Protein AF-0000000070193981 (afdb_homodimer)

pLDDT: mean 79.39, std 23.72, range [17.22, 98.75]

Organism: Mizuhopecten yessoensis (NCBI:txid6573)

Radius of gyration: 37.19 Å; Cα contacts (8 Å, |Δi|>4): 2014; chains: 2; bounding box: 83×130×94 Å

Sequence (1480 aa):
MAGCVSVPRFLVILLCVLCGCVDCDHEFKPDLLTSAALRANKVIHARNKQFLRENVPEELYSLNSRDIKTRTAIGELFRQEQGNLGAVVGIYNVSDSCFNHTGMVTAGIANGDTWALQFLDAFGKIPPGLLSGNMYFLGSYDECLEIRYDNSSDPDNVFRGQHCTAWIPIQTQQPPSLYGYPSFTVGMCFPSTCSAYDVMAYLNTALSQLPTGNGSLPLFAYVQECHVEGEVFDYDAKAIGAFVLIGVILLMMLIGTTYDVLVFQWGPWSRATLVDYPLTSERNISEKTPLVGDHIPSASYVGEPGIIGRILVAFSVYSNGEKLLSTKQGPGSLTAVNGIRVISMFWVILGHSYVFPQGVANNYGDFLSKMSKRESFQAIMNALVSVDTFFALSGLLLSYLTLREMQKNNGKINWAMFYFHRFWRLTPAYMMVLFVNVSLARYWGDGPLWPKDGFEQNYCEDTWWRNLLYINNMYDFGGMCMSWSWYLANDMQFFVLSPLMLIPLYLSQTIGLAVCIIFLLGTMTATGVITTNEDLPVSGFSPSISDPSKLNAYFEEYYIKPYCRMGPYIVGIMTGYVLYKTEGKFRMNRALNLLCWIIAAVLACLCLYGLYEENKGTADFNTEVRSLYNTLHRSVWGACVCWVIFSCANGYGGFVNQLLSWKAFLPLGRLTYCAYLVHPIVLYCFIYNRRVSLYMDDITMVYIFLATLVAAYSVAFVVSLAFESPMMGLEKVIFKRKQRMAGCVSVPRFLVILLCVLCGCVDCDHEFKPDLLTSAALRANKVIHARNKQFLRENVPEELYSLNSRDIKTRTAIGELFRQEQGNLGAVVGIYNVSDSCFNHTGMVTAGIANGDTWALQFLDAFGKIPPGLLSGNMYFLGSYDECLEIRYDNSSDPDNVFRGQHCTAWIPIQTQQPPSLYGYPSFTVGMCFPSTCSAYDVMAYLNTALSQLPTGNGSLPLFAYVQECHVEGEVFDYDAKAIGAFVLIGVILLMMLIGTTYDVLVFQWGPWSRATLVDYPLTSERNISEKTPLVGDHIPSASYVGEPGIIGRILVAFSVYSNGEKLLSTKQGPGSLTAVNGIRVISMFWVILGHSYVFPQGVANNYGDFLSKMSKRESFQAIMNALVSVDTFFALSGLLLSYLTLREMQKNNGKINWAMFYFHRFWRLTPAYMMVLFVNVSLARYWGDGPLWPKDGFEQNYCEDTWWRNLLYINNMYDFGGMCMSWSWYLANDMQFFVLSPLMLIPLYLSQTIGLAVCIIFLLGTMTATGVITTNEDLPVSGFSPSISDPSKLNAYFEEYYIKPYCRMGPYIVGIMTGYVLYKTEGKFRMNRALNLLCWIIAAVLACLCLYGLYEENKGTADFNTEVRSLYNTLHRSVWGACVCWVIFSCANGYGGFVNQLLSWKAFLPLGRLTYCAYLVHPIVLYCFIYNRRVSLYMDDITMVYIFLATLVAAYSVAFVVSLAFESPMMGLEKVIFKRKQR

Solvent-accessible surface area (backbone atoms only — not comparable to full-atom values): 78646 Å² total; per-residue (Å²): 134,81,73,76,74,72,65,58,56,61,54,48,45,52,36,16,64,57,63,70,55,70,83,75,74,75,83,74,62,71,70,56,47,60,57,39,54,64,61,38,50,62,57,50,46,53,50,41,39,52,47,40,64,71,72,38,64,63,74,68,69,64,62,48,77,70,66,58,65,46,67,66,58,45,51,53,52,51,63,69,62,65,79,67,60,41,58,67,55,7,70,60,67,37,49,69,62,27,50,52,49,46,48,48,36,54,51,26,40,75,70,62,35,66,71,26,41,41,37,62,36,11,24,35,46,82,51,43,26,46,93,50,52,29,40,64,18,50,24,21,48,68,60,12,33,67,37,70,44,76,47,86,90,40,82,88,54,55,47,33,22,14,30,31,35,28,40,31,59,52,87,53,96,61,71,48,40,89,88,41,56,63,39,37,33,38,16,37,41,41,46,53,66,40,48,50,65,28,50,30,12,46,50,18,32,44,43,51,68,48,85,59,58,96,84,53,73,72,58,54,57,45,47,82,53,66,46,48,66,81,70,67,75,74,78,48,72,55,30,49,51,43,50,50,52,51,48,51,50,51,48,43,26,51,53,7,27,51,47,38,48,55,48,50,60,68,18,77,65,44,61,62,72,67,64,73,75,78,80,71,82,79,73,84,75,57,90,93,47,73,85,71,71,78,65,62,72,73,72,71,72,70,73,70,65,54,73,66,49,48,51,32,42,25,28,11,53,62,64,48,47,51,61,50,63,40,65,81,72,65,89,88,60,68,51,42,55,30,26,52,50,38,54,32,49,53,42,44,50,45,37,47,54,61,55,65,49,48,85,49,30,32,30,46,69,56,41,49,59,57,43,38,65,35,72,77,42,27,60,49,76,47,29,70,55,35,59,34,48,52,36,12,48,53,22,17,52,50,32,30,53,49,53,52,47,21,62,75,47,78,63,56,73,65,60,70,57,54,54,45,51,56,50,61,70,49,45,56,38,52,52,50,52,49,48,44,44,50,37,42,45,40,75,74,59,52,48,71,62,38,51,77,70,26,90,44,68,76,51,30,73,90,34,48,66,33,59,76,68,38,50,41,42,80,50,66,71,90,63,37,61,63,69,80,48,30,59,58,16,34,55,49,52,51,56,72,50,39,60,74,37,51,53,39,38,74,76,34,62,69,61,9,52,48,48,45,46,50,52,44,50,48,23,31,49,50,30,30,50,52,28,53,75,64,59,36,69,78,54,85,78,38,74,61,59,81,54,29,67,43,43,49,45,38,44,66,67,38,67,45,25,53,61,48,56,45,38,10,24,50,48,12,28,53,49,13,43,52,44,54,74,45,68,50,63,63,83,73,57,71,66,59,51,50,50,51,52,51,52,36,51,51,54,45,46,42,63,35,50,61,50,47,49,38,38,51,53,80,38,81,76,51,60,67,57,31,20,50,46,66,34,41,42,54,36,50,44,13,45,35,55,47,46,54,51,53,32,35,57,40,69,70,27,62,69,60,31,57,60,22,40,38,56,76,27,43,32,51,33,71,34,44,66,41,21,64,71,41,31,62,59,53,47,47,54,57,59,28,40,35,70,63,73,40,72,74,46,72,66,57,46,51,35,51,29,44,14,46,53,55,51,20,48,54,52,12,53,52,46,34,55,67,41,37,47,22,54,57,38,42,51,38,63,73,65,68,52,76,86,124,134,80,73,74,75,73,67,58,57,60,55,46,45,54,35,14,66,53,65,69,54,72,82,74,76,75,86,74,60,71,70,57,48,60,56,42,54,62,58,43,47,59,55,50,39,55,51,37,44,52,45,40,64,70,71,38,65,65,72,69,70,66,60,49,79,71,66,59,66,46,67,66,59,47,53,52,50,49,63,67,61,63,78,66,62,39,60,68,53,8,68,56,67,37,49,67,64,27,50,53,49,47,48,49,38,54,51,27,41,75,70,63,37,65,69,26,39,40,36,61,35,11,25,32,44,78,52,42,25,46,92,52,51,28,41,64,18,49,24,20,49,68,61,13,33,67,36,67,43,76,46,87,90,40,83,87,54,56,46,33,23,16,29,31,35,29,39,31,59,52,87,53,96,58,71,48,40,87,85,42,56,65,40,39,35,36,16,36,41,43,46,52,68,41,48,52,64,28,51,30,11,46,49,19,32,46,44,52,68,47,84,59,58,94,85,52,72,71,58,56,56,44,46,81,53,66,46,48,66,81,69,68,76,74,77,49,73,56,30,50,49,41,52,51,52,52,48,50,50,52,48,43,27,50,52,7,29,51,47,38,47,54,48,48,60,68,19,78,65,42,61,63,72,66,65,72,72,76,78,69,82,77,72,84,82,69,89,84,68,80,84,73,74,80,67,63,73,71,73,74,74,71,74,69,66,53,73,67,49,49,51,32,43,26,27,10,53,62,64,49,48,50,61,50,63,40,64,80,73,66,90,89,59,67,50,41,55,29,25,53,50,38,54,32,50,52,43,44,49,43,37,47,52,61,55,67,48,47,87,49,30,31,31,46,68,54,42,49,58,57,43,40,64,36,73,76,44,27,60,49,77,47,30,69,54,36,58,34,48,52,35,12,48,53,21,17,51,49,33,30,52,49,51,53,48,22,62,75,47,77,64,56,73,65,62,71,56,55,54,44,51,55,49,60,69,50,43,56,38,52,52,50,53,50,48,44,44,51,38,42,44,40,74,74,61,50,49,70,62,38,49,76,70,25,90,42,68,77,50,28,73,91,35,49,66,32,57,76,68,37,50,42,43,79,50,65,70,89,63,39,58,65,70,78,48,30,57,58,15,36,53,51,51,51,56,71,51,39,60,75,37,50,52,40,38,73,77,34,60,70,61,9,52,48,49,44,48,51,53,42,50,48,24,31,48,50,30,30,50,51,28,54,74,64,60,36,69,81,53,86,76,37,74,59,58,80,54,28,68,44,42,49,44,38,44,65,68,38,67,46,25,53,61,49,55,46,38,9,23,49,49,12,28,53,48,12,43,51,44,52,75,45,68,50,64,62,86,74,57,70,67,58,51,49,50,50,50,51,50,35,51,52,52,45,46,42,63,35,50,61,51,46,49,41,37,50,53,80,39,81,75,52,61,67,57,31,20,50,46,67,35,40,41,54,36,51,44,14,45,35,54,47,45,53,50,51,32,35,59,42,69,68,30,64,68,58,30,57,60,23,41,37,56,76,26,42,32,51,32,72,34,44,66,41,23,64,70,42,33,63,59,54,49,48,55,56,59,28,42,34,70,62,72,40,72,74,46,74,67,57,47,51,35,51,29,45,15,46,54,55,51,21,47,54,52,12,54,52,47,34,55,68,40,38,45,23,52,58,38,43,49,38,63,73,66,66,52,79,88,125

Structure (mmCIF, N/CA/C/O backbone):
data_AF-0000000070193981-model_v1
#
loop_
_entity.id
_entity.type
_entity.pdbx_description
1 polymer 'Nose resistant to fluoxetine protein 6'
#
loop_
_atom_site.group_PDB
_atom_site.id
_atom_site.type_symbol
_atom_site.label_atom_id
_atom_site.label_alt_id
_atom_site.label_comp_id
_atom_site.label_asym_id
_atom_site.label_entity_id
_atom_site.label_seq_id
_atom_site.pdbx_PDB_ins_code
_atom_site.Cartn_x
_atom_site.Cartn_y
_atom_site.Cartn_z
_atom_site.occupancy
_atom_site.B_iso_or_equiv
_atom_site.auth_seq_id
_atom_site.auth_comp_id
_atom_site.auth_asym_id
_atom_site.auth_atom_id
_atom_site.pdbx_PDB_model_num
ATOM 1 N N . MET A 1 1 ? -19.984 -52.719 -35.219 1 17.22 1 MET A N 1
ATOM 2 C CA . MET A 1 1 ? -18.703 -52.312 -35.812 1 17.22 1 MET A CA 1
ATOM 3 C C . MET A 1 1 ? -18.531 -50.812 -35.719 1 17.22 1 MET A C 1
ATOM 5 O O . MET A 1 1 ? -17.875 -50.219 -36.594 1 17.22 1 MET A O 1
ATOM 9 N N . ALA A 1 2 ? -19.359 -50.156 -34.906 1 18.47 2 ALA A N 1
ATOM 10 C CA . ALA A 1 2 ? -19.625 -48.75 -34.656 1 18.47 2 ALA A CA 1
ATOM 11 C C . ALA A 1 2 ? -18.344 -48 -34.281 1 18.47 2 ALA A C 1
ATOM 13 O O . ALA A 1 2 ? -17.594 -48.438 -33.406 1 18.47 2 ALA A O 1
ATOM 14 N N . GLY A 1 3 ? -17.844 -47.344 -35.344 1 18.89 3 GLY A N 1
ATOM 15 C CA . GLY A 1 3 ? -16.562 -46.688 -35.562 1 18.89 3 GLY A CA 1
ATOM 16 C C . GLY A 1 3 ? -16.172 -45.75 -34.438 1 18.89 3 GLY A C 1
ATOM 17 O O . GLY A 1 3 ? -16.984 -44.969 -33.969 1 18.89 3 GLY A O 1
ATOM 18 N N . CYS A 1 4 ? -15.328 -46.25 -33.562 1 21.95 4 CYS A N 1
ATOM 19 C CA . CYS A 1 4 ? -14.602 -45.625 -32.469 1 21.95 4 CYS A CA 1
ATOM 20 C C . CYS A 1 4 ? -14.078 -44.25 -32.875 1 21.95 4 CYS A C 1
ATOM 22 O O . CYS A 1 4 ? -13.266 -44.125 -33.781 1 21.95 4 CYS A O 1
ATOM 24 N N . VAL A 1 5 ? -15.141 -43.375 -32.969 1 24.06 5 VAL A N 1
ATOM 25 C CA . VAL A 1 5 ? -14.812 -41.969 -33.281 1 24.06 5 VAL A CA 1
ATOM 26 C C . VAL A 1 5 ? -13.562 -41.562 -32.531 1 24.06 5 VAL A C 1
ATOM 28 O O . VAL A 1 5 ? -13.508 -41.688 -31.297 1 24.06 5 VAL A O 1
ATOM 31 N N . SER A 1 6 ? -12.453 -41.719 -33.188 1 24.95 6 SER A N 1
ATOM 32 C CA . SER A 1 6 ? -11.102 -41.312 -32.812 1 24.95 6 SER A CA 1
ATOM 33 C C . SER A 1 6 ? -11.078 -39.875 -32.312 1 24.95 6 SER A C 1
ATOM 35 O O . SER A 1 6 ? -11.328 -38.938 -33.062 1 24.95 6 SER A O 1
ATOM 37 N N . VAL A 1 7 ? -11.688 -39.688 -31.172 1 28.91 7 VAL A N 1
ATOM 38 C CA . VAL A 1 7 ? -11.43 -38.438 -30.469 1 28.91 7 VAL A CA 1
ATOM 39 C C . VAL A 1 7 ? -9.977 -38.031 -30.688 1 28.91 7 VAL A C 1
ATOM 41 O O . VAL A 1 7 ? -9.055 -38.844 -30.531 1 28.91 7 VAL A O 1
ATOM 44 N N . PRO A 1 8 ? -9.922 -37 -31.562 1 28.59 8 PRO A N 1
ATOM 45 C CA . PRO A 1 8 ? -8.539 -36.656 -31.891 1 28.59 8 PRO A CA 1
ATOM 46 C C . PRO A 1 8 ? -7.629 -36.656 -30.656 1 28.59 8 PRO A C 1
ATOM 48 O O . PRO A 1 8 ? -8.016 -36.125 -29.609 1 28.59 8 PRO A O 1
ATOM 51 N N . ARG A 1 9 ? -6.656 -37.469 -30.719 1 31.19 9 ARG A N 1
ATOM 52 C CA . ARG A 1 9 ? -5.668 -37.812 -29.688 1 31.19 9 ARG A CA 1
ATOM 53 C C . ARG A 1 9 ? -5.074 -36.562 -29.062 1 31.19 9 ARG A C 1
ATOM 55 O O . ARG A 1 9 ? -4.777 -36.531 -27.875 1 31.19 9 ARG A O 1
ATOM 62 N N . PHE A 1 10 ? -5.008 -35.562 -30 1 30.36 10 PHE A N 1
ATOM 63 C CA . PHE A 1 10 ? -4.375 -34.344 -29.469 1 30.36 10 PHE A CA 1
ATOM 64 C C . PHE A 1 10 ? -5.23 -33.719 -28.375 1 30.36 10 PHE A C 1
ATOM 66 O O . PHE A 1 10 ? -4.707 -33.25 -27.359 1 30.36 10 PHE A O 1
ATOM 73 N N . LEU A 1 11 ? -6.512 -33.656 -28.609 1 32.91 11 LEU A N 1
ATOM 74 C CA . LEU A 1 11 ? -7.363 -33.156 -27.547 1 32.91 11 LEU A CA 1
ATOM 75 C C . LEU A 1 11 ? -7.309 -34.062 -26.328 1 32.91 11 LEU A C 1
ATOM 77 O O . LEU A 1 11 ? -7.332 -33.594 -25.188 1 32.91 11 LEU A O 1
ATOM 81 N N . VAL A 1 12 ? -7.219 -35.406 -26.641 1 33.5 12 VAL A N 1
ATOM 82 C CA . VAL A 1 12 ? -7.012 -36.344 -25.547 1 33.5 12 VAL A CA 1
ATOM 83 C C . VAL A 1 12 ? -5.652 -36.094 -24.906 1 33.5 12 VAL A C 1
ATOM 85 O O . VAL A 1 12 ? -5.539 -36.062 -23.672 1 33.5 12 VAL A O 1
ATOM 88 N N . ILE A 1 13 ? -4.648 -35.75 -25.781 1 32.03 13 ILE A N 1
ATOM 89 C CA . ILE A 1 13 ? -3.328 -35.438 -25.25 1 32.03 13 ILE A CA 1
ATOM 90 C C . ILE A 1 13 ? -3.381 -34.125 -24.469 1 32.03 13 ILE A C 1
ATOM 92 O O . ILE A 1 13 ? -2.869 -34.031 -23.344 1 32.03 13 ILE A O 1
ATOM 96 N N . LEU A 1 14 ? -3.996 -33.094 -25.078 1 32.59 14 LEU A N 1
ATOM 97 C CA . LEU A 1 14 ? -4.137 -31.844 -24.359 1 32.59 14 LEU A CA 1
ATOM 98 C C . LEU A 1 14 ? -4.965 -32.031 -23.094 1 32.59 14 LEU A C 1
ATOM 100 O O . LEU A 1 14 ? -4.602 -31.531 -22.031 1 32.59 14 LEU A O 1
ATOM 104 N N . LEU A 1 15 ? -6.109 -32.781 -23.188 1 32.69 15 LEU A N 1
ATOM 105 C CA . LEU A 1 15 ? -6.926 -33.062 -22.016 1 32.69 15 LEU A CA 1
ATOM 106 C C . LEU A 1 15 ? -6.215 -34.031 -21.078 1 32.69 15 LEU A C 1
ATOM 108 O O . LEU A 1 15 ? -6.328 -33.938 -19.859 1 32.69 15 LEU A O 1
ATOM 112 N N . CYS A 1 16 ? -5.629 -35.062 -21.672 1 30.61 16 CYS A N 1
ATOM 113 C CA . CYS A 1 16 ? -4.824 -35.969 -20.859 1 30.61 16 CYS A CA 1
ATOM 114 C C . CYS A 1 16 ? -3.695 -35.219 -20.156 1 30.61 16 CYS A C 1
ATOM 116 O O . CYS A 1 16 ? -3.385 -35.5 -19 1 30.61 16 CYS A O 1
ATOM 118 N N . VAL A 1 17 ? -3.07 -34.312 -20.922 1 30.25 17 VAL A N 1
ATOM 119 C CA . VAL A 1 17 ? -2.051 -33.469 -20.312 1 30.25 17 VAL A CA 1
ATOM 120 C C . VAL A 1 17 ? -2.684 -32.594 -19.219 1 30.25 17 VAL A C 1
ATOM 122 O O . VAL A 1 17 ? -2.109 -32.406 -18.156 1 30.25 17 VAL A O 1
ATOM 125 N N . LEU A 1 18 ? -3.881 -32.062 -19.547 1 29.19 18 LEU A N 1
ATOM 126 C CA . LEU A 1 18 ? -4.566 -31.234 -18.547 1 29.19 18 LEU A CA 1
ATOM 127 C C . LEU A 1 18 ? -5.094 -32.125 -17.406 1 29.19 18 LEU A C 1
ATOM 129 O O . LEU A 1 18 ? -5.066 -31.703 -16.25 1 29.19 18 LEU A O 1
ATOM 133 N N . CYS A 1 19 ? -5.91 -33.219 -17.828 1 29.25 19 CYS A N 1
ATOM 134 C CA . CYS A 1 19 ? -6.523 -34.062 -16.812 1 29.25 19 CYS A CA 1
ATOM 135 C C . CYS A 1 19 ? -5.555 -35.125 -16.344 1 29.25 19 CYS A C 1
ATOM 137 O O . CYS A 1 19 ? -5.918 -36 -15.531 1 29.25 19 CYS A O 1
ATOM 139 N N . GLY A 1 20 ? -4.285 -34.938 -16.234 1 27.28 20 GLY A N 1
ATOM 140 C CA . GLY A 1 20 ? -3.271 -35.875 -15.766 1 27.28 20 GLY A CA 1
ATOM 141 C C . GLY A 1 20 ? -3.496 -37.281 -16.25 1 27.28 20 GLY A C 1
ATOM 142 O O . GLY A 1 20 ? -2.805 -38.219 -15.828 1 27.28 20 GLY A O 1
ATOM 143 N N . CYS A 1 21 ? -4.648 -37.75 -16.844 1 27.33 21 CYS A N 1
ATOM 144 C CA . CYS A 1 21 ? -4.875 -39.156 -17.141 1 27.33 21 CYS A CA 1
ATOM 145 C C . CYS A 1 21 ? -4.309 -39.5 -18.516 1 27.33 21 CYS A C 1
ATOM 147 O O . CYS A 1 21 ? -4.773 -39 -19.531 1 27.33 21 CYS A O 1
ATOM 149 N N . VAL A 1 22 ? -2.947 -39.781 -18.734 1 28.11 22 VAL A N 1
ATOM 150 C CA . VAL A 1 22 ? -2.209 -40.062 -19.969 1 28.11 22 VAL A CA 1
ATOM 151 C C . VAL A 1 22 ? -2.504 -41.5 -20.422 1 28.11 22 VAL A C 1
ATOM 153 O O . VAL A 1 22 ? -1.857 -42.438 -19.984 1 28.11 22 VAL A O 1
ATOM 156 N N . ASP A 1 23 ? -3.641 -42.156 -20.453 1 26.66 23 ASP A N 1
ATOM 157 C CA . ASP A 1 23 ? -3.592 -43.469 -21.094 1 26.66 23 ASP A CA 1
ATOM 158 C C . ASP A 1 23 ? -3.449 -43.312 -22.609 1 26.66 23 ASP A C 1
ATOM 160 O O . ASP A 1 23 ? -4.445 -43.312 -23.344 1 26.66 23 ASP A O 1
ATOM 164 N N . CYS A 1 24 ? -2.492 -42.531 -23.25 1 28.55 24 CYS A N 1
ATOM 165 C CA . CYS A 1 24 ? -2.385 -42.375 -24.703 1 28.55 24 CYS A CA 1
ATOM 166 C C . CYS A 1 24 ? -1.755 -43.625 -25.328 1 28.55 24 CYS A C 1
ATOM 168 O O . CYS A 1 24 ? -0.536 -43.688 -25.484 1 28.55 24 CYS A O 1
ATOM 170 N N . ASP A 1 25 ? -1.976 -44.844 -25.172 1 27.27 25 ASP A N 1
ATOM 171 C CA . ASP A 1 25 ? -1.325 -45.969 -25.812 1 27.27 25 ASP A CA 1
ATOM 172 C C . ASP A 1 25 ? -1.489 -45.906 -27.328 1 27.27 25 ASP A C 1
ATOM 174 O O . ASP A 1 25 ? -1.094 -46.844 -28.047 1 27.27 25 ASP A O 1
ATOM 178 N N . HIS A 1 26 ? -2.436 -45.312 -28.016 1 26.8 26 HIS A N 1
ATOM 179 C CA . HIS A 1 26 ? -2.502 -45.625 -29.453 1 26.8 26 HIS A CA 1
ATOM 180 C C . HIS A 1 26 ? -1.379 -44.906 -30.203 1 26.8 26 HIS A C 1
ATOM 182 O O . HIS A 1 26 ? -1.067 -43.75 -29.938 1 26.8 26 HIS A O 1
ATOM 188 N N . GLU A 1 27 ? -0.387 -45.625 -30.797 1 27.33 27 GLU A N 1
ATOM 189 C CA . GLU A 1 27 ? 0.707 -45.312 -31.719 1 27.33 27 GLU A CA 1
ATOM 190 C C . GLU A 1 27 ? 0.29 -44.281 -32.75 1 27.33 27 GLU A C 1
ATOM 192 O O . GLU A 1 27 ? -0.531 -44.562 -33.625 1 27.33 27 GLU A O 1
ATOM 197 N N . PHE A 1 28 ? 0.158 -43.062 -32.438 1 28.52 28 PHE A N 1
ATOM 198 C CA . PHE A 1 28 ? -0.102 -42.031 -33.469 1 28.52 28 PHE A CA 1
ATOM 199 C C . PHE A 1 28 ? 1.11 -41.844 -34.375 1 28.52 28 PHE A C 1
ATOM 201 O O . PHE A 1 28 ? 2.182 -41.438 -33.906 1 28.52 28 PHE A O 1
ATOM 208 N N . LYS A 1 29 ? 1.249 -42.594 -35.406 1 30.77 29 LYS A N 1
ATOM 209 C CA . LYS A 1 29 ? 2.266 -42.406 -36.438 1 30.77 29 LYS A CA 1
ATOM 210 C C . LYS A 1 29 ? 2.322 -40.938 -36.875 1 30.77 29 LYS A C 1
ATOM 212 O O . LYS A 1 29 ? 1.297 -40.344 -37.219 1 30.77 29 LYS A O 1
ATOM 217 N N . PRO A 1 30 ? 3.402 -40.188 -36.688 1 30.09 30 PRO A N 1
ATOM 218 C CA . PRO A 1 30 ? 3.66 -38.781 -36.906 1 30.09 30 PRO A CA 1
ATOM 219 C C . PRO A 1 30 ? 3.248 -38.281 -38.281 1 30.09 30 PRO A C 1
ATOM 221 O O . PRO A 1 30 ? 2.762 -37.156 -38.438 1 30.09 30 PRO A O 1
ATOM 224 N N . ASP A 1 31 ? 3.527 -39.062 -39.406 1 29.27 31 ASP A N 1
ATOM 225 C CA . ASP A 1 31 ? 3.346 -38.594 -40.781 1 29.27 31 ASP A CA 1
ATOM 226 C C . ASP A 1 31 ? 1.865 -38.406 -41.094 1 29.27 31 ASP A C 1
ATOM 228 O O . ASP A 1 31 ? 1.51 -37.562 -41.938 1 29.27 31 ASP A O 1
ATOM 232 N N . LEU A 1 32 ? 1.023 -39.375 -40.75 1 26.56 32 LEU A N 1
ATOM 233 C CA . LEU A 1 32 ? -0.403 -39.344 -41.062 1 26.56 32 LEU A CA 1
ATOM 234 C C . LEU A 1 32 ? -1.095 -38.188 -40.312 1 26.56 32 LEU A C 1
ATOM 236 O O . LEU A 1 32 ? -2.113 -37.688 -40.75 1 26.56 32 LEU A O 1
ATOM 240 N N . LEU A 1 33 ? -0.534 -37.781 -39.25 1 29.17 33 LEU A N 1
ATOM 241 C CA . LEU A 1 33 ? -1.173 -36.719 -38.5 1 29.17 33 LEU A CA 1
ATOM 242 C C . LEU A 1 33 ? -1.016 -35.375 -39.188 1 29.17 33 LEU A C 1
ATOM 244 O O . LEU A 1 33 ? -1.943 -34.562 -39.219 1 29.17 33 LEU A O 1
ATOM 248 N N . THR A 1 34 ? 0.133 -35.156 -39.781 1 29.56 34 THR A N 1
ATOM 249 C CA . THR A 1 34 ? 0.29 -33.906 -40.5 1 29.56 34 THR A CA 1
ATOM 250 C C . THR A 1 34 ? -0.682 -33.812 -41.688 1 29.56 34 THR A C 1
ATOM 252 O O . THR A 1 34 ? -1.336 -32.781 -41.875 1 29.56 34 THR A O 1
ATOM 255 N N . SER A 1 35 ? -0.563 -34.844 -42.656 1 28.38 35 SER A N 1
ATOM 256 C CA . SER A 1 35 ? -1.419 -34.812 -43.844 1 28.38 35 SER A CA 1
ATOM 257 C C . SER A 1 35 ? -2.881 -35.031 -43.469 1 28.38 35 SER A C 1
ATOM 259 O O . SER A 1 35 ? -3.779 -34.469 -44.094 1 28.38 35 SER A O 1
ATOM 261 N N . ALA A 1 36 ? -3.188 -35.938 -42.531 1 27.84 36 ALA A N 1
ATOM 262 C CA . ALA A 1 36 ? -4.551 -36.25 -42.125 1 27.84 36 ALA A CA 1
ATOM 263 C C . ALA A 1 36 ? -5.176 -35.094 -41.344 1 27.84 36 ALA A C 1
ATOM 265 O O . ALA A 1 36 ? -6.359 -34.812 -41.5 1 27.84 36 ALA A O 1
ATOM 266 N N . ALA A 1 37 ? -4.426 -34.438 -40.469 1 30.53 37 ALA A N 1
ATOM 267 C CA . ALA A 1 37 ? -4.969 -33.25 -39.844 1 30.53 37 ALA A CA 1
ATOM 268 C C . ALA A 1 37 ? -5.395 -32.188 -40.875 1 30.53 37 ALA A C 1
ATOM 270 O O . ALA A 1 37 ? -6.445 -31.578 -40.719 1 30.53 37 ALA A O 1
ATOM 271 N N . LEU A 1 38 ? -4.602 -32.031 -41.906 1 29.98 38 LEU A N 1
ATOM 272 C CA . LEU A 1 38 ? -4.945 -31.078 -42.969 1 29.98 38 LEU A CA 1
ATOM 273 C C . LEU A 1 38 ? -6.129 -31.594 -43.781 1 29.98 38 LEU A C 1
ATOM 275 O O . LEU A 1 38 ? -7.008 -30.812 -44.188 1 29.98 38 LEU A O 1
ATOM 279 N N . ARG A 1 39 ? -6.047 -32.812 -44.375 1 30.66 39 ARG A N 1
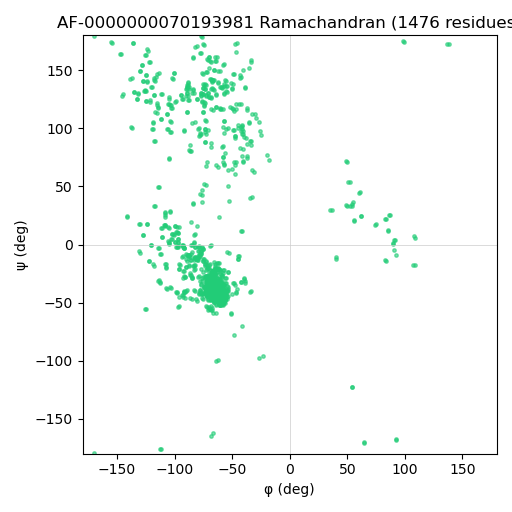ATOM 280 C CA . ARG A 1 39 ? -7.117 -33.375 -45.219 1 30.66 39 ARG A CA 1
ATOM 281 C C . ARG A 1 39 ? -8.32 -33.75 -44.375 1 30.66 39 ARG A C 1
ATOM 283 O O . ARG A 1 39 ? -9.453 -33.781 -44.844 1 30.66 39 ARG A O 1
ATOM 290 N N . ALA A 1 40 ? -8.133 -34.281 -43.219 1 32 40 ALA A N 1
ATOM 291 C CA . ALA A 1 40 ? -9.18 -34.781 -42.312 1 32 40 ALA A CA 1
ATOM 292 C C . ALA A 1 40 ? -10.078 -33.656 -41.844 1 32 40 ALA A C 1
ATOM 294 O O . ALA A 1 40 ? -11.258 -33.844 -41.562 1 32 40 ALA A O 1
ATOM 295 N N . ASN A 1 41 ? -9.664 -32.469 -41.875 1 35.44 41 ASN A N 1
ATOM 296 C CA . ASN A 1 41 ? -10.43 -31.406 -41.219 1 35.44 41 ASN A CA 1
ATOM 297 C C . ASN A 1 41 ? -11.797 -31.219 -41.875 1 35.44 41 ASN A C 1
ATOM 299 O O . ASN A 1 41 ? -12.812 -31.109 -41.219 1 35.44 41 ASN A O 1
ATOM 303 N N . LYS A 1 42 ? -11.828 -31.172 -43.281 1 37.94 42 LYS A N 1
ATOM 304 C CA . LYS A 1 42 ? -13.109 -30.859 -43.906 1 37.94 42 LYS A CA 1
ATOM 305 C C . LYS A 1 42 ? -14.047 -32.062 -43.875 1 37.94 42 LYS A C 1
ATOM 307 O O . LYS A 1 42 ? -15.242 -31.922 -43.625 1 37.94 42 LYS A O 1
ATOM 312 N N . VAL A 1 43 ? -13.5 -33.25 -44.25 1 36 43 VAL A N 1
ATOM 313 C CA . VAL A 1 43 ? -14.359 -34.438 -44.344 1 36 43 VAL A CA 1
ATOM 314 C C . VAL A 1 43 ? -14.789 -34.875 -42.938 1 36 43 VAL A C 1
ATOM 316 O O . VAL A 1 43 ? -15.961 -35.219 -42.719 1 36 43 VAL A O 1
ATOM 319 N N . ILE A 1 44 ? -13.961 -34.781 -41.969 1 37.03 44 ILE A N 1
ATOM 320 C CA . ILE A 1 44 ? -14.32 -35.156 -40.625 1 37.03 44 ILE A CA 1
ATOM 321 C C . ILE A 1 44 ? -15.32 -34.156 -40.031 1 37.03 44 ILE A C 1
ATOM 323 O O . ILE A 1 44 ? -16.297 -34.562 -39.406 1 37.03 44 ILE A O 1
ATOM 327 N N . HIS A 1 45 ? -15.211 -32.906 -40.438 1 39.84 45 HIS A N 1
ATOM 328 C CA . HIS A 1 45 ? -16.188 -31.922 -40.031 1 39.84 45 HIS A CA 1
ATOM 329 C C . HIS A 1 45 ? -17.547 -32.188 -40.625 1 39.84 45 HIS A C 1
ATOM 331 O O . HIS A 1 45 ? -18.578 -32.125 -39.938 1 39.84 45 HIS A O 1
ATOM 337 N N . ALA A 1 46 ? -17.5 -32.469 -41.969 1 44.56 46 ALA A N 1
ATOM 338 C CA . ALA A 1 46 ? -18.766 -32.781 -42.656 1 44.56 46 ALA A CA 1
ATOM 339 C C . ALA A 1 46 ? -19.391 -34.031 -42.094 1 44.56 46 ALA A C 1
ATOM 341 O O . ALA A 1 46 ? -20.609 -34.094 -41.875 1 44.56 46 ALA A O 1
ATOM 342 N N . ARG A 1 47 ? -18.594 -35 -41.844 1 38.81 47 ARG A N 1
ATOM 343 C CA . ARG A 1 47 ? -19.094 -36.281 -41.344 1 38.81 47 ARG A CA 1
ATOM 344 C C . ARG A 1 47 ? -19.578 -36.156 -39.906 1 38.81 47 ARG A C 1
ATOM 346 O O . ARG A 1 47 ? -20.625 -36.688 -39.531 1 38.81 47 ARG A O 1
ATOM 353 N N . ASN A 1 48 ? -18.906 -35.438 -39.188 1 40 48 ASN A N 1
ATOM 354 C CA . ASN A 1 48 ? -19.281 -35.25 -37.781 1 40 48 ASN A CA 1
ATOM 355 C C . ASN A 1 48 ? -20.531 -34.375 -37.656 1 40 48 ASN A C 1
ATOM 357 O O . ASN A 1 48 ? -21.422 -34.688 -36.844 1 40 48 ASN A O 1
ATOM 361 N N . LYS A 1 49 ? -20.688 -33.344 -38.469 1 45.06 49 LYS A N 1
ATOM 362 C CA . LYS A 1 49 ? -21.938 -32.594 -38.531 1 45.06 49 LYS A CA 1
ATOM 363 C C . LYS A 1 49 ? -23.109 -33.5 -38.906 1 45.06 49 LYS A C 1
ATOM 365 O O . LYS A 1 49 ? -24.203 -33.406 -38.344 1 45.06 49 LYS A O 1
ATOM 370 N N . GLN A 1 50 ? -22.859 -34.312 -39.938 1 45.53 50 GLN A N 1
ATOM 371 C CA . GLN A 1 50 ? -23.922 -35.25 -40.375 1 45.53 50 GLN A CA 1
ATOM 372 C C . GLN A 1 50 ? -24.281 -36.219 -39.25 1 45.53 50 GLN A C 1
ATOM 374 O O . GLN A 1 50 ? -25.453 -36.5 -39 1 45.53 50 GLN A O 1
ATOM 379 N N . PHE A 1 51 ? -23.328 -36.625 -38.5 1 40.06 51 PHE A N 1
ATOM 380 C CA . PHE A 1 51 ? -23.547 -37.594 -37.406 1 40.06 51 PHE A CA 1
ATOM 381 C C . PHE A 1 51 ? -24.312 -36.906 -36.25 1 40.06 51 PHE A C 1
ATOM 383 O O . PHE A 1 51 ? -25.266 -37.5 -35.719 1 40.06 51 PHE A O 1
ATOM 390 N N . LEU A 1 52 ? -23.922 -35.781 -35.938 1 43.41 52 LEU A N 1
ATOM 391 C CA . LEU A 1 52 ? -24.641 -35.062 -34.875 1 43.41 52 LEU A CA 1
ATOM 392 C C . LEU A 1 52 ? -26.062 -34.75 -35.312 1 43.41 52 LEU A C 1
ATOM 394 O O . LEU A 1 52 ? -27 -34.906 -34.5 1 43.41 52 LEU A O 1
ATOM 398 N N . ARG A 1 53 ? -26.141 -34.281 -36.5 1 47.25 53 ARG A N 1
ATOM 399 C CA . ARG A 1 53 ? -27.469 -34.031 -37.031 1 47.25 53 ARG A CA 1
ATOM 400 C C . ARG A 1 53 ? -28.344 -35.281 -36.969 1 47.25 53 ARG A C 1
ATOM 402 O O . ARG A 1 53 ? -29.547 -35.188 -36.719 1 47.25 53 ARG A O 1
ATOM 409 N N . GLU A 1 54 ? -27.672 -36.281 -37.125 1 43.72 54 GLU A N 1
ATOM 410 C CA . GLU A 1 54 ? -28.453 -37.531 -37.188 1 43.72 54 GLU A CA 1
ATOM 411 C C . GLU A 1 54 ? -28.719 -38.094 -35.812 1 43.72 54 GLU A C 1
ATOM 413 O O . GLU A 1 54 ? -29.703 -38.812 -35.594 1 43.72 54 GLU A O 1
ATOM 418 N N . ASN A 1 55 ? -27.781 -37.75 -34.844 1 38.78 55 ASN A N 1
ATOM 419 C CA . ASN A 1 55 ? -27.906 -38.5 -33.594 1 38.78 55 ASN A CA 1
ATOM 420 C C . ASN A 1 55 ? -28.203 -37.562 -32.438 1 38.78 55 ASN A C 1
ATOM 422 O O . ASN A 1 55 ? -28.422 -38 -31.297 1 38.78 55 ASN A O 1
ATOM 426 N N . VAL A 1 56 ? -27.969 -36.25 -32.594 1 42 56 VAL A N 1
ATOM 427 C CA . VAL A 1 56 ? -28.25 -35.312 -31.531 1 42 56 VAL A CA 1
ATOM 428 C C . VAL A 1 56 ? -29.516 -34.5 -31.844 1 42 56 VAL A C 1
ATOM 430 O O . VAL A 1 56 ? -29.688 -34.031 -32.969 1 42 56 VAL A O 1
ATOM 433 N N . PRO A 1 57 ? -30.531 -34.594 -30.953 1 41.47 57 PRO A N 1
ATOM 434 C CA . PRO A 1 57 ? -31.75 -33.812 -31.203 1 41.47 57 PRO A CA 1
ATOM 435 C C . PRO A 1 57 ? -31.484 -32.344 -31.5 1 41.47 57 PRO A C 1
ATOM 437 O O . PRO A 1 57 ? -30.531 -31.766 -30.984 1 41.47 57 PRO A O 1
ATOM 440 N N . GLU A 1 58 ? -32.125 -31.797 -32.531 1 42.56 58 GLU A N 1
ATOM 441 C CA . GLU A 1 58 ? -32.062 -30.422 -33.031 1 42.56 58 GLU A CA 1
ATOM 442 C C . GLU A 1 58 ? -32.156 -29.406 -31.891 1 42.56 58 GLU A C 1
ATOM 444 O O . GLU A 1 58 ? -31.531 -28.344 -31.953 1 42.56 58 GLU A O 1
ATOM 449 N N . GLU A 1 59 ? -32.969 -29.656 -30.875 1 39.78 59 GLU A N 1
ATOM 450 C CA . GLU A 1 59 ? -33.188 -28.734 -29.766 1 39.78 59 GLU A CA 1
ATOM 451 C C . GLU A 1 59 ? -31.891 -28.422 -29.047 1 39.78 59 GLU A C 1
ATOM 453 O O . GLU A 1 59 ? -31.734 -27.344 -28.469 1 39.78 59 GLU A O 1
ATOM 458 N N . LEU A 1 60 ? -31.156 -29.406 -29.031 1 38.88 60 LEU A N 1
ATOM 459 C CA . LEU A 1 60 ? -29.906 -29.25 -28.281 1 38.88 60 LEU A CA 1
ATOM 460 C C . LEU A 1 60 ? -28.875 -28.469 -29.109 1 38.88 60 LEU A C 1
ATOM 462 O O . LEU A 1 60 ? -27.953 -27.875 -28.562 1 38.88 60 LEU A O 1
ATOM 466 N N . TYR A 1 61 ? -29.078 -28.625 -30.453 1 36.28 61 TYR A N 1
ATOM 467 C CA . TYR A 1 61 ? -28.156 -27.969 -31.375 1 36.28 61 TYR A CA 1
ATOM 468 C C . TYR A 1 61 ? -28.359 -26.469 -31.406 1 36.28 61 TYR A C 1
ATOM 470 O O . TYR A 1 61 ? -27.438 -25.703 -31.672 1 36.28 61 TYR A O 1
ATOM 478 N N . SER A 1 62 ? -29.641 -26.031 -31.344 1 33.34 62 SER A N 1
ATOM 479 C CA . SER A 1 62 ? -29.969 -24.609 -31.438 1 33.34 62 SER A CA 1
ATOM 480 C C . SER A 1 62 ? -29.75 -23.891 -30.109 1 33.34 62 SER A C 1
ATOM 482 O O . SER A 1 62 ? -30.156 -22.734 -29.953 1 33.34 62 SER A O 1
ATOM 484 N N . LEU A 1 63 ? -29.375 -24.516 -29.062 1 34.5 63 LEU A N 1
ATOM 485 C CA . LEU A 1 63 ? -29.188 -23.797 -27.812 1 34.5 63 LEU A CA 1
ATOM 486 C C . LEU A 1 63 ? -28.062 -22.781 -27.922 1 34.5 63 LEU A C 1
ATOM 488 O O . LEU A 1 63 ? -26.906 -23.156 -28.078 1 34.5 63 LEU A O 1
ATOM 492 N N . ASN A 1 64 ? -28.25 -21.766 -28.688 1 30.41 64 ASN A N 1
ATOM 493 C CA . ASN A 1 64 ? -27.359 -20.609 -28.781 1 30.41 64 ASN A CA 1
ATOM 494 C C . ASN A 1 64 ? -26.891 -20.141 -27.406 1 30.41 64 ASN A C 1
ATOM 496 O O . ASN A 1 64 ? -27.578 -20.391 -26.406 1 30.41 64 ASN A O 1
ATOM 500 N N . SER A 1 65 ? -25.609 -19.672 -27.281 1 34.59 65 SER A N 1
ATOM 501 C CA . SER A 1 65 ? -24.922 -19.078 -26.156 1 34.59 65 SER A CA 1
ATOM 502 C C . SER A 1 65 ? -25.828 -18.141 -25.359 1 34.59 65 SER A C 1
ATOM 504 O O . SER A 1 65 ? -25.5 -17.766 -24.234 1 34.59 65 SER A O 1
ATOM 506 N N . ARG A 1 66 ? -26.75 -17.469 -25.984 1 33.56 66 ARG A N 1
ATOM 507 C CA . ARG A 1 66 ? -27.594 -16.469 -25.344 1 33.56 66 ARG A CA 1
ATOM 508 C C . ARG A 1 66 ? -28.547 -17.125 -24.344 1 33.56 66 ARG A C 1
ATOM 510 O O . ARG A 1 66 ? -28.922 -16.5 -23.344 1 33.56 66 ARG A O 1
ATOM 517 N N . ASP A 1 67 ? -29.078 -18.188 -24.703 1 32.59 67 ASP A N 1
ATOM 518 C CA . ASP A 1 67 ? -30.094 -18.797 -23.844 1 32.59 67 ASP A CA 1
ATOM 519 C C . ASP A 1 67 ? -29.438 -19.422 -22.609 1 32.59 67 ASP A C 1
ATOM 521 O O . ASP A 1 67 ? -30.125 -19.656 -21.609 1 32.59 67 ASP A O 1
ATOM 525 N N . ILE A 1 68 ? -28.234 -19.797 -22.766 1 35.28 68 ILE A N 1
ATOM 526 C CA . ILE A 1 68 ? -27.531 -20.375 -21.625 1 35.28 68 ILE A CA 1
ATOM 527 C C . ILE A 1 68 ? -27.188 -19.281 -20.625 1 35.28 68 ILE A C 1
ATOM 529 O O . ILE A 1 68 ? -26.609 -19.547 -19.562 1 35.28 68 ILE A O 1
ATOM 533 N N . LYS A 1 69 ? -27.266 -18.031 -21.016 1 34.06 69 LYS A N 1
ATOM 534 C CA . LYS A 1 69 ? -26.938 -16.922 -20.125 1 34.06 69 LYS A CA 1
ATOM 535 C C . LYS A 1 69 ? -27.859 -16.906 -18.906 1 34.06 69 LYS A C 1
ATOM 537 O O . LYS A 1 69 ? -27.625 -16.156 -17.953 1 34.06 69 LYS A O 1
ATOM 542 N N . THR A 1 70 ? -29.172 -17.359 -19.031 1 32.34 70 THR A N 1
ATOM 543 C CA . THR A 1 70 ? -29.953 -17.344 -17.812 1 32.34 70 THR A CA 1
ATOM 544 C C . THR A 1 70 ? -29.609 -18.547 -16.938 1 32.34 70 THR A C 1
ATOM 546 O O . THR A 1 70 ? -29.672 -19.688 -17.391 1 32.34 70 THR A O 1
ATOM 549 N N . ARG A 1 71 ? -28.828 -18.453 -15.945 1 35.28 71 ARG A N 1
ATOM 550 C CA . ARG A 1 71 ? -28.312 -19.375 -14.938 1 35.28 71 ARG A CA 1
ATOM 551 C C . ARG A 1 71 ? -29.375 -20.422 -14.57 1 35.28 71 ARG A C 1
ATOM 553 O O . ARG A 1 71 ? -29.047 -21.594 -14.328 1 35.28 71 ARG A O 1
ATOM 560 N N . THR A 1 72 ? -30.688 -19.969 -14.438 1 34.22 72 THR A N 1
ATOM 561 C CA . THR A 1 72 ? -31.719 -20.859 -13.891 1 34.22 72 THR A CA 1
ATOM 562 C C . THR A 1 72 ? -32.094 -21.953 -14.883 1 34.22 72 THR A C 1
ATOM 564 O O . THR A 1 72 ? -32.344 -23.094 -14.492 1 34.22 72 THR A O 1
ATOM 567 N N . ALA A 1 73 ? -32.188 -21.594 -16.109 1 32.75 73 ALA A N 1
ATOM 568 C CA . ALA A 1 73 ? -32.688 -22.547 -17.094 1 32.75 73 ALA A CA 1
ATOM 569 C C . ALA A 1 73 ? -31.656 -23.609 -17.406 1 32.75 73 ALA A C 1
ATOM 571 O O . ALA A 1 73 ? -32 -24.781 -17.625 1 32.75 73 ALA A O 1
ATOM 572 N N . ILE A 1 74 ? -30.391 -23.266 -17.281 1 37.72 74 ILE A N 1
ATOM 573 C CA . ILE A 1 74 ? -29.359 -24.25 -17.547 1 37.72 74 ILE A CA 1
ATOM 574 C C . ILE A 1 74 ? -29.297 -25.266 -16.406 1 37.72 74 ILE A C 1
ATOM 576 O O . ILE A 1 74 ? -29.141 -26.469 -16.641 1 37.72 74 ILE A O 1
ATOM 580 N N . GLY A 1 75 ? -29.562 -24.812 -15.211 1 34.56 75 GLY A N 1
ATOM 581 C CA . GLY A 1 75 ? -29.609 -25.766 -14.109 1 34.56 75 GLY A CA 1
ATOM 582 C C . GLY A 1 75 ? -30.719 -26.781 -14.258 1 34.56 75 GLY A C 1
ATOM 583 O O . GLY A 1 75 ? -30.5 -27.984 -14.031 1 34.56 75 GLY A O 1
ATOM 584 N N . GLU A 1 76 ? -31.938 -26.297 -14.617 1 37.72 76 GLU A N 1
ATOM 585 C CA . GLU A 1 76 ? -33.062 -27.234 -14.734 1 37.72 76 GLU A CA 1
ATOM 586 C C . GLU A 1 76 ? -32.875 -28.156 -15.938 1 37.72 76 GLU A C 1
ATOM 588 O O . GLU A 1 76 ? -33.188 -29.344 -15.859 1 37.72 76 GLU A O 1
ATOM 593 N N . LEU A 1 77 ? -32.5 -27.562 -17.016 1 37.5 77 LEU A N 1
ATOM 594 C CA . LEU A 1 77 ? -32.312 -28.406 -18.203 1 37.5 77 LEU A CA 1
ATOM 595 C C . LEU A 1 77 ? -31.188 -29.406 -18 1 37.5 77 LEU A C 1
ATOM 597 O O . LEU A 1 77 ? -31.281 -30.562 -18.406 1 37.5 77 LEU A O 1
ATOM 601 N N . PHE A 1 78 ? -30.203 -28.953 -17.328 1 37.62 78 PHE A N 1
ATOM 602 C CA . PHE A 1 78 ? -29.094 -29.844 -17 1 37.62 78 PHE A CA 1
ATOM 603 C C . PHE A 1 78 ? -29.531 -30.922 -16.016 1 37.62 78 PHE A C 1
ATOM 605 O O . PHE A 1 78 ? -29.047 -32.062 -16.062 1 37.62 78 PHE A O 1
ATOM 612 N N . ARG A 1 79 ? -30.359 -30.578 -15.039 1 37.84 79 ARG A N 1
ATOM 613 C CA . ARG A 1 79 ? -30.875 -31.578 -14.117 1 37.84 79 ARG A CA 1
ATOM 614 C C . ARG A 1 79 ? -31.688 -32.625 -14.859 1 37.84 79 ARG A C 1
ATOM 616 O O . ARG A 1 79 ? -31.703 -33.812 -14.469 1 37.84 79 ARG A O 1
ATOM 623 N N . GLN A 1 80 ? -32.562 -32.156 -15.703 1 35.22 80 GLN A N 1
ATOM 624 C CA . GLN A 1 80 ? -33.438 -33.125 -16.328 1 35.22 80 GLN A CA 1
ATOM 625 C C . GLN A 1 80 ? -32.688 -34.031 -17.297 1 35.22 80 GLN A C 1
ATOM 627 O O . GLN A 1 80 ? -33 -35.219 -17.422 1 35.22 80 GLN A O 1
ATOM 632 N N . GLU A 1 81 ? -31.984 -33.438 -18.281 1 34.75 81 GLU A N 1
ATOM 633 C CA . GLU A 1 81 ? -31.375 -34.344 -19.25 1 34.75 81 GLU A CA 1
ATOM 634 C C . GLU A 1 81 ? -30.016 -34.844 -18.781 1 34.75 81 GLU A C 1
ATOM 636 O O . GLU A 1 81 ? -29.078 -34.031 -18.625 1 34.75 81 GLU A O 1
ATOM 641 N N . GLN A 1 82 ? -29.953 -35.812 -17.922 1 34.88 82 GLN A N 1
ATOM 642 C CA . GLN A 1 82 ? -28.859 -36.531 -17.281 1 34.88 82 GLN A CA 1
ATOM 643 C C . GLN A 1 82 ? -27.578 -36.438 -18.125 1 34.88 82 GLN A C 1
ATOM 645 O O . GLN A 1 82 ? -26.516 -36.125 -17.625 1 34.88 82 GLN A O 1
ATOM 650 N N . GLY A 1 83 ? -27.344 -37.625 -19.047 1 32.22 83 GLY A N 1
ATOM 651 C CA . GLY A 1 83 ? -26.109 -38.25 -19.547 1 32.22 83 GLY A CA 1
ATOM 652 C C . GLY A 1 83 ? -25.297 -37.312 -20.422 1 32.22 83 GLY A C 1
ATOM 653 O O . GLY A 1 83 ? -24.172 -36.969 -20.078 1 32.22 83 GLY A O 1
ATOM 654 N N . ASN A 1 84 ? -25.422 -37.5 -21.844 1 32.38 84 ASN A N 1
ATOM 655 C CA . ASN A 1 84 ? -24.578 -37.375 -23.016 1 32.38 84 ASN A CA 1
ATOM 656 C C . ASN A 1 84 ? -24.5 -35.938 -23.516 1 32.38 84 ASN A C 1
ATOM 658 O O . ASN A 1 84 ? -24.234 -35.719 -24.703 1 32.38 84 ASN A O 1
ATOM 662 N N . LEU A 1 85 ? -24.969 -35.094 -22.844 1 36.25 85 LEU A N 1
ATOM 663 C CA . LEU A 1 85 ? -25.062 -33.781 -23.422 1 36.25 85 LEU A CA 1
ATOM 664 C C . LEU A 1 85 ? -23.672 -33.219 -23.703 1 36.25 85 LEU A C 1
ATOM 666 O O . LEU A 1 85 ? -23.516 -32.344 -24.578 1 36.25 85 LEU A O 1
ATOM 670 N N . GLY A 1 86 ? -22.766 -33.344 -22.859 1 37.41 86 GLY A N 1
ATOM 671 C CA . GLY A 1 86 ? -21.406 -32.875 -23.047 1 37.41 86 GLY A CA 1
ATOM 672 C C . GLY A 1 86 ? -20.828 -33.25 -24.406 1 37.41 86 GLY A C 1
ATOM 673 O O . GLY A 1 86 ? -20.047 -32.5 -24.984 1 37.41 86 GLY A O 1
ATOM 674 N N . ALA A 1 87 ? -21.109 -34.5 -24.812 1 36.88 87 ALA A N 1
ATOM 675 C CA . ALA A 1 87 ? -20.641 -35.031 -26.078 1 36.88 87 ALA A CA 1
ATOM 676 C C . ALA A 1 87 ? -21.234 -34.25 -27.25 1 36.88 87 ALA A C 1
ATOM 678 O O . ALA A 1 87 ? -20.641 -34.219 -28.344 1 36.88 87 ALA A O 1
ATOM 679 N N . VAL A 1 88 ? -22.469 -33.875 -27.109 1 37.62 88 VAL A N 1
ATOM 680 C CA . VAL A 1 88 ? -23.266 -33.375 -28.219 1 37.62 88 VAL A CA 1
ATOM 681 C C . VAL A 1 88 ? -22.719 -32.031 -28.672 1 37.62 88 VAL A C 1
ATOM 683 O O . VAL A 1 88 ? -22.688 -31.734 -29.875 1 37.62 88 VAL A O 1
ATOM 686 N N . VAL A 1 89 ? -22.359 -31.062 -27.766 1 43.84 89 VAL A N 1
ATOM 687 C CA . VAL A 1 89 ? -21.906 -29.719 -28.094 1 43.84 89 VAL A CA 1
ATOM 688 C C . VAL A 1 89 ? -20.422 -29.75 -28.484 1 43.84 89 VAL A C 1
ATOM 690 O O . VAL A 1 89 ? -19.797 -28.703 -28.641 1 43.84 89 VAL A O 1
ATOM 693 N N . GLY A 1 90 ? -19.922 -30.797 -28.75 1 45.75 90 GLY A N 1
ATOM 694 C CA . GLY A 1 90 ? -18.516 -31.125 -28.969 1 45.75 90 GLY A CA 1
ATOM 695 C C . GLY A 1 90 ? -17.938 -30.484 -30.219 1 45.75 90 GLY A C 1
ATOM 696 O O . GLY A 1 90 ? -18.578 -29.625 -30.828 1 45.75 90 GLY A O 1
ATOM 697 N N . ILE A 1 91 ? -16.812 -30.922 -30.766 1 52.34 91 ILE A N 1
ATOM 698 C CA . ILE A 1 91 ? -15.891 -30.484 -31.797 1 52.34 91 ILE A CA 1
ATOM 699 C C . ILE A 1 91 ? -16.656 -30.25 -33.094 1 52.34 91 ILE A C 1
ATOM 701 O O . ILE A 1 91 ? -16.219 -29.469 -33.969 1 52.34 91 ILE A O 1
ATOM 705 N N . TYR A 1 92 ? -18.031 -30.641 -33.031 1 50.34 92 TYR A N 1
ATOM 706 C CA . TYR A 1 92 ? -18.797 -30.547 -34.281 1 50.34 92 TYR A CA 1
ATOM 707 C C . TYR A 1 92 ? -19.312 -29.125 -34.5 1 50.34 92 TYR A C 1
ATOM 709 O O . TYR A 1 92 ? -19.656 -28.734 -35.625 1 50.34 92 TYR A O 1
ATOM 717 N N . ASN A 1 93 ? -19.359 -28.344 -33.5 1 61.47 93 ASN A N 1
ATOM 718 C CA . ASN A 1 93 ? -19.875 -26.984 -33.562 1 61.47 93 ASN A CA 1
ATOM 719 C C . ASN A 1 93 ? -18.75 -25.969 -33.656 1 61.47 93 ASN A C 1
ATOM 721 O O . ASN A 1 93 ? -19 -24.75 -33.594 1 61.47 93 ASN A O 1
ATOM 725 N N . VAL A 1 94 ? -17.625 -26.531 -34 1 78.38 94 VAL A N 1
ATOM 726 C CA . VAL A 1 94 ? -16.484 -25.625 -34.125 1 78.38 94 VAL A CA 1
ATOM 727 C C . VAL A 1 94 ? -16.391 -25.078 -35.531 1 78.38 94 VAL A C 1
ATOM 729 O O . VAL A 1 94 ? -16.547 -25.812 -36.5 1 78.38 94 VAL A O 1
ATOM 732 N N . SER A 1 95 ? -16.266 -23.781 -35.688 1 82.31 95 SER A N 1
ATOM 733 C CA . SER A 1 95 ? -16.141 -23.141 -37 1 82.31 95 SER A CA 1
ATOM 734 C C . SER A 1 95 ? -14.953 -23.688 -37.781 1 82.31 95 SER A C 1
ATOM 736 O O . SER A 1 95 ? -13.984 -24.156 -37.188 1 82.31 95 SER A O 1
ATOM 738 N N . ASP A 1 96 ? -14.992 -23.609 -39.094 1 75.44 96 ASP A N 1
ATOM 739 C CA . ASP A 1 96 ? -13.93 -24.141 -39.969 1 75.44 96 ASP A CA 1
ATOM 740 C C . ASP A 1 96 ? -12.617 -23.406 -39.719 1 75.44 96 ASP A C 1
ATOM 742 O O . ASP A 1 96 ? -11.547 -24.016 -39.688 1 75.44 96 ASP A O 1
ATOM 746 N N . SER A 1 97 ? -12.711 -22.172 -39.625 1 82.44 97 SER A N 1
ATOM 747 C CA . SER A 1 97 ? -11.508 -21.375 -39.406 1 82.44 97 SER A CA 1
ATOM 748 C C . SER A 1 97 ? -10.82 -21.75 -38.094 1 82.44 97 SER A C 1
ATOM 750 O O . SER A 1 97 ? -9.602 -21.891 -38.062 1 82.44 97 SER A O 1
ATOM 752 N N . CYS A 1 98 ? -11.648 -21.891 -37.062 1 87 98 CYS A N 1
ATOM 753 C CA . CYS A 1 98 ? -11.094 -22.266 -35.781 1 87 98 CYS A CA 1
ATOM 754 C C . CYS A 1 98 ? -10.484 -23.656 -35.812 1 87 98 CYS A C 1
ATOM 756 O O . CYS A 1 98 ? -9.406 -23.891 -35.25 1 87 98 CYS A O 1
ATOM 758 N N . PHE A 1 99 ? -11.148 -24.531 -36.438 1 79.31 99 PHE A N 1
ATOM 759 C CA . PHE A 1 99 ? -10.672 -25.906 -36.562 1 79.31 99 PHE A CA 1
ATOM 760 C C . PHE A 1 99 ? -9.336 -25.953 -37.281 1 79.31 99 PHE A C 1
ATOM 762 O O . PHE A 1 99 ? -8.406 -26.625 -36.844 1 79.31 99 PHE A O 1
ATOM 769 N N . ASN A 1 100 ? -9.281 -25.234 -38.406 1 76.25 100 ASN A N 1
ATOM 770 C CA . ASN A 1 100 ? -8.062 -25.203 -39.188 1 76.25 100 ASN A CA 1
ATOM 771 C C . ASN A 1 100 ? -6.895 -24.594 -38.406 1 76.25 100 ASN A C 1
ATOM 773 O O . ASN A 1 100 ? -5.797 -25.156 -38.406 1 76.25 100 ASN A O 1
ATOM 777 N N . HIS A 1 101 ? -7.125 -23.531 -37.844 1 85.62 101 HIS A N 1
ATOM 778 C CA . HIS A 1 101 ? -6.051 -22.828 -37.156 1 85.62 101 HIS A CA 1
ATOM 779 C C . HIS A 1 101 ? -5.629 -23.578 -35.906 1 85.62 101 HIS A C 1
ATOM 781 O O . HIS A 1 101 ? -4.453 -23.562 -35.531 1 85.62 101 HIS A O 1
ATOM 787 N N . THR A 1 102 ? -6.598 -24.203 -35.219 1 83.81 102 THR A N 1
ATOM 788 C CA . THR A 1 102 ? -6.238 -25.031 -34.094 1 83.81 102 THR A CA 1
ATOM 789 C C . THR A 1 102 ? -5.426 -26.25 -34.531 1 83.81 102 THR A C 1
ATOM 791 O O . THR A 1 102 ? -4.523 -26.688 -33.844 1 83.81 102 THR A O 1
ATOM 794 N N . GLY A 1 103 ? -5.832 -26.75 -35.625 1 77.75 103 GLY A N 1
ATOM 795 C CA . GLY A 1 103 ? -5.035 -27.812 -36.219 1 77.75 103 GLY A CA 1
ATOM 796 C C . GLY A 1 103 ? -3.611 -27.391 -36.531 1 77.75 103 GLY A C 1
ATOM 797 O O . GLY A 1 103 ? -2.672 -28.156 -36.312 1 77.75 103 GLY A O 1
ATOM 798 N N . MET A 1 104 ? -3.426 -26.234 -37 1 79.5 104 MET A N 1
ATOM 799 C CA . MET A 1 104 ? -2.094 -25.703 -37.281 1 79.5 104 MET A CA 1
ATOM 800 C C . MET A 1 104 ? -1.287 -25.562 -36 1 79.5 104 MET A C 1
ATOM 802 O O . MET A 1 104 ? -0.083 -25.828 -36 1 79.5 104 MET A O 1
ATOM 806 N N . VAL A 1 105 ? -1.919 -25.094 -34.969 1 84.56 105 VAL A N 1
ATOM 807 C CA . VAL A 1 105 ? -1.255 -24.969 -33.688 1 84.56 105 VAL A CA 1
ATOM 808 C C . VAL A 1 105 ? -0.767 -26.344 -33.219 1 84.56 105 VAL A C 1
ATOM 810 O O . VAL A 1 105 ? 0.374 -26.484 -32.781 1 84.56 105 VAL A O 1
ATOM 813 N N . THR A 1 106 ? -1.61 -27.344 -33.344 1 76.62 106 THR A N 1
ATOM 814 C CA . THR A 1 106 ? -1.246 -28.703 -32.938 1 76.62 106 THR A CA 1
ATOM 815 C C . THR A 1 106 ? -0.077 -29.219 -33.75 1 76.62 106 THR A C 1
ATOM 817 O O . THR A 1 106 ? 0.834 -29.859 -33.219 1 76.62 106 THR A O 1
ATOM 820 N N . ALA A 1 107 ? -0.113 -28.938 -35 1 70.31 107 ALA A N 1
ATOM 821 C CA . ALA A 1 107 ? 0.992 -29.328 -35.875 1 70.31 107 ALA A CA 1
ATOM 822 C C . ALA A 1 107 ? 2.275 -28.594 -35.5 1 70.31 107 ALA A C 1
ATOM 824 O O . ALA A 1 107 ? 3.359 -29.172 -35.5 1 70.31 107 ALA A O 1
ATOM 825 N N . GLY A 1 108 ? 2.121 -27.359 -35.25 1 74.5 108 GLY A N 1
ATOM 826 C CA . GLY A 1 108 ? 3.27 -26.578 -34.812 1 74.5 108 GLY A CA 1
ATOM 827 C C . GLY A 1 108 ? 3.889 -27.078 -33.531 1 74.5 108 GLY A C 1
ATOM 828 O O . GLY A 1 108 ? 5.109 -27.062 -33.375 1 74.5 108 GLY A O 1
ATOM 829 N N . ILE A 1 109 ? 3.09 -27.5 -32.594 1 75.94 109 ILE A N 1
ATOM 830 C CA . ILE A 1 109 ? 3.574 -28.047 -31.328 1 75.94 109 ILE A CA 1
ATOM 831 C C . ILE A 1 109 ? 4.367 -29.328 -31.594 1 75.94 109 ILE A C 1
ATOM 833 O O . ILE A 1 109 ? 5.457 -29.516 -31.031 1 75.94 109 ILE A O 1
ATOM 837 N N . ALA A 1 110 ? 3.826 -30.109 -32.406 1 64.81 110 ALA A N 1
ATOM 838 C CA . ALA A 1 110 ? 4.496 -31.359 -32.75 1 64.81 110 ALA A CA 1
ATOM 839 C C . ALA A 1 110 ? 5.844 -31.109 -33.406 1 64.81 110 ALA A C 1
ATOM 841 O O . ALA A 1 110 ? 6.797 -31.859 -33.219 1 64.81 110 ALA A O 1
ATOM 842 N N . ASN A 1 111 ? 5.934 -30.016 -34.188 1 67.88 111 ASN A N 1
ATOM 843 C CA . ASN A 1 111 ? 7.16 -29.656 -34.906 1 67.88 111 ASN A CA 1
ATOM 844 C C . ASN A 1 111 ? 8.125 -28.891 -33.969 1 67.88 111 ASN A C 1
ATOM 846 O O . ASN A 1 111 ? 9.266 -28.625 -34.375 1 67.88 111 ASN A O 1
ATOM 850 N N . GLY A 1 112 ? 7.656 -28.484 -32.906 1 74.75 112 GLY A N 1
ATOM 851 C CA . GLY A 1 112 ? 8.5 -27.766 -31.953 1 74.75 112 GLY A CA 1
ATOM 852 C C . GLY A 1 112 ? 8.625 -26.297 -32.281 1 74.75 112 GLY A C 1
ATOM 853 O O . GLY A 1 112 ? 9.617 -25.656 -31.938 1 74.75 112 GLY A O 1
ATOM 854 N N . ASP A 1 113 ? 7.668 -25.781 -33.031 1 78.56 113 ASP A N 1
ATOM 855 C CA . ASP A 1 113 ? 7.684 -24.344 -33.344 1 78.56 113 ASP A CA 1
ATOM 856 C C . ASP A 1 113 ? 7.441 -23.516 -32.094 1 78.56 113 ASP A C 1
ATOM 858 O O . ASP A 1 113 ? 6.531 -23.797 -31.312 1 78.56 113 ASP A O 1
ATOM 862 N N . THR A 1 114 ? 8.234 -22.484 -31.922 1 86.88 114 THR A N 1
ATOM 863 C CA . THR A 1 114 ? 8.172 -21.672 -30.703 1 86.88 114 THR A CA 1
ATOM 864 C C . THR A 1 114 ? 6.801 -21.031 -30.562 1 86.88 114 THR A C 1
ATOM 866 O O . THR A 1 114 ? 6.23 -21 -29.469 1 86.88 114 THR A O 1
ATOM 869 N N . TRP A 1 115 ? 6.277 -20.453 -31.719 1 89.06 115 TRP A N 1
ATOM 870 C CA . TRP A 1 115 ? 4.977 -19.797 -31.656 1 89.06 115 TRP A CA 1
ATOM 871 C C . TRP A 1 115 ? 3.891 -20.75 -31.203 1 89.06 115 TRP A C 1
ATOM 873 O O . TRP A 1 115 ? 2.979 -20.375 -30.469 1 89.06 115 TRP A O 1
ATOM 883 N N . ALA A 1 116 ? 3.924 -22 -31.625 1 85.88 116 ALA A N 1
ATOM 884 C CA . ALA A 1 116 ? 2.928 -23.016 -31.281 1 85.88 116 ALA A CA 1
ATOM 885 C C . ALA A 1 116 ? 3.107 -23.484 -29.844 1 85.88 116 ALA A C 1
ATOM 887 O O . ALA A 1 116 ? 2.125 -23.719 -29.125 1 85.88 116 ALA A O 1
ATOM 888 N N . LEU A 1 117 ? 4.383 -23.578 -29.422 1 87.56 117 LEU A N 1
ATOM 889 C CA . LEU A 1 117 ? 4.668 -23.984 -28.047 1 87.56 117 LEU A CA 1
ATOM 890 C C . LEU A 1 117 ? 4.176 -22.938 -27.062 1 87.56 117 LEU A C 1
ATOM 892 O O . LEU A 1 117 ? 3.801 -23.266 -25.938 1 87.56 117 LEU A O 1
ATOM 896 N N . GLN A 1 118 ? 4.156 -21.734 -27.469 1 91.94 118 GLN A N 1
ATOM 897 C CA . GLN A 1 118 ? 3.658 -20.656 -26.609 1 91.94 118 GLN A CA 1
ATOM 898 C C . GLN A 1 118 ? 2.166 -20.812 -26.344 1 91.94 118 GLN A C 1
ATOM 900 O O . GLN A 1 118 ? 1.691 -20.5 -25.25 1 91.94 118 GLN A O 1
ATOM 905 N N . PHE A 1 119 ? 1.419 -21.297 -27.359 1 92 119 PHE A N 1
ATOM 906 C CA . PHE A 1 119 ? 0.008 -21.578 -27.141 1 92 119 PHE A CA 1
ATOM 907 C C . PHE A 1 119 ? -0.161 -22.609 -26.016 1 92 119 PHE A C 1
ATOM 909 O O . PHE A 1 119 ? -0.978 -22.406 -25.109 1 92 119 PHE A O 1
ATOM 916 N N . LEU A 1 120 ? 0.647 -23.625 -26.109 1 88.25 120 LEU A N 1
ATOM 917 C CA . LEU A 1 120 ? 0.595 -24.688 -25.094 1 88.25 120 LEU A CA 1
ATOM 918 C C . LEU A 1 120 ? 1.056 -24.156 -23.734 1 88.25 120 LEU A C 1
ATOM 920 O O . LEU A 1 120 ? 0.447 -24.469 -22.719 1 88.25 120 LEU A O 1
ATOM 924 N N . ASP A 1 121 ? 2.088 -23.422 -23.766 1 90.75 121 ASP A N 1
ATOM 925 C CA . ASP A 1 121 ? 2.67 -22.891 -22.547 1 90.75 121 ASP A CA 1
ATOM 926 C C . ASP A 1 121 ? 1.701 -21.938 -21.828 1 90.75 121 ASP A C 1
ATOM 928 O O . ASP A 1 121 ? 1.666 -21.891 -20.609 1 90.75 121 ASP A O 1
ATOM 932 N N . ALA A 1 122 ? 0.924 -21.266 -22.578 1 95.38 122 ALA A N 1
ATOM 933 C CA . ALA A 1 122 ? 0.032 -20.25 -22.031 1 95.38 122 ALA A CA 1
ATOM 934 C C . ALA A 1 122 ? -1.248 -20.875 -21.484 1 95.38 122 ALA A C 1
ATOM 936 O O . ALA A 1 122 ? -2.01 -20.219 -20.766 1 95.38 122 ALA A O 1
ATOM 937 N N . PHE A 1 123 ? -1.493 -22.109 -21.734 1 91.56 123 PHE A N 1
ATOM 938 C CA . PHE A 1 123 ? -2.707 -22.812 -21.312 1 91.56 123 PHE A CA 1
ATOM 939 C C . PHE A 1 123 ? -2.723 -22.984 -19.797 1 91.56 123 PHE A C 1
ATOM 941 O O . PHE A 1 123 ? -1.679 -23.219 -19.188 1 91.56 123 PHE A O 1
ATOM 948 N N . GLY A 1 124 ? -3.947 -22.844 -19.234 1 92.5 124 GLY A N 1
ATOM 949 C CA . GLY A 1 124 ? -4.098 -23.109 -17.812 1 92.5 124 GLY A CA 1
ATOM 950 C C . GLY A 1 124 ? -3.736 -24.531 -17.438 1 92.5 124 GLY A C 1
ATOM 951 O O . GLY A 1 124 ? -4.051 -25.469 -18.156 1 92.5 124 GLY A O 1
ATOM 952 N N . LYS A 1 125 ? -2.967 -24.641 -16.312 1 88 125 LYS A N 1
ATOM 953 C CA . LYS A 1 125 ? -2.543 -25.938 -15.789 1 88 125 LYS A CA 1
ATOM 954 C C . LYS A 1 125 ? -3.027 -26.125 -14.352 1 88 125 LYS A C 1
ATOM 956 O O . LYS A 1 125 ? -3.34 -25.141 -13.664 1 88 125 LYS A O 1
ATOM 961 N N . ILE A 1 126 ? -3.131 -27.375 -13.93 1 86.12 126 ILE A N 1
ATOM 962 C CA . ILE A 1 126 ? -3.52 -27.641 -12.547 1 86.12 126 ILE A CA 1
ATOM 963 C C . ILE A 1 126 ? -2.459 -27.094 -11.594 1 86.12 126 ILE A C 1
ATOM 965 O O . ILE A 1 126 ? -1.3 -27.516 -11.641 1 86.12 126 ILE A O 1
ATOM 969 N N . PRO A 1 127 ? -2.855 -26.234 -10.836 1 90.38 127 PRO A N 1
ATOM 970 C CA . PRO A 1 127 ? -1.887 -25.641 -9.914 1 90.38 127 PRO A CA 1
ATOM 971 C C . PRO A 1 127 ? -1.695 -26.469 -8.648 1 90.38 127 PRO A C 1
ATOM 973 O O . PRO A 1 127 ? -2.502 -27.359 -8.352 1 90.38 127 PRO A O 1
ATOM 976 N N . PRO A 1 128 ? -0.569 -26.188 -7.98 1 92.12 128 PRO A N 1
ATOM 977 C CA . PRO A 1 128 ? -0.469 -26.781 -6.645 1 92.12 128 PRO A CA 1
ATOM 978 C C . PRO A 1 128 ? -1.503 -26.234 -5.672 1 92.12 128 PRO A C 1
ATOM 980 O O . PRO A 1 128 ? -1.95 -25.094 -5.828 1 92.12 128 PRO A O 1
ATOM 983 N N . GLY A 1 129 ? -1.88 -27.047 -4.746 1 92.06 129 GLY A N 1
ATOM 984 C CA . GLY A 1 129 ? -2.805 -26.609 -3.711 1 92.06 129 GLY A CA 1
ATOM 985 C C . GLY A 1 129 ? -4.262 -26.75 -4.113 1 92.06 129 GLY A C 1
ATOM 986 O O . GLY A 1 129 ? -5.105 -25.969 -3.682 1 92.06 129 GLY A O 1
ATOM 987 N N . LEU A 1 130 ? -4.5 -27.672 -5.035 1 87.44 130 LEU A N 1
ATOM 988 C CA . LEU A 1 130 ? -5.871 -27.938 -5.449 1 87.44 130 LEU A CA 1
ATOM 989 C C . LEU A 1 130 ? -6.715 -28.391 -4.27 1 87.44 130 LEU A C 1
ATOM 991 O O . LEU A 1 130 ? -7.848 -27.938 -4.09 1 87.44 130 LEU A O 1
ATOM 995 N N . LEU A 1 131 ? -6.156 -29.219 -3.467 1 87.12 131 LEU A N 1
ATOM 996 C CA . LEU A 1 131 ? -6.871 -29.781 -2.326 1 87.12 131 LEU A CA 1
ATOM 997 C C . LEU A 1 131 ? -7 -28.75 -1.209 1 87.12 131 LEU A C 1
ATOM 999 O O . LEU A 1 131 ? -7.805 -28.922 -0.289 1 87.12 131 LEU A O 1
ATOM 1003 N N . SER A 1 132 ? -6.219 -27.719 -1.376 1 88.12 132 SER A N 1
ATOM 1004 C CA . SER A 1 132 ? -6.297 -26.625 -0.405 1 88.12 132 SER A CA 1
ATOM 1005 C C . SER A 1 132 ? -7.191 -25.5 -0.909 1 88.12 132 SER A C 1
ATOM 1007 O O . SER A 1 132 ? -7.238 -24.422 -0.307 1 88.12 132 SER A O 1
ATOM 1009 N N . GLY A 1 133 ? -7.824 -25.672 -2.018 1 85.69 133 GLY A N 1
ATOM 1010 C CA . GLY A 1 133 ? -8.836 -24.719 -2.465 1 85.69 133 GLY A CA 1
ATOM 1011 C C . GLY A 1 133 ? -8.383 -23.891 -3.643 1 85.69 133 GLY A C 1
ATOM 1012 O O . GLY A 1 133 ? -9.047 -22.906 -4.012 1 85.69 133 GLY A O 1
ATOM 1013 N N . ASN A 1 134 ? -7.211 -24.172 -4.203 1 91.75 134 ASN A N 1
ATOM 1014 C CA . ASN A 1 134 ? -6.773 -23.453 -5.398 1 91.75 134 ASN A CA 1
ATOM 1015 C C . ASN A 1 134 ? -7.551 -23.906 -6.633 1 91.75 134 ASN A C 1
ATOM 1017 O O . ASN A 1 134 ? -7.207 -24.906 -7.266 1 91.75 134 ASN A O 1
ATOM 1021 N N . MET A 1 135 ? -8.523 -23.109 -6.969 1 89.44 135 MET A N 1
ATOM 1022 C CA . MET A 1 135 ? -9.406 -23.484 -8.07 1 89.44 135 MET A CA 1
ATOM 1023 C C . MET A 1 135 ? -9.141 -22.609 -9.297 1 89.44 135 MET A C 1
ATOM 1025 O O . MET A 1 135 ? -9.953 -22.578 -10.227 1 89.44 135 MET A O 1
ATOM 1029 N N . TYR A 1 136 ? -8.047 -21.922 -9.383 1 92.38 136 TYR A N 1
ATOM 1030 C CA . TYR A 1 136 ? -7.766 -20.984 -10.461 1 92.38 136 TYR A CA 1
ATOM 1031 C C . TYR A 1 136 ? -6.629 -21.5 -11.344 1 92.38 136 TYR A C 1
ATOM 1033 O O . TYR A 1 136 ? -5.473 -21.531 -10.922 1 92.38 136 TYR A O 1
ATOM 1041 N N . PHE A 1 137 ? -7.047 -21.922 -12.562 1 92.75 137 PHE A N 1
ATOM 1042 C CA . PHE A 1 137 ? -6.129 -22.297 -13.633 1 92.75 137 PHE A CA 1
ATOM 1043 C C . PHE A 1 137 ? -6.062 -21.219 -14.703 1 92.75 137 PHE A C 1
ATOM 1045 O O . PHE A 1 137 ? -6.445 -21.438 -15.852 1 92.75 137 PHE A O 1
ATOM 1052 N N . LEU A 1 138 ? -5.438 -20.141 -14.43 1 94.25 138 LEU A N 1
ATOM 1053 C CA . LEU A 1 138 ? -5.664 -18.953 -15.234 1 94.25 138 LEU A CA 1
ATOM 1054 C C . LEU A 1 138 ? -4.766 -18.953 -16.469 1 94.25 138 LEU A C 1
ATOM 1056 O O . LEU A 1 138 ? -4.984 -18.172 -17.406 1 94.25 138 LEU A O 1
ATOM 1060 N N . GLY A 1 139 ? -3.754 -19.828 -16.5 1 94.94 139 GLY A N 1
ATOM 1061 C CA . GLY A 1 139 ? -2.82 -19.766 -17.609 1 94.94 139 GLY A CA 1
ATOM 1062 C C . GLY A 1 139 ? -2.018 -18.484 -17.656 1 94.94 139 GLY A C 1
ATOM 1063 O O . GLY A 1 139 ? -1.92 -17.766 -16.656 1 94.94 139 GLY A O 1
ATOM 1064 N N . SER A 1 140 ? -1.285 -18.266 -18.766 1 96.06 140 SER A N 1
ATOM 1065 C CA . SER A 1 140 ? -0.511 -17.047 -18.953 1 96.06 140 SER A CA 1
ATOM 1066 C C . SER A 1 140 ? -1.199 -16.109 -19.938 1 96.06 140 SER A C 1
ATOM 1068 O O . SER A 1 140 ? -1.005 -16.219 -21.141 1 96.06 140 SER A O 1
ATOM 1070 N N . TYR A 1 141 ? -1.928 -15.156 -19.438 1 95.94 141 TYR A N 1
ATOM 1071 C CA . TYR A 1 141 ? -2.754 -14.227 -20.203 1 95.94 141 TYR A CA 1
ATOM 1072 C C . TYR A 1 141 ? -1.905 -13.414 -21.172 1 95.94 141 TYR A C 1
ATOM 1074 O O . TYR A 1 141 ? -2.197 -13.359 -22.375 1 95.94 141 TYR A O 1
ATOM 1082 N N . ASP A 1 142 ? -0.83 -12.828 -20.719 1 94.69 142 ASP A N 1
ATOM 1083 C CA . ASP A 1 142 ? -0.017 -11.922 -21.531 1 94.69 142 ASP A CA 1
ATOM 1084 C C . ASP A 1 142 ? 0.771 -12.68 -22.594 1 94.69 142 ASP A C 1
ATOM 1086 O O . ASP A 1 142 ? 0.931 -12.203 -23.719 1 94.69 142 ASP A O 1
ATOM 1090 N N . GLU A 1 143 ? 1.282 -13.867 -22.219 1 94.75 143 GLU A N 1
ATOM 1091 C CA . GLU A 1 143 ? 1.973 -14.703 -23.203 1 94.75 143 GLU A CA 1
ATOM 1092 C C . GLU A 1 143 ? 1.055 -15.055 -24.375 1 94.75 143 GLU A C 1
ATOM 1094 O O . GLU A 1 143 ? 1.46 -14.977 -25.531 1 94.75 143 GLU A O 1
ATOM 1099 N N . CYS A 1 144 ? -0.15 -15.406 -24.047 1 96.19 144 CYS A N 1
ATOM 1100 C CA . CYS A 1 144 ? -1.124 -15.789 -25.062 1 96.19 144 CYS A CA 1
ATOM 1101 C C . CYS A 1 144 ? -1.399 -14.625 -26.016 1 96.19 144 CYS A C 1
ATOM 1103 O O . CYS A 1 144 ? -1.419 -14.805 -27.234 1 96.19 144 CYS A O 1
ATOM 1105 N N . LEU A 1 145 ? -1.574 -13.469 -25.5 1 94.88 145 LEU A N 1
ATOM 1106 C CA . LEU A 1 145 ? -1.965 -12.32 -26.297 1 94.88 145 LEU A CA 1
ATOM 1107 C C . LEU A 1 145 ? -0.814 -11.859 -27.188 1 94.88 145 LEU A C 1
ATOM 1109 O O . LEU A 1 145 ? -1.035 -11.203 -28.203 1 94.88 145 LEU A O 1
ATOM 1113 N N . GLU A 1 146 ? 0.378 -12.188 -26.906 1 92.81 146 GLU A N 1
ATOM 1114 C CA . GLU A 1 146 ? 1.546 -11.719 -27.641 1 92.81 146 GLU A CA 1
ATOM 1115 C C . GLU A 1 146 ? 1.852 -12.633 -28.828 1 92.81 146 GLU A C 1
ATOM 1117 O O . GLU A 1 146 ? 2.646 -12.281 -29.703 1 92.81 146 GLU A O 1
ATOM 1122 N N . ILE A 1 147 ? 1.202 -13.742 -28.922 1 94.44 147 ILE A N 1
ATOM 1123 C CA . ILE A 1 147 ? 1.468 -14.703 -29.984 1 94.44 147 ILE A CA 1
ATOM 1124 C C . ILE A 1 147 ? 0.975 -14.156 -31.328 1 94.44 147 ILE A C 1
ATOM 1126 O O . ILE A 1 147 ? -0.124 -13.602 -31.406 1 94.44 147 ILE A O 1
ATOM 1130 N N . ARG A 1 148 ? 1.875 -14.227 -32.312 1 91.75 148 ARG A N 1
ATOM 1131 C CA . ARG A 1 148 ? 1.543 -13.836 -33.688 1 91.75 148 ARG A CA 1
ATOM 1132 C C . ARG A 1 148 ? 2.018 -14.891 -34.688 1 91.75 148 ARG A C 1
ATOM 1134 O O . ARG A 1 148 ? 3.139 -15.391 -34.594 1 91.75 148 ARG A O 1
ATOM 1141 N N . TYR A 1 149 ? 1.048 -15.305 -35.438 1 89.06 149 TYR A N 1
ATOM 1142 C CA . TYR A 1 149 ? 1.401 -16.188 -36.562 1 89.06 149 TYR A CA 1
ATOM 1143 C C . TYR A 1 149 ? 1.028 -15.562 -37.875 1 89.06 149 TYR A C 1
ATOM 1145 O O . TYR A 1 149 ? -0.154 -15.359 -38.188 1 89.06 149 TYR A O 1
ATOM 1153 N N . ASP A 1 150 ? 2.139 -15.078 -38.562 1 80.62 150 ASP A N 1
ATOM 1154 C CA . ASP A 1 150 ? 1.936 -14.492 -39.875 1 80.62 150 ASP A CA 1
ATOM 1155 C C . ASP A 1 150 ? 2.682 -15.281 -40.969 1 80.62 150 ASP A C 1
ATOM 1157 O O . ASP A 1 150 ? 3.914 -15.266 -41 1 80.62 150 ASP A O 1
ATOM 1161 N N . ASN A 1 151 ? 1.929 -16.297 -41.5 1 65.12 151 ASN A N 1
ATOM 1162 C CA . ASN A 1 151 ? 2.545 -16.969 -42.656 1 65.12 151 ASN A CA 1
ATOM 1163 C C . ASN A 1 151 ? 2.393 -16.141 -43.906 1 65.12 151 ASN A C 1
ATOM 1165 O O . ASN A 1 151 ? 1.277 -15.93 -44.406 1 65.12 151 ASN A O 1
ATOM 1169 N N . SER A 1 152 ? 3.344 -15.266 -44.344 1 58.28 152 SER A N 1
ATOM 1170 C CA . SER A 1 152 ? 3.375 -14.359 -45.469 1 58.28 152 SER A CA 1
ATOM 1171 C C . SER A 1 152 ? 2.805 -15.023 -46.719 1 58.28 152 SER A C 1
ATOM 1173 O O . SER A 1 152 ? 2.236 -14.352 -47.594 1 58.28 152 SER A O 1
ATOM 1175 N N . SER A 1 153 ? 2.949 -16.266 -46.906 1 60.16 153 SER A N 1
ATOM 1176 C CA . SER A 1 153 ? 2.617 -16.875 -48.188 1 60.16 153 SER A CA 1
ATOM 1177 C C . SER A 1 153 ? 1.124 -17.172 -48.281 1 60.16 153 SER A C 1
ATOM 1179 O O . SER A 1 153 ? 0.59 -17.328 -49.406 1 60.16 153 SER A O 1
ATOM 1181 N N . ASP A 1 154 ? 0.336 -17.219 -47.188 1 63.84 154 ASP A N 1
ATOM 1182 C CA . ASP A 1 154 ? -1.09 -17.516 -47.25 1 63.84 154 ASP A CA 1
ATOM 1183 C C . ASP A 1 154 ? -1.877 -16.594 -46.312 1 63.84 154 ASP A C 1
ATOM 1185 O O . ASP A 1 154 ? -1.894 -16.797 -45.094 1 63.84 154 ASP A O 1
ATOM 1189 N N . PRO A 1 155 ? -2.49 -15.594 -46.875 1 69.62 155 PRO A N 1
ATOM 1190 C CA . PRO A 1 155 ? -3.234 -14.609 -46.094 1 69.62 155 PRO A CA 1
ATOM 1191 C C . PRO A 1 155 ? -4.336 -15.242 -45.25 1 69.62 155 PRO A C 1
ATOM 1193 O O . PRO A 1 155 ? -4.758 -14.664 -44.219 1 69.62 155 PRO A O 1
ATOM 1196 N N . ASP A 1 156 ? -4.758 -16.406 -45.625 1 69.88 156 ASP A N 1
ATOM 1197 C 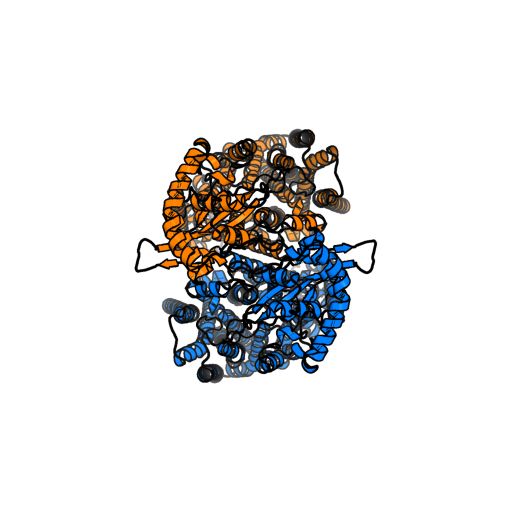CA . ASP A 1 156 ? -5.859 -17.047 -44.906 1 69.88 156 ASP A CA 1
ATOM 1198 C C . ASP A 1 156 ? -5.371 -17.703 -43.594 1 69.88 156 ASP A C 1
ATOM 1200 O O . ASP A 1 156 ? -6.172 -18.094 -42.75 1 69.88 156 ASP A O 1
ATOM 1204 N N . ASN A 1 157 ? -4.09 -17.719 -43.531 1 78.31 157 ASN A N 1
ATOM 1205 C CA . ASN A 1 157 ? -3.531 -18.391 -42.344 1 78.31 157 ASN A CA 1
ATOM 1206 C C . ASN A 1 157 ? -2.789 -17.406 -41.438 1 78.31 157 ASN A C 1
ATOM 1208 O O . ASN A 1 157 ? -1.604 -17.578 -41.156 1 78.31 157 ASN A O 1
ATOM 1212 N N . VAL A 1 158 ? -3.461 -16.344 -41.156 1 86 158 VAL A N 1
ATOM 1213 C CA . VAL A 1 158 ? -2.943 -15.359 -40.219 1 86 158 VAL A CA 1
ATOM 1214 C C . VAL A 1 158 ? -3.838 -15.312 -38.969 1 86 158 VAL A C 1
ATOM 1216 O O . VAL A 1 158 ? -5.055 -15.141 -39.094 1 86 158 VAL A O 1
ATOM 1219 N N . PHE A 1 159 ? -3.285 -15.633 -37.844 1 90.62 159 PHE A N 1
ATOM 1220 C CA . PHE A 1 159 ? -4.055 -15.555 -36.625 1 90.62 159 PHE A CA 1
ATOM 1221 C C . PHE A 1 159 ? -3.16 -15.172 -35.438 1 90.62 159 PHE A C 1
ATOM 1223 O O . PHE A 1 159 ? -1.935 -15.148 -35.594 1 90.62 159 PHE A O 1
ATOM 1230 N N . ARG A 1 160 ? -3.768 -14.766 -34.375 1 93.69 160 ARG A N 1
ATOM 1231 C CA . ARG A 1 160 ? -3.094 -14.383 -33.156 1 93.69 160 ARG A CA 1
ATOM 1232 C C . ARG A 1 160 ? -3.609 -15.203 -31.969 1 93.69 160 ARG A C 1
ATOM 1234 O O . ARG A 1 160 ? -4.543 -15.992 -32.125 1 93.69 160 ARG A O 1
ATOM 1241 N N . GLY A 1 161 ? -2.879 -15.094 -30.859 1 95.5 161 GLY A N 1
ATOM 1242 C CA . GLY A 1 161 ? -3.334 -15.75 -29.656 1 95.5 161 GLY A CA 1
ATOM 1243 C C . GLY A 1 161 ? -4.516 -15.047 -29 1 95.5 161 GLY A C 1
ATOM 1244 O O . GLY A 1 161 ? -4.582 -13.82 -28.984 1 95.5 161 GLY A O 1
ATOM 1245 N N . GLN A 1 162 ? -5.465 -15.898 -28.578 1 95.31 162 GLN A N 1
ATOM 1246 C CA . GLN A 1 162 ? -6.652 -15.438 -27.859 1 95.31 162 GLN A CA 1
ATOM 1247 C C . GLN A 1 162 ? -6.797 -16.156 -26.516 1 95.31 162 GLN A C 1
ATOM 1249 O O . GLN A 1 162 ? -6.77 -17.391 -26.469 1 95.31 162 GLN A O 1
ATOM 1254 N N . HIS A 1 163 ? -6.859 -15.32 -25.5 1 95.75 163 HIS A N 1
ATOM 1255 C CA . HIS A 1 163 ? -7.043 -15.906 -24.188 1 95.75 163 HIS A CA 1
ATOM 1256 C C . HIS A 1 163 ? -8.523 -15.961 -23.812 1 95.75 163 HIS A C 1
ATOM 1258 O O . HIS A 1 163 ? -9.211 -14.938 -23.844 1 95.75 163 HIS A O 1
ATOM 1264 N N . CYS A 1 164 ? -9.039 -17.125 -23.469 1 94.5 164 CYS A N 1
ATOM 1265 C CA . CYS A 1 164 ? -10.414 -17.312 -23.047 1 94.5 164 CYS A CA 1
ATOM 1266 C C . CYS A 1 164 ? -10.469 -17.891 -21.625 1 94.5 164 CYS A C 1
ATOM 1268 O O . CYS A 1 164 ? -9.664 -18.75 -21.266 1 94.5 164 CYS A O 1
ATOM 1270 N N . THR A 1 165 ? -11.305 -17.375 -20.812 1 93.06 165 THR A N 1
ATOM 1271 C CA . THR A 1 165 ? -11.508 -17.875 -19.469 1 93.06 165 THR A CA 1
ATOM 1272 C C . THR A 1 165 ? -12.812 -18.656 -19.359 1 93.06 165 THR A C 1
ATOM 1274 O O . THR A 1 165 ? -13.875 -18.156 -19.734 1 93.06 165 THR A O 1
ATOM 1277 N N . ALA A 1 166 ? -12.703 -19.891 -18.875 1 89.62 166 ALA A N 1
ATOM 1278 C CA . ALA A 1 166 ? -13.867 -20.75 -18.719 1 89.62 166 ALA A CA 1
ATOM 1279 C C . ALA A 1 166 ? -14.156 -21.047 -17.25 1 89.62 166 ALA A C 1
ATOM 1281 O O . ALA A 1 166 ? -13.234 -21.094 -16.438 1 89.62 166 ALA A O 1
ATOM 1282 N N . TRP A 1 167 ? -15.398 -21.188 -16.969 1 86.31 167 TRP A N 1
ATOM 1283 C CA . TRP A 1 167 ? -15.852 -21.594 -15.641 1 86.31 167 TRP A CA 1
ATOM 1284 C C . TRP A 1 167 ? -16.453 -22.984 -15.672 1 86.31 167 TRP A C 1
ATOM 1286 O O . TRP A 1 167 ? -17.312 -23.281 -16.516 1 86.31 167 TRP A O 1
ATOM 1296 N N . ILE A 1 168 ? -15.969 -23.797 -14.766 1 81.25 168 ILE A N 1
ATOM 1297 C CA . ILE A 1 168 ? -16.484 -25.156 -14.633 1 81.25 168 ILE A CA 1
ATOM 1298 C C . ILE A 1 168 ? -17.062 -25.359 -13.234 1 81.25 168 ILE A C 1
ATOM 1300 O O . ILE A 1 168 ? -16.328 -25.609 -12.281 1 81.25 168 ILE A O 1
ATOM 1304 N N . PRO A 1 169 ? -18.328 -25.266 -13.078 1 74.88 169 PRO A N 1
ATOM 1305 C CA . PRO A 1 169 ? -18.953 -25.422 -11.758 1 74.88 169 PRO A CA 1
ATOM 1306 C C . PRO A 1 169 ? -18.812 -26.828 -11.203 1 74.88 169 PRO A C 1
ATOM 1308 O O . PRO A 1 169 ? -18.891 -27.812 -11.961 1 74.88 169 PRO A O 1
ATOM 1311 N N . ILE A 1 170 ? -18.406 -26.859 -9.93 1 69.94 170 ILE A N 1
ATOM 1312 C CA . ILE A 1 170 ? -18.328 -28.141 -9.242 1 69.94 170 ILE A CA 1
ATOM 1313 C C . ILE A 1 170 ? -19.656 -28.422 -8.523 1 69.94 170 ILE A C 1
ATOM 1315 O O . ILE A 1 170 ? -20.156 -27.578 -7.781 1 69.94 170 ILE A O 1
ATOM 1319 N N . GLN A 1 171 ? -20.469 -29.156 -9.07 1 54.22 171 GLN A N 1
ATOM 1320 C CA . GLN A 1 171 ? -21.75 -29.469 -8.477 1 54.22 171 GLN A CA 1
ATOM 1321 C C . GLN A 1 171 ? -21.578 -30.125 -7.105 1 54.22 171 GLN A C 1
ATOM 1323 O O . GLN A 1 171 ? -20.984 -31.203 -7 1 54.22 171 GLN A O 1
ATOM 1328 N N . THR A 1 172 ? -21.422 -29.203 -6.18 1 54.03 172 THR A N 1
ATOM 1329 C CA . THR A 1 172 ? -21.453 -29.781 -4.84 1 54.03 172 THR A CA 1
ATOM 1330 C C . THR A 1 172 ? -22.875 -29.844 -4.309 1 54.03 172 THR A C 1
ATOM 1332 O O . THR A 1 172 ? -23.766 -29.172 -4.824 1 54.03 172 THR A O 1
ATOM 1335 N N . GLN A 1 173 ? -23.281 -30.859 -3.713 1 47.25 173 GLN A N 1
ATOM 1336 C CA . GLN A 1 173 ? -24.562 -30.938 -3.029 1 47.25 173 GLN A CA 1
ATOM 1337 C C . GLN A 1 173 ? -24.828 -29.688 -2.191 1 47.25 173 GLN A C 1
ATOM 1339 O O . GLN A 1 173 ? -25.938 -29.453 -1.736 1 47.25 173 GLN A O 1
ATOM 1344 N N . GLN A 1 174 ? -23.781 -28.875 -2.074 1 47.88 174 GLN A N 1
ATOM 1345 C CA . GLN A 1 174 ? -23.953 -27.734 -1.182 1 47.88 174 GLN A CA 1
ATOM 1346 C C . GLN A 1 174 ? -24.406 -26.484 -1.951 1 47.88 174 GLN A C 1
ATOM 1348 O O . GLN A 1 174 ? -24.031 -26.297 -3.109 1 47.88 174 GLN A O 1
ATOM 1353 N N . PRO A 1 175 ? -25.453 -25.891 -1.479 1 45.41 175 PRO A N 1
ATOM 1354 C CA . PRO A 1 175 ? -25.938 -24.656 -2.098 1 45.41 175 PRO A CA 1
ATOM 1355 C C . PRO A 1 175 ? -24.828 -23.641 -2.318 1 45.41 175 PRO A C 1
ATOM 1357 O O . PRO A 1 175 ? -23.828 -23.641 -1.605 1 45.41 175 PRO A O 1
ATOM 1360 N N . PRO A 1 176 ? -24.938 -22.844 -3.398 1 44.88 176 PRO A N 1
ATOM 1361 C CA . PRO A 1 176 ? -23.922 -21.859 -3.748 1 44.88 176 PRO A CA 1
ATOM 1362 C C . PRO A 1 176 ? -23.672 -20.859 -2.629 1 44.88 176 PRO A C 1
ATOM 1364 O O . PRO A 1 176 ? -24.578 -20.516 -1.876 1 44.88 176 PRO A O 1
ATOM 1367 N N . SER A 1 177 ? -22.438 -20.594 -2.223 1 46.12 177 SER A N 1
ATOM 1368 C CA . SER A 1 177 ? -22.047 -19.578 -1.26 1 46.12 177 SER A CA 1
ATOM 1369 C C . SER A 1 177 ? -22.359 -18.172 -1.796 1 46.12 177 SER A C 1
ATOM 1371 O O . SER A 1 177 ? -22.781 -18.016 -2.941 1 46.12 177 SER A O 1
ATOM 1373 N N . LEU A 1 178 ? -22.406 -17.219 -0.886 1 45.31 178 LEU A N 1
ATOM 1374 C CA . LEU A 1 178 ? -22.594 -15.812 -1.229 1 45.31 178 LEU A CA 1
ATOM 1375 C C . LEU A 1 178 ? -21.812 -15.445 -2.479 1 45.31 178 LEU A C 1
ATOM 1377 O O . LEU A 1 178 ? -22.219 -14.578 -3.248 1 45.31 178 LEU A O 1
ATOM 1381 N N . TYR A 1 179 ? -20.688 -16.172 -2.645 1 45.34 179 TYR A N 1
ATOM 1382 C CA . TYR A 1 179 ? -19.859 -15.781 -3.777 1 45.34 179 TYR A CA 1
ATOM 1383 C C . TYR A 1 179 ? -20 -16.781 -4.922 1 45.34 179 TYR A C 1
ATOM 1385 O O . TYR A 1 179 ? -19.188 -16.781 -5.848 1 45.34 179 TYR A O 1
ATOM 1393 N N . GLY A 1 180 ? -21.016 -17.672 -4.895 1 50.28 180 GLY A N 1
ATOM 1394 C CA . GLY A 1 180 ? -21.328 -18.578 -5.984 1 50.28 180 GLY A CA 1
ATOM 1395 C C . GLY A 1 180 ? -20.781 -19.984 -5.762 1 50.28 180 GLY A C 1
ATOM 1396 O O . GLY A 1 180 ? -20.344 -20.312 -4.664 1 50.28 180 GLY A O 1
ATOM 1397 N N . TYR A 1 181 ? -21.109 -20.844 -6.621 1 50 181 TYR A N 1
ATOM 1398 C CA . TYR A 1 181 ? -20.594 -22.219 -6.613 1 50 181 TYR A CA 1
ATOM 1399 C C . TYR A 1 181 ? -19.094 -22.25 -6.836 1 50 181 TYR A C 1
ATOM 1401 O O . TYR A 1 181 ? -18.562 -21.469 -7.633 1 50 181 TYR A O 1
ATOM 1409 N N . PRO A 1 182 ? -18.5 -22.969 -5.914 1 66.44 182 PRO A N 1
ATOM 1410 C CA . PRO A 1 182 ? -17.094 -23.156 -6.25 1 66.44 182 PRO A CA 1
ATOM 1411 C C . PRO A 1 182 ? -16.875 -23.656 -7.676 1 66.44 182 PRO A C 1
ATOM 1413 O O . PRO A 1 182 ? -17.672 -24.469 -8.172 1 66.44 182 PRO A O 1
ATOM 1416 N N . SER A 1 183 ? -16.266 -22.969 -8.438 1 77.94 183 SER A N 1
ATOM 1417 C CA . SER A 1 183 ? -15.977 -23.328 -9.828 1 77.94 183 SER A CA 1
ATOM 1418 C C . SER A 1 183 ? -14.477 -23.266 -10.117 1 77.94 183 SER A C 1
ATOM 1420 O O . SER A 1 183 ? -13.742 -22.516 -9.461 1 77.94 183 SER A O 1
ATOM 1422 N N . PHE A 1 184 ? -14.156 -24.172 -10.961 1 86.5 184 PHE A N 1
ATOM 1423 C CA . PHE A 1 184 ? -12.82 -24.016 -11.523 1 86.5 184 PHE A CA 1
ATOM 1424 C C . PHE A 1 184 ? -12.789 -22.906 -12.555 1 86.5 184 PHE A C 1
ATOM 1426 O O . PHE A 1 184 ? -13.711 -22.75 -13.352 1 86.5 184 PHE A O 1
ATOM 1433 N N . THR A 1 185 ? -11.914 -22.062 -12.43 1 91.38 185 THR A N 1
ATOM 1434 C CA . THR A 1 185 ? -11.664 -21.047 -13.445 1 91.38 185 THR A CA 1
ATOM 1435 C C . THR A 1 185 ? -10.43 -21.406 -14.273 1 91.38 185 THR A C 1
ATOM 1437 O O . THR A 1 185 ? -9.32 -21.453 -13.734 1 91.38 185 THR A O 1
ATOM 1440 N N . VAL A 1 186 ? -10.617 -21.625 -15.555 1 91.69 186 VAL A N 1
ATOM 1441 C CA . VAL A 1 186 ? -9.539 -22.125 -16.391 1 91.69 186 VAL A CA 1
ATOM 1442 C C . VAL A 1 186 ? -9.273 -21.156 -17.531 1 91.69 186 VAL A C 1
ATOM 1444 O O . VAL A 1 186 ? -10.195 -20.766 -18.266 1 91.69 186 VAL A O 1
ATOM 1447 N N . GLY A 1 187 ? -8.023 -20.719 -17.609 1 94.25 187 GLY A N 1
ATOM 1448 C CA . GLY A 1 187 ? -7.594 -19.906 -18.734 1 94.25 187 GLY A CA 1
ATOM 1449 C C . GLY A 1 187 ? -7.051 -20.734 -19.891 1 94.25 187 GLY A C 1
ATOM 1450 O O . GLY A 1 187 ? -6.281 -21.672 -19.672 1 94.25 187 GLY A O 1
ATOM 1451 N N . MET A 1 188 ? -7.504 -20.391 -21.156 1 93.62 188 MET A N 1
ATOM 1452 C CA . MET A 1 188 ? -7.094 -21.125 -22.344 1 93.62 188 MET A CA 1
ATOM 1453 C C . MET A 1 188 ? -6.602 -20.188 -23.422 1 93.62 188 MET A C 1
ATOM 1455 O O . MET A 1 188 ? -7.047 -19.031 -23.5 1 93.62 188 MET A O 1
ATOM 1459 N N . CYS A 1 189 ? -5.707 -20.734 -24.156 1 95.69 189 CYS A N 1
ATOM 1460 C CA . CYS A 1 189 ? -5.16 -19.953 -25.266 1 95.69 189 CYS A CA 1
ATOM 1461 C C . CYS A 1 189 ? -5.492 -20.625 -26.609 1 95.69 189 CYS A C 1
ATOM 1463 O O . CYS A 1 189 ? -5.043 -21.734 -26.875 1 95.69 189 CYS A O 1
ATOM 1465 N N . PHE A 1 190 ? -6.316 -19.969 -27.438 1 94.75 190 PHE A N 1
ATOM 1466 C CA . PHE A 1 190 ? -6.754 -20.438 -28.734 1 94.75 190 PHE A CA 1
ATOM 1467 C C . PHE A 1 190 ? -6.461 -19.406 -29.812 1 94.75 190 PHE A C 1
ATOM 1469 O O . PHE A 1 190 ? -6.141 -18.25 -29.516 1 94.75 190 PHE A O 1
ATOM 1476 N N . PRO A 1 191 ? -6.488 -19.859 -31.031 1 92.75 191 PRO A N 1
ATOM 1477 C CA . PRO A 1 191 ? -6.34 -18.875 -32.094 1 92.75 191 PRO A CA 1
ATOM 1478 C C . PRO A 1 191 ? -7.461 -17.844 -32.125 1 92.75 191 PRO A C 1
ATOM 1480 O O . PRO A 1 191 ? -8.602 -18.156 -31.766 1 92.75 191 PRO A O 1
ATOM 1483 N N . SER A 1 192 ? -7.129 -16.641 -32.562 1 93.75 192 SER A N 1
ATOM 1484 C CA . SER A 1 192 ? -8.055 -15.516 -32.562 1 93.75 192 SER A CA 1
ATOM 1485 C C . SER A 1 192 ? -9.258 -15.773 -33.469 1 93.75 192 SER A C 1
ATOM 1487 O O . SER A 1 192 ? -10.281 -15.102 -33.344 1 93.75 192 SER A O 1
ATOM 1489 N N . THR A 1 193 ? -9.164 -16.734 -34.312 1 90.75 193 THR A N 1
ATOM 1490 C CA . THR A 1 193 ? -10.25 -17.047 -35.25 1 90.75 193 THR A CA 1
ATOM 1491 C C . THR A 1 193 ? -11.328 -17.875 -34.531 1 90.75 193 THR A C 1
ATOM 1493 O O . THR A 1 193 ? -12.422 -18.047 -35.094 1 90.75 193 THR A O 1
ATOM 1496 N N . CYS A 1 194 ? -10.977 -18.344 -33.375 1 91.19 194 CYS A N 1
ATOM 1497 C CA . CYS A 1 194 ? -11.953 -19.125 -32.594 1 91.19 194 CYS A CA 1
ATOM 1498 C C . CYS A 1 194 ? -12.875 -18.203 -31.812 1 91.19 194 CYS A C 1
ATOM 1500 O O . CYS A 1 194 ? -12.406 -17.297 -31.109 1 91.19 194 CYS A O 1
ATOM 1502 N N . SER A 1 195 ? -14.133 -18.469 -31.938 1 88.31 195 SER A N 1
ATOM 1503 C CA . SER A 1 195 ? -15.086 -17.75 -31.094 1 88.31 195 SER A CA 1
ATOM 1504 C C . SER A 1 195 ? -15.188 -18.391 -29.719 1 88.31 195 SER A C 1
ATOM 1506 O O . SER A 1 195 ? -14.648 -19.484 -29.484 1 88.31 195 SER A O 1
ATOM 1508 N N . ALA A 1 196 ? -15.867 -17.719 -28.797 1 87.75 196 ALA A N 1
ATOM 1509 C CA . ALA A 1 196 ? -16.094 -18.266 -27.453 1 87.75 196 ALA A CA 1
ATOM 1510 C C . ALA A 1 196 ? -16.859 -19.578 -27.516 1 87.75 196 ALA A C 1
ATOM 1512 O O . ALA A 1 196 ? -16.609 -20.484 -26.719 1 87.75 196 ALA A O 1
ATOM 1513 N N . TYR A 1 197 ? -17.703 -19.656 -28.5 1 82.56 197 TYR A N 1
ATOM 1514 C CA . TYR A 1 197 ? -18.5 -20.859 -28.672 1 82.56 197 TYR A CA 1
ATOM 1515 C C . TYR A 1 197 ? -17.641 -22.016 -29.172 1 82.56 197 TYR A C 1
ATOM 1517 O O . TYR A 1 197 ? -17.828 -23.172 -28.781 1 82.56 197 TYR A O 1
ATOM 1525 N N . ASP A 1 198 ? -16.75 -21.656 -30.016 1 85 198 ASP A N 1
ATOM 1526 C CA . ASP A 1 198 ? -15.82 -22.672 -30.5 1 85 198 ASP A CA 1
ATOM 1527 C C . ASP A 1 198 ? -15 -23.266 -29.359 1 85 198 ASP A C 1
ATOM 1529 O O . ASP A 1 198 ? -14.867 -24.484 -29.25 1 85 198 ASP A O 1
ATOM 1533 N N . VAL A 1 199 ? -14.523 -22.391 -28.562 1 89.06 199 VAL A N 1
ATOM 1534 C CA . VAL A 1 199 ? -13.672 -22.797 -27.453 1 89.06 199 VAL A CA 1
ATOM 1535 C C . VAL A 1 199 ? -14.492 -23.625 -26.469 1 89.06 199 VAL A C 1
ATOM 1537 O O . VAL A 1 199 ? -14 -24.625 -25.922 1 89.06 199 VAL A O 1
ATOM 1540 N N . MET A 1 200 ? -15.703 -23.172 -26.188 1 83.94 200 MET A N 1
ATOM 1541 C CA . MET A 1 200 ? -16.594 -23.922 -25.297 1 83.94 200 MET A CA 1
ATOM 1542 C C . MET A 1 200 ? -16.844 -25.328 -25.812 1 83.94 200 MET A C 1
ATOM 1544 O O . MET A 1 200 ? -16.844 -26.297 -25.047 1 83.94 200 MET A O 1
ATOM 1548 N N . ALA A 1 201 ? -16.969 -25.438 -27.078 1 76.88 201 ALA A N 1
ATOM 1549 C CA . ALA A 1 201 ? -17.188 -26.734 -27.719 1 76.88 201 ALA A CA 1
ATOM 1550 C C . ALA A 1 201 ? -15.961 -27.641 -27.531 1 76.88 201 ALA A C 1
ATOM 1552 O O . ALA A 1 201 ? -16.094 -28.812 -27.203 1 76.88 201 ALA A O 1
ATOM 1553 N N . TYR A 1 202 ? -14.859 -27.062 -27.781 1 79.69 202 TYR A N 1
ATOM 1554 C CA . TYR A 1 202 ? -13.625 -27.828 -27.594 1 79.69 202 TYR A CA 1
ATOM 1555 C C . TYR A 1 202 ? -13.5 -28.312 -26.156 1 79.69 202 TYR A C 1
ATOM 1557 O O . TYR A 1 202 ? -13.18 -29.469 -25.906 1 79.69 202 TYR A O 1
ATOM 1565 N N . LEU A 1 203 ? -13.758 -27.438 -25.234 1 81.56 203 LEU A N 1
ATOM 1566 C CA . LEU A 1 203 ? -13.57 -27.75 -23.812 1 81.56 203 LEU A CA 1
ATOM 1567 C C . LEU A 1 203 ? -14.578 -28.797 -23.359 1 81.56 203 LEU A C 1
ATOM 1569 O O . LEU A 1 203 ? -14.219 -29.734 -22.625 1 81.56 203 LEU A O 1
ATOM 1573 N N . ASN A 1 204 ? -15.758 -28.656 -23.703 1 74.31 204 ASN A N 1
ATOM 1574 C CA . ASN A 1 204 ? -16.781 -29.594 -23.266 1 74.31 204 ASN A CA 1
ATOM 1575 C C . ASN A 1 204 ? -16.594 -30.969 -23.906 1 74.31 204 ASN A C 1
ATOM 1577 O O . ASN A 1 204 ? -16.922 -32 -23.312 1 74.31 204 ASN A O 1
ATOM 1581 N N . THR A 1 205 ? -16.047 -30.953 -25.078 1 69.31 205 THR A N 1
ATOM 1582 C CA . THR A 1 205 ? -15.68 -32.219 -25.672 1 69.31 205 THR A CA 1
ATOM 1583 C C . THR A 1 205 ? -14.578 -32.906 -24.875 1 69.31 205 THR A C 1
ATOM 1585 O O . THR A 1 205 ? -14.648 -34.125 -24.609 1 69.31 205 THR A O 1
ATOM 1588 N N . ALA A 1 206 ? -13.656 -32.156 -24.5 1 70 206 ALA A N 1
ATOM 1589 C CA . ALA A 1 206 ? -12.57 -32.688 -23.688 1 70 206 ALA A CA 1
ATOM 1590 C C . ALA A 1 206 ? -13.086 -33.188 -22.328 1 70 206 ALA A C 1
ATOM 1592 O O . ALA A 1 206 ? -12.695 -34.25 -21.859 1 70 206 ALA A O 1
ATOM 1593 N N . LEU A 1 207 ? -13.969 -32.438 -21.719 1 71.56 207 LEU A N 1
ATOM 1594 C CA . LEU A 1 207 ? -14.5 -32.781 -20.391 1 71.56 207 LEU A CA 1
ATOM 1595 C C . LEU A 1 207 ? -15.352 -34.031 -20.469 1 71.56 207 LEU A C 1
ATOM 1597 O O . LEU A 1 207 ? -15.398 -34.812 -19.516 1 71.56 207 LEU A O 1
ATOM 1601 N N . SER A 1 208 ? -15.961 -34.25 -21.516 1 63.09 208 SER A N 1
ATOM 1602 C CA . SER A 1 208 ? -16.828 -35.406 -21.688 1 63.09 208 SER A CA 1
ATOM 1603 C C . SER A 1 208 ? -16 -36.688 -21.75 1 63.09 208 SER A C 1
ATOM 1605 O O . SER A 1 208 ? -16.531 -37.781 -21.531 1 63.09 208 SER A O 1
ATOM 1607 N N . GLN A 1 209 ? -14.781 -36.531 -21.984 1 56.69 209 GLN A N 1
ATOM 1608 C CA . GLN A 1 209 ? -13.914 -37.688 -22.094 1 56.69 209 GLN A CA 1
ATOM 1609 C C . GLN A 1 209 ? -13.344 -38.062 -20.734 1 56.69 209 GLN A C 1
ATOM 1611 O O . GLN A 1 209 ? -12.766 -39.156 -20.578 1 56.69 209 GLN A O 1
ATOM 1616 N N . LEU A 1 210 ? -13.562 -37.219 -19.781 1 61.22 210 LEU A N 1
ATOM 1617 C CA . LEU A 1 210 ? -13.094 -37.531 -18.438 1 61.22 210 LEU A CA 1
ATOM 1618 C C . LEU A 1 210 ? -14.016 -38.562 -17.766 1 61.22 210 LEU A C 1
ATOM 1620 O O . LEU A 1 210 ? -15.234 -38.5 -17.922 1 61.22 210 LEU A O 1
ATOM 1624 N N . PRO A 1 211 ? -13.305 -39.625 -17.203 1 49.72 211 PRO A N 1
ATOM 1625 C CA . PRO A 1 211 ? -14.133 -40.656 -16.531 1 49.72 211 PRO A CA 1
ATOM 1626 C C . PRO A 1 211 ? -15 -40.062 -15.422 1 49.72 211 PRO A C 1
ATOM 1628 O O . PRO A 1 211 ? -14.531 -39.219 -14.656 1 49.72 211 PRO A O 1
ATOM 1631 N N . THR A 1 212 ? -16.25 -39.938 -15.641 1 47.47 212 THR A N 1
ATOM 1632 C CA . THR A 1 212 ? -17.141 -39.531 -14.578 1 47.47 212 THR A CA 1
ATOM 1633 C C . THR A 1 212 ? -17.438 -40.656 -13.617 1 47.47 212 THR A C 1
ATOM 1635 O O . THR A 1 212 ? -17.656 -41.812 -14.039 1 47.47 212 THR A O 1
ATOM 1638 N N . GLY A 1 213 ? -16.688 -40.688 -12.555 1 44.91 213 GLY A N 1
ATOM 1639 C CA . GLY A 1 213 ? -17.062 -41.75 -11.625 1 44.91 213 GLY A CA 1
ATOM 1640 C C . GLY A 1 213 ? -18.562 -42.031 -11.602 1 44.91 213 GLY A C 1
ATOM 1641 O O . GLY A 1 213 ? -19.344 -41.25 -12.141 1 44.91 213 GLY A O 1
ATOM 1642 N N . ASN A 1 214 ? -18.953 -43.25 -11.141 1 40.09 214 ASN A N 1
ATOM 1643 C CA . ASN A 1 214 ? -20.328 -43.688 -10.906 1 40.09 214 ASN A CA 1
ATOM 1644 C C . ASN A 1 214 ? -21.125 -42.625 -10.172 1 40.09 214 ASN A C 1
ATOM 1646 O O . ASN A 1 214 ? -20.844 -42.312 -9.016 1 40.09 214 ASN A O 1
ATOM 1650 N N . GLY A 1 215 ? -21.984 -41.812 -10.906 1 44.84 215 GLY A N 1
ATOM 1651 C CA . GLY A 1 215 ? -23 -40.938 -10.328 1 44.84 215 GLY A CA 1
ATOM 1652 C C . GLY A 1 215 ? -22.656 -39.469 -10.445 1 44.84 215 GLY A C 1
ATOM 1653 O O . GLY A 1 215 ? -23.438 -38.625 -10.047 1 44.84 215 GLY A O 1
ATOM 1654 N N . SER A 1 216 ? -21.328 -39.219 -10.711 1 50 216 SER A N 1
ATOM 1655 C CA . SER A 1 216 ? -21.031 -37.781 -10.711 1 50 216 SER A CA 1
ATOM 1656 C C . SER A 1 216 ? -21.516 -37.125 -12 1 50 216 SER A C 1
ATOM 1658 O O . SER A 1 216 ? -21.547 -37.75 -13.055 1 50 216 SER A O 1
ATOM 1660 N N . LEU A 1 217 ? -22.25 -36.094 -11.875 1 54.03 217 LEU A N 1
ATOM 1661 C CA . LEU A 1 217 ? -22.75 -35.312 -12.984 1 54.03 217 LEU A CA 1
ATOM 1662 C C . LEU A 1 217 ? -21.609 -34.844 -13.875 1 54.03 217 LEU A C 1
ATOM 1664 O O . LEU A 1 217 ? -20.516 -34.531 -13.391 1 54.03 217 LEU A O 1
ATOM 1668 N N . PRO A 1 218 ? -21.828 -35.062 -15.125 1 57.94 218 PRO A N 1
ATOM 1669 C CA . PRO A 1 218 ? -20.812 -34.625 -16.062 1 57.94 218 PRO A CA 1
ATOM 1670 C C . PRO A 1 218 ? -20.422 -33.156 -15.836 1 57.94 218 PRO A C 1
ATOM 1672 O O . PRO A 1 218 ? -21.281 -32.344 -15.469 1 57.94 218 PRO A O 1
ATOM 1675 N N . LEU A 1 219 ? -19.188 -32.875 -15.914 1 67.06 219 LEU A N 1
ATOM 1676 C CA . LEU A 1 219 ? -18.672 -31.5 -15.82 1 67.06 219 LEU A CA 1
ATOM 1677 C C . LEU A 1 219 ? -18.969 -30.719 -17.094 1 67.06 219 LEU A C 1
ATOM 1679 O O . LEU A 1 219 ? -18.922 -31.281 -18.203 1 67.06 219 LEU A O 1
ATOM 1683 N N . PHE A 1 220 ? -19.469 -29.484 -16.953 1 72 220 PHE A N 1
ATOM 1684 C CA . PHE A 1 220 ? -19.734 -28.609 -18.078 1 72 220 PHE A CA 1
ATOM 1685 C C . PHE A 1 220 ? -19.031 -27.266 -17.891 1 72 220 PHE A C 1
ATOM 1687 O O . PHE A 1 220 ? -19.094 -26.672 -16.812 1 72 220 PHE A O 1
ATOM 1694 N N . ALA A 1 221 ? -18.375 -26.891 -19 1 80.44 221 ALA A N 1
ATOM 1695 C CA . ALA A 1 221 ? -17.641 -25.625 -18.938 1 80.44 221 ALA A CA 1
ATOM 1696 C C . ALA A 1 221 ? -18.406 -24.5 -19.625 1 80.44 221 ALA A C 1
ATOM 1698 O O . ALA A 1 221 ? -19.062 -24.734 -20.641 1 80.44 221 ALA A O 1
ATOM 1699 N N . TYR A 1 222 ? -18.312 -23.266 -19.016 1 79.62 222 TYR A N 1
ATOM 1700 C CA . TYR A 1 222 ? -18.875 -22.062 -19.594 1 79.62 222 TYR A CA 1
ATOM 1701 C C . TYR A 1 222 ? -17.781 -21.062 -19.953 1 79.62 222 TYR A C 1
ATOM 1703 O O . TYR A 1 222 ? -16.891 -20.781 -19.141 1 79.62 222 TYR A O 1
ATOM 1711 N N . VAL A 1 223 ? -17.766 -20.719 -21.281 1 82.88 223 VAL A N 1
ATOM 1712 C CA . VAL A 1 223 ? -16.812 -19.719 -21.719 1 82.88 223 VAL A CA 1
ATOM 1713 C C . VAL A 1 223 ? -17.531 -18.406 -22.016 1 82.88 223 VAL A C 1
ATOM 1715 O O . VAL A 1 223 ? -18.453 -18.375 -22.859 1 82.88 223 VAL A O 1
ATOM 1718 N N . GLN A 1 224 ? -17.266 -17.391 -21.188 1 68.12 224 GLN A N 1
ATOM 1719 C CA . GLN A 1 224 ? -18 -16.141 -21.391 1 68.12 224 GLN A CA 1
ATOM 1720 C C . GLN A 1 224 ? -17.188 -15.148 -22.219 1 68.12 224 GLN A C 1
ATOM 1722 O O . GLN A 1 224 ? -17.703 -14.539 -23.156 1 68.12 224 GLN A O 1
ATOM 1727 N N . GLU A 1 225 ? -15.898 -15.016 -21.875 1 74.88 225 GLU A N 1
ATOM 1728 C CA . GLU A 1 225 ? -15.18 -13.898 -22.484 1 74.88 225 GLU A CA 1
ATOM 1729 C C . GLU A 1 225 ? -13.805 -14.328 -22.984 1 74.88 225 GLU A C 1
ATOM 1731 O O . GLU A 1 225 ? -13.148 -15.172 -22.375 1 74.88 225 GLU A O 1
ATOM 1736 N N . CYS A 1 226 ? -13.516 -13.938 -24.266 1 89.56 226 CYS A N 1
ATOM 1737 C CA . CYS A 1 226 ? -12.18 -14.125 -24.797 1 89.56 226 CYS A CA 1
ATOM 1738 C C . CYS A 1 226 ? -11.523 -12.789 -25.125 1 89.56 226 CYS A C 1
ATOM 1740 O O . CYS A 1 226 ? -12.211 -11.82 -25.453 1 89.56 226 CYS A O 1
ATOM 1742 N N . HIS A 1 227 ? -10.281 -12.672 -24.922 1 89.56 227 HIS A N 1
ATOM 1743 C CA . HIS A 1 227 ? -9.531 -11.445 -25.141 1 89.56 227 HIS A CA 1
ATOM 1744 C C . HIS A 1 227 ? -8.469 -11.625 -26.203 1 89.56 227 HIS A C 1
ATOM 1746 O O . HIS A 1 227 ? -7.766 -12.641 -26.234 1 89.56 227 HIS A O 1
ATOM 1752 N N . VAL A 1 228 ? -8.469 -10.773 -27.141 1 87.62 228 VAL A N 1
ATOM 1753 C CA . VAL A 1 228 ? -7.418 -10.703 -28.156 1 87.62 228 VAL A CA 1
ATOM 1754 C C . VAL A 1 228 ? -6.699 -9.359 -28.062 1 87.62 228 VAL A C 1
ATOM 1756 O O . VAL A 1 228 ? -7.297 -8.352 -27.656 1 87.62 228 VAL A O 1
ATOM 1759 N N . GLU A 1 229 ? -5.371 -9.414 -28.25 1 82.25 229 GLU A N 1
ATOM 1760 C CA . GLU A 1 229 ? -4.621 -8.172 -28.188 1 82.25 229 GLU A CA 1
ATOM 1761 C C . GLU A 1 229 ? -5.172 -7.137 -29.172 1 82.25 229 GLU A C 1
ATOM 1763 O O . GLU A 1 229 ? -5.488 -7.469 -30.312 1 82.25 229 GLU A O 1
ATOM 1768 N N . GLY A 1 230 ? -5.23 -5.922 -28.812 1 68.25 230 GLY A N 1
ATOM 1769 C CA . GLY A 1 230 ? -5.621 -4.832 -29.688 1 68.25 230 GLY A CA 1
ATOM 1770 C C . GLY A 1 230 ? -7.125 -4.66 -29.797 1 68.25 230 GLY A C 1
ATOM 1771 O O . GLY A 1 230 ? -7.605 -3.771 -30.5 1 68.25 230 GLY A O 1
ATOM 1772 N N . GLU A 1 231 ? -7.809 -5.648 -29.344 1 64.75 231 GLU A N 1
ATOM 1773 C CA . GLU A 1 231 ? -9.258 -5.465 -29.375 1 64.75 231 GLU A CA 1
ATOM 1774 C C . GLU A 1 231 ? -9.672 -4.234 -28.578 1 64.75 231 GLU A C 1
ATOM 1776 O O . GLU A 1 231 ? -9.453 -4.164 -27.359 1 64.75 231 GLU A O 1
ATOM 1781 N N . VAL A 1 232 ? -9.406 -3.096 -29.203 1 61.66 232 VAL A N 1
ATOM 1782 C CA . VAL A 1 232 ? -9.812 -1.85 -28.578 1 61.66 232 VAL A CA 1
ATOM 1783 C C . VAL A 1 232 ? -11.328 -1.694 -28.672 1 61.66 232 VAL A C 1
ATOM 1785 O O . VAL A 1 232 ? -11.906 -1.856 -29.75 1 61.66 232 VAL A O 1
ATOM 1788 N N . PHE A 1 233 ? -12.016 -1.874 -27.562 1 68.38 233 PHE A N 1
ATOM 1789 C CA . PHE A 1 233 ? -13.445 -1.571 -27.531 1 68.38 233 PHE A CA 1
ATOM 1790 C C . PHE A 1 233 ? -13.695 -0.112 -27.906 1 68.38 233 PHE A C 1
ATOM 1792 O O . PHE A 1 233 ? -13.023 0.784 -27.391 1 68.38 233 PHE A O 1
ATOM 1799 N N . ASP A 1 234 ? -14.383 -0.018 -29 1 81.25 234 ASP A N 1
ATOM 1800 C CA . ASP A 1 234 ? -14.789 1.348 -29.328 1 81.25 234 ASP A CA 1
ATOM 1801 C C . ASP A 1 234 ? -15.555 1.979 -28.156 1 81.25 234 ASP A C 1
ATOM 1803 O O . ASP A 1 234 ? -16.281 1.289 -27.438 1 81.25 234 ASP A O 1
ATOM 1807 N N . TYR A 1 235 ? -15.18 3.152 -27.953 1 89.44 235 TYR A N 1
ATOM 1808 C CA . TYR A 1 235 ? -15.906 3.891 -26.922 1 89.44 235 TYR A CA 1
ATOM 1809 C C . TYR A 1 235 ? -17.391 4.012 -27.266 1 89.44 235 TYR A C 1
ATOM 1811 O O . TYR A 1 235 ? -17.734 4.504 -28.344 1 89.44 235 TYR A O 1
ATOM 1819 N N . ASP A 1 236 ? -18.281 3.441 -26.469 1 89.5 236 ASP A N 1
ATOM 1820 C CA . ASP A 1 236 ? -19.719 3.551 -26.688 1 89.5 236 ASP A CA 1
ATOM 1821 C C . ASP A 1 236 ? -20.234 4.926 -26.266 1 89.5 236 ASP A C 1
ATOM 1823 O O . ASP A 1 236 ? -19.453 5.785 -25.844 1 89.5 236 ASP A O 1
ATOM 1827 N N . ALA A 1 237 ? -21.484 5.137 -26.438 1 92.44 237 ALA A N 1
ATOM 1828 C CA . ALA A 1 237 ? -22.094 6.438 -26.188 1 92.44 237 ALA A CA 1
ATOM 1829 C C . ALA A 1 237 ? -21.953 6.844 -24.719 1 92.44 237 ALA A C 1
ATOM 1831 O O . ALA A 1 237 ? -21.719 8.016 -24.406 1 92.44 237 ALA A O 1
ATOM 1832 N N . LYS A 1 238 ? -22.047 5.941 -23.844 1 93.12 238 LYS A N 1
ATOM 1833 C CA . LYS A 1 238 ? -21.906 6.25 -22.422 1 93.12 238 LYS A CA 1
ATOM 1834 C C . LYS A 1 238 ? -20.484 6.691 -22.094 1 93.12 238 LYS A C 1
ATOM 1836 O O . LYS A 1 238 ? -20.281 7.57 -21.25 1 93.12 238 LYS A O 1
ATOM 1841 N N . ALA A 1 239 ? -19.562 5.98 -22.656 1 94.69 239 ALA A N 1
ATOM 1842 C CA . ALA A 1 239 ? -18.156 6.32 -22.422 1 94.69 239 ALA A CA 1
ATOM 1843 C C . ALA A 1 239 ? -17.828 7.719 -22.953 1 94.69 239 ALA A C 1
ATOM 1845 O O . ALA A 1 239 ? -17.188 8.508 -22.266 1 94.69 239 ALA A O 1
ATOM 1846 N N . ILE A 1 240 ? -18.312 8.023 -24.125 1 96 240 ILE A N 1
ATOM 1847 C CA . ILE A 1 240 ? -18.094 9.344 -24.719 1 96 240 ILE A CA 1
ATOM 1848 C C . ILE A 1 240 ? -18.75 10.414 -23.844 1 96 240 ILE A C 1
ATOM 1850 O O . ILE A 1 240 ? -18.172 11.469 -23.609 1 96 240 ILE A O 1
ATOM 1854 N N . GLY A 1 241 ? -19.984 10.07 -23.469 1 96 241 GLY A N 1
ATOM 1855 C CA . GLY A 1 241 ? -20.656 10.992 -22.562 1 96 241 GLY A CA 1
ATOM 1856 C C . GLY A 1 241 ? -19.859 11.266 -21.297 1 96 241 GLY A C 1
ATOM 1857 O O . GLY A 1 241 ? -19.781 12.406 -20.844 1 96 241 GLY A O 1
ATOM 1858 N N . ALA A 1 242 ? -19.312 10.25 -20.75 1 96 242 ALA A N 1
ATOM 1859 C CA . ALA A 1 242 ? -18.5 10.398 -19.531 1 96 242 ALA A CA 1
ATOM 1860 C C . ALA A 1 242 ? -17.234 11.211 -19.797 1 96 242 ALA A C 1
ATOM 1862 O O . ALA A 1 242 ? -16.859 12.055 -19 1 96 242 ALA A O 1
ATOM 1863 N N . PHE A 1 243 ? -16.562 11.008 -20.922 1 95.88 243 PHE A N 1
ATOM 1864 C CA . PHE A 1 243 ? -15.375 11.758 -21.281 1 95.88 243 PHE A CA 1
ATOM 1865 C C . PHE A 1 243 ? -15.695 13.234 -21.484 1 95.88 243 PHE A C 1
ATOM 1867 O O . PHE A 1 243 ? -14.922 14.109 -21.094 1 95.88 243 PHE A O 1
ATOM 1874 N N . VAL A 1 244 ? -16.797 13.477 -22.109 1 96.31 244 VAL A N 1
ATOM 1875 C CA . VAL A 1 244 ? -17.219 14.852 -22.344 1 96.31 244 VAL A CA 1
ATOM 1876 C C . VAL A 1 244 ? -17.5 15.531 -21 1 96.31 244 VAL A C 1
ATOM 1878 O O . VAL A 1 244 ? -17.078 16.672 -20.766 1 96.31 244 VAL A O 1
ATOM 1881 N N . LEU A 1 245 ? -18.219 14.844 -20.188 1 95.38 245 LEU A N 1
ATOM 1882 C CA . LEU A 1 245 ? -18.531 15.398 -18.875 1 95.38 245 LEU A CA 1
ATOM 1883 C C . LEU A 1 245 ? -17.266 15.703 -18.094 1 95.38 245 LEU A C 1
ATOM 1885 O O . LEU A 1 245 ? -17.125 16.781 -17.516 1 95.38 245 LEU A O 1
ATOM 1889 N N . ILE A 1 246 ? -16.328 14.758 -18.016 1 96 246 ILE A N 1
ATOM 1890 C CA . ILE A 1 246 ? -15.062 14.93 -17.328 1 96 246 ILE A CA 1
ATOM 1891 C C . ILE A 1 246 ? -14.281 16.078 -17.969 1 96 246 ILE A C 1
ATOM 1893 O O . ILE A 1 246 ? -13.688 16.906 -17.266 1 96 246 ILE A O 1
ATOM 1897 N N . GLY A 1 247 ? -14.32 16.125 -19.312 1 96.75 247 GLY A N 1
ATOM 1898 C CA . GLY A 1 247 ? -13.648 17.203 -20.016 1 96.75 247 GLY A CA 1
ATOM 1899 C C . GLY A 1 247 ? -14.188 18.578 -19.656 1 96.75 247 GLY A C 1
ATOM 1900 O O . GLY A 1 247 ? -13.414 19.516 -19.453 1 96.75 247 GLY A O 1
ATOM 1901 N N . VAL A 1 248 ? -15.469 18.672 -19.578 1 96.25 248 VAL A N 1
ATOM 1902 C CA . VAL A 1 248 ? -16.109 19.938 -19.234 1 96.25 248 VAL A CA 1
ATOM 1903 C C . VAL A 1 248 ? -15.727 20.328 -17.812 1 96.25 248 VAL A C 1
ATOM 1905 O O . VAL A 1 248 ? -15.406 21.5 -17.562 1 96.25 248 VAL A O 1
ATOM 1908 N N . ILE A 1 249 ? -15.766 19.453 -16.922 1 96.12 249 ILE A N 1
ATOM 1909 C CA . ILE A 1 249 ? -15.438 19.734 -15.531 1 96.12 249 ILE A CA 1
ATOM 1910 C C . ILE A 1 249 ? -13.969 20.141 -15.414 1 96.12 249 ILE A C 1
ATOM 1912 O O . ILE A 1 249 ? -13.633 21.094 -14.719 1 96.12 249 ILE A O 1
ATOM 1916 N N . LEU A 1 250 ? -13.094 19.422 -16.109 1 96.62 250 LEU A N 1
ATOM 1917 C CA . LEU A 1 250 ? -11.672 19.75 -16.078 1 96.62 250 LEU A CA 1
ATOM 1918 C C . LEU A 1 250 ? -11.43 21.125 -16.672 1 96.62 250 LEU A C 1
ATOM 1920 O O . LEU A 1 250 ? -10.586 21.891 -16.172 1 96.62 250 LEU A O 1
ATOM 1924 N N . LEU A 1 251 ? -12.164 21.438 -17.734 1 96.81 251 LEU A N 1
ATOM 1925 C CA . LEU A 1 251 ? -12.047 22.766 -18.344 1 96.81 251 LEU A CA 1
ATOM 1926 C C . LEU A 1 251 ? -12.516 23.844 -17.375 1 96.81 251 LEU A C 1
ATOM 1928 O O . LEU A 1 251 ? -11.883 24.891 -17.266 1 96.81 251 LEU A O 1
ATOM 1932 N N . MET A 1 252 ? -13.609 23.594 -16.719 1 96.31 252 MET A N 1
ATOM 1933 C CA . MET A 1 252 ? -14.117 24.547 -15.734 1 96.31 252 MET A CA 1
ATOM 1934 C C . MET A 1 252 ? -13.125 24.719 -14.586 1 96.31 252 MET A C 1
ATOM 1936 O O . MET A 1 252 ? -12.945 25.828 -14.078 1 96.31 252 MET A O 1
ATOM 1940 N N . MET A 1 253 ? -12.531 23.656 -14.164 1 96.94 253 MET A N 1
ATOM 1941 C CA . MET A 1 253 ? -11.516 23.719 -13.117 1 96.94 253 MET A CA 1
ATOM 1942 C C . MET A 1 253 ? -10.32 24.547 -13.57 1 96.94 253 MET A C 1
ATOM 1944 O O . MET A 1 253 ? -9.789 25.359 -12.797 1 96.94 253 MET A O 1
ATOM 1948 N N . LEU A 1 254 ? -9.906 24.359 -14.805 1 96.5 254 LEU A N 1
ATOM 1949 C CA . LEU A 1 254 ? -8.766 25.094 -15.352 1 96.5 254 LEU A CA 1
ATOM 1950 C C . LEU A 1 254 ? -9.086 26.594 -15.461 1 96.5 254 LEU A C 1
ATOM 1952 O O . LEU A 1 254 ? -8.289 27.422 -15.031 1 96.5 254 LEU A O 1
ATOM 1956 N N . ILE A 1 255 ? -10.242 26.922 -16.047 1 95.5 255 ILE A N 1
ATOM 1957 C CA . ILE A 1 255 ? -10.656 28.297 -16.219 1 95.5 255 ILE A CA 1
ATOM 1958 C C . ILE A 1 255 ? -10.852 28.953 -14.844 1 95.5 255 ILE A C 1
ATOM 1960 O O . ILE A 1 255 ? -10.422 30.078 -14.609 1 95.5 255 ILE A O 1
ATOM 1964 N N . GLY A 1 256 ? -11.555 28.156 -14 1 94.88 256 GLY A N 1
ATOM 1965 C CA . GLY A 1 256 ? -11.781 28.672 -12.664 1 94.88 256 GLY A CA 1
ATOM 1966 C C . GLY A 1 256 ? -10.5 28.922 -11.891 1 94.88 256 GLY A C 1
ATOM 1967 O O . GLY A 1 256 ? -10.375 29.938 -11.195 1 94.88 256 GLY A O 1
ATOM 1968 N N . THR A 1 257 ? -9.523 28.094 -11.969 1 94.44 257 THR A N 1
ATOM 1969 C CA . THR A 1 257 ? -8.25 28.234 -11.273 1 94.44 257 THR A CA 1
ATOM 1970 C C . THR A 1 257 ? -7.453 29.406 -11.836 1 94.44 257 THR A C 1
ATOM 1972 O O . THR A 1 257 ? -6.867 30.188 -11.078 1 94.44 257 THR A O 1
ATOM 1975 N N . THR A 1 258 ? -7.418 29.547 -13.18 1 92.75 258 THR A N 1
ATOM 1976 C CA . THR A 1 258 ? -6.707 30.641 -13.812 1 92.75 258 THR A CA 1
ATOM 1977 C C . THR A 1 258 ? -7.324 31.984 -13.422 1 92.75 258 THR A C 1
ATOM 1979 O O . THR A 1 258 ? -6.605 32.938 -13.102 1 92.75 258 THR A O 1
ATOM 1982 N N . TYR A 1 259 ? -8.609 32.031 -13.438 1 90.44 259 TYR A N 1
ATOM 1983 C CA . TYR A 1 259 ? -9.312 33.25 -13.031 1 90.44 259 TYR A CA 1
ATOM 1984 C C . TYR A 1 259 ? -9.039 33.594 -11.57 1 90.44 259 TYR A C 1
ATOM 1986 O O . TYR A 1 259 ? -8.789 34.75 -11.227 1 90.44 259 TYR A O 1
ATOM 1994 N N . ASP A 1 260 ? -9.117 32.594 -10.719 1 89.75 260 ASP A N 1
ATOM 1995 C CA . ASP A 1 260 ? -8.891 32.75 -9.289 1 89.75 260 ASP A CA 1
ATOM 1996 C C . ASP A 1 260 ? -7.48 33.25 -9.008 1 89.75 260 ASP A C 1
ATOM 1998 O O . ASP A 1 260 ? -7.297 34.219 -8.281 1 89.75 260 ASP A O 1
ATOM 2002 N N . VAL A 1 261 ? -6.445 32.688 -9.625 1 85.94 261 VAL A N 1
ATOM 2003 C CA . VAL A 1 261 ? -5.051 33 -9.344 1 85.94 261 VAL A CA 1
ATOM 2004 C C . VAL A 1 261 ? -4.684 34.344 -9.977 1 85.94 261 VAL A C 1
ATOM 2006 O O . VAL A 1 261 ? -4.062 35.188 -9.336 1 85.94 261 VAL A O 1
ATOM 2009 N N . LEU A 1 262 ? -5.098 34.625 -11.188 1 83.12 262 LEU A N 1
ATOM 2010 C CA . LEU A 1 262 ? -4.668 35.812 -11.914 1 83.12 262 LEU A CA 1
ATOM 2011 C C . LEU A 1 262 ? -5.492 37.031 -11.508 1 83.12 262 LEU A C 1
ATOM 2013 O O . LEU A 1 262 ? -4.965 38.156 -11.406 1 83.12 262 LEU A O 1
ATOM 2017 N N . VAL A 1 263 ? -6.719 36.844 -11.312 1 78.94 263 VAL A N 1
ATOM 2018 C CA . VAL A 1 263 ? -7.602 38 -11.094 1 78.94 263 VAL A CA 1
ATOM 2019 C C . VAL A 1 263 ? -7.84 38.188 -9.594 1 78.94 263 VAL A C 1
ATOM 2021 O O . VAL A 1 263 ? -7.781 39.312 -9.086 1 78.94 263 VAL A O 1
ATOM 2024 N N . PHE A 1 264 ? -8.008 37.125 -8.984 1 72.56 264 PHE A N 1
ATOM 2025 C CA . PHE A 1 264 ? -8.445 37.219 -7.598 1 72.56 264 PHE A CA 1
ATOM 2026 C C . PHE A 1 264 ? -7.246 37.25 -6.652 1 72.56 264 PHE A C 1
ATOM 2028 O O . PHE A 1 264 ? -7.191 38.062 -5.73 1 72.56 264 PHE A O 1
ATOM 2035 N N . GLN A 1 265 ? -6.25 36.375 -6.828 1 71.44 265 GLN A N 1
ATOM 2036 C CA . GLN A 1 265 ? -5.141 36.281 -5.887 1 71.44 265 GLN A CA 1
ATOM 2037 C C . GLN A 1 265 ? -4.043 37.281 -6.23 1 71.44 265 GLN A C 1
ATOM 2039 O O . GLN A 1 265 ? -3.465 37.906 -5.336 1 71.44 265 GLN A O 1
ATOM 2044 N N . TRP A 1 266 ? -3.635 37.406 -7.531 1 64.38 266 TRP A N 1
ATOM 2045 C CA . TRP A 1 266 ? -2.531 38.281 -7.941 1 64.38 266 TRP A CA 1
ATOM 2046 C C . TRP A 1 266 ? -3.049 39.625 -8.422 1 64.38 266 TRP A C 1
ATOM 2048 O O . TRP A 1 266 ? -2.279 40.594 -8.555 1 64.38 266 TRP A O 1
ATOM 2058 N N . GLY A 1 267 ? -4.281 39.719 -8.719 1 57.97 267 GLY A N 1
ATOM 2059 C CA . GLY A 1 267 ? -4.816 40.938 -9.328 1 57.97 267 GLY A CA 1
ATOM 2060 C C . GLY A 1 267 ? -5.023 42.062 -8.344 1 57.97 267 GLY A C 1
ATOM 2061 O O . GLY A 1 267 ? -4.82 41.906 -7.141 1 57.97 267 GLY A O 1
ATOM 2062 N N . PRO A 1 268 ? -5.207 43.25 -8.859 1 52.78 268 PRO A N 1
ATOM 2063 C CA . PRO A 1 268 ? -5.418 44.469 -8.102 1 52.78 268 PRO A CA 1
ATOM 2064 C C . PRO A 1 268 ? -6.418 44.312 -6.965 1 52.78 268 PRO A C 1
ATOM 2066 O O . PRO A 1 268 ? -6.422 45.094 -6.016 1 52.78 268 PRO A O 1
ATOM 2069 N N . TRP A 1 269 ? -7.082 43.25 -6.992 1 48.97 269 TRP A N 1
ATOM 2070 C CA . TRP A 1 269 ? -8.086 43.031 -5.957 1 48.97 269 TRP A CA 1
ATOM 2071 C C . TRP A 1 269 ? -7.438 42.594 -4.652 1 48.97 269 TRP A C 1
ATOM 2073 O O . TRP A 1 269 ? -7.91 42.938 -3.566 1 48.97 269 TRP A O 1
ATOM 2083 N N . SER A 1 270 ? -6.426 41.75 -4.758 1 50.38 270 SER A N 1
ATOM 2084 C CA . SER A 1 270 ? -5.719 41.312 -3.566 1 50.38 270 SER A CA 1
ATOM 2085 C C . SER A 1 270 ? -4.883 42.406 -2.951 1 50.38 270 SER A C 1
ATOM 2087 O O . SER A 1 270 ? -4.719 42.469 -1.729 1 50.38 270 SER A O 1
ATOM 2089 N N . ARG A 1 271 ? -4.156 43.438 -3.516 1 46.16 271 ARG A N 1
ATOM 2090 C CA . ARG A 1 271 ? -3.326 44.562 -3.033 1 46.16 271 ARG A CA 1
ATOM 2091 C C . ARG A 1 271 ? -4.164 45.562 -2.271 1 46.16 271 ARG A C 1
ATOM 2093 O O . ARG A 1 271 ? -3.654 46.281 -1.389 1 46.16 271 ARG A O 1
ATOM 2100 N N . ALA A 1 272 ? -5.348 45.75 -2.604 1 40.03 272 ALA A N 1
ATOM 2101 C CA . ALA A 1 272 ? -6.102 46.812 -1.949 1 40.03 272 ALA A CA 1
ATOM 2102 C C . ALA A 1 272 ? -6.379 46.5 -0.488 1 40.03 272 ALA A C 1
ATOM 2104 O O . ALA A 1 272 ? -6.562 47.375 0.341 1 40.03 272 ALA A O 1
ATOM 2105 N N . THR A 1 273 ? -6.391 45.156 -0.164 1 38.88 273 THR A N 1
ATOM 2106 C CA . THR A 1 273 ? -6.699 44.938 1.247 1 38.88 273 THR A CA 1
ATOM 2107 C C . THR A 1 273 ? -5.496 45.281 2.119 1 38.88 273 THR A C 1
ATOM 2109 O O . THR A 1 273 ? -5.629 45.469 3.334 1 38.88 273 THR A O 1
ATOM 2112 N N . LEU A 1 274 ? -4.223 45.25 1.6 1 35.28 274 LEU A N 1
ATOM 2113 C CA . LEU A 1 274 ? -3.125 45.531 2.518 1 35.28 274 LEU A CA 1
ATOM 2114 C C . LEU A 1 274 ? -2.893 47.031 2.652 1 35.28 274 LEU A C 1
ATOM 2116 O O . LEU A 1 274 ? -1.895 47.469 3.236 1 35.28 274 LEU A O 1
ATOM 2120 N N . VAL A 1 275 ? -3.469 48 1.96 1 32.69 275 VAL A N 1
ATOM 2121 C CA . VAL A 1 275 ? -3.09 49.375 2.26 1 32.69 275 VAL A CA 1
ATOM 2122 C C . VAL A 1 275 ? -3.363 49.688 3.73 1 32.69 275 VAL A C 1
ATOM 2124 O O . VAL A 1 275 ? -4.508 49.594 4.188 1 32.69 275 VAL A O 1
ATOM 2127 N N . ASP A 1 276 ? -2.41 49.688 4.562 1 31.44 276 ASP A N 1
ATOM 2128 C CA . ASP A 1 276 ? -2.252 50.25 5.895 1 31.44 276 ASP A CA 1
ATOM 2129 C C . ASP A 1 276 ? -2.844 51.656 5.957 1 31.44 276 ASP A C 1
ATOM 2131 O O . ASP A 1 276 ? -2.521 52.5 5.129 1 31.44 276 ASP A O 1
ATOM 2135 N N . TYR A 1 277 ? -4.035 51.875 6.418 1 30.25 277 TYR A N 1
ATOM 2136 C CA . TYR A 1 277 ? -4.473 53.188 6.895 1 30.25 277 TYR A CA 1
ATOM 2137 C C . TYR A 1 277 ? -3.391 53.844 7.734 1 30.25 277 TYR A C 1
ATOM 2139 O O . TYR A 1 277 ? -2.855 53.25 8.664 1 30.25 277 TYR A O 1
ATOM 2147 N N . PRO A 1 278 ? -2.643 54.75 7.238 1 30.11 278 PRO A N 1
ATOM 2148 C CA . PRO A 1 278 ? -1.811 55.594 8.117 1 30.11 278 PRO A CA 1
ATOM 2149 C C . PRO A 1 278 ? -2.584 56.156 9.312 1 30.11 278 PRO A C 1
ATOM 2151 O O . PRO A 1 278 ? -3.662 56.719 9.141 1 30.11 278 PRO A O 1
ATOM 2154 N N . LEU A 1 279 ? -2.623 55.562 10.516 1 29.61 279 LEU A N 1
ATOM 2155 C CA . LEU A 1 279 ? -3.076 56.094 11.797 1 29.61 279 LEU A CA 1
ATOM 2156 C C . LEU A 1 279 ? -2.602 57.531 12 1 29.61 279 LEU A C 1
ATOM 2158 O O . LEU A 1 279 ? -2.598 58.031 13.125 1 29.61 279 LEU A O 1
ATOM 2162 N N . THR A 1 280 ? -2.062 58.344 11.125 1 27.41 280 THR A N 1
ATOM 2163 C CA . THR A 1 280 ? -1.455 59.594 11.523 1 27.41 280 THR A CA 1
ATOM 2164 C C . THR A 1 280 ? -2.523 60.594 11.938 1 27.41 280 THR A C 1
ATOM 2166 O O . THR A 1 280 ? -2.215 61.75 12.234 1 27.41 280 THR A O 1
ATOM 2169 N N . SER A 1 281 ? -3.826 60.625 11.703 1 26.02 281 SER A N 1
ATOM 2170 C CA . SER A 1 281 ? -4.547 61.844 12.023 1 26.02 281 SER A CA 1
ATOM 2171 C C . SER A 1 281 ? -4.715 62.031 13.523 1 26.02 281 SER A C 1
ATOM 2173 O O . SER A 1 281 ? -5.531 61.344 14.148 1 26.02 281 SER A O 1
ATOM 2175 N N . GLU A 1 282 ? -3.68 62.281 14.336 1 27.12 282 GLU A N 1
ATOM 2176 C CA . GLU A 1 282 ? -3.715 62.906 15.664 1 27.12 282 GLU A CA 1
ATOM 2177 C C . GLU A 1 282 ? -4.441 64.25 15.625 1 27.12 282 GLU A C 1
ATOM 2179 O O . GLU A 1 282 ? -3.832 65.312 15.344 1 27.12 282 GLU A O 1
ATOM 2184 N N . ARG A 1 283 ? -5.66 64.562 15.094 1 30.08 283 ARG A N 1
ATOM 2185 C CA . ARG A 1 283 ? -6.324 65.812 15.344 1 30.08 283 ARG A CA 1
ATOM 2186 C C . ARG A 1 283 ? -6.543 66.062 16.828 1 30.08 283 ARG A C 1
ATOM 2188 O O . ARG A 1 283 ? -6.734 65.062 17.594 1 30.08 283 ARG A O 1
ATOM 2195 N N . ASN A 1 284 ? -6.301 67.25 17.359 1 27.2 284 ASN A N 1
ATOM 2196 C CA . ASN A 1 284 ? -6.551 68.062 18.531 1 27.2 284 ASN A CA 1
ATOM 2197 C C . ASN A 1 284 ? -8.016 68.062 18.953 1 27.2 284 ASN A C 1
ATOM 2199 O O . ASN A 1 284 ? -8.852 68.75 18.359 1 27.2 284 ASN A O 1
ATOM 2203 N N . ILE A 1 285 ? -8.656 66.938 19.312 1 27.2 285 ILE A N 1
ATOM 2204 C CA . ILE A 1 285 ? -9.992 66.938 19.891 1 27.2 285 ILE A CA 1
ATOM 2205 C C . ILE A 1 285 ? -10.008 67.812 21.141 1 27.2 285 ILE A C 1
ATOM 2207 O O . ILE A 1 285 ? -9.344 67.5 22.125 1 27.2 285 ILE A O 1
ATOM 2211 N N . SER A 1 286 ? -10.07 69.125 21.109 1 26.25 286 SER A N 1
ATOM 2212 C CA . SER A 1 286 ? -10.617 70.062 22.094 1 26.25 286 SER A CA 1
ATOM 2213 C C . SER A 1 286 ? -11.836 69.5 22.781 1 26.25 286 SER A C 1
ATOM 2215 O O . SER A 1 286 ? -12.484 68.562 22.25 1 26.25 286 SER A O 1
ATOM 2217 N N . GLU A 1 287 ? -12.234 69.875 24.156 1 28.2 287 GLU A N 1
ATOM 2218 C CA . GLU A 1 287 ? -13.242 69.438 25.094 1 28.2 287 GLU A CA 1
ATOM 2219 C C . GLU A 1 287 ? -14.586 69.188 24.391 1 28.2 287 GLU A C 1
ATOM 2221 O O . GLU A 1 287 ? -15.352 68.312 24.75 1 28.2 287 GLU A O 1
ATOM 2226 N N . LYS A 1 288 ? -15.258 70.438 23.922 1 32.94 288 LYS A N 1
ATOM 2227 C CA . LYS A 1 288 ? -16.641 70.438 23.453 1 32.94 288 LYS A CA 1
ATOM 2228 C C . LYS A 1 288 ? -16.844 69.562 22.25 1 32.94 288 LYS A C 1
ATOM 2230 O O . LYS A 1 288 ? -17.125 70 21.141 1 32.94 288 LYS A O 1
ATOM 2235 N N . THR A 1 289 ? -15.938 68.562 22.078 1 24.56 289 THR A N 1
ATOM 2236 C CA . THR A 1 289 ? -15.305 68.062 20.859 1 24.56 289 THR A CA 1
ATOM 2237 C C . THR A 1 289 ? -16.297 67.312 20 1 24.56 289 THR A C 1
ATOM 2239 O O . THR A 1 289 ? -16.859 66.312 20.438 1 24.56 289 THR A O 1
ATOM 2242 N N . PRO A 1 290 ? -16.953 67.938 18.875 1 27.66 290 PRO A N 1
ATOM 2243 C CA . PRO A 1 290 ? -18.078 67.312 18.172 1 27.66 290 PRO A CA 1
ATOM 2244 C C . PRO A 1 290 ? -17.922 65.812 17.969 1 27.66 290 PRO A C 1
ATOM 2246 O O . PRO A 1 290 ? -16.797 65.312 18.016 1 27.66 290 PRO A O 1
ATOM 2249 N N . LEU A 1 291 ? -19.203 65 17.922 1 24.47 291 LEU A N 1
ATOM 2250 C CA . LEU A 1 291 ? -19.531 63.562 17.75 1 24.47 291 LEU A CA 1
ATOM 2251 C C . LEU A 1 291 ? -18.812 63 16.531 1 24.47 291 LEU A C 1
ATOM 2253 O O . LEU A 1 291 ? -19.078 63.406 15.398 1 24.47 291 LEU A O 1
ATOM 2257 N N . VAL A 1 292 ? -17.578 62.938 16.531 1 28.61 292 VAL A N 1
ATOM 2258 C CA . VAL A 1 292 ? -16.75 62.438 15.445 1 28.61 292 VAL A CA 1
ATOM 2259 C C . VAL A 1 292 ? -17.359 61.156 14.859 1 28.61 292 VAL A C 1
ATOM 2261 O O . VAL A 1 292 ? -17.516 60.156 15.555 1 28.61 292 VAL A O 1
ATOM 2264 N N . GLY A 1 293 ? -18.312 61.438 13.961 1 26 293 GLY A N 1
ATOM 2265 C CA . GLY A 1 293 ? -19.016 60.375 13.258 1 26 293 GLY A CA 1
ATOM 2266 C C . GLY A 1 293 ? -18.125 59.25 12.844 1 26 293 GLY A C 1
ATOM 2267 O O . GLY A 1 293 ? -17 59.469 12.383 1 26 293 GLY A O 1
ATOM 2268 N N . ASP A 1 294 ? -18.109 58.188 13.648 1 28.84 294 ASP A N 1
ATOM 2269 C CA . ASP A 1 294 ? -17.5 56.875 13.469 1 28.84 294 ASP A CA 1
ATOM 2270 C C . ASP A 1 294 ? -17.516 56.469 12 1 28.84 294 ASP A C 1
ATOM 2272 O O . ASP A 1 294 ? -18.469 55.844 11.531 1 28.84 294 ASP A O 1
ATOM 2276 N N . HIS A 1 295 ? -17.219 57.5 11.156 1 26.67 295 HIS A N 1
ATOM 2277 C CA . HIS A 1 295 ? -17.203 56.969 9.812 1 26.67 295 HIS A CA 1
ATOM 2278 C C . HIS A 1 295 ? -16.203 55.812 9.688 1 26.67 295 HIS A C 1
ATOM 2280 O O . HIS A 1 295 ? -15 56.031 9.82 1 26.67 295 HIS A O 1
ATOM 2286 N N . ILE A 1 296 ? -16.5 54.719 10.312 1 31.2 296 ILE A N 1
ATOM 2287 C CA . ILE A 1 296 ? -15.828 53.5 9.883 1 31.2 296 ILE A CA 1
ATOM 2288 C C . ILE A 1 296 ? -15.586 53.562 8.375 1 31.2 296 ILE A C 1
ATOM 2290 O O . ILE A 1 296 ? -16.531 53.688 7.594 1 31.2 296 ILE A O 1
ATOM 2294 N N . PRO A 1 297 ? -14.484 54.188 8.031 1 30.2 297 PRO A N 1
ATOM 2295 C CA . PRO A 1 297 ? -14.352 54.188 6.574 1 30.2 297 PRO A CA 1
ATOM 2296 C C . PRO A 1 297 ? -14.977 52.969 5.934 1 30.2 297 PRO A C 1
ATOM 2298 O O . PRO A 1 297 ? -14.977 51.875 6.531 1 30.2 297 PRO A O 1
ATOM 2301 N N . SER A 1 298 ? -16.047 53.219 5.195 1 29.2 298 SER A N 1
ATOM 2302 C CA . SER A 1 298 ? -16.625 52.188 4.316 1 29.2 298 SER A CA 1
ATOM 2303 C C . SER A 1 298 ? -15.523 51.406 3.59 1 29.2 298 SER A C 1
ATOM 2305 O O . SER A 1 298 ? -14.688 52 2.904 1 29.2 298 SER A O 1
ATOM 2307 N N . ALA A 1 299 ? -14.852 50.5 4.254 1 32.03 299 ALA A N 1
ATOM 2308 C CA . ALA A 1 299 ? -14.148 49.5 3.43 1 32.03 299 ALA A CA 1
ATOM 2309 C C . ALA A 1 299 ? -14.703 49.469 2.01 1 32.03 299 ALA A C 1
ATOM 2311 O O . ALA A 1 299 ? -15.891 49.188 1.806 1 32.03 299 ALA A O 1
ATOM 2312 N N . SER A 1 300 ? -14.398 50.469 1.247 1 31.89 300 SER A N 1
ATOM 2313 C CA . SER A 1 300 ? -14.758 50.312 -0.16 1 31.89 300 SER A CA 1
ATOM 2314 C C . SER A 1 300 ? -14.797 48.844 -0.572 1 31.89 300 SER A C 1
ATOM 2316 O O . SER A 1 300 ? -13.914 48.062 -0.208 1 31.89 300 SER A O 1
ATOM 2318 N N . TYR A 1 301 ? -15.984 48.25 -0.753 1 32.53 301 TYR A N 1
ATOM 2319 C CA . TYR A 1 301 ? -16.406 46.969 -1.294 1 32.53 301 TYR A CA 1
ATOM 2320 C C . TYR A 1 301 ? -15.453 46.5 -2.377 1 32.53 301 TYR A C 1
ATOM 2322 O O . TYR A 1 301 ? -15.344 47.125 -3.439 1 32.53 301 TYR A O 1
ATOM 2330 N N . VAL A 1 302 ? -14.211 46.25 -2.146 1 40.25 302 VAL A N 1
ATOM 2331 C CA . VAL A 1 302 ? -13.531 45.438 -3.143 1 40.25 302 VAL A CA 1
ATOM 2332 C C . VAL A 1 302 ? -14.547 44.562 -3.885 1 40.25 302 VAL A C 1
ATOM 2334 O O . VAL A 1 302 ? -15.336 43.875 -3.26 1 40.25 302 VAL A O 1
ATOM 2337 N N . GLY A 1 303 ? -14.969 44.906 -4.934 1 46.75 303 GLY A N 1
ATOM 2338 C CA . GLY A 1 303 ? -15.977 44.344 -5.82 1 46.75 303 GLY A CA 1
ATOM 2339 C C . GLY A 1 303 ? -16.031 42.844 -5.793 1 46.75 303 GLY A C 1
ATOM 2340 O O . GLY A 1 303 ? -15.008 42.188 -5.922 1 46.75 303 GLY A O 1
ATOM 2341 N N . GLU A 1 304 ? -16.812 42.25 -4.922 1 60.59 304 GLU A N 1
ATOM 2342 C CA . GLU A 1 304 ? -17.141 40.844 -5.02 1 60.59 304 GLU A CA 1
ATOM 2343 C C . GLU A 1 304 ? -17.312 40.406 -6.473 1 60.59 304 GLU A C 1
ATOM 2345 O O . GLU A 1 304 ? -17.922 41.125 -7.273 1 60.59 304 GLU A O 1
ATOM 2350 N N . PRO A 1 305 ? -16.391 39.5 -6.871 1 71.75 305 PRO A N 1
ATOM 2351 C CA . PRO A 1 305 ? -16.609 39.031 -8.242 1 71.75 305 PRO A CA 1
ATOM 2352 C C . PRO A 1 305 ? -18.078 38.844 -8.586 1 71.75 305 PRO A C 1
ATOM 2354 O O . PRO A 1 305 ? -18.906 38.625 -7.699 1 71.75 305 PRO A O 1
ATOM 2357 N N . GLY A 1 306 ? -18.531 39.312 -9.766 1 80.38 306 GLY A N 1
ATOM 2358 C CA . GLY A 1 306 ? -19.875 39.062 -10.258 1 80.38 306 GLY A CA 1
ATOM 2359 C C . GLY A 1 306 ? -20.297 37.625 -10.109 1 80.38 306 GLY A C 1
ATOM 2360 O O . GLY A 1 306 ? -19.547 36.781 -9.57 1 80.38 306 GLY A O 1
ATOM 2361 N N . ILE A 1 307 ? -21.453 37.344 -10.375 1 87.25 307 ILE A N 1
ATOM 2362 C CA . ILE A 1 307 ? -22.031 36 -10.25 1 87.25 307 ILE A CA 1
ATOM 2363 C C . ILE A 1 307 ? -21.203 35 -11.07 1 87.25 307 ILE A C 1
ATOM 2365 O O . ILE A 1 307 ? -20.938 33.906 -10.617 1 87.25 307 ILE A O 1
ATOM 2369 N N . ILE A 1 308 ? -20.797 35.438 -12.195 1 88.88 308 ILE A N 1
ATOM 2370 C CA . ILE A 1 308 ? -20.016 34.562 -13.062 1 88.88 308 ILE A CA 1
ATOM 2371 C C . ILE A 1 308 ? -18.656 34.312 -12.43 1 88.88 308 ILE A C 1
ATOM 2373 O O . ILE A 1 308 ? -18.125 33.219 -12.5 1 88.88 308 ILE A O 1
ATOM 2377 N N . GLY A 1 309 ? -18.125 35.344 -11.922 1 87.81 309 GLY A N 1
ATOM 2378 C CA . GLY A 1 309 ? -16.859 35.188 -11.234 1 87.81 309 GLY A CA 1
ATOM 2379 C C . GLY A 1 309 ? -16.922 34.219 -10.055 1 87.81 309 GLY A C 1
ATOM 2380 O O . GLY A 1 309 ? -16.016 33.438 -9.852 1 87.81 309 GLY A O 1
ATOM 2381 N N . ARG A 1 310 ? -18.031 34.281 -9.367 1 89.88 310 ARG A N 1
ATOM 2382 C CA . ARG A 1 310 ? -18.203 33.406 -8.219 1 89.88 310 ARG A CA 1
ATOM 2383 C C . ARG A 1 310 ? -18.406 31.953 -8.664 1 89.88 310 ARG A C 1
ATOM 2385 O O . ARG A 1 310 ? -17.953 31.016 -7.984 1 89.88 310 ARG A O 1
ATOM 2392 N N . ILE A 1 311 ? -19.031 31.828 -9.703 1 92.31 311 ILE A N 1
ATOM 2393 C CA . ILE A 1 311 ? -19.234 30.484 -10.25 1 92.31 311 ILE A CA 1
ATOM 2394 C C . ILE A 1 311 ? -17.906 29.891 -10.68 1 92.31 311 ILE A C 1
ATOM 2396 O O . ILE A 1 311 ? -17.641 28.719 -10.43 1 92.31 311 ILE A O 1
ATOM 2400 N N . LEU A 1 312 ? -17.109 30.672 -11.297 1 92.12 312 LEU A N 1
ATOM 2401 C CA . LEU A 1 312 ? -15.812 30.172 -11.758 1 92.12 312 LEU A CA 1
ATOM 2402 C C . LEU A 1 312 ? -14.914 29.828 -10.57 1 92.12 312 LEU A C 1
ATOM 2404 O O . LEU A 1 312 ? -14.211 28.812 -10.602 1 92.12 312 LEU A O 1
ATOM 2408 N N . VAL A 1 313 ? -15 30.594 -9.516 1 91.5 313 VAL A N 1
ATOM 2409 C CA . VAL A 1 313 ? -14.164 30.359 -8.344 1 91.5 313 VAL A CA 1
ATOM 2410 C C . VAL A 1 313 ? -14.602 29.094 -7.641 1 91.5 313 VAL A C 1
ATOM 2412 O O . VAL A 1 313 ? -13.797 28.406 -7 1 91.5 313 VAL A O 1
ATOM 2415 N N . ALA A 1 314 ? -15.859 28.781 -7.766 1 94.25 314 ALA A N 1
ATOM 2416 C CA . ALA A 1 314 ? -16.375 27.547 -7.164 1 94.25 314 ALA A CA 1
ATOM 2417 C C . ALA A 1 314 ? -15.672 26.328 -7.738 1 94.25 314 ALA A C 1
ATOM 2419 O O . ALA A 1 314 ? -15.602 25.281 -7.086 1 94.25 314 ALA A O 1
ATOM 2420 N N . PHE A 1 315 ? -15.094 26.484 -8.93 1 95.81 315 PHE A N 1
ATOM 2421 C CA . PHE A 1 315 ? -14.43 25.359 -9.586 1 95.81 315 PHE A CA 1
ATOM 2422 C C . PHE A 1 315 ? -12.914 25.484 -9.445 1 95.81 315 PHE A C 1
ATOM 2424 O O . PHE A 1 315 ? -12.172 24.656 -9.992 1 95.81 315 PHE A O 1
ATOM 2431 N N . SER A 1 316 ? -12.445 26.453 -8.719 1 95.38 316 SER A N 1
ATOM 2432 C CA . SER A 1 316 ? -11.008 26.688 -8.609 1 95.38 316 SER A CA 1
ATOM 2433 C C . SER A 1 316 ? -10.336 25.625 -7.742 1 95.38 316 SER A C 1
ATOM 2435 O O . SER A 1 316 ? -10.742 25.406 -6.598 1 95.38 316 SER A O 1
ATOM 2437 N N . VAL A 1 317 ? -9.289 25.016 -8.258 1 94.56 317 VAL A N 1
ATOM 2438 C CA . VAL A 1 317 ? -8.531 23.984 -7.547 1 94.56 317 VAL A CA 1
ATOM 2439 C C . VAL A 1 317 ? -7.727 24.641 -6.422 1 94.56 317 VAL A C 1
ATOM 2441 O O . VAL A 1 317 ? -7.547 24.031 -5.359 1 94.56 317 VAL A O 1
ATOM 2444 N N . TYR A 1 318 ? -7.316 25.766 -6.582 1 90.88 318 TYR A N 1
ATOM 2445 C CA . TYR A 1 318 ? -6.496 26.469 -5.602 1 90.88 318 TYR A CA 1
ATOM 2446 C C . TYR A 1 318 ? -7.293 26.781 -4.34 1 90.88 318 TYR A C 1
ATOM 2448 O O . TYR A 1 318 ? -6.906 26.375 -3.24 1 90.88 318 TYR A O 1
ATOM 2456 N N . SER A 1 319 ? -8.414 27.484 -4.469 1 91.12 319 SER A N 1
ATOM 2457 C CA . SER A 1 319 ? -9.234 27.859 -3.32 1 91.12 319 SER A CA 1
ATOM 2458 C C . SER A 1 319 ? -9.844 26.641 -2.645 1 91.12 319 SER A C 1
ATOM 2460 O O . SER A 1 319 ? -9.859 26.547 -1.416 1 91.12 319 SER A O 1
ATOM 2462 N N . ASN A 1 320 ? -10.328 25.719 -3.479 1 95.12 320 ASN A N 1
ATOM 2463 C CA . ASN A 1 320 ? -10.922 24.5 -2.916 1 95.12 320 ASN A CA 1
ATOM 2464 C C . ASN A 1 320 ? -9.867 23.625 -2.26 1 95.12 320 ASN A C 1
ATOM 2466 O O . ASN A 1 320 ? -10.133 22.984 -1.241 1 95.12 320 ASN A O 1
ATOM 2470 N N . GLY A 1 321 ? -8.719 23.562 -2.889 1 93.19 321 GLY A N 1
ATOM 2471 C CA . GLY A 1 321 ? -7.633 22.812 -2.297 1 93.19 321 GLY A CA 1
ATOM 2472 C C . GLY A 1 321 ? -7.184 23.359 -0.956 1 93.19 321 GLY A C 1
ATOM 2473 O O . GLY A 1 321 ? -6.91 22.594 -0.027 1 93.19 321 GLY A O 1
ATOM 2474 N N . GLU A 1 322 ? -7.121 24.672 -0.869 1 89 322 GLU A N 1
ATOM 2475 C CA . GLU A 1 322 ? -6.738 25.328 0.383 1 89 322 GLU A CA 1
ATOM 2476 C C . GLU A 1 322 ? -7.75 25.016 1.487 1 89 322 GLU A C 1
ATOM 2478 O O . GLU A 1 322 ? -7.367 24.75 2.627 1 89 322 GLU A O 1
ATOM 2483 N N . LYS A 1 323 ? -8.953 25.078 1.117 1 91.69 323 LYS A N 1
ATOM 2484 C CA . LYS A 1 323 ? -10.008 24.781 2.084 1 91.69 323 LYS A CA 1
ATOM 2485 C C . LYS A 1 323 ? -9.953 23.312 2.52 1 91.69 323 LYS A C 1
ATOM 2487 O O . LYS A 1 323 ? -10.117 23.016 3.703 1 91.69 323 LYS A O 1
ATOM 2492 N N . LEU A 1 324 ? -9.758 22.484 1.582 1 93.69 324 LEU A N 1
ATOM 2493 C CA . LEU A 1 324 ? -9.734 21.047 1.839 1 93.69 324 LEU A CA 1
ATOM 2494 C C . LEU A 1 324 ? -8.555 20.672 2.734 1 93.69 324 LEU A C 1
ATOM 2496 O O . LEU A 1 324 ? -8.672 19.797 3.59 1 93.69 324 LEU A O 1
ATOM 2500 N N . LEU A 1 325 ? -7.426 21.375 2.617 1 90.56 325 LEU A N 1
ATOM 2501 C CA . LEU A 1 325 ? -6.207 21 3.332 1 90.56 325 LEU A CA 1
ATOM 2502 C C . LEU A 1 325 ? -6.027 21.859 4.578 1 90.56 325 LEU A C 1
ATOM 2504 O O . LEU A 1 325 ? -5.082 21.672 5.344 1 90.56 325 LEU A O 1
ATOM 2508 N N . SER A 1 326 ? -6.969 22.75 4.852 1 88.75 326 SER A N 1
ATOM 2509 C CA . SER A 1 326 ? -6.875 23.641 6 1 88.75 326 SER A CA 1
ATOM 2510 C C . SER A 1 326 ? -6.977 22.875 7.312 1 88.75 326 SER A C 1
ATOM 2512 O O . SER A 1 326 ? -7.742 21.906 7.414 1 88.75 326 SER A O 1
ATOM 2514 N N . THR A 1 327 ? -6.223 23.219 8.289 1 87.44 327 THR A N 1
ATOM 2515 C CA . THR A 1 327 ? -6.266 22.578 9.594 1 87.44 327 THR A CA 1
ATOM 2516 C C . THR A 1 327 ? -6.832 23.516 10.648 1 87.44 327 THR A C 1
ATOM 2518 O O . THR A 1 327 ? -6.695 23.281 11.852 1 87.44 327 THR A O 1
ATOM 2521 N N . LYS A 1 328 ? -7.445 24.578 10.211 1 84.81 328 LYS A N 1
ATOM 2522 C CA . LYS A 1 328 ? -8.055 25.547 11.117 1 84.81 328 LYS A CA 1
ATOM 2523 C C . LYS A 1 328 ? -9.461 25.109 11.523 1 84.81 328 LYS A C 1
ATOM 2525 O O . LYS A 1 328 ? -10.211 24.578 10.695 1 84.81 328 LYS A O 1
ATOM 2530 N N . GLN A 1 329 ? -9.719 25.172 12.75 1 85.12 329 GLN A N 1
ATOM 2531 C CA . GLN A 1 329 ? -11.047 24.828 13.25 1 85.12 329 GLN A CA 1
ATOM 2532 C C . GLN A 1 329 ? -11.648 25.969 14.055 1 85.12 329 GLN A C 1
ATOM 2534 O O . GLN A 1 329 ? -10.93 26.703 14.742 1 85.12 329 GLN A O 1
ATOM 2539 N N . GLY A 1 330 ? -12.914 26.156 13.859 1 78.19 330 GLY A N 1
ATOM 2540 C CA . GLY A 1 330 ? -13.594 27.188 14.617 1 78.19 330 GLY A CA 1
ATOM 2541 C C . GLY A 1 330 ? -13.773 26.844 16.078 1 78.19 330 GLY A C 1
ATOM 2542 O O . GLY A 1 330 ? -13.656 25.688 16.469 1 78.19 330 GLY A O 1
ATOM 2543 N N . PRO A 1 331 ? -13.969 27.891 16.859 1 78.44 331 PRO A N 1
ATOM 2544 C CA . PRO A 1 331 ? -14.227 27.625 18.281 1 78.44 331 PRO A CA 1
ATOM 2545 C C . PRO A 1 331 ? -15.508 26.828 18.516 1 78.44 331 PRO A C 1
ATOM 2547 O O . PRO A 1 331 ? -16.484 26.984 17.766 1 78.44 331 PRO A O 1
ATOM 2550 N N . GLY A 1 332 ? -15.57 25.875 19.406 1 75.88 332 GLY A N 1
ATOM 2551 C CA . GLY A 1 332 ? -16.766 25.109 19.75 1 75.88 332 GLY A CA 1
ATOM 2552 C C . GLY A 1 332 ? -16.938 23.875 18.906 1 75.88 332 GLY A C 1
ATOM 2553 O O . GLY A 1 332 ? -17.922 23.125 19.094 1 75.88 332 GLY A O 1
ATOM 2554 N N . SER A 1 333 ? -16.031 23.625 18.031 1 84.12 333 SER A N 1
ATOM 2555 C CA . SER A 1 333 ? -16.141 22.453 17.172 1 84.12 333 SER A CA 1
ATOM 2556 C C . SER A 1 333 ? -15.805 21.188 17.938 1 84.12 333 SER A C 1
ATOM 2558 O O . SER A 1 333 ? -15.031 21.203 18.891 1 84.12 333 SER A O 1
ATOM 2560 N N . LEU A 1 334 ? -16.609 20.156 17.672 1 91.12 334 LEU A N 1
ATOM 2561 C CA . LEU A 1 334 ? -16.312 18.844 18.219 1 91.12 334 LEU A CA 1
ATOM 2562 C C . LEU A 1 334 ? -15.125 18.203 17.5 1 91.12 334 LEU A C 1
ATOM 2564 O O . LEU A 1 334 ? -15.305 17.391 16.578 1 91.12 334 LEU A O 1
ATOM 2568 N N . THR A 1 335 ? -13.984 18.453 17.938 1 90.44 335 THR A N 1
ATOM 2569 C CA . THR A 1 335 ? -12.75 18.141 17.219 1 90.44 335 THR A CA 1
ATOM 2570 C C . THR A 1 335 ? -12.5 16.625 17.219 1 90.44 335 THR A C 1
ATOM 2572 O O . THR A 1 335 ? -11.906 16.094 16.281 1 90.44 335 THR A O 1
ATOM 2575 N N . ALA A 1 336 ? -13.008 15.93 18.234 1 94.81 336 ALA A N 1
ATOM 2576 C CA . ALA A 1 336 ? -12.781 14.492 18.344 1 94.81 336 ALA A CA 1
ATOM 2577 C C . ALA A 1 336 ? -13.5 13.742 17.219 1 94.81 336 ALA A C 1
ATOM 2579 O O . ALA A 1 336 ? -13.125 12.625 16.875 1 94.81 336 ALA A O 1
ATOM 2580 N N . VAL A 1 337 ? -14.508 14.312 16.641 1 95.69 337 VAL A N 1
ATOM 2581 C CA . VAL A 1 337 ? -15.336 13.688 15.617 1 95.69 337 VAL A CA 1
ATOM 2582 C C . VAL A 1 337 ? -14.492 13.414 14.375 1 95.69 337 VAL A C 1
ATOM 2584 O O . VAL A 1 337 ? -14.68 12.406 13.703 1 95.69 337 VAL A O 1
ATOM 2587 N N . ASN A 1 338 ? -13.531 14.305 14.117 1 95.12 338 ASN A N 1
ATOM 2588 C CA . ASN A 1 338 ? -12.695 14.133 12.945 1 95.12 338 ASN A CA 1
ATOM 2589 C C . ASN A 1 338 ? -11.828 12.875 13.047 1 95.12 338 ASN A C 1
ATOM 2591 O O . ASN A 1 338 ? -11.695 12.125 12.086 1 95.12 338 ASN A O 1
ATOM 2595 N N . GLY A 1 339 ? -11.266 12.703 14.188 1 97.12 339 GLY A N 1
ATOM 2596 C CA . GLY A 1 339 ? -10.477 11.5 14.398 1 97.12 339 GLY A CA 1
ATOM 2597 C C . GLY A 1 339 ? -11.297 10.227 14.305 1 97.12 339 GLY A C 1
ATOM 2598 O O . GLY A 1 339 ? -10.859 9.242 13.711 1 97.12 339 GLY A O 1
ATOM 2599 N N . ILE A 1 340 ? -12.484 10.227 14.828 1 97.94 340 ILE A N 1
ATOM 2600 C CA . ILE A 1 340 ? -13.359 9.062 14.805 1 97.94 340 ILE A CA 1
ATOM 2601 C C . ILE A 1 340 ? -13.75 8.734 13.367 1 97.94 340 ILE A C 1
ATOM 2603 O O . ILE A 1 340 ? -13.75 7.566 12.969 1 97.94 340 ILE A O 1
ATOM 2607 N N . ARG A 1 341 ? -14.016 9.742 12.562 1 97.25 341 ARG A N 1
ATOM 2608 C CA . ARG A 1 341 ? -14.383 9.562 11.164 1 97.25 341 ARG A CA 1
ATOM 2609 C C . ARG A 1 341 ? -13.266 8.875 10.391 1 97.25 341 ARG A C 1
ATOM 2611 O O . ARG A 1 341 ? -13.508 7.906 9.664 1 97.25 341 ARG A O 1
ATOM 2618 N N . VAL A 1 342 ? -12.086 9.406 10.562 1 97.94 342 VAL A N 1
ATOM 2619 C CA . VAL A 1 342 ? -10.953 8.93 9.789 1 97.94 342 VAL A CA 1
ATOM 2620 C C . VAL A 1 342 ? -10.609 7.496 10.18 1 97.94 342 VAL A C 1
ATOM 2622 O O . VAL A 1 342 ? -10.461 6.625 9.32 1 97.94 342 VAL A O 1
ATOM 2625 N N . ILE A 1 343 ? -10.547 7.199 11.453 1 97.75 343 ILE A N 1
ATOM 2626 C CA . ILE A 1 343 ? -10.172 5.875 11.938 1 97.75 343 ILE A CA 1
ATOM 2627 C C . ILE A 1 343 ? -11.242 4.863 11.547 1 97.75 343 ILE A C 1
ATOM 2629 O O . ILE A 1 343 ? -10.938 3.727 11.18 1 97.75 343 ILE A O 1
ATOM 2633 N N . SER A 1 344 ? -12.477 5.277 11.602 1 98.06 344 SER A N 1
ATOM 2634 C CA . SER A 1 344 ? -13.562 4.395 11.203 1 98.06 344 SER A CA 1
ATOM 2635 C C . SER A 1 344 ? -13.516 4.102 9.703 1 98.06 344 SER A C 1
ATOM 2637 O O . SER A 1 344 ? -13.781 2.979 9.273 1 98.06 344 SER A O 1
ATOM 2639 N N . MET A 1 345 ? -13.188 5.125 8.93 1 98.38 345 MET A N 1
ATOM 2640 C CA . MET A 1 345 ? -13.07 4.902 7.488 1 98.38 345 MET A CA 1
ATOM 2641 C C . MET A 1 345 ? -11.898 3.975 7.172 1 98.38 345 MET A C 1
ATOM 2643 O O . MET A 1 345 ? -12 3.125 6.285 1 98.38 345 MET A O 1
ATOM 2647 N N . PHE A 1 346 ? -10.773 4.168 7.895 1 98.38 346 PHE A N 1
ATOM 2648 C CA . PHE A 1 346 ? -9.656 3.248 7.754 1 98.38 346 PHE A CA 1
ATOM 2649 C C . PHE A 1 346 ? -10.086 1.818 8.055 1 98.38 346 PHE A C 1
ATOM 2651 O O . PHE A 1 346 ? -9.688 0.883 7.359 1 98.38 346 PHE A O 1
ATOM 2658 N N . TRP A 1 347 ? -10.914 1.712 9.047 1 98.25 347 TRP A N 1
ATOM 2659 C CA . TRP A 1 347 ? -11.406 0.408 9.477 1 98.25 347 TRP A CA 1
ATOM 2660 C C . TRP A 1 347 ? -12.312 -0.203 8.414 1 98.25 347 TRP A C 1
ATOM 2662 O O . TRP A 1 347 ? -12.242 -1.403 8.141 1 98.25 347 TRP A O 1
ATOM 2672 N N . VAL A 1 348 ? -13.156 0.585 7.766 1 98 348 VAL A N 1
ATOM 2673 C CA . VAL A 1 348 ? -14.016 0.129 6.68 1 98 348 VAL A CA 1
ATOM 2674 C C . VAL A 1 348 ? -13.156 -0.364 5.516 1 98 348 VAL A C 1
ATOM 2676 O O . VAL A 1 348 ? -13.391 -1.449 4.98 1 98 348 VAL A O 1
ATOM 2679 N N . ILE A 1 349 ? -12.164 0.371 5.164 1 98.38 349 ILE A N 1
ATOM 2680 C CA . ILE A 1 349 ? -11.281 -0.004 4.062 1 98.38 349 ILE A CA 1
ATOM 2681 C C . ILE A 1 349 ? -10.539 -1.288 4.414 1 98.38 349 ILE A C 1
ATOM 2683 O O . ILE A 1 349 ? -10.336 -2.152 3.557 1 98.38 349 ILE A O 1
ATOM 2687 N N . LEU A 1 350 ? -10.164 -1.41 5.707 1 97.88 350 LEU A N 1
ATOM 2688 C CA . LEU A 1 350 ? -9.508 -2.627 6.168 1 97.88 350 LEU A CA 1
ATOM 2689 C C . LEU A 1 350 ? -10.414 -3.84 5.98 1 97.88 350 LEU A C 1
ATOM 2691 O O . LEU A 1 350 ? -9.984 -4.863 5.441 1 97.88 350 LEU A O 1
ATOM 2695 N N . GLY A 1 351 ? -11.625 -3.725 6.414 1 95.69 351 GLY A N 1
ATOM 2696 C CA . GLY A 1 351 ? -12.57 -4.812 6.23 1 95.69 351 GLY A CA 1
ATOM 2697 C C . GLY A 1 351 ? -12.773 -5.188 4.773 1 95.69 351 GLY A C 1
ATOM 2698 O O . GLY A 1 351 ? -12.75 -6.367 4.422 1 95.69 351 GLY A O 1
ATOM 2699 N N . HIS A 1 352 ? -12.914 -4.203 3.91 1 96.94 352 HIS A N 1
ATOM 2700 C CA . HIS A 1 352 ? -13.164 -4.449 2.494 1 96.94 352 HIS A CA 1
ATOM 2701 C C . HIS A 1 352 ? -11.922 -4.992 1.797 1 96.94 352 HIS A C 1
ATOM 2703 O O . HIS A 1 352 ? -12.031 -5.711 0.8 1 96.94 352 HIS A O 1
ATOM 2709 N N . SER A 1 353 ? -10.734 -4.688 2.287 1 97 353 SER A N 1
ATOM 2710 C CA . SER A 1 353 ? -9.5 -5.234 1.737 1 97 353 SER A CA 1
ATOM 2711 C C . SER A 1 353 ? -9.406 -6.738 1.976 1 97 353 SER A C 1
ATOM 2713 O O . SER A 1 353 ? -8.672 -7.441 1.277 1 97 353 SER A O 1
ATOM 2715 N N . TYR A 1 354 ? -10.141 -7.23 3.016 1 93.94 354 TYR A N 1
ATOM 2716 C CA . TYR A 1 354 ? -10.148 -8.664 3.297 1 93.94 354 TYR A CA 1
ATOM 2717 C C . TYR A 1 354 ? -11.305 -9.352 2.576 1 93.94 354 TYR A C 1
ATOM 2719 O O . TYR A 1 354 ? -11.18 -10.5 2.158 1 93.94 354 TYR A O 1
ATOM 2727 N N . VAL A 1 355 ? -12.383 -8.688 2.297 1 91.62 355 VAL A N 1
ATOM 2728 C CA . VAL A 1 355 ? -13.609 -9.328 1.815 1 91.62 355 VAL A CA 1
ATOM 2729 C C . VAL A 1 355 ? -13.625 -9.32 0.289 1 91.62 355 VAL A C 1
ATOM 2731 O O . VAL A 1 355 ? -13.93 -10.336 -0.34 1 91.62 355 VAL A O 1
ATOM 2734 N N . PHE A 1 356 ? -13.273 -8.266 -0.318 1 93.69 356 PHE A N 1
ATOM 2735 C CA . PHE A 1 356 ? -13.477 -8.102 -1.753 1 93.69 356 PHE A CA 1
ATOM 2736 C C . PHE A 1 356 ? -12.531 -9.008 -2.539 1 93.69 356 PHE A C 1
ATOM 2738 O O . PHE A 1 356 ? -12.922 -9.594 -3.553 1 93.69 356 PHE A O 1
ATOM 2745 N N . PRO A 1 357 ? -11.32 -9.258 -2.062 1 93.69 357 PRO A N 1
ATOM 2746 C CA . PRO A 1 357 ? -10.406 -10.094 -2.848 1 93.69 357 PRO A CA 1
ATOM 2747 C C . PRO A 1 357 ? -10.711 -11.586 -2.709 1 93.69 357 PRO A C 1
ATOM 2749 O O . PRO A 1 357 ? -10.07 -12.414 -3.359 1 93.69 357 PRO A O 1
ATOM 2752 N N . GLN A 1 358 ? -11.656 -12.008 -1.948 1 87.75 358 GLN A N 1
ATOM 2753 C CA . GLN A 1 358 ? -11.938 -13.422 -1.683 1 87.75 358 GLN A CA 1
ATOM 2754 C C . GLN A 1 358 ? -12.297 -14.156 -2.967 1 87.75 358 GLN A C 1
ATOM 2756 O O . GLN A 1 358 ? -11.938 -15.328 -3.141 1 87.75 358 GLN A O 1
ATOM 2761 N N . GLY A 1 359 ? -12.883 -13.438 -3.934 1 84.5 359 GLY A N 1
ATOM 2762 C CA . GLY A 1 359 ? -13.336 -14.07 -5.164 1 84.5 359 GLY A CA 1
ATOM 2763 C C . GLY A 1 359 ? -12.203 -14.383 -6.125 1 84.5 359 GLY A C 1
ATOM 2764 O O . GLY A 1 359 ? -12.391 -15.102 -7.105 1 84.5 359 GLY A O 1
ATOM 2765 N N . VAL A 1 360 ? -11.008 -13.969 -5.816 1 91.38 360 VAL A N 1
ATOM 2766 C CA . VAL A 1 360 ? -9.875 -14.234 -6.695 1 91.38 360 VAL A CA 1
ATOM 2767 C C . VAL A 1 360 ? -8.742 -14.883 -5.902 1 91.38 360 VAL A C 1
ATOM 2769 O O . VAL A 1 360 ? -7.621 -15.016 -6.402 1 91.38 360 VAL A O 1
ATOM 2772 N N . ALA A 1 361 ? -9.023 -15.25 -4.656 1 93 361 ALA A N 1
ATOM 2773 C CA . ALA A 1 361 ? -8.016 -15.859 -3.795 1 93 361 ALA A CA 1
ATOM 2774 C C . ALA A 1 361 ? -7.984 -17.375 -3.969 1 93 361 ALA A C 1
ATOM 2776 O O . ALA A 1 361 ? -9.031 -18.016 -4.047 1 93 361 ALA A O 1
ATOM 2777 N N . ASN A 1 362 ? -6.805 -17.906 -3.994 1 93.38 362 ASN A N 1
ATOM 2778 C CA . ASN A 1 362 ? -6.652 -19.344 -4.246 1 93.38 362 ASN A CA 1
ATOM 2779 C C . ASN A 1 362 ? -6.602 -20.141 -2.947 1 93.38 362 ASN A C 1
ATOM 2781 O O . ASN A 1 362 ? -6.512 -21.359 -2.973 1 93.38 362 ASN A O 1
ATOM 2785 N N . ASN A 1 363 ? -6.691 -19.484 -1.754 1 92.81 363 ASN A N 1
ATOM 2786 C CA . ASN A 1 363 ? -6.621 -20.188 -0.473 1 92.81 363 ASN A CA 1
ATOM 2787 C C . ASN A 1 363 ? -7.602 -19.594 0.537 1 92.81 363 ASN A C 1
ATOM 2789 O O . ASN A 1 363 ? -7.352 -19.625 1.742 1 92.81 363 ASN A O 1
ATOM 2793 N N . TYR A 1 364 ? -8.648 -18.953 0.091 1 87.62 364 TYR A N 1
ATOM 2794 C CA . TYR A 1 364 ? -9.562 -18.219 0.959 1 87.62 364 TYR A CA 1
ATOM 2795 C C . TYR A 1 364 ? -10.086 -19.109 2.078 1 87.62 364 TYR A C 1
ATOM 2797 O O . TYR A 1 364 ? -10.109 -18.703 3.244 1 87.62 364 TYR A O 1
ATOM 2805 N N . GLY A 1 365 ? -10.531 -20.359 1.732 1 84.25 365 GLY A N 1
ATOM 2806 C CA . GLY A 1 365 ? -11.062 -21.266 2.74 1 84.25 365 GLY A CA 1
ATOM 2807 C C . GLY A 1 365 ? -10.094 -21.531 3.877 1 84.25 365 GLY A C 1
ATOM 2808 O O . GLY A 1 365 ? -10.445 -21.375 5.047 1 84.25 365 GLY A O 1
ATOM 2809 N N . ASP A 1 366 ? -8.891 -21.875 3.564 1 86.56 366 ASP A N 1
ATOM 2810 C CA . ASP A 1 366 ? -7.863 -22.141 4.559 1 86.56 366 ASP A CA 1
ATOM 2811 C C . ASP A 1 366 ? -7.508 -20.891 5.348 1 86.56 366 ASP A C 1
ATOM 2813 O O . ASP A 1 366 ? -7.316 -20.938 6.562 1 86.56 366 ASP A O 1
ATOM 2817 N N . PHE A 1 367 ? -7.457 -19.844 4.641 1 90.06 367 PHE A N 1
ATOM 2818 C CA . PHE A 1 367 ? -7.113 -18.578 5.277 1 90.06 367 PHE A CA 1
ATOM 2819 C C . PHE A 1 367 ? -8.164 -18.188 6.316 1 90.06 367 PHE A C 1
ATOM 2821 O O . PHE A 1 367 ? -7.82 -17.828 7.445 1 90.06 367 PHE A O 1
ATOM 2828 N N . LEU A 1 368 ? -9.391 -18.281 5.953 1 86.75 368 LEU A N 1
ATOM 2829 C CA . LEU A 1 368 ? -10.477 -17.906 6.855 1 86.75 368 LEU A CA 1
ATOM 2830 C C . LEU A 1 368 ? -10.516 -18.828 8.07 1 86.75 368 LEU A C 1
ATOM 2832 O O . LEU A 1 368 ? -10.773 -18.375 9.188 1 86.75 368 LEU A O 1
ATOM 2836 N N . SER A 1 369 ? -10.289 -20.062 7.844 1 85 369 SER A N 1
ATOM 2837 C CA . SER A 1 369 ? -10.281 -21.031 8.938 1 85 369 SER A CA 1
ATOM 2838 C C . SER A 1 369 ? -9.188 -20.703 9.953 1 85 369 SER A C 1
ATOM 2840 O O . SER A 1 369 ? -9.422 -20.766 11.164 1 85 369 SER A O 1
ATOM 2842 N N . LYS A 1 370 ? -8.07 -20.375 9.484 1 87.44 370 LYS A N 1
ATOM 2843 C CA . LYS A 1 370 ? -6.949 -20.047 10.367 1 87.44 370 LYS A CA 1
ATOM 2844 C C . LYS A 1 370 ? -7.176 -18.719 11.07 1 87.44 370 LYS A C 1
ATOM 2846 O O . LYS A 1 370 ? -6.91 -18.594 12.273 1 87.44 370 LYS A O 1
ATOM 2851 N N . MET A 1 371 ? -7.68 -17.781 10.352 1 90 371 MET A N 1
ATOM 2852 C CA . MET A 1 371 ? -7.859 -16.438 10.898 1 90 371 MET A CA 1
ATOM 2853 C C . MET A 1 371 ? -8.992 -16.422 11.922 1 90 371 MET A C 1
ATOM 2855 O O . MET A 1 371 ? -8.938 -15.68 12.906 1 90 371 MET A O 1
ATOM 2859 N N . SER A 1 372 ? -10.055 -17.203 11.703 1 86.75 372 SER A N 1
ATOM 2860 C CA . SER A 1 372 ? -11.188 -17.234 12.617 1 86.75 372 SER A CA 1
ATOM 2861 C C . SER A 1 372 ? -10.766 -17.734 14 1 86.75 372 SER A C 1
ATOM 2863 O O . SER A 1 372 ? -11.43 -17.453 15 1 86.75 372 SER A O 1
ATOM 2865 N N . LYS A 1 373 ? -9.664 -18.422 14.062 1 88.94 373 LYS A N 1
ATOM 2866 C CA . LYS A 1 373 ? -9.18 -18.984 15.32 1 88.94 373 LYS A CA 1
ATOM 2867 C C . LYS A 1 373 ? -8.305 -17.969 16.062 1 88.94 373 LYS A C 1
ATOM 2869 O O . LYS A 1 373 ? -7.977 -18.172 17.234 1 88.94 373 LYS A O 1
ATOM 2874 N N . ARG A 1 374 ? -8.016 -16.969 15.367 1 91.62 374 ARG A N 1
ATOM 2875 C CA . ARG A 1 374 ? -7.207 -15.922 15.984 1 91.62 374 ARG A CA 1
ATOM 2876 C C . ARG A 1 374 ? -8.086 -14.891 16.688 1 91.62 374 ARG A C 1
ATOM 2878 O O . ARG A 1 374 ? -8.945 -14.266 16.047 1 91.62 374 ARG A O 1
ATOM 2885 N N . GLU A 1 375 ? -7.844 -14.602 17.906 1 92.06 375 GLU A N 1
ATOM 2886 C CA . GLU A 1 375 ? -8.656 -13.672 18.672 1 92.06 375 GLU A CA 1
ATOM 2887 C C . GLU A 1 375 ? -8.547 -12.258 18.125 1 92.06 375 GLU A C 1
ATOM 2889 O O . GLU A 1 375 ? -9.531 -11.523 18.078 1 92.06 375 GLU A O 1
ATOM 2894 N N . SER A 1 376 ? -7.367 -11.914 17.734 1 91.94 376 SER A N 1
ATOM 2895 C CA . SER A 1 376 ? -7.141 -10.555 17.25 1 91.94 376 SER A CA 1
ATOM 2896 C C . SER A 1 376 ? -7.902 -10.297 15.953 1 91.94 376 SER A C 1
ATOM 2898 O O . SER A 1 376 ? -8.234 -9.156 15.641 1 91.94 376 SER A O 1
ATOM 2900 N N . PHE A 1 377 ? -8.25 -11.305 15.227 1 93.19 377 PHE A N 1
ATOM 2901 C CA . PHE A 1 377 ? -8.891 -11.156 13.93 1 93.19 377 PHE A CA 1
ATOM 2902 C C . PHE A 1 377 ? -10.375 -10.836 14.094 1 93.19 377 PHE A C 1
ATOM 2904 O O . PHE A 1 377 ? -11.031 -10.422 13.141 1 93.19 377 PHE A O 1
ATOM 2911 N N . GLN A 1 378 ? -10.891 -10.922 15.32 1 92.25 378 GLN A N 1
ATOM 2912 C CA . GLN A 1 378 ? -12.289 -10.594 15.586 1 92.25 378 GLN A CA 1
ATOM 2913 C C . GLN A 1 378 ? -12.562 -9.117 15.289 1 92.25 378 GLN A C 1
ATOM 2915 O O . GLN A 1 378 ? -13.664 -8.766 14.852 1 92.25 378 GLN A O 1
ATOM 2920 N N . ALA A 1 379 ? -11.555 -8.328 15.492 1 93.38 379 ALA A N 1
ATOM 2921 C CA . ALA A 1 379 ? -11.695 -6.902 15.227 1 93.38 379 ALA A CA 1
ATOM 2922 C C . ALA A 1 379 ? -11.891 -6.633 13.734 1 93.38 379 ALA A C 1
ATOM 2924 O O . ALA A 1 379 ? -12.477 -5.621 13.352 1 93.38 379 ALA A O 1
ATOM 2925 N N . ILE A 1 380 ? -11.406 -7.516 12.953 1 92.62 380 ILE A N 1
ATOM 2926 C CA . ILE A 1 380 ? -11.547 -7.367 11.508 1 92.62 380 ILE A CA 1
ATOM 2927 C C . ILE A 1 380 ? -12.812 -8.07 11.039 1 92.62 380 ILE A C 1
ATOM 2929 O O . ILE A 1 380 ? -13.562 -7.527 10.219 1 92.62 380 ILE A O 1
ATOM 2933 N N . MET A 1 381 ? -13.078 -9.219 11.586 1 89.5 381 MET A N 1
ATOM 2934 C CA . MET A 1 381 ? -14.25 -10 11.195 1 89.5 381 MET A CA 1
ATOM 2935 C C . MET A 1 381 ? -15.531 -9.273 11.578 1 89.5 381 MET A C 1
ATOM 2937 O O . MET A 1 381 ? -16.547 -9.391 10.883 1 89.5 381 MET A O 1
ATOM 2941 N N . ASN A 1 382 ? -15.469 -8.523 12.641 1 90.31 382 ASN A N 1
ATOM 2942 C CA . ASN A 1 382 ? -16.641 -7.812 13.141 1 90.31 382 ASN A CA 1
ATOM 2943 C C . ASN A 1 382 ? -16.531 -6.312 12.891 1 90.31 382 ASN A C 1
ATOM 2945 O O . ASN A 1 382 ? -17.078 -5.512 13.648 1 90.31 382 ASN A O 1
ATOM 2949 N N . ALA A 1 383 ? -15.789 -5.957 11.852 1 89.81 383 ALA A N 1
ATOM 2950 C CA . ALA A 1 383 ? -15.578 -4.559 11.492 1 89.81 383 ALA A CA 1
ATOM 2951 C C . ALA A 1 383 ? -16.859 -3.922 10.984 1 89.81 383 ALA A C 1
ATOM 2953 O O . ALA A 1 383 ? -16.906 -2.717 10.727 1 89.81 383 ALA A O 1
ATOM 2954 N N . LEU A 1 384 ? -17.953 -4.609 10.906 1 91.12 384 LEU A N 1
ATOM 2955 C CA . LEU A 1 384 ? -19.219 -4.117 10.375 1 91.12 384 LEU A CA 1
ATOM 2956 C C . LEU A 1 384 ? -19.75 -2.969 11.227 1 91.12 384 LEU A C 1
ATOM 2958 O O . LEU A 1 384 ? -20.469 -2.107 10.727 1 91.12 384 LEU A O 1
ATOM 2962 N N . VAL A 1 385 ? -19.312 -2.936 12.453 1 95 385 VAL A N 1
ATOM 2963 C CA . VAL A 1 385 ? -19.812 -1.904 13.359 1 95 385 VAL A CA 1
ATOM 2964 C C . VAL A 1 385 ? -19.156 -0.563 13.016 1 95 385 VAL A C 1
ATOM 2966 O O . VAL A 1 385 ? -19.609 0.485 13.492 1 95 385 VAL A O 1
ATOM 2969 N N . SER A 1 386 ? -18.109 -0.585 12.18 1 96.12 386 SER A N 1
ATOM 2970 C CA . SER A 1 386 ? -17.516 0.668 11.742 1 96.12 386 SER A CA 1
ATOM 2971 C C . SER A 1 386 ? -18.531 1.555 11.031 1 96.12 386 SER A C 1
ATOM 2973 O O . SER A 1 386 ? -18.5 2.779 11.172 1 96.12 386 SER A O 1
ATOM 2975 N N . VAL A 1 387 ? -19.438 0.972 10.32 1 96.62 387 VAL A N 1
ATOM 2976 C CA . VAL A 1 387 ? -20.5 1.704 9.617 1 96.62 387 VAL A CA 1
ATOM 2977 C C . VAL A 1 387 ? -21.469 2.311 10.633 1 96.62 387 VAL A C 1
ATOM 2979 O O . VAL A 1 387 ? -21.969 3.418 10.43 1 96.62 387 VAL A O 1
ATOM 2982 N N . ASP A 1 388 ? -21.719 1.614 11.695 1 98.12 388 ASP A N 1
ATOM 2983 C CA . ASP A 1 388 ? -22.609 2.094 12.75 1 98.12 388 ASP A CA 1
ATOM 2984 C C . ASP A 1 388 ? -22.047 3.334 13.43 1 98.12 388 ASP A C 1
ATOM 2986 O O . ASP A 1 388 ? -22.797 4.191 13.898 1 98.12 388 ASP A O 1
ATOM 2990 N N . THR A 1 389 ? -20.703 3.387 13.477 1 98.5 389 THR A N 1
ATOM 2991 C CA . THR A 1 389 ? -20.078 4.605 13.977 1 98.5 389 THR A CA 1
ATOM 2992 C C . THR A 1 389 ? -20.516 5.816 13.156 1 98.5 389 THR A C 1
ATOM 2994 O O . THR A 1 389 ? -20.812 6.875 13.711 1 98.5 389 THR A O 1
ATOM 2997 N N . PHE A 1 390 ? -20.609 5.656 11.891 1 98.31 390 PHE A N 1
ATOM 2998 C CA . PHE A 1 390 ? -20.984 6.762 11.016 1 98.31 390 PHE A CA 1
ATOM 2999 C C . PHE A 1 390 ? -22.453 7.129 11.203 1 98.31 390 PHE A C 1
ATOM 3001 O O . PHE A 1 390 ? -22.812 8.305 11.133 1 98.31 390 PHE A O 1
ATOM 3008 N N . PHE A 1 391 ? -23.328 6.137 11.43 1 98.62 391 PHE A N 1
ATOM 3009 C CA . PHE A 1 391 ? -24.719 6.43 11.727 1 98.62 391 PHE A CA 1
ATOM 3010 C C . PHE A 1 391 ? -24.844 7.234 13.016 1 98.62 391 PHE A C 1
ATOM 3012 O O . PHE A 1 391 ? -25.594 8.203 13.078 1 98.62 391 PHE A O 1
ATOM 3019 N N . ALA A 1 392 ? -24.078 6.805 14.008 1 98.56 392 ALA A N 1
ATOM 3020 C CA . ALA A 1 392 ? -24.109 7.512 15.281 1 98.56 392 ALA A CA 1
ATOM 3021 C C . ALA A 1 392 ? -23.641 8.953 15.125 1 98.56 392 ALA A C 1
ATOM 3023 O O . ALA A 1 392 ? -24.234 9.875 15.68 1 98.56 392 ALA A O 1
ATOM 3024 N N . LEU A 1 393 ? -22.578 9.117 14.352 1 98 393 LEU A N 1
ATOM 3025 C CA . LEU A 1 393 ? -22.031 10.453 14.117 1 98 393 LEU A CA 1
ATOM 3026 C C . LEU A 1 393 ? -23.031 11.328 13.375 1 98 393 LEU A C 1
ATOM 3028 O O . LEU A 1 393 ? -23.219 12.5 13.711 1 98 393 LEU A O 1
ATOM 3032 N N . SER A 1 394 ? -23.688 10.766 12.391 1 97.94 394 SER A N 1
ATOM 3033 C CA . SER A 1 394 ? -24.672 11.5 11.602 1 97.94 394 SER A CA 1
ATOM 3034 C C . SER A 1 394 ? -25.828 11.977 12.469 1 97.94 394 SER A C 1
ATOM 3036 O O . SER A 1 394 ? -26.234 13.133 12.391 1 97.94 394 SER A O 1
ATOM 3038 N N . GLY A 1 395 ? -26.344 11.055 13.297 1 98.5 395 GLY A N 1
ATOM 3039 C CA . GLY A 1 395 ? -27.422 11.438 14.195 1 98.5 395 GLY A CA 1
ATOM 3040 C C . GLY A 1 395 ? -27.016 12.5 15.203 1 98.5 395 GLY A C 1
ATOM 3041 O O . GLY A 1 395 ? -27.75 13.453 15.438 1 98.5 395 GLY A O 1
ATOM 3042 N N . LEU A 1 396 ? -25.859 12.328 15.734 1 98 396 LEU A N 1
ATOM 3043 C CA . LEU A 1 396 ? -25.375 13.234 16.766 1 98 396 LEU A CA 1
ATOM 3044 C C . LEU A 1 396 ? -25.172 14.641 16.219 1 98 396 LEU A C 1
ATOM 3046 O O . LEU A 1 396 ? -25.672 15.609 16.797 1 98 396 LEU A O 1
ATOM 3050 N N . LEU A 1 397 ? -24.5 14.766 15.102 1 95.88 397 LEU A N 1
ATOM 3051 C CA . LEU A 1 397 ? -24.188 16.062 14.516 1 95.88 397 LEU A CA 1
ATOM 3052 C C . LEU A 1 397 ? -25.469 16.75 14.016 1 95.88 397 LEU A C 1
ATOM 3054 O O . LEU A 1 397 ? -25.625 17.953 14.172 1 95.88 397 LEU A O 1
ATOM 3058 N N . LEU A 1 398 ? -26.297 15.938 13.453 1 97.19 398 LEU A N 1
ATOM 3059 C CA . LEU A 1 398 ? -27.578 16.469 12.977 1 97.19 398 LEU A CA 1
ATOM 3060 C C . LEU A 1 398 ? -28.375 17.094 14.125 1 97.19 398 LEU A C 1
ATOM 3062 O O . LEU A 1 398 ? -28.844 18.219 14.016 1 97.19 398 LEU A O 1
ATOM 3066 N N . SER A 1 399 ? -28.516 16.328 15.164 1 97.38 399 SER A N 1
ATOM 3067 C CA . SER A 1 399 ? -29.281 16.781 16.328 1 97.38 399 SER A CA 1
ATOM 3068 C C . SER A 1 399 ? -28.625 17.984 16.969 1 97.38 399 SER A C 1
ATOM 3070 O O . SER A 1 399 ? -29.297 19 17.219 1 97.38 399 SER A O 1
ATOM 3072 N N . TYR A 1 400 ? -27.391 17.953 17.172 1 94.88 400 TYR A N 1
ATOM 3073 C CA . TYR A 1 400 ? -26.641 19.016 17.828 1 94.88 400 TYR A CA 1
ATOM 3074 C C . TYR A 1 400 ? -26.734 20.312 17.047 1 94.88 400 TYR A C 1
ATOM 3076 O O . TYR A 1 400 ? -27.078 21.359 17.609 1 94.88 400 TYR A O 1
ATOM 3084 N N . LEU A 1 401 ? -26.547 20.312 15.766 1 92.62 401 LEU A N 1
ATOM 3085 C CA . LEU A 1 401 ? -26.5 21.5 14.93 1 92.62 401 LEU A CA 1
ATOM 3086 C C . LEU A 1 401 ? -27.906 22.047 14.656 1 92.62 401 LEU A C 1
ATOM 3088 O O . LEU A 1 401 ? -28.125 23.25 14.672 1 92.62 401 LEU A O 1
ATOM 3092 N N . THR A 1 402 ? -28.844 21.172 14.414 1 95.75 402 THR A N 1
ATOM 3093 C CA . THR A 1 402 ? -30.188 21.594 14.094 1 95.75 402 THR A CA 1
ATOM 3094 C C . THR A 1 402 ? -30.859 22.234 15.312 1 95.75 402 THR A C 1
ATOM 3096 O O . THR A 1 402 ? -31.547 23.25 15.188 1 95.75 402 THR A O 1
ATOM 3099 N N . LEU A 1 403 ? -30.719 21.672 16.453 1 95.75 403 LEU A N 1
ATOM 3100 C CA . LEU A 1 403 ? -31.312 22.203 17.672 1 95.75 403 LEU A CA 1
ATOM 3101 C C . LEU A 1 403 ? -30.703 23.562 18.031 1 95.75 403 LEU A C 1
ATOM 3103 O O . LEU A 1 403 ? -31.406 24.453 18.484 1 95.75 403 LEU A O 1
ATOM 3107 N N . ARG A 1 404 ? -29.438 23.656 17.812 1 92.31 404 ARG A N 1
ATOM 3108 C CA . ARG A 1 404 ? -28.797 24.938 18.031 1 92.31 404 ARG A CA 1
ATOM 3109 C C . ARG A 1 404 ? -29.328 25.984 17.047 1 92.31 404 ARG A C 1
ATOM 3111 O O . ARG A 1 404 ? -29.516 27.141 17.422 1 92.31 404 ARG A O 1
ATOM 3118 N N . GLU A 1 405 ? -29.531 25.547 15.859 1 92.69 405 GLU A N 1
ATOM 3119 C CA . GLU A 1 405 ? -30.094 26.438 14.859 1 92.69 405 GLU A CA 1
ATOM 3120 C C . GLU A 1 405 ? -31.531 26.828 15.203 1 92.69 405 GLU A C 1
ATOM 3122 O O . GLU A 1 405 ? -31.938 27.984 15.039 1 92.69 405 GLU A O 1
ATOM 3127 N N . MET A 1 406 ? -32.312 25.906 15.617 1 94.25 406 MET A N 1
ATOM 3128 C CA . MET A 1 406 ? -33.688 26.156 16.031 1 94.25 406 MET A CA 1
ATOM 3129 C C . MET A 1 406 ? -33.75 27.125 17.203 1 94.25 406 MET A C 1
ATOM 3131 O O . MET A 1 406 ? -34.594 28 17.266 1 94.25 406 MET A O 1
ATOM 3135 N N . GLN A 1 407 ? -32.844 26.922 18.109 1 92.56 407 GLN A N 1
ATOM 3136 C CA . GLN A 1 407 ? -32.781 27.812 19.25 1 92.56 407 GLN A CA 1
ATOM 3137 C C . GLN A 1 407 ? -32.469 29.25 18.797 1 92.56 407 GLN A C 1
ATOM 3139 O O . GLN A 1 407 ? -33.062 30.203 19.297 1 92.56 407 GLN A O 1
ATOM 3144 N N . LYS A 1 408 ? -31.578 29.375 17.922 1 92.06 408 LYS A N 1
ATOM 3145 C CA . LYS A 1 408 ? -31.188 30.688 17.422 1 92.06 408 LYS A CA 1
ATOM 3146 C C . LYS A 1 408 ? -32.312 31.344 16.641 1 92.06 408 LYS A C 1
ATOM 3148 O O . LYS A 1 408 ? -32.469 32.562 16.641 1 92.06 408 LYS A O 1
ATOM 3153 N N . ASN A 1 409 ? -33.219 30.562 15.992 1 93.81 409 ASN A N 1
ATOM 3154 C CA . ASN A 1 409 ? -34.281 31.078 15.141 1 93.81 409 ASN A CA 1
ATOM 3155 C C . ASN A 1 409 ? -35.656 30.922 15.797 1 93.81 409 ASN A C 1
ATOM 3157 O O . ASN A 1 409 ? -36.656 30.844 15.109 1 93.81 409 ASN A O 1
ATOM 3161 N N . ASN A 1 410 ? -35.688 30.875 16.969 1 92.56 410 ASN A N 1
ATOM 3162 C CA . ASN A 1 410 ? -36.938 30.781 17.734 1 92.56 410 ASN A CA 1
ATOM 3163 C C . ASN A 1 410 ? -37.781 29.609 17.281 1 92.56 410 ASN A C 1
ATOM 3165 O O . ASN A 1 410 ? -39 29.766 17.094 1 92.56 410 ASN A O 1
ATOM 3169 N N . GLY A 1 411 ? -37.094 28.516 16.906 1 89 411 GLY A N 1
ATOM 3170 C CA . GLY A 1 411 ? -37.781 27.281 16.594 1 89 411 GLY A CA 1
ATOM 3171 C C . GLY A 1 411 ? -38.156 27.156 15.117 1 89 411 GLY A C 1
ATOM 3172 O O . GLY A 1 411 ? -38.656 26.125 14.688 1 89 411 GLY A O 1
ATOM 3173 N N . LYS A 1 412 ? -37.938 28.125 14.336 1 91.25 412 LYS A N 1
ATOM 3174 C CA . LYS A 1 412 ? -38.312 28.109 12.922 1 91.25 412 LYS A CA 1
ATOM 3175 C C . LYS A 1 412 ? -37.188 27.516 12.062 1 91.25 412 LYS A C 1
ATOM 3177 O O . LYS A 1 412 ? -36.031 27.859 12.242 1 91.25 412 LYS A O 1
ATOM 3182 N N . ILE A 1 413 ? -37.531 26.484 11.297 1 92.38 413 ILE A N 1
ATOM 3183 C CA . ILE A 1 413 ? -36.625 25.875 10.336 1 92.38 413 ILE A CA 1
ATOM 3184 C C . ILE A 1 413 ? -37.344 25.703 9 1 9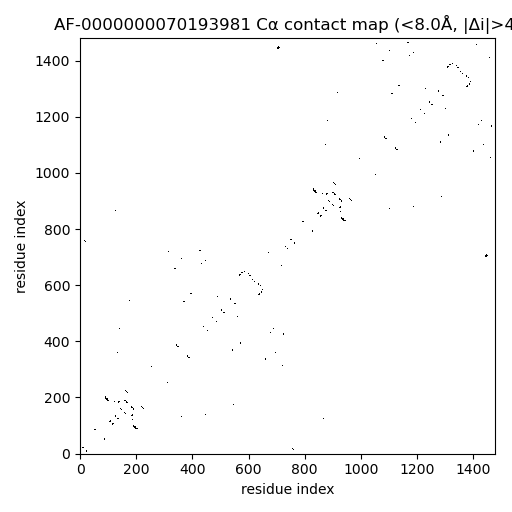2.38 413 ILE A C 1
ATOM 3186 O O . ILE A 1 413 ? -38.531 25.344 8.953 1 92.38 413 ILE A O 1
ATOM 3190 N N . ASN A 1 414 ? -36.719 26.141 7.879 1 93.12 414 ASN A N 1
ATOM 3191 C CA . ASN A 1 414 ? -37.188 25.797 6.543 1 93.12 414 ASN A CA 1
ATOM 3192 C C . ASN A 1 414 ? -36.875 24.344 6.191 1 93.12 414 ASN A C 1
ATOM 3194 O O . ASN A 1 414 ? -35.812 24.047 5.664 1 93.12 414 ASN A O 1
ATOM 3198 N N . TRP A 1 415 ? -37.844 23.5 6.383 1 94.44 415 TRP A N 1
ATOM 3199 C CA . TRP A 1 415 ? -37.625 22.062 6.254 1 94.44 415 TRP A CA 1
ATOM 3200 C C . TRP A 1 415 ? -37.375 21.672 4.801 1 94.44 415 TRP A C 1
ATOM 3202 O O . TRP A 1 415 ? -36.656 20.703 4.527 1 94.44 415 TRP A O 1
ATOM 3212 N N . ALA A 1 416 ? -37.969 22.375 3.842 1 94.44 416 ALA A N 1
ATOM 3213 C CA . ALA A 1 416 ? -37.688 22.109 2.434 1 94.44 416 ALA A CA 1
ATOM 3214 C C . ALA A 1 416 ? -36.219 22.328 2.119 1 94.44 416 ALA A C 1
ATOM 3216 O O . ALA A 1 416 ? -35.594 21.516 1.431 1 94.44 416 ALA A O 1
ATOM 3217 N N . MET A 1 417 ? -35.719 23.391 2.621 1 92.44 417 MET A N 1
ATOM 3218 C CA . MET A 1 417 ? -34.281 23.688 2.404 1 92.44 417 MET A CA 1
ATOM 3219 C C . MET A 1 417 ? -33.406 22.719 3.191 1 92.44 417 MET A C 1
ATOM 3221 O O . MET A 1 417 ? -32.312 22.375 2.748 1 92.44 417 MET A O 1
ATOM 3225 N N . PHE A 1 418 ? -34 22.359 4.355 1 94.44 418 PHE A N 1
ATOM 3226 C CA . PHE A 1 418 ? -33.312 21.359 5.18 1 94.44 418 PHE A CA 1
ATOM 3227 C C . PHE A 1 418 ? -33.062 20.094 4.387 1 94.44 418 PHE A C 1
ATOM 3229 O O . PHE A 1 418 ? -31.922 19.609 4.336 1 94.44 418 PHE A O 1
ATOM 3236 N N . TYR A 1 419 ? -34 19.562 3.676 1 96.38 419 TYR A N 1
ATOM 3237 C CA . TYR A 1 419 ? -33.906 18.344 2.879 1 96.38 419 TYR A CA 1
ATOM 3238 C C . TYR A 1 419 ? -33.062 18.594 1.625 1 96.38 419 TYR A C 1
ATOM 3240 O O . TYR A 1 419 ? -32.25 17.734 1.229 1 96.38 419 TYR A O 1
ATOM 3248 N N . PHE A 1 420 ? -33.188 19.719 1.069 1 95.19 420 PHE A N 1
ATOM 3249 C CA . PHE A 1 420 ? -32.469 20.031 -0.168 1 95.19 420 PHE A CA 1
ATOM 3250 C C . PHE A 1 420 ? -30.969 20.125 0.073 1 95.19 420 PHE A C 1
ATOM 3252 O O . PHE A 1 420 ? -30.172 19.625 -0.729 1 95.19 420 PHE A O 1
ATOM 3259 N N . HIS A 1 421 ? -30.578 20.781 1.12 1 93 421 HIS A N 1
ATOM 3260 C CA . HIS A 1 421 ? -29.172 20.953 1.438 1 93 421 HIS A CA 1
ATOM 3261 C C . HIS A 1 421 ? -28.469 19.609 1.551 1 93 421 HIS A C 1
ATOM 3263 O O . HIS A 1 421 ? -27.375 19.422 1.002 1 93 421 HIS A O 1
ATOM 3269 N N . ARG A 1 422 ? -29.062 18.734 2.248 1 94.69 422 ARG A N 1
ATOM 3270 C CA . ARG A 1 422 ? -28.469 17.406 2.422 1 94.69 422 ARG A CA 1
ATOM 3271 C C . ARG A 1 422 ? -28.375 16.672 1.093 1 94.69 422 ARG A C 1
ATOM 3273 O O . ARG A 1 422 ? -27.359 16.047 0.782 1 94.69 422 ARG A O 1
ATOM 3280 N N . PHE A 1 423 ? -29.469 16.703 0.335 1 96.38 423 PHE A N 1
ATOM 3281 C CA . PHE A 1 423 ? -29.531 16.062 -0.969 1 96.38 423 PHE A CA 1
ATOM 3282 C C . PHE A 1 423 ? -28.453 16.609 -1.893 1 96.38 423 PHE A C 1
ATOM 3284 O O . PHE A 1 423 ? -27.734 15.852 -2.551 1 96.38 423 PHE A O 1
ATOM 3291 N N . TRP A 1 424 ? -28.281 17.906 -1.87 1 95.38 424 TRP A N 1
ATOM 3292 C CA . TRP A 1 424 ? -27.344 18.594 -2.748 1 95.38 424 TRP A CA 1
ATOM 3293 C C . TRP A 1 424 ? -25.906 18.312 -2.309 1 95.38 424 TRP A C 1
ATOM 3295 O O . TRP A 1 424 ? -25 18.219 -3.143 1 95.38 424 TRP A O 1
ATOM 3305 N N . ARG A 1 425 ? -25.719 18.172 -1.065 1 94.06 425 ARG A N 1
ATOM 3306 C CA . ARG A 1 425 ? -24.375 17.953 -0.511 1 94.06 425 ARG A CA 1
ATOM 3307 C C . ARG A 1 425 ? -23.859 16.562 -0.861 1 94.06 425 ARG A C 1
ATOM 3309 O O . ARG A 1 425 ? -22.672 16.391 -1.107 1 94.06 425 ARG A O 1
ATOM 3316 N N . LEU A 1 426 ? -24.688 15.617 -1.032 1 96.75 426 LEU A N 1
ATOM 3317 C CA . LEU A 1 426 ? -24.25 14.227 -1.162 1 96.75 426 LEU A CA 1
ATOM 3318 C C . LEU A 1 426 ? -24.406 13.742 -2.604 1 96.75 426 LEU A C 1
ATOM 3320 O O . LEU A 1 426 ? -23.516 13.047 -3.119 1 96.75 426 LEU A O 1
ATOM 3324 N N . THR A 1 427 ? -25.406 14.109 -3.299 1 97.81 427 THR A N 1
ATOM 3325 C CA . THR A 1 427 ? -25.891 13.43 -4.496 1 97.81 427 THR A CA 1
ATOM 3326 C C . THR A 1 427 ? -24.969 13.711 -5.684 1 97.81 427 THR A C 1
ATOM 3328 O O . THR A 1 427 ? -24.656 12.797 -6.461 1 97.81 427 THR A O 1
ATOM 3331 N N . PRO A 1 428 ? -24.5 14.953 -5.879 1 96.44 428 PRO A N 1
ATOM 3332 C CA . PRO A 1 428 ? -23.703 15.203 -7.074 1 96.44 428 PRO A CA 1
ATOM 3333 C C . PRO A 1 428 ? -22.453 14.32 -7.137 1 96.44 428 PRO A C 1
ATOM 3335 O O . PRO A 1 428 ? -22.203 13.656 -8.148 1 96.44 428 PRO A O 1
ATOM 3338 N N . ALA A 1 429 ? -21.656 14.266 -6.133 1 97.62 429 ALA A N 1
ATOM 3339 C CA . ALA A 1 429 ? -20.453 13.43 -6.121 1 97.62 429 ALA A CA 1
ATOM 3340 C C . ALA A 1 429 ? -20.828 11.953 -6.262 1 97.62 429 ALA A C 1
ATOM 3342 O O . ALA A 1 429 ? -20.156 11.203 -6.98 1 97.62 429 ALA A O 1
ATOM 3343 N N . TYR A 1 430 ? -21.922 11.547 -5.598 1 98.25 430 TYR A N 1
ATOM 3344 C CA . TYR A 1 430 ? -22.406 10.172 -5.625 1 98.25 430 TYR A CA 1
ATOM 3345 C C . TYR A 1 430 ? -22.781 9.75 -7.039 1 98.25 430 TYR A C 1
ATOM 3347 O O . TYR A 1 430 ? -22.266 8.75 -7.551 1 98.25 430 TYR A O 1
ATOM 3355 N N . MET A 1 431 ? -23.5 10.547 -7.691 1 97.5 431 MET A N 1
ATOM 3356 C CA . MET A 1 431 ? -24.016 10.203 -9.016 1 97.5 431 MET A CA 1
ATOM 3357 C C . MET A 1 431 ? -22.922 10.344 -10.07 1 97.5 431 MET A C 1
ATOM 3359 O O . MET A 1 431 ? -22.891 9.586 -11.047 1 97.5 431 MET A O 1
ATOM 3363 N N . MET A 1 432 ? -22.062 11.266 -9.906 1 97 432 MET A N 1
ATOM 3364 C CA . MET A 1 432 ? -20.969 11.422 -10.859 1 97 432 MET A CA 1
ATOM 3365 C C . MET A 1 432 ? -20 10.234 -10.773 1 97 432 MET A C 1
ATOM 3367 O O . MET A 1 432 ? -19.547 9.727 -11.805 1 97 432 MET A O 1
ATOM 3371 N N . VAL A 1 433 ? -19.656 9.82 -9.531 1 97.88 433 VAL A N 1
ATOM 3372 C CA . VAL A 1 433 ? -18.797 8.648 -9.359 1 97.88 433 VAL A CA 1
ATOM 3373 C C . VAL A 1 433 ? -19.469 7.418 -9.961 1 97.88 433 VAL A C 1
ATOM 3375 O O . VAL A 1 433 ? -18.812 6.617 -10.633 1 97.88 433 VAL A O 1
ATOM 3378 N N . LEU A 1 434 ? -20.797 7.297 -9.727 1 97.62 434 LEU A N 1
ATOM 3379 C CA . LEU A 1 434 ? -21.547 6.184 -10.297 1 97.62 434 LEU A CA 1
ATOM 3380 C C . LEU A 1 434 ? -21.5 6.215 -11.82 1 97.62 434 LEU A C 1
ATOM 3382 O O . LEU A 1 434 ? -21.25 5.191 -12.461 1 97.62 434 LEU A O 1
ATOM 3386 N N . PHE A 1 435 ? -21.688 7.371 -12.375 1 96.94 435 PHE A N 1
ATOM 3387 C CA . PHE A 1 435 ? -21.703 7.512 -13.82 1 96.94 435 PHE A CA 1
ATOM 3388 C C . PHE A 1 435 ? -20.344 7.172 -14.422 1 96.94 435 PHE A C 1
ATOM 3390 O O . PHE A 1 435 ? -20.266 6.453 -15.414 1 96.94 435 PHE A O 1
ATOM 3397 N N . VAL A 1 436 ? -19.281 7.66 -13.867 1 96.81 436 VAL A N 1
ATOM 3398 C CA . VAL A 1 436 ? -17.922 7.395 -14.352 1 96.81 436 VAL A CA 1
ATOM 3399 C C . VAL A 1 436 ? -17.609 5.906 -14.219 1 96.81 436 VAL A C 1
ATOM 3401 O O . VAL A 1 436 ? -17.031 5.305 -15.133 1 96.81 436 VAL A O 1
ATOM 3404 N N . ASN A 1 437 ? -18.031 5.332 -13.141 1 96.75 437 ASN A N 1
ATOM 3405 C CA . ASN A 1 437 ? -17.797 3.912 -12.891 1 96.75 437 ASN A CA 1
ATOM 3406 C C . ASN A 1 437 ? -18.5 3.039 -13.93 1 96.75 437 ASN A C 1
ATOM 3408 O O . ASN A 1 437 ? -17.875 2.176 -14.547 1 96.75 437 ASN A O 1
ATOM 3412 N N . VAL A 1 438 ? -19.734 3.303 -14.188 1 96 438 VAL A N 1
ATOM 3413 C CA . VAL A 1 438 ? -20.547 2.471 -15.078 1 96 438 VAL A CA 1
ATOM 3414 C C . VAL A 1 438 ? -20.094 2.672 -16.516 1 96 438 VAL A C 1
ATOM 3416 O O . VAL A 1 438 ? -20.109 1.73 -17.312 1 96 438 VAL A O 1
ATOM 3419 N N . SER A 1 439 ? -19.625 3.844 -16.859 1 96 439 SER A N 1
ATOM 3420 C CA . SER A 1 439 ? -19.328 4.18 -18.25 1 96 439 SER A CA 1
ATOM 3421 C C . SER A 1 439 ? -17.891 3.855 -18.625 1 96 439 SER A C 1
ATOM 3423 O O . SER A 1 439 ? -17.594 3.535 -19.766 1 96 439 SER A O 1
ATOM 3425 N N . LEU A 1 440 ? -17.016 3.887 -17.641 1 95.75 440 LEU A N 1
ATOM 3426 C CA . LEU A 1 440 ? -15.602 3.865 -18.031 1 95.75 440 LEU A CA 1
ATOM 3427 C C . LEU A 1 440 ? -14.883 2.676 -17.406 1 95.75 440 LEU A C 1
ATOM 3429 O O . LEU A 1 440 ? -13.773 2.334 -17.828 1 95.75 440 LEU A O 1
ATOM 3433 N N . ALA A 1 441 ? -15.398 2.01 -16.453 1 94.56 441 ALA A N 1
ATOM 3434 C CA . ALA A 1 441 ? -14.711 0.957 -15.711 1 94.56 441 ALA A CA 1
ATOM 3435 C C . ALA A 1 441 ? -14.172 -0.115 -16.656 1 94.56 441 ALA A C 1
ATOM 3437 O O . ALA A 1 441 ? -13.078 -0.648 -16.438 1 94.56 441 ALA A O 1
ATOM 3438 N N . ARG A 1 442 ? -14.898 -0.489 -17.688 1 91.06 442 ARG A N 1
ATOM 3439 C CA . ARG A 1 442 ? -14.508 -1.571 -18.594 1 91.06 442 ARG A CA 1
ATOM 3440 C C . ARG A 1 442 ? -13.211 -1.244 -19.312 1 91.06 442 ARG A C 1
ATOM 3442 O O . ARG A 1 442 ? -12.516 -2.145 -19.797 1 91.06 442 ARG A O 1
ATOM 3449 N N . TYR A 1 443 ? -12.852 0.056 -19.375 1 91.62 443 TYR A N 1
ATOM 3450 C CA . TYR A 1 443 ? -11.672 0.475 -20.125 1 91.62 443 TYR A CA 1
ATOM 3451 C C . TYR A 1 443 ? -10.461 0.63 -19.219 1 91.62 443 TYR A C 1
ATOM 3453 O O . TYR A 1 443 ? -9.375 0.981 -19.672 1 91.62 443 TYR A O 1
ATOM 3461 N N . TRP A 1 444 ? -10.586 0.367 -17.969 1 91.88 444 TRP A N 1
ATOM 3462 C CA . TRP A 1 444 ? -9.539 0.681 -17 1 91.88 444 TRP A CA 1
ATOM 3463 C C . TRP A 1 444 ? -8.609 -0.509 -16.797 1 91.88 444 TRP A C 1
ATOM 3465 O O . TRP A 1 444 ? -7.609 -0.412 -16.078 1 91.88 444 TRP A O 1
ATOM 3475 N N . GLY A 1 445 ? -8.883 -1.617 -17.469 1 89.88 445 GLY A N 1
ATOM 3476 C CA . GLY A 1 445 ? -8.016 -2.756 -17.203 1 89.88 445 GLY A CA 1
ATOM 3477 C C . GLY A 1 445 ? -8.234 -3.904 -18.172 1 89.88 445 GLY A C 1
ATOM 3478 O O . GLY A 1 445 ? -8.93 -3.752 -19.172 1 89.88 445 GLY A O 1
ATOM 3479 N N . ASP A 1 446 ? -7.48 -4.91 -17.969 1 90.56 446 ASP A N 1
ATOM 3480 C CA . ASP A 1 446 ? -7.539 -6.18 -18.688 1 90.56 446 ASP A CA 1
ATOM 3481 C C . ASP A 1 446 ? -6.98 -7.316 -17.828 1 90.56 446 ASP A C 1
ATOM 3483 O O . ASP A 1 446 ? -6.5 -7.09 -16.719 1 90.56 446 ASP A O 1
ATOM 3487 N N . GLY A 1 447 ? -7.105 -8.523 -18.312 1 91.56 447 GLY A N 1
ATOM 3488 C CA . GLY A 1 447 ? -6.664 -9.695 -17.578 1 91.56 447 GLY A CA 1
ATOM 3489 C C . GLY A 1 447 ? -7.641 -10.859 -17.672 1 91.56 447 GLY A C 1
ATOM 3490 O O . GLY A 1 447 ? -8.75 -10.703 -18.172 1 91.56 447 GLY A O 1
ATOM 3491 N N . PRO A 1 448 ? -7.16 -11.938 -17.141 1 92.88 448 PRO A N 1
ATOM 3492 C CA . PRO A 1 448 ? -7.992 -13.133 -17.266 1 92.88 448 PRO A CA 1
ATOM 3493 C C . PRO A 1 448 ? -9.297 -13.031 -16.484 1 92.88 448 PRO A C 1
ATOM 3495 O O . PRO A 1 448 ? -10.297 -13.648 -16.859 1 92.88 448 PRO A O 1
ATOM 3498 N N . LEU A 1 449 ? -9.297 -12.211 -15.445 1 91.56 449 LEU A N 1
ATOM 3499 C CA . LEU A 1 449 ? -10.484 -12.133 -14.602 1 91.56 449 LEU A CA 1
ATOM 3500 C C . LEU A 1 449 ? -11.172 -10.781 -14.758 1 91.56 449 LEU A C 1
ATOM 3502 O O . LEU A 1 449 ? -12.117 -10.477 -14.023 1 91.56 449 LEU A O 1
ATOM 3506 N N . TRP A 1 450 ? -10.734 -9.961 -15.672 1 91.19 450 TRP A N 1
ATOM 3507 C CA . TRP A 1 450 ? -11.312 -8.633 -15.875 1 91.19 450 TRP A CA 1
ATOM 3508 C C . TRP A 1 450 ? -12.711 -8.734 -16.469 1 91.19 450 TRP A C 1
ATOM 3510 O O . TRP A 1 450 ? -12.914 -9.398 -17.484 1 91.19 450 TRP A O 1
ATOM 3520 N N . PRO A 1 451 ? -13.68 -8.094 -15.836 1 87.69 451 PRO A N 1
ATOM 3521 C CA . PRO A 1 451 ? -15.023 -8.086 -16.422 1 87.69 451 PRO A CA 1
ATOM 3522 C C . PRO A 1 451 ? -15.141 -7.152 -17.625 1 87.69 451 PRO A C 1
ATOM 3524 O O . PRO A 1 451 ? -15.055 -5.93 -17.469 1 87.69 451 PRO A O 1
ATOM 3527 N N . LYS A 1 452 ? -15.461 -7.617 -18.719 1 83.31 452 LYS A N 1
ATOM 3528 C CA . LYS A 1 452 ? -15.492 -6.852 -19.953 1 83.31 452 LYS A CA 1
ATOM 3529 C C . LYS A 1 452 ? -16.625 -5.828 -19.953 1 83.31 452 LYS A C 1
ATOM 3531 O O . LYS A 1 452 ? -16.562 -4.812 -20.641 1 83.31 452 LYS A O 1
ATOM 3536 N N . ASP A 1 453 ? -17.656 -6.141 -19.203 1 85.69 453 ASP A N 1
ATOM 3537 C CA . ASP A 1 453 ? -18.797 -5.23 -19.172 1 85.69 453 ASP A CA 1
ATOM 3538 C C . ASP A 1 453 ? -18.734 -4.312 -17.953 1 85.69 453 ASP A C 1
ATOM 3540 O O . ASP A 1 453 ? -19.703 -3.611 -17.641 1 85.69 453 ASP A O 1
ATOM 3544 N N . GLY A 1 454 ? -17.672 -4.316 -17.312 1 89.62 454 GLY A N 1
ATOM 3545 C CA . GLY A 1 454 ? -17.547 -3.471 -16.141 1 89.62 454 GLY A CA 1
ATOM 3546 C C . GLY A 1 454 ? -17.922 -4.18 -14.852 1 89.62 454 GLY A C 1
ATOM 3547 O O . GLY A 1 454 ? -18.094 -5.398 -14.836 1 89.62 454 GLY A O 1
ATOM 3548 N N . PHE A 1 455 ? -18.078 -3.436 -13.789 1 90.88 455 PHE A N 1
ATOM 3549 C CA . PHE A 1 455 ? -18.25 -4.008 -12.461 1 90.88 455 PHE A CA 1
ATOM 3550 C C . PHE A 1 455 ? -19.734 -4.168 -12.141 1 90.88 455 PHE A C 1
ATOM 3552 O O . PHE A 1 455 ? -20.094 -4.945 -11.258 1 90.88 455 PHE A O 1
ATOM 3559 N N . GLU A 1 456 ? -20.562 -3.369 -12.828 1 92.62 456 GLU A N 1
ATOM 3560 C CA . GLU A 1 456 ? -21.984 -3.316 -12.5 1 92.62 456 GLU A CA 1
ATOM 3561 C C . GLU A 1 456 ? -22.797 -4.152 -13.484 1 92.62 456 GLU A C 1
ATOM 3563 O O . GLU A 1 456 ? -22.469 -4.227 -14.672 1 92.62 456 GLU A O 1
ATOM 3568 N N . GLN A 1 457 ? -23.875 -4.73 -12.992 1 87 457 GLN A N 1
ATOM 3569 C CA . GLN A 1 457 ? -24.766 -5.504 -13.844 1 87 457 GLN A CA 1
ATOM 3570 C C . GLN A 1 457 ? -25.5 -4.605 -14.836 1 87 457 GLN A C 1
ATOM 3572 O O . GLN A 1 457 ? -26.078 -3.59 -14.453 1 87 457 GLN A O 1
ATOM 3577 N N . ASN A 1 458 ? -25.406 -4.938 -16.016 1 87.75 458 ASN A N 1
ATOM 3578 C CA . ASN A 1 458 ? -26.078 -4.227 -17.094 1 87.75 458 ASN A CA 1
ATOM 3579 C C . ASN A 1 458 ? -25.828 -2.721 -17.016 1 87.75 458 ASN A C 1
ATOM 3581 O O . ASN A 1 458 ? -26.75 -1.925 -17.234 1 87.75 458 ASN A O 1
ATOM 3585 N N . TYR A 1 459 ? -24.75 -2.299 -16.594 1 89.62 459 TYR A N 1
ATOM 3586 C CA . TYR A 1 459 ? -24.344 -0.901 -16.5 1 89.62 459 TYR A CA 1
ATOM 3587 C C . TYR A 1 459 ? -25.344 -0.09 -15.688 1 89.62 459 TYR A C 1
ATOM 3589 O O . TYR A 1 459 ? -25.531 1.103 -15.938 1 89.62 459 TYR A O 1
ATOM 3597 N N . CYS A 1 460 ? -26.141 -0.723 -14.859 1 92.75 460 CYS A N 1
ATOM 3598 C CA . CYS A 1 460 ? -27.141 -0.094 -14 1 92.75 460 CYS A CA 1
ATOM 3599 C C . CYS A 1 460 ? -28.203 0.622 -14.82 1 92.75 460 CYS A C 1
ATOM 3601 O O . CYS A 1 460 ? -28.797 1.607 -14.367 1 92.75 460 CYS A O 1
ATOM 3603 N N . GLU A 1 461 ? -28.406 0.26 -15.969 1 90.75 461 GLU A N 1
ATOM 3604 C CA . GLU A 1 461 ? -29.312 0.953 -16.891 1 90.75 461 GLU A CA 1
ATOM 3605 C C . GLU A 1 461 ? -30.719 1.016 -16.328 1 90.75 461 GLU A C 1
ATOM 3607 O O . GLU A 1 461 ? -31.391 2.045 -16.422 1 90.75 461 GLU A O 1
ATOM 3612 N N . ASP A 1 462 ? -31.156 -0.024 -15.641 1 90.94 462 ASP A N 1
ATOM 3613 C CA . ASP A 1 462 ? -32.531 -0.068 -15.172 1 90.94 462 ASP A CA 1
ATOM 3614 C C . ASP A 1 462 ? -32.625 0.191 -13.672 1 90.94 462 ASP A C 1
ATOM 3616 O O . ASP A 1 462 ? -33.688 0.162 -13.086 1 90.94 462 ASP A O 1
ATOM 3620 N N . THR A 1 463 ? -31.5 0.454 -13.055 1 94.06 463 THR A N 1
ATOM 3621 C CA . THR A 1 463 ? -31.547 0.481 -11.594 1 94.06 463 THR A CA 1
ATOM 3622 C C . THR A 1 463 ? -30.906 1.754 -11.055 1 94.06 463 THR A C 1
ATOM 3624 O O . THR A 1 463 ? -31.031 2.061 -9.867 1 94.06 463 THR A O 1
ATOM 3627 N N . TRP A 1 464 ? -30.281 2.588 -11.875 1 94.69 464 TRP A N 1
ATOM 3628 C CA . TRP A 1 464 ? -29.531 3.752 -11.414 1 94.69 464 TRP A CA 1
ATOM 3629 C C . TRP A 1 464 ? -30.438 4.723 -10.672 1 94.69 464 TRP A C 1
ATOM 3631 O O . TRP A 1 464 ? -30 5.426 -9.758 1 94.69 464 TRP A O 1
ATOM 3641 N N . TRP A 1 465 ? -31.766 4.855 -11.023 1 95.56 465 TRP A N 1
ATOM 3642 C CA . TRP A 1 465 ? -32.688 5.801 -10.422 1 95.56 465 TRP A CA 1
ATOM 3643 C C . TRP A 1 465 ? -32.969 5.453 -8.961 1 95.56 465 TRP A C 1
ATOM 3645 O O . TRP A 1 465 ? -33.312 6.324 -8.164 1 95.56 465 TRP A O 1
ATOM 3655 N N . ARG A 1 466 ? -32.812 4.18 -8.609 1 97 466 ARG A N 1
ATOM 3656 C CA . ARG A 1 466 ? -32.969 3.771 -7.219 1 97 466 ARG A CA 1
ATOM 3657 C C . ARG A 1 466 ? -31.891 4.414 -6.34 1 97 466 ARG A C 1
ATOM 3659 O O . ARG A 1 466 ? -32.156 4.758 -5.184 1 97 466 ARG A O 1
ATOM 3666 N N . ASN A 1 467 ? -30.672 4.516 -6.918 1 97.5 467 ASN A N 1
ATOM 3667 C CA . ASN A 1 467 ? -29.594 5.191 -6.203 1 97.5 467 ASN A CA 1
ATOM 3668 C C . ASN A 1 467 ? -29.859 6.688 -6.062 1 97.5 467 ASN A C 1
ATOM 3670 O O . ASN A 1 467 ? -29.625 7.27 -5 1 97.5 467 ASN A O 1
ATOM 3674 N N . LEU A 1 468 ? -30.375 7.285 -7.078 1 97.31 468 LEU A N 1
ATOM 3675 C CA . LEU A 1 468 ? -30.688 8.711 -7.074 1 97.31 468 LEU A CA 1
ATOM 3676 C C . LEU A 1 468 ? -31.734 9.031 -6.008 1 97.31 468 LEU A C 1
ATOM 3678 O O . LEU A 1 468 ? -31.625 10.055 -5.328 1 97.31 468 LEU A O 1
ATOM 3682 N N . LEU A 1 469 ? -32.656 8.133 -5.82 1 97.31 469 LEU A N 1
ATOM 3683 C CA . LEU A 1 469 ? -33.75 8.359 -4.879 1 97.31 469 LEU A CA 1
ATOM 3684 C C . LEU A 1 469 ? -33.406 7.801 -3.502 1 97.31 469 LEU A C 1
ATOM 3686 O O . LEU A 1 469 ? -34.188 7.922 -2.562 1 97.31 469 LEU A O 1
ATOM 3690 N N . TYR A 1 470 ? -32.25 7.203 -3.363 1 97.88 470 TYR A N 1
ATOM 3691 C CA . TYR A 1 470 ? -31.781 6.656 -2.102 1 97.88 470 TYR A CA 1
ATOM 3692 C C . TYR A 1 470 ? -32.719 5.586 -1.575 1 97.88 470 TYR A C 1
ATOM 3694 O O . TYR A 1 470 ? -33.094 5.586 -0.394 1 97.88 470 TYR A O 1
ATOM 3702 N N . ILE A 1 471 ? -33.188 4.645 -2.496 1 97.25 471 ILE A N 1
ATOM 3703 C CA . ILE A 1 471 ? -34.062 3.553 -2.092 1 97.25 471 ILE A CA 1
ATOM 3704 C C . ILE A 1 471 ? -33.531 2.229 -2.625 1 97.25 471 ILE A C 1
ATOM 3706 O O . ILE A 1 471 ? -34.281 1.251 -2.75 1 97.25 471 ILE A O 1
ATOM 3710 N N . ASN A 1 472 ? -32.25 2.189 -3.027 1 95.75 472 ASN A N 1
ATOM 3711 C CA . ASN A 1 472 ? -31.656 0.999 -3.621 1 95.75 472 ASN A CA 1
ATOM 3712 C C . ASN A 1 472 ? -31.594 -0.159 -2.629 1 95.75 472 ASN A C 1
ATOM 3714 O O . ASN A 1 472 ? -31.641 -1.325 -3.025 1 95.75 472 ASN A O 1
ATOM 3718 N N . ASN A 1 473 ? -31.547 0.089 -1.301 1 95.19 473 ASN A N 1
ATOM 3719 C CA . ASN A 1 473 ? -31.453 -0.957 -0.287 1 95.19 473 ASN A CA 1
ATOM 3720 C C . ASN A 1 473 ? -32.812 -1.629 -0.053 1 95.19 473 ASN A C 1
ATOM 3722 O O . ASN A 1 473 ? -32.875 -2.641 0.645 1 95.19 473 ASN A O 1
ATOM 3726 N N . MET A 1 474 ? -33.875 -1.077 -0.655 1 94.75 474 MET A N 1
ATOM 3727 C CA . MET A 1 474 ? -35.219 -1.632 -0.494 1 94.75 474 MET A CA 1
ATOM 3728 C C . MET A 1 474 ? -35.531 -2.645 -1.594 1 94.75 474 MET A C 1
ATOM 3730 O O . MET A 1 474 ? -36.562 -3.307 -1.562 1 94.75 474 MET A O 1
ATOM 3734 N N . TYR A 1 475 ? -34.594 -2.795 -2.52 1 91.06 475 TYR A N 1
ATOM 3735 C CA . TYR A 1 475 ? -34.75 -3.727 -3.631 1 91.06 475 TYR A CA 1
ATOM 3736 C C . TYR A 1 475 ? -33.781 -4.883 -3.52 1 91.06 475 TYR A C 1
ATOM 3738 O O . TYR A 1 475 ? -32.969 -4.949 -2.568 1 91.06 475 TYR A O 1
ATOM 3746 N N . ASP A 1 476 ? -33.844 -5.742 -4.594 1 83.5 476 ASP A N 1
ATOM 3747 C CA . ASP A 1 476 ? -33 -6.926 -4.586 1 83.5 476 ASP A CA 1
ATOM 3748 C C . ASP A 1 476 ? -31.516 -6.539 -4.695 1 83.5 476 ASP A C 1
ATOM 3750 O O . ASP A 1 476 ? -31.156 -5.625 -5.441 1 83.5 476 ASP A O 1
ATOM 3754 N N . PHE A 1 477 ? -30.703 -7.285 -3.947 1 78.88 477 PHE A N 1
ATOM 3755 C CA . PHE A 1 477 ? -29.281 -7.004 -3.846 1 78.88 477 PHE A CA 1
ATOM 3756 C C . PHE A 1 477 ? -28.578 -7.273 -5.172 1 78.88 477 PHE A C 1
ATOM 3758 O O . PHE A 1 477 ? -27.656 -6.551 -5.551 1 78.88 477 PHE A O 1
ATOM 3765 N N . GLY A 1 478 ? -28.938 -8.297 -5.906 1 76.62 478 GLY A N 1
ATOM 3766 C CA . GLY A 1 478 ? -28.281 -8.703 -7.133 1 76.62 478 GLY A CA 1
ATOM 3767 C C . GLY A 1 478 ? -28.203 -7.598 -8.172 1 76.62 478 GLY A C 1
ATOM 3768 O O . GLY A 1 478 ? -27.219 -7.484 -8.898 1 76.62 478 GLY A O 1
ATOM 3769 N N . GLY A 1 479 ? -29.125 -6.672 -8.195 1 79.38 479 GLY A N 1
ATOM 3770 C CA . GLY A 1 479 ? -29.156 -5.609 -9.188 1 79.38 479 GLY A CA 1
ATOM 3771 C C . GLY A 1 479 ? -28.797 -4.254 -8.617 1 79.38 479 GLY A C 1
ATOM 3772 O O . GLY A 1 479 ? -29.031 -3.223 -9.258 1 79.38 479 GLY A O 1
ATOM 3773 N N . MET A 1 480 ? -28.234 -4.27 -7.508 1 89.25 480 MET A N 1
ATOM 3774 C CA . MET A 1 480 ? -27.938 -2.994 -6.867 1 89.25 480 MET A CA 1
ATOM 3775 C C . MET A 1 480 ? -26.672 -2.381 -7.453 1 89.25 480 MET A C 1
ATOM 3777 O O . MET A 1 480 ? -25.625 -3.047 -7.539 1 89.25 480 MET A O 1
ATOM 3781 N N . CYS A 1 481 ? -26.828 -1.13 -7.918 1 93.94 481 CYS A N 1
ATOM 3782 C CA . CYS A 1 481 ? -25.688 -0.384 -8.422 1 93.94 481 CYS A CA 1
ATOM 3783 C C . CYS A 1 481 ? -24.812 0.119 -7.277 1 93.94 481 CYS A C 1
ATOM 3785 O O . CYS A 1 481 ? -25.312 0.661 -6.297 1 93.94 481 CYS A O 1
ATOM 3787 N N . MET A 1 482 ? -23.484 -0.07 -7.469 1 95.38 482 MET A N 1
ATOM 3788 C CA . MET A 1 482 ? -22.594 0.305 -6.367 1 95.38 482 MET A CA 1
ATOM 3789 C C . MET A 1 482 ? -23.094 -0.288 -5.051 1 95.38 482 MET A C 1
ATOM 3791 O O . MET A 1 482 ? -23.547 0.441 -4.168 1 95.38 482 MET A O 1
ATOM 3795 N N . SER A 1 483 ? -22.969 -1.508 -4.91 1 92.56 483 SER A N 1
ATOM 3796 C CA . SER A 1 483 ? -23.578 -2.318 -3.863 1 92.56 483 SER A CA 1
ATOM 3797 C C . SER A 1 483 ? -23.25 -1.775 -2.479 1 92.56 483 SER A C 1
ATOM 3799 O O . SER A 1 483 ? -24.016 -1.975 -1.528 1 92.56 483 SER A O 1
ATOM 3801 N N . TRP A 1 484 ? -22.156 -1.021 -2.266 1 95.06 484 TRP A N 1
ATOM 3802 C CA . TRP A 1 484 ? -21.797 -0.496 -0.956 1 95.06 484 TRP A CA 1
ATOM 3803 C C . TRP A 1 484 ? -22.562 0.783 -0.646 1 95.06 484 TRP A C 1
ATOM 3805 O O . TRP A 1 484 ? -22.516 1.286 0.48 1 95.06 484 TRP A O 1
ATOM 3815 N N . SER A 1 485 ? -23.391 1.265 -1.587 1 97.06 485 SER A N 1
ATOM 3816 C CA . SER A 1 485 ? -24.109 2.52 -1.402 1 97.06 485 SER A CA 1
ATOM 3817 C C . SER A 1 485 ? -25.375 2.312 -0.591 1 97.06 485 SER A C 1
ATOM 3819 O O . SER A 1 485 ? -26.141 3.258 -0.361 1 97.06 485 SER A O 1
ATOM 3821 N N . TRP A 1 486 ? -25.688 1.103 -0.126 1 96.69 486 TRP A N 1
ATOM 3822 C CA . TRP A 1 486 ? -26.812 0.888 0.776 1 96.69 486 TRP A CA 1
ATOM 3823 C C . TRP A 1 486 ? -26.703 1.798 1.996 1 96.69 486 TRP A C 1
ATOM 3825 O O . TRP A 1 486 ? -27.734 2.223 2.545 1 96.69 486 TRP A O 1
ATOM 3835 N N . TYR A 1 487 ? -25.531 2.035 2.475 1 97.44 487 TYR A N 1
ATOM 3836 C CA . TYR A 1 487 ? -25.312 2.908 3.621 1 97.44 487 TYR A CA 1
ATOM 3837 C C . TYR A 1 487 ? -25.891 4.297 3.371 1 97.44 487 TYR A C 1
ATOM 3839 O O . TYR A 1 487 ? -26.516 4.879 4.25 1 97.44 487 TYR A O 1
ATOM 3847 N N . LEU A 1 488 ? -25.594 4.859 2.17 1 97.75 488 LEU A N 1
ATOM 3848 C CA . LEU A 1 488 ? -26.094 6.188 1.834 1 97.75 488 LEU A CA 1
ATOM 3849 C C . LEU A 1 488 ? -27.609 6.211 1.809 1 97.75 488 LEU A C 1
ATOM 3851 O O . LEU A 1 488 ? -28.234 7.203 2.207 1 97.75 488 LEU A O 1
ATOM 3855 N N . ALA A 1 489 ? -28.188 5.125 1.296 1 98 489 ALA A N 1
ATOM 3856 C CA . ALA A 1 489 ? -29.641 5.02 1.3 1 98 489 ALA A CA 1
ATOM 3857 C C . ALA A 1 489 ? -30.188 5.051 2.725 1 98 489 ALA A C 1
ATOM 3859 O O . ALA A 1 489 ? -31.109 5.812 3.025 1 98 489 ALA A O 1
ATOM 3860 N N . ASN A 1 490 ? -29.609 4.301 3.605 1 98.19 490 ASN A N 1
ATOM 3861 C CA . ASN A 1 490 ? -30.016 4.293 5.008 1 98.19 490 ASN A CA 1
ATOM 3862 C C . ASN A 1 490 ? -29.844 5.668 5.645 1 98.19 490 ASN A C 1
ATOM 3864 O O . ASN A 1 490 ? -30.766 6.168 6.305 1 98.19 490 ASN A O 1
ATOM 3868 N N . ASP A 1 491 ? -28.703 6.262 5.461 1 97.94 491 ASP A N 1
ATOM 3869 C CA . ASP A 1 491 ? -28.406 7.555 6.07 1 97.94 491 ASP A CA 1
ATOM 3870 C C . ASP A 1 491 ? -29.422 8.609 5.629 1 97.94 491 ASP A C 1
ATOM 3872 O O . ASP A 1 491 ? -29.906 9.398 6.445 1 97.94 491 ASP A O 1
ATOM 3876 N N . MET A 1 492 ? -29.703 8.625 4.348 1 98.06 492 MET A N 1
ATOM 3877 C CA . MET A 1 492 ? -30.672 9.578 3.816 1 98.06 492 MET A CA 1
ATOM 3878 C C . MET A 1 492 ? -32.062 9.297 4.352 1 98.06 492 MET A C 1
ATOM 3880 O O . MET A 1 492 ? -32.812 10.219 4.68 1 98.06 492 MET A O 1
ATOM 3884 N N . GLN A 1 493 ? -32.438 8.07 4.406 1 98.25 493 GLN A N 1
ATOM 3885 C CA . GLN A 1 493 ? -33.75 7.691 4.938 1 98.25 493 GLN A CA 1
ATOM 3886 C C . GLN A 1 493 ? -33.875 8.102 6.398 1 98.25 493 GLN A C 1
ATOM 3888 O O . GLN A 1 493 ? -34.938 8.625 6.805 1 98.25 493 GLN A O 1
ATOM 3893 N N . PHE A 1 494 ? -32.875 7.875 7.207 1 98.5 494 PHE A N 1
ATOM 3894 C CA . PHE A 1 494 ? -32.906 8.32 8.594 1 98.5 494 PHE A CA 1
ATOM 3895 C C . PHE A 1 494 ? -33 9.844 8.672 1 98.5 494 PHE A C 1
ATOM 3897 O O . PHE A 1 494 ? -33.719 10.375 9.5 1 98.5 494 PHE A O 1
ATOM 3904 N N . PHE A 1 495 ? -32.25 10.508 7.801 1 98.06 495 PHE A N 1
ATOM 3905 C CA . PHE A 1 495 ? -32.281 11.969 7.754 1 98.06 495 PHE A CA 1
ATOM 3906 C C . PHE A 1 495 ? -33.688 12.492 7.453 1 98.06 495 PHE A C 1
ATOM 3908 O O . PHE A 1 495 ? -34.125 13.445 8.078 1 98.06 495 PHE A O 1
ATOM 3915 N N . VAL A 1 496 ? -34.312 11.867 6.527 1 97.62 496 VAL A N 1
ATOM 3916 C CA . VAL A 1 496 ? -35.656 12.273 6.129 1 97.62 496 VAL A CA 1
ATOM 3917 C C . VAL A 1 496 ? -36.625 12.117 7.309 1 97.62 496 VAL A C 1
ATOM 3919 O O . VAL A 1 496 ? -37.531 12.938 7.5 1 97.62 496 VAL A O 1
ATOM 3922 N N . LEU A 1 497 ? -36.406 11.172 8.125 1 97.56 497 LEU A N 1
ATOM 3923 C CA . LEU A 1 497 ? -37.281 10.883 9.25 1 97.56 497 LEU A CA 1
ATOM 3924 C C . LEU A 1 497 ? -36.875 11.703 10.477 1 97.56 497 LEU A C 1
ATOM 3926 O O . LEU A 1 497 ? -37.625 11.789 11.445 1 97.56 497 LEU A O 1
ATOM 3930 N N . SER A 1 498 ? -35.812 12.344 10.484 1 97.88 498 SER A N 1
ATOM 3931 C CA . SER A 1 498 ? -35.188 12.938 11.664 1 97.88 498 SER A CA 1
ATOM 3932 C C . SER A 1 498 ? -36.062 14.047 12.25 1 97.88 498 SER A C 1
ATOM 3934 O O . SER A 1 498 ? -36.125 14.234 13.461 1 97.88 498 SER A O 1
ATOM 3936 N N . PRO A 1 499 ? -36.844 14.867 11.406 1 97.19 499 PRO A N 1
ATOM 3937 C CA . PRO A 1 499 ? -37.688 15.906 11.992 1 97.19 499 PRO A CA 1
ATOM 3938 C C . PRO A 1 499 ? -38.75 15.352 12.938 1 97.19 499 PRO A C 1
ATOM 3940 O O . PRO A 1 499 ? -39.156 16.031 13.875 1 97.19 499 PRO A O 1
ATOM 3943 N N . LEU A 1 500 ? -39.125 14.125 12.734 1 97.62 500 LEU A N 1
ATOM 3944 C CA . LEU A 1 500 ? -40.094 13.484 13.609 1 97.62 500 LEU A CA 1
ATOM 3945 C C . LEU A 1 500 ? -39.531 13.328 15.023 1 97.62 500 LEU A C 1
ATOM 3947 O O . LEU A 1 500 ? -40.281 13.25 15.992 1 97.62 500 LEU A O 1
ATOM 3951 N N . MET A 1 501 ? -38.281 13.336 15.188 1 98.19 501 MET A N 1
ATOM 3952 C CA . MET A 1 501 ? -37.625 13.203 16.484 1 98.19 501 MET A CA 1
ATOM 3953 C C . MET A 1 501 ? -37.125 14.555 16.984 1 98.19 501 MET A C 1
ATOM 3955 O O . MET A 1 501 ? -37.219 14.867 18.172 1 98.19 501 MET A O 1
ATOM 3959 N N . LEU A 1 502 ? -36.625 15.422 16.109 1 97.75 502 LEU A N 1
ATOM 3960 C CA . LEU A 1 502 ? -36 16.672 16.469 1 97.75 502 LEU A CA 1
ATOM 3961 C C . LEU A 1 502 ? -37 17.703 16.953 1 97.75 502 LEU A C 1
ATOM 3963 O O . LEU A 1 502 ? -36.781 18.406 17.938 1 97.75 502 LEU A O 1
ATOM 3967 N N . ILE A 1 503 ? -38.156 17.75 16.266 1 96.94 503 ILE A N 1
ATOM 3968 C CA . ILE A 1 503 ? -39.188 18.734 16.594 1 96.94 503 ILE A CA 1
ATOM 3969 C C . ILE A 1 503 ? -39.719 18.484 18.016 1 96.94 503 ILE A C 1
ATOM 3971 O O . ILE A 1 503 ? -39.719 19.375 18.844 1 96.94 503 ILE A O 1
ATOM 3975 N N . PRO A 1 504 ? -40.125 17.234 18.266 1 97.31 504 PRO A N 1
ATOM 3976 C CA . PRO A 1 504 ? -40.562 16.984 19.641 1 97.31 504 PRO A CA 1
ATOM 3977 C C . PRO A 1 504 ? -39.469 17.219 20.672 1 97.31 504 PRO A C 1
ATOM 3979 O O . PRO A 1 504 ? -39.75 17.672 21.781 1 97.31 504 PRO A O 1
ATOM 3982 N N . LEU A 1 505 ? -38.25 16.922 20.422 1 97.06 505 LEU A N 1
ATOM 3983 C CA . LEU A 1 505 ? -37.156 17.141 21.344 1 97.06 505 LEU A CA 1
ATOM 3984 C C . LEU A 1 505 ? -37 18.625 21.656 1 97.06 505 LEU A C 1
ATOM 3986 O O . LEU A 1 505 ? -36.656 19 22.781 1 97.06 505 LEU A O 1
ATOM 3990 N N . TYR A 1 506 ? -37.125 19.453 20.609 1 96.25 506 TYR A N 1
ATOM 3991 C CA . TYR A 1 506 ? -37 20.906 20.781 1 96.25 506 TYR A CA 1
ATOM 3992 C C . TYR A 1 506 ? -38.125 21.438 21.656 1 96.25 506 TYR A C 1
ATOM 3994 O O . TYR A 1 506 ? -37.938 22.328 22.484 1 96.25 506 TYR A O 1
ATOM 4002 N N . LEU A 1 507 ? -39.375 20.875 21.531 1 95.56 507 LEU A N 1
ATOM 4003 C CA . LEU A 1 507 ? -40.562 21.391 22.203 1 95.56 507 LEU A CA 1
ATOM 4004 C C . LEU A 1 507 ? -40.625 20.906 23.641 1 95.56 507 LEU A C 1
ATOM 4006 O O . LEU A 1 507 ? -41 21.656 24.547 1 95.56 507 LEU A O 1
ATOM 4010 N N . SER A 1 508 ? -40.406 19.625 23.781 1 96.38 508 SER A N 1
ATOM 4011 C CA . SER A 1 508 ? -40.438 19.031 25.109 1 96.38 508 SER A CA 1
ATOM 4012 C C . SER A 1 508 ? -39.406 17.906 25.234 1 96.38 508 SER A C 1
ATOM 4014 O O . SER A 1 508 ? -39.406 16.969 24.438 1 96.38 508 SER A O 1
ATOM 4016 N N . GLN A 1 509 ? -38.656 17.953 26.203 1 95.44 509 GLN A N 1
ATOM 4017 C CA . GLN A 1 509 ? -37.625 16.938 26.453 1 95.44 509 GLN A CA 1
ATOM 4018 C C . GLN A 1 509 ? -38.25 15.57 26.656 1 95.44 509 GLN A C 1
ATOM 4020 O O . GLN A 1 509 ? -37.781 14.578 26.078 1 95.44 509 GLN A O 1
ATOM 4025 N N . THR A 1 510 ? -39.312 15.508 27.469 1 97.06 510 THR A N 1
ATOM 4026 C CA . THR A 1 510 ? -39.938 14.242 27.828 1 97.06 510 THR A CA 1
ATOM 4027 C C . THR A 1 510 ? -40.594 13.602 26.609 1 97.06 510 THR A C 1
ATOM 4029 O O . THR A 1 510 ? -40.438 12.406 26.359 1 97.06 510 THR A O 1
ATOM 4032 N N . ILE A 1 511 ? -41.312 14.367 25.859 1 97.25 511 ILE A N 1
ATOM 4033 C CA . ILE A 1 511 ? -42 13.852 24.688 1 97.25 511 ILE A CA 1
ATOM 4034 C C . ILE A 1 511 ? -40.969 13.477 23.625 1 97.25 511 ILE A C 1
ATOM 4036 O O . ILE A 1 511 ? -41.094 12.445 22.953 1 97.25 511 ILE A O 1
ATOM 4040 N N . GLY A 1 512 ? -40 14.375 23.469 1 97.62 512 GLY A N 1
ATOM 4041 C CA . GLY A 1 512 ? -38.938 14.109 22.484 1 97.62 512 GLY A CA 1
ATOM 4042 C C . GLY A 1 512 ? -38.188 12.828 22.766 1 97.62 512 GLY A C 1
ATOM 4043 O O . GLY A 1 512 ? -37.969 12.023 21.859 1 97.62 512 GLY A O 1
ATOM 4044 N N . LEU A 1 513 ? -37.781 12.617 23.953 1 97.75 513 LEU A N 1
ATOM 4045 C CA . LEU A 1 513 ? -37.062 11.406 24.328 1 97.75 513 LEU A CA 1
ATOM 4046 C C . LEU A 1 513 ? -37.969 10.18 24.203 1 97.75 513 LEU A C 1
ATOM 4048 O O . LEU A 1 513 ? -37.5 9.102 23.828 1 97.75 513 LEU A O 1
ATOM 4052 N N . ALA A 1 514 ? -39.25 10.328 24.516 1 97.94 514 ALA A N 1
ATOM 4053 C CA . ALA A 1 514 ? -40.188 9.227 24.375 1 97.94 514 ALA A CA 1
ATOM 4054 C C . ALA A 1 514 ? -40.312 8.797 22.906 1 97.94 514 ALA A C 1
ATOM 4056 O O . ALA A 1 514 ? -40.375 7.605 22.609 1 97.94 514 ALA A O 1
ATOM 4057 N N . VAL A 1 515 ? -40.344 9.742 22.047 1 98.25 515 VAL A N 1
ATOM 4058 C CA . VAL A 1 515 ? -40.438 9.438 20.625 1 98.25 515 VAL A CA 1
ATOM 4059 C C . VAL A 1 515 ? -39.188 8.695 20.188 1 98.25 515 VAL A C 1
ATOM 4061 O O . VAL A 1 515 ? -39.25 7.719 19.438 1 98.25 515 VAL A O 1
ATOM 4064 N N . CYS A 1 516 ? -37.969 9.195 20.578 1 98.5 516 CYS A N 1
ATOM 4065 C CA . CYS A 1 516 ? -36.719 8.523 20.25 1 98.5 516 CYS A CA 1
ATOM 4066 C C . CYS A 1 516 ? -36.719 7.086 20.75 1 98.5 516 CYS A C 1
ATOM 4068 O O . CYS A 1 516 ? -36.312 6.176 20.047 1 98.5 516 CYS A O 1
ATOM 4070 N N . ILE A 1 517 ? -37.25 6.859 21.953 1 98.19 517 ILE A N 1
ATOM 4071 C CA . ILE A 1 517 ? -37.281 5.531 22.547 1 98.19 517 ILE A CA 1
ATOM 4072 C C . ILE A 1 517 ? -38.219 4.633 21.766 1 98.19 517 ILE A C 1
ATOM 4074 O O . ILE A 1 517 ? -37.969 3.439 21.594 1 98.19 517 ILE A O 1
ATOM 4078 N N . ILE A 1 518 ? -39.312 5.164 21.328 1 98 518 ILE A N 1
ATOM 4079 C CA . ILE A 1 518 ? -40.25 4.406 20.516 1 98 518 ILE A CA 1
ATOM 4080 C C . ILE A 1 518 ? -39.594 3.957 19.219 1 98 518 ILE A C 1
ATOM 4082 O O . ILE A 1 518 ? -39.75 2.805 18.812 1 98 518 ILE A O 1
ATOM 4086 N N . PHE A 1 519 ? -38.906 4.875 18.562 1 98.12 519 PHE A N 1
ATOM 4087 C CA . PHE A 1 519 ? -38.156 4.516 17.359 1 98.12 519 PHE A CA 1
ATOM 4088 C C . PHE A 1 519 ? -37.094 3.467 17.656 1 98.12 519 PHE A C 1
ATOM 4090 O O . PHE A 1 519 ? -36.906 2.537 16.875 1 98.12 519 PHE A O 1
ATOM 4097 N N . LEU A 1 520 ? -36.375 3.639 18.766 1 98.25 520 LEU A N 1
ATOM 4098 C CA . LEU A 1 520 ? -35.312 2.695 19.156 1 98.25 520 LEU A CA 1
ATOM 4099 C C . LEU A 1 520 ? -35.906 1.312 19.406 1 98.25 520 LEU A C 1
ATOM 4101 O O . LEU A 1 520 ? -35.375 0.307 18.953 1 98.25 520 LEU A O 1
ATOM 4105 N N . LEU A 1 521 ? -37.031 1.273 20.125 1 97.62 521 LEU A N 1
ATOM 4106 C CA . LEU A 1 521 ? -37.688 0.006 20.391 1 97.62 521 LEU A CA 1
ATOM 4107 C C . LEU A 1 521 ? -38.25 -0.597 19.109 1 97.62 521 LEU A C 1
ATOM 4109 O O . LEU A 1 521 ? -38.281 -1.82 18.953 1 97.62 521 LEU A O 1
ATOM 4113 N N . GLY A 1 522 ? -38.75 0.248 18.25 1 97.69 522 GLY A N 1
ATOM 4114 C CA . GLY A 1 522 ? -39.219 -0.222 16.953 1 97.69 522 GLY A CA 1
ATOM 4115 C C . GLY A 1 522 ? -38.156 -0.934 16.156 1 97.69 522 GLY A C 1
ATOM 4116 O O . GLY A 1 522 ? -38.375 -2.025 15.625 1 97.69 522 GLY A O 1
ATOM 4117 N N . THR A 1 523 ? -37 -0.314 15.992 1 97.62 523 THR A N 1
ATOM 4118 C CA . THR A 1 523 ? -35.906 -0.925 15.258 1 97.62 523 THR A CA 1
ATOM 4119 C C . THR A 1 523 ? -35.406 -2.195 15.953 1 97.62 523 THR A C 1
ATOM 4121 O O . THR A 1 523 ? -35.062 -3.182 15.289 1 97.62 523 THR A O 1
ATOM 4124 N N . MET A 1 524 ? -35.375 -2.209 17.266 1 97.5 524 MET A N 1
ATOM 4125 C CA . MET A 1 524 ? -34.969 -3.389 18.016 1 97.5 524 MET A CA 1
ATOM 4126 C C . MET A 1 524 ? -35.969 -4.531 17.828 1 97.5 524 MET A C 1
ATOM 4128 O O . MET A 1 524 ? -35.562 -5.684 17.641 1 97.5 524 MET A O 1
ATOM 4132 N N . THR A 1 525 ? -37.25 -4.203 17.875 1 97.5 525 THR A N 1
ATOM 4133 C CA . THR A 1 525 ? -38.281 -5.215 17.688 1 97.5 525 THR A CA 1
ATOM 4134 C C . THR A 1 525 ? -38.219 -5.781 16.266 1 97.5 525 THR A C 1
ATOM 4136 O O . THR A 1 525 ? -38.312 -6.996 16.078 1 97.5 525 THR A O 1
ATOM 4139 N N . ALA A 1 526 ? -38.125 -4.93 15.312 1 97.5 526 ALA A N 1
ATOM 4140 C CA . ALA A 1 526 ? -38 -5.391 13.93 1 97.5 526 ALA A CA 1
ATOM 4141 C C . ALA A 1 526 ? -36.812 -6.332 13.75 1 97.5 526 ALA A C 1
ATOM 4143 O O . ALA A 1 526 ? -36.938 -7.395 13.141 1 97.5 526 ALA A O 1
ATOM 4144 N N . THR A 1 527 ? -35.688 -5.969 14.289 1 97.25 527 THR A N 1
ATOM 4145 C CA . THR A 1 527 ? -34.469 -6.77 14.188 1 97.25 527 THR A CA 1
ATOM 4146 C C . THR A 1 527 ? -34.656 -8.117 14.891 1 97.25 527 THR A C 1
ATOM 4148 O O . THR A 1 527 ? -34.281 -9.156 14.352 1 97.25 527 THR A O 1
ATOM 4151 N N . GLY A 1 528 ? -35.25 -8.047 16.109 1 96.81 528 GLY A N 1
ATOM 4152 C CA . GLY A 1 528 ? -35.469 -9.266 16.859 1 96.81 528 GLY A CA 1
ATOM 4153 C C . GLY A 1 528 ? -36.406 -10.234 16.156 1 96.81 528 GLY A C 1
ATOM 4154 O O . GLY A 1 528 ? -36.125 -11.438 16.094 1 96.81 528 GLY A O 1
ATOM 4155 N N . VAL A 1 529 ? -37.406 -9.742 15.625 1 96.88 529 VAL A N 1
ATOM 4156 C CA . VAL A 1 529 ? -38.438 -10.562 14.961 1 96.88 529 VAL A CA 1
ATOM 4157 C C . VAL A 1 529 ? -37.844 -11.172 13.688 1 96.88 529 VAL A C 1
ATOM 4159 O O . VAL A 1 529 ? -38 -12.375 13.445 1 96.88 529 VAL A O 1
ATOM 4162 N N . ILE A 1 530 ? -37.156 -10.445 12.891 1 96.06 530 ILE A N 1
ATOM 4163 C CA . ILE A 1 530 ? -36.594 -10.914 11.633 1 96.06 530 ILE A CA 1
ATOM 4164 C C . ILE A 1 530 ? -35.5 -11.945 11.914 1 96.06 530 ILE A C 1
ATOM 4166 O O . ILE A 1 530 ? -35.438 -12.992 11.258 1 96.06 530 ILE A O 1
ATOM 4170 N N . THR A 1 531 ? -34.656 -11.648 12.914 1 94.94 531 THR A N 1
ATOM 4171 C CA . THR A 1 531 ? -33.562 -12.57 13.25 1 94.94 531 THR A CA 1
ATOM 4172 C C . THR A 1 531 ? -34.125 -13.898 13.758 1 94.94 531 THR A C 1
ATOM 4174 O O . THR A 1 531 ? -33.625 -14.961 13.398 1 94.94 531 THR A O 1
ATOM 4177 N N . THR A 1 532 ? -35.219 -13.852 14.594 1 95 532 THR A N 1
ATOM 4178 C CA . THR A 1 532 ? -35.781 -15.062 15.164 1 95 532 THR A CA 1
ATOM 4179 C C . THR A 1 532 ? -36.531 -15.852 14.094 1 95 532 THR A C 1
ATOM 4181 O O . THR A 1 532 ? -36.406 -17.078 14.023 1 95 532 THR A O 1
ATOM 4184 N N . ASN A 1 533 ? -37.219 -15.195 13.266 1 94 533 ASN A N 1
ATOM 4185 C CA . ASN A 1 533 ? -38.031 -15.867 12.25 1 94 533 ASN A CA 1
ATOM 4186 C C . ASN A 1 533 ? -37.156 -16.5 11.172 1 94 533 ASN A C 1
ATOM 4188 O O . ASN A 1 533 ? -37.469 -17.594 10.695 1 94 533 ASN A O 1
ATOM 4192 N N . GLU A 1 534 ? -36.125 -15.852 10.812 1 90.62 534 GLU A N 1
ATOM 4193 C CA . GLU A 1 534 ? -35.281 -16.328 9.727 1 90.62 534 GLU A CA 1
ATOM 4194 C C . GLU A 1 534 ? -34.062 -17.078 10.281 1 90.62 534 GLU A C 1
ATOM 4196 O O . GLU A 1 534 ? -33.25 -17.609 9.516 1 90.62 534 GLU A O 1
ATOM 4201 N N . ASP A 1 535 ? -33.938 -17.141 11.555 1 89.31 535 ASP A N 1
ATOM 4202 C CA . ASP A 1 535 ? -32.812 -17.812 12.211 1 89.31 535 ASP A CA 1
ATOM 4203 C C . ASP A 1 535 ? -31.469 -17.328 11.648 1 89.31 535 ASP A C 1
ATOM 4205 O O . ASP A 1 535 ? -30.656 -18.125 11.195 1 89.31 535 ASP A O 1
ATOM 4209 N N . LEU A 1 536 ? -31.344 -16.047 11.695 1 90.38 536 LEU A N 1
ATOM 4210 C CA . LEU A 1 536 ? -30.172 -15.422 11.086 1 90.38 536 LEU A CA 1
ATOM 4211 C C . LEU A 1 536 ? -28.938 -15.609 11.953 1 90.38 536 LEU A C 1
ATOM 4213 O O . LEU A 1 536 ? -29.047 -15.648 13.18 1 90.38 536 LEU A O 1
ATOM 4217 N N . PRO A 1 537 ? -27.766 -15.719 11.312 1 87.94 537 PRO A N 1
ATOM 4218 C CA . PRO A 1 537 ? -26.531 -15.781 12.078 1 87.94 537 PRO A CA 1
ATOM 4219 C C . PRO A 1 537 ? -26.109 -14.43 12.648 1 87.94 537 PRO A C 1
ATOM 4221 O O . PRO A 1 537 ? -26.75 -13.414 12.359 1 87.94 537 PRO A O 1
ATOM 4224 N N . VAL A 1 538 ? -25.078 -14.438 13.477 1 85.06 538 VAL A N 1
ATOM 4225 C CA . VAL A 1 538 ? -24.609 -13.219 14.125 1 85.06 538 VAL A CA 1
ATOM 4226 C C . VAL A 1 538 ? -23.609 -12.5 13.211 1 85.06 538 VAL A C 1
ATOM 4228 O O . VAL A 1 538 ? -23.375 -11.297 13.359 1 85.06 538 VAL A O 1
ATOM 4231 N N . SER A 1 539 ? -22.953 -13.297 12.352 1 77.5 539 SER A N 1
ATOM 4232 C CA . SER A 1 539 ? -22 -12.664 11.453 1 77.5 539 SER A CA 1
ATOM 4233 C C . SER A 1 539 ? -22.109 -13.219 10.039 1 77.5 539 SER A C 1
ATOM 4235 O O . SER A 1 539 ? -22.469 -14.383 9.844 1 77.5 539 SER A O 1
ATOM 4237 N N . GLY A 1 540 ? -21.922 -12.312 9.086 1 69.62 540 GLY A N 1
ATOM 4238 C CA . GLY A 1 540 ? -21.969 -12.727 7.695 1 69.62 540 GLY A CA 1
ATOM 4239 C C . GLY A 1 540 ? -20.719 -13.469 7.246 1 69.62 540 GLY A C 1
ATOM 4240 O O . GLY A 1 540 ? -20.688 -14.008 6.137 1 69.62 540 GLY A O 1
ATOM 4241 N N . PHE A 1 541 ? -19.719 -13.594 8.078 1 69.31 541 PHE A N 1
ATOM 4242 C CA . PHE A 1 541 ? -18.453 -14.188 7.645 1 69.31 541 PHE A CA 1
ATOM 4243 C C . PHE A 1 541 ? -18.078 -15.375 8.531 1 69.31 541 PHE A C 1
ATOM 4245 O O . PHE A 1 541 ? -16.938 -15.844 8.5 1 69.31 541 PHE A O 1
ATOM 4252 N N . SER A 1 542 ? -19.062 -15.867 9.242 1 65.62 542 SER A N 1
ATOM 4253 C CA . SER A 1 542 ? -18.734 -16.984 10.133 1 65.62 542 SER A CA 1
ATOM 4254 C C . SER A 1 542 ? -18.578 -18.281 9.352 1 65.62 542 SER A C 1
ATOM 4256 O O . SER A 1 542 ? -19.422 -18.625 8.523 1 65.62 542 SER A O 1
ATOM 4258 N N . PRO A 1 543 ? -17.453 -18.891 9.492 1 63.38 543 PRO A N 1
ATOM 4259 C CA . PRO A 1 543 ? -17.219 -20.156 8.797 1 63.38 543 PRO A CA 1
ATOM 4260 C C . PRO A 1 543 ? -18.203 -21.25 9.227 1 63.38 543 PRO A C 1
ATOM 4262 O O . PRO A 1 543 ? -18.359 -22.25 8.531 1 63.38 543 PRO A O 1
ATOM 4265 N N . SER A 1 544 ? -18.844 -20.938 10.367 1 61.62 544 SER A N 1
ATOM 4266 C CA . SER A 1 544 ? -19.719 -21.984 10.906 1 61.62 544 SER A CA 1
ATOM 4267 C C . SER A 1 544 ? -21.047 -22.031 10.156 1 61.62 544 SER A C 1
ATOM 4269 O O . SER A 1 544 ? -21.828 -22.969 10.328 1 61.62 544 SER A O 1
ATOM 4271 N N . ILE A 1 545 ? -21.109 -21.047 9.312 1 63.97 545 ILE A N 1
ATOM 4272 C CA . ILE A 1 545 ? -22.375 -21.016 8.602 1 63.97 545 ILE A CA 1
ATOM 4273 C C . ILE A 1 545 ? -22.328 -21.953 7.391 1 63.97 545 ILE A C 1
ATOM 4275 O O . ILE A 1 545 ? -21.547 -21.719 6.457 1 63.97 545 ILE A O 1
ATOM 4279 N N . SER A 1 546 ? -22.938 -23 7.551 1 60.72 546 SER A N 1
ATOM 4280 C CA . SER A 1 546 ? -22.922 -24.031 6.527 1 60.72 546 SER A CA 1
ATOM 4281 C C . SER A 1 546 ? -23.938 -23.75 5.43 1 60.72 546 SER A C 1
ATOM 4283 O O . SER A 1 546 ? -23.766 -24.188 4.289 1 60.72 546 SER A O 1
ATOM 4285 N N . ASP A 1 547 ? -24.969 -22.875 5.801 1 65.94 547 ASP A N 1
ATOM 4286 C CA . ASP A 1 547 ? -26.047 -22.625 4.84 1 65.94 547 ASP A CA 1
ATOM 4287 C C . ASP A 1 547 ? -25.891 -21.266 4.168 1 65.94 547 ASP A C 1
ATOM 4289 O O . ASP A 1 547 ? -26.109 -20.234 4.797 1 65.94 547 ASP A O 1
ATOM 4293 N N . PRO A 1 548 ? -25.469 -21.25 2.912 1 69.38 548 PRO A N 1
ATOM 4294 C CA . PRO A 1 548 ? -25.281 -19.984 2.201 1 69.38 548 PRO A CA 1
ATOM 4295 C C . PRO A 1 548 ? -26.562 -19.156 2.117 1 69.38 548 PRO A C 1
ATOM 4297 O O . PRO A 1 548 ? -26.516 -17.922 2.023 1 69.38 548 PRO A O 1
ATOM 4300 N N . SER A 1 549 ? -27.688 -19.812 2.145 1 73.19 549 SER A N 1
ATOM 4301 C CA . SER A 1 549 ? -28.969 -19.109 2.08 1 73.19 549 SER A CA 1
ATOM 4302 C C . SER A 1 549 ? -29.156 -18.203 3.291 1 73.19 549 SER A C 1
ATOM 4304 O O . SER A 1 549 ? -29.734 -17.125 3.18 1 73.19 549 SER A O 1
ATOM 4306 N N . LYS A 1 550 ? -28.609 -18.578 4.328 1 78.56 550 LYS A N 1
ATOM 4307 C CA . LYS A 1 550 ? -28.719 -17.781 5.547 1 78.56 550 LYS A CA 1
ATOM 4308 C C . LYS A 1 550 ? -27.812 -16.547 5.48 1 78.56 550 LYS A C 1
ATOM 4310 O O . LYS A 1 550 ? -28.141 -15.508 6.051 1 78.56 550 LYS A O 1
ATOM 4315 N N . LEU A 1 551 ? -26.797 -16.688 4.762 1 78 551 LEU A N 1
ATOM 4316 C CA . LEU A 1 551 ? -25.891 -15.547 4.598 1 78 551 LEU A CA 1
ATOM 4317 C C . LEU A 1 551 ? -26.531 -14.469 3.725 1 78 551 LEU A C 1
ATOM 4319 O O . LEU A 1 551 ? -26.406 -13.281 4.012 1 78 551 LEU A O 1
ATOM 4323 N N . ASN A 1 552 ? -27.188 -14.914 2.705 1 79.62 552 ASN A N 1
ATOM 4324 C CA . ASN A 1 552 ? -27.891 -13.969 1.845 1 79.62 552 ASN A CA 1
ATOM 4325 C C . ASN A 1 552 ? -29.031 -13.273 2.588 1 79.62 552 ASN A C 1
ATOM 4327 O O . ASN A 1 552 ? -29.219 -12.062 2.439 1 79.62 552 ASN A O 1
ATOM 4331 N N . ALA A 1 553 ? -29.703 -14.047 3.35 1 84.69 553 ALA A N 1
ATOM 4332 C CA . ALA A 1 553 ? -30.797 -13.484 4.137 1 84.69 553 ALA A CA 1
ATOM 4333 C C . ALA A 1 553 ? -30.281 -12.492 5.168 1 84.69 553 ALA A C 1
ATOM 4335 O O . ALA A 1 553 ? -30.906 -11.461 5.414 1 84.69 553 ALA A O 1
ATOM 4336 N N . TYR A 1 554 ? -29.203 -12.812 5.758 1 88.81 554 TYR A N 1
ATOM 4337 C CA . TYR A 1 554 ? -28.578 -11.906 6.719 1 88.81 554 TYR A CA 1
ATOM 4338 C C . TYR A 1 554 ? -28.312 -10.539 6.094 1 88.81 554 TYR A C 1
ATOM 4340 O O . TYR A 1 554 ? -28.656 -9.508 6.676 1 88.81 554 TYR A O 1
ATOM 4348 N N . PHE A 1 555 ? -27.828 -10.57 4.914 1 88.81 555 PHE A N 1
ATOM 4349 C CA . PHE A 1 555 ? -27.438 -9.32 4.27 1 88.81 555 PHE A CA 1
ATOM 4350 C C . PHE A 1 555 ? -28.656 -8.594 3.717 1 88.81 555 PHE A C 1
ATOM 4352 O O . PHE A 1 555 ? -28.828 -7.395 3.938 1 88.81 555 PHE A O 1
ATOM 4359 N N . GLU A 1 556 ? -29.578 -9.281 3.107 1 88.81 556 GLU A N 1
ATOM 4360 C CA . GLU A 1 556 ? -30.672 -8.68 2.355 1 88.81 556 GLU A CA 1
ATOM 4361 C C . GLU A 1 556 ? -31.844 -8.312 3.273 1 88.81 556 GLU A C 1
ATOM 4363 O O . GLU A 1 556 ? -32.562 -7.336 3.029 1 88.81 556 GLU A O 1
ATOM 4368 N N . GLU A 1 557 ? -31.969 -9.047 4.34 1 91.12 557 GLU A N 1
ATOM 4369 C CA . GLU A 1 557 ? -33.156 -8.844 5.152 1 91.12 557 GLU A CA 1
ATOM 4370 C C . GLU A 1 557 ? -32.844 -8.125 6.457 1 91.12 557 GLU A C 1
ATOM 4372 O O . GLU A 1 557 ? -33.719 -7.578 7.117 1 91.12 557 GLU A O 1
ATOM 4377 N N . TYR A 1 558 ? -31.641 -8.125 6.766 1 93.12 558 TYR A N 1
ATOM 4378 C CA . TYR A 1 558 ? -31.266 -7.574 8.062 1 93.12 558 TYR A CA 1
ATOM 4379 C C . TYR A 1 558 ? -30.219 -6.48 7.914 1 93.12 558 TYR A C 1
ATOM 4381 O O . TYR A 1 558 ? -30.469 -5.32 8.242 1 93.12 558 TYR A O 1
ATOM 4389 N N . TYR A 1 559 ? -29.125 -6.746 7.301 1 93.12 559 TYR A N 1
ATOM 4390 C CA . TYR A 1 559 ? -27.938 -5.906 7.371 1 93.12 559 TYR A CA 1
ATOM 4391 C C . TYR A 1 559 ? -28.156 -4.59 6.633 1 93.12 559 TYR A C 1
ATOM 4393 O O . TYR A 1 559 ? -27.734 -3.531 7.094 1 93.12 559 TYR A O 1
ATOM 4401 N N . ILE A 1 560 ? -28.844 -4.57 5.508 1 95 560 ILE A N 1
ATOM 4402 C CA . ILE A 1 560 ? -28.891 -3.361 4.691 1 95 560 ILE A CA 1
ATOM 4403 C C . ILE A 1 560 ? -30.234 -2.674 4.848 1 95 560 ILE A C 1
ATOM 4405 O O . ILE A 1 560 ? -30.469 -1.6 4.285 1 95 560 ILE A O 1
ATOM 4409 N N . LYS A 1 561 ? -31.125 -3.189 5.637 1 96.31 561 LYS A N 1
ATOM 4410 C CA . LYS A 1 561 ? -32.469 -2.641 5.746 1 96.31 561 LYS A CA 1
ATOM 4411 C C . LYS A 1 561 ? -32.531 -1.529 6.789 1 96.31 561 LYS A C 1
ATOM 4413 O O . LYS A 1 561 ? -32 -1.675 7.891 1 96.31 561 LYS A O 1
ATOM 4418 N N . PRO A 1 562 ? -33.188 -0.425 6.477 1 96.94 562 PRO A N 1
ATOM 4419 C CA . PRO A 1 562 ? -33.188 0.739 7.367 1 96.94 562 PRO A CA 1
ATOM 4420 C C . PRO A 1 562 ? -33.875 0.451 8.703 1 96.94 562 PRO A C 1
ATOM 4422 O O . PRO A 1 562 ? -33.469 0.994 9.734 1 96.94 562 PRO A O 1
ATOM 4425 N N . TYR A 1 563 ? -34.906 -0.432 8.727 1 96.69 563 TYR A N 1
ATOM 4426 C CA . TYR A 1 563 ? -35.656 -0.675 9.953 1 96.69 563 TYR A CA 1
ATOM 4427 C C . TYR A 1 563 ? -34.875 -1.548 10.922 1 96.69 563 TYR A C 1
ATOM 4429 O O . TYR A 1 563 ? -35.25 -1.719 12.078 1 96.69 563 TYR A O 1
ATOM 4437 N N . CYS A 1 564 ? -33.719 -1.992 10.5 1 96.62 564 CYS A N 1
ATOM 4438 C CA . CYS A 1 564 ? -32.844 -2.779 11.383 1 96.62 564 CYS A CA 1
ATOM 4439 C C . CYS A 1 564 ? -31.562 -2.031 11.703 1 96.62 564 CYS A C 1
ATOM 4441 O O . CYS A 1 564 ? -30.75 -2.51 12.492 1 96.62 564 CYS A O 1
ATOM 4443 N N . ARG A 1 565 ? -31.344 -0.831 11.125 1 96.94 565 ARG A N 1
ATOM 4444 C CA . ARG A 1 565 ? -30.031 -0.203 11.219 1 96.94 565 ARG A CA 1
ATOM 4445 C C . ARG A 1 565 ? -30.109 1.156 11.906 1 96.94 565 ARG A C 1
ATOM 4447 O O . ARG A 1 565 ? -29.094 1.812 12.125 1 96.94 565 ARG A O 1
ATOM 4454 N N . MET A 1 566 ? -31.266 1.609 12.32 1 98.06 566 MET A N 1
ATOM 4455 C CA . MET A 1 566 ? -31.469 2.988 12.75 1 98.06 566 MET A CA 1
ATOM 4456 C C . MET A 1 566 ? -30.984 3.186 14.188 1 98.06 566 MET A C 1
ATOM 4458 O O . MET A 1 566 ? -30.844 4.32 14.648 1 98.06 566 MET A O 1
ATOM 4462 N N . GLY A 1 567 ? -30.719 2.148 14.938 1 98.12 567 GLY A N 1
ATOM 4463 C CA . GLY A 1 567 ? -30.375 2.197 16.344 1 98.12 567 GLY A CA 1
ATOM 4464 C C . GLY A 1 567 ? -29.25 3.184 16.656 1 98.12 567 GLY A C 1
ATOM 4465 O O . GLY A 1 567 ? -29.453 4.137 17.406 1 98.12 567 GLY A O 1
ATOM 4466 N N . PRO A 1 568 ? -28.094 3.01 16.078 1 98.62 568 PRO A N 1
ATOM 4467 C CA . PRO A 1 568 ? -27 3.934 16.328 1 98.62 568 PRO A CA 1
ATOM 4468 C C . PRO A 1 568 ? -27.344 5.379 15.984 1 98.62 568 PRO A C 1
ATOM 4470 O O . PRO A 1 568 ? -26.906 6.305 16.672 1 98.62 568 PRO A O 1
ATOM 4473 N N . TYR A 1 569 ? -28.094 5.625 14.969 1 98.75 569 TYR A N 1
ATOM 4474 C CA . TYR A 1 569 ? -28.516 6.961 14.555 1 98.75 569 TYR A CA 1
ATOM 4475 C C . TYR A 1 569 ? -29.344 7.629 15.648 1 98.75 569 TYR A C 1
ATOM 4477 O O . TYR A 1 569 ? -29.141 8.805 15.961 1 98.75 569 TYR A O 1
ATOM 4485 N N . ILE A 1 570 ? -30.281 6.875 16.25 1 98.75 570 ILE A N 1
ATOM 4486 C CA . ILE A 1 570 ? -31.156 7.395 17.297 1 98.75 570 ILE A CA 1
ATOM 4487 C C . ILE A 1 570 ? -30.344 7.707 18.547 1 98.75 570 ILE A C 1
ATOM 4489 O O . ILE A 1 570 ? -30.531 8.75 19.172 1 98.75 570 ILE A O 1
ATOM 4493 N N . VAL A 1 571 ? -29.453 6.812 18.875 1 98.56 571 VAL A N 1
ATOM 4494 C CA . VAL A 1 571 ? -28.562 7.059 20 1 98.56 571 VAL A CA 1
ATOM 4495 C C . VAL A 1 571 ? -27.766 8.336 19.75 1 98.56 571 VAL A C 1
ATOM 4497 O O . VAL A 1 571 ? -27.531 9.125 20.672 1 98.56 571 VAL A O 1
ATOM 4500 N N . GLY A 1 572 ? -27.328 8.547 18.531 1 98.75 572 GLY A N 1
ATOM 4501 C CA . GLY A 1 572 ? -26.656 9.773 18.141 1 98.75 572 GLY A CA 1
ATOM 4502 C C . GLY A 1 572 ? -27.5 11.016 18.344 1 98.75 572 GLY A C 1
ATOM 4503 O O . GLY A 1 572 ? -27.031 12.008 18.906 1 98.75 572 GLY A O 1
ATOM 4504 N N . ILE A 1 573 ? -28.734 10.938 17.938 1 98.69 573 ILE A N 1
ATOM 4505 C CA . ILE A 1 573 ? -29.656 12.062 18.094 1 98.69 573 ILE A CA 1
ATOM 4506 C C . ILE A 1 573 ? -29.812 12.406 19.562 1 98.69 573 ILE A C 1
ATOM 4508 O O . ILE A 1 573 ? -29.734 13.578 19.953 1 98.69 573 ILE A O 1
ATOM 4512 N N . MET A 1 574 ? -29.969 11.406 20.359 1 98.38 574 MET A N 1
ATOM 4513 C CA . MET A 1 574 ? -30.156 11.625 21.797 1 98.38 574 MET A CA 1
ATOM 4514 C C . MET A 1 574 ? -28.906 12.25 22.406 1 98.38 574 MET A C 1
ATOM 4516 O O . MET A 1 574 ? -29 13.156 23.234 1 98.38 574 MET A O 1
ATOM 4520 N N . THR A 1 575 ? -27.797 11.789 22.016 1 97.56 575 THR A N 1
ATOM 4521 C CA . THR A 1 575 ? -26.547 12.336 22.531 1 97.56 575 THR A CA 1
ATOM 4522 C C . THR A 1 575 ? -26.359 13.781 22.078 1 97.56 575 THR A C 1
ATOM 4524 O O . THR A 1 575 ? -25.891 14.625 22.844 1 97.56 575 THR A O 1
ATOM 4527 N N . GLY A 1 576 ? -26.656 14.031 20.797 1 97.31 576 GLY A N 1
ATOM 4528 C CA . GLY A 1 576 ? -26.609 15.398 20.312 1 97.31 576 GLY A CA 1
ATOM 4529 C C . GLY A 1 576 ? -27.5 16.344 21.078 1 97.31 576 GLY A C 1
ATOM 4530 O O . GLY A 1 576 ? -27.141 17.5 21.328 1 97.31 576 GLY A O 1
ATOM 4531 N N . TYR A 1 577 ? -28.594 15.844 21.5 1 97.5 577 TYR A N 1
ATOM 4532 C CA . TYR A 1 577 ? -29.531 16.625 22.312 1 97.5 577 TYR A CA 1
ATOM 4533 C C . TYR A 1 577 ? -28.922 16.953 23.672 1 97.5 577 TYR A C 1
ATOM 4535 O O . TYR A 1 577 ? -29.031 18.078 24.141 1 97.5 577 TYR A O 1
ATOM 4543 N N . VAL A 1 578 ? -28.328 15.961 24.266 1 95.75 578 VAL A N 1
ATOM 4544 C CA . VAL A 1 578 ? -27.734 16.172 25.594 1 95.75 578 VAL A CA 1
ATOM 4545 C C . VAL A 1 578 ? -26.609 17.188 25.484 1 95.75 578 VAL A C 1
ATOM 4547 O O . VAL A 1 578 ? -26.453 18.047 26.359 1 95.75 578 VAL A O 1
ATOM 4550 N N . LEU A 1 579 ? -25.844 17.141 24.469 1 94.75 579 LEU A N 1
ATOM 4551 C CA . LEU A 1 579 ? -24.766 18.094 24.25 1 94.75 579 LEU A CA 1
ATOM 4552 C C . LEU A 1 579 ? -25.312 19.5 24.031 1 94.75 579 LEU A C 1
ATOM 4554 O O . LEU A 1 579 ? -24.734 20.469 24.531 1 94.75 579 LEU A O 1
ATOM 4558 N N . TYR A 1 580 ? -26.344 19.531 23.297 1 93.56 580 TYR A N 1
ATOM 4559 C CA . TYR A 1 580 ? -27.031 20.797 23.078 1 93.56 580 TYR A CA 1
ATOM 4560 C C . TYR A 1 580 ? -27.547 21.375 24.375 1 93.56 580 TYR A C 1
ATOM 4562 O O . TYR A 1 580 ? -27.344 22.562 24.672 1 93.56 580 TYR A O 1
ATOM 4570 N N . LYS A 1 581 ? -28.125 20.609 25.188 1 92.75 581 LYS A N 1
ATOM 4571 C CA . LYS A 1 581 ? -28.75 21.062 26.422 1 92.75 581 LYS A CA 1
ATOM 4572 C C . LYS A 1 581 ? -27.703 21.453 27.453 1 92.75 581 LYS A C 1
ATOM 4574 O O . LYS A 1 581 ? -27.891 22.422 28.203 1 92.75 581 LYS A O 1
ATOM 4579 N N . THR A 1 582 ? -26.641 20.734 27.469 1 89.81 582 THR A N 1
ATOM 4580 C CA . THR A 1 582 ? -25.625 20.969 28.484 1 89.81 582 THR A CA 1
ATOM 4581 C C . THR A 1 582 ? -24.609 22 28.016 1 89.81 582 THR A C 1
ATOM 4583 O O . THR A 1 582 ? -23.828 22.516 28.812 1 89.81 582 THR A O 1
ATOM 4586 N N . GLU A 1 583 ? -24.516 22.359 26.781 1 83.75 583 GLU A N 1
ATOM 4587 C CA . GLU A 1 583 ? -23.609 23.312 26.156 1 83.75 583 GLU A CA 1
ATOM 4588 C C . GLU A 1 583 ? -22.156 22.969 26.469 1 83.75 583 GLU A C 1
ATOM 4590 O O . GLU A 1 583 ? -21.344 23.844 26.75 1 83.75 583 GLU A O 1
ATOM 4595 N N . GLY A 1 584 ? -21.906 21.688 26.578 1 77.31 584 GLY A N 1
ATOM 4596 C CA . GLY A 1 584 ? -20.562 21.203 26.797 1 77.31 584 GLY A CA 1
ATOM 4597 C C . GLY A 1 584 ? -20.062 21.438 28.203 1 77.31 584 GLY A C 1
ATOM 4598 O O . GLY A 1 584 ? -18.844 21.5 28.438 1 77.31 584 GLY A O 1
ATOM 4599 N N . LYS A 1 585 ? -20.906 21.719 29.172 1 84.56 585 LYS A N 1
ATOM 4600 C CA . LYS A 1 585 ? -20.5 22.031 30.531 1 84.56 585 LYS A CA 1
ATOM 4601 C C . LYS A 1 585 ? -21.031 21 31.531 1 84.56 585 LYS A C 1
ATOM 4603 O O . LYS A 1 585 ? -21.312 21.312 32.688 1 84.56 585 LYS A O 1
ATOM 4608 N N . PHE A 1 586 ? -21.109 19.844 31.078 1 89.19 586 PHE A N 1
ATOM 4609 C CA . PHE A 1 586 ? -21.547 18.781 31.969 1 89.19 586 PHE A CA 1
ATOM 4610 C C . PHE A 1 586 ? -20.453 18.406 32.969 1 89.19 586 PHE A C 1
ATOM 4612 O O . PHE A 1 586 ? -19.312 18.156 32.562 1 89.19 586 PHE A O 1
ATOM 4619 N N . ARG A 1 587 ? -20.672 18.484 34.281 1 90.5 587 ARG A N 1
ATOM 4620 C CA . ARG A 1 587 ? -19.688 18.188 35.312 1 90.5 587 ARG A CA 1
ATOM 4621 C C . ARG A 1 587 ? -19.906 16.781 35.875 1 90.5 587 ARG A C 1
ATOM 4623 O O . ARG A 1 587 ? -21.031 16.406 36.219 1 90.5 587 ARG A O 1
ATOM 4630 N N . MET A 1 588 ? -18.891 16.078 35.75 1 91 588 MET A N 1
ATOM 4631 C CA . MET A 1 588 ? -18.922 14.711 36.25 1 91 588 MET A CA 1
ATOM 4632 C C . MET A 1 588 ? -17.734 14.445 37.188 1 91 588 MET A C 1
ATOM 4634 O O . MET A 1 588 ? -16.641 14.984 36.969 1 91 588 MET A O 1
ATOM 4638 N N . ASN A 1 589 ? -17.953 13.688 38.312 1 92.25 589 ASN A N 1
ATOM 4639 C CA . ASN A 1 589 ? -16.844 13.312 39.188 1 92.25 589 ASN A CA 1
ATOM 4640 C C . ASN A 1 589 ? -15.891 12.336 38.531 1 92.25 589 ASN A C 1
ATOM 4642 O O . ASN A 1 589 ? -16.266 11.648 37.562 1 92.25 589 ASN A O 1
ATOM 4646 N N . ARG A 1 590 ? -14.727 12.281 38.969 1 89.12 590 ARG A N 1
ATOM 4647 C CA . ARG A 1 590 ? -13.664 11.492 38.375 1 89.12 590 ARG A CA 1
ATOM 4648 C C . ARG A 1 590 ? -13.984 10 38.438 1 89.12 590 ARG A C 1
ATOM 4650 O O . ARG A 1 590 ? -13.703 9.258 37.5 1 89.12 590 ARG A O 1
ATOM 4657 N N . ALA A 1 591 ? -14.562 9.547 39.469 1 93.75 591 ALA A N 1
ATOM 4658 C CA . ALA A 1 591 ? -14.883 8.133 39.656 1 93.75 591 ALA A CA 1
ATOM 4659 C C . ALA A 1 591 ? -15.977 7.699 38.656 1 93.75 591 ALA A C 1
ATOM 4661 O O . ALA A 1 591 ? -15.906 6.613 38.094 1 93.75 591 ALA A O 1
ATOM 4662 N N . LEU A 1 592 ? -16.953 8.508 38.562 1 94.12 592 LEU A N 1
ATOM 4663 C CA . LEU A 1 592 ? -18.031 8.227 37.625 1 94.12 592 LEU A CA 1
ATOM 4664 C C . LEU A 1 592 ? -17.516 8.227 36.188 1 94.12 592 LEU A C 1
ATOM 4666 O O . LEU A 1 592 ? -17.938 7.395 35.375 1 94.12 592 LEU A O 1
ATOM 4670 N N . ASN A 1 593 ? -16.719 9.211 35.906 1 94.38 593 ASN A N 1
ATOM 4671 C CA . ASN A 1 593 ? -16.109 9.266 34.562 1 94.38 593 ASN A CA 1
ATOM 4672 C C . ASN A 1 593 ? -15.344 7.984 34.25 1 94.38 593 ASN A C 1
ATOM 4674 O O . ASN A 1 593 ? -15.492 7.418 33.188 1 94.38 593 ASN A O 1
ATOM 4678 N N . LEU A 1 594 ? -14.531 7.535 35.156 1 94.19 594 LEU A N 1
ATOM 4679 C CA . LEU A 1 594 ? -13.75 6.312 35 1 94.19 594 LEU A CA 1
ATOM 4680 C C . LEU A 1 594 ? -14.672 5.105 34.812 1 94.19 594 LEU A C 1
ATOM 4682 O O . LEU A 1 594 ? -14.406 4.23 34 1 94.19 594 LEU A O 1
ATOM 4686 N N . LEU A 1 595 ? -15.648 5.039 35.656 1 96 595 LEU A N 1
ATOM 4687 C CA . LEU A 1 595 ? -16.609 3.939 35.562 1 96 595 LEU A CA 1
ATOM 4688 C C . LEU A 1 595 ? -17.266 3.904 34.188 1 96 595 LEU A C 1
ATOM 4690 O O . LEU A 1 595 ? -17.406 2.834 33.594 1 96 595 LEU A O 1
ATOM 4694 N N . CYS A 1 596 ? -17.703 5.059 33.688 1 96.56 596 CYS A N 1
ATOM 4695 C CA . CYS A 1 596 ? -18.328 5.129 32.375 1 96.56 596 CYS A CA 1
ATOM 4696 C C . CYS A 1 596 ? -17.375 4.684 31.281 1 96.56 596 CYS A C 1
ATOM 4698 O O . CYS A 1 596 ? -17.766 4.008 30.344 1 96.56 596 CYS A O 1
ATOM 4700 N N . TRP A 1 597 ? -16.125 5.086 31.406 1 96.94 597 TRP A N 1
ATOM 4701 C CA . TRP A 1 597 ? -15.117 4.668 30.438 1 96.94 597 TRP A CA 1
ATOM 4702 C C . TRP A 1 597 ? -14.93 3.154 30.469 1 96.94 597 TRP A C 1
ATOM 4704 O O . TRP A 1 597 ? -14.82 2.514 29.422 1 96.94 597 TRP A O 1
ATOM 4714 N N . ILE A 1 598 ? -14.852 2.551 31.641 1 97.44 598 ILE A N 1
ATOM 4715 C CA . ILE A 1 598 ? -14.672 1.11 31.797 1 97.44 598 ILE A CA 1
ATOM 4716 C C . ILE A 1 598 ? -15.875 0.376 31.203 1 97.44 598 ILE A C 1
ATOM 4718 O O . ILE A 1 598 ? -15.711 -0.595 30.453 1 97.44 598 ILE A O 1
ATOM 4722 N N . ILE A 1 599 ? -17.078 0.842 31.516 1 97.5 599 ILE A N 1
ATOM 4723 C CA . ILE A 1 599 ? -18.297 0.225 31 1 97.5 599 ILE A CA 1
ATOM 4724 C C . ILE A 1 599 ? -18.312 0.302 29.469 1 97.5 599 ILE A C 1
ATOM 4726 O O . ILE A 1 599 ? -18.594 -0.69 28.797 1 97.5 599 ILE A O 1
ATOM 4730 N N . ALA A 1 600 ? -18.016 1.459 28.938 1 97.75 600 ALA A N 1
ATOM 4731 C CA . ALA A 1 600 ? -17.969 1.633 27.484 1 97.75 600 ALA A CA 1
ATOM 4732 C C . ALA A 1 600 ? -16.953 0.696 26.859 1 97.75 600 ALA A C 1
ATOM 4734 O O . ALA A 1 600 ? -17.219 0.08 25.812 1 97.75 600 ALA A O 1
ATOM 4735 N N . ALA A 1 601 ? -15.773 0.596 27.453 1 97.31 601 ALA A N 1
ATOM 4736 C CA . ALA A 1 601 ? -14.719 -0.265 26.922 1 97.31 601 ALA A CA 1
ATOM 4737 C C . ALA A 1 601 ? -15.141 -1.73 26.953 1 97.31 601 ALA A C 1
ATOM 4739 O O . ALA A 1 601 ? -14.914 -2.465 25.984 1 97.31 601 ALA A O 1
ATOM 4740 N N . VAL A 1 602 ? -15.703 -2.133 28.031 1 97.69 602 VAL A N 1
ATOM 4741 C CA . VAL A 1 602 ? -16.125 -3.52 28.188 1 97.69 602 VAL A CA 1
ATOM 4742 C C . VAL A 1 602 ? -17.219 -3.838 27.172 1 97.69 602 VAL A C 1
ATOM 4744 O O . VAL A 1 602 ? -17.188 -4.875 26.516 1 97.69 602 VAL A O 1
ATOM 4747 N N . LEU A 1 603 ? -18.203 -2.979 27.047 1 97.75 603 LEU A N 1
ATOM 4748 C CA . LEU A 1 603 ? -19.297 -3.191 26.109 1 97.75 603 LEU A CA 1
ATOM 4749 C C . LEU A 1 603 ? -18.797 -3.213 24.672 1 97.75 603 LEU A C 1
ATOM 4751 O O . LEU A 1 603 ? -19.234 -4.031 23.859 1 97.75 603 LEU A O 1
ATOM 4755 N N . ALA A 1 604 ? -17.906 -2.297 24.344 1 97.44 604 ALA A N 1
ATOM 4756 C CA . ALA A 1 604 ? -17.312 -2.279 23 1 97.44 604 ALA A CA 1
ATOM 4757 C C . ALA A 1 604 ? -16.562 -3.57 22.719 1 97.44 604 ALA A C 1
ATOM 4759 O O . ALA A 1 604 ? -16.672 -4.133 21.625 1 97.44 604 ALA A O 1
ATOM 4760 N N . CYS A 1 605 ? -15.773 -4.047 23.688 1 96.75 605 CYS A N 1
ATOM 4761 C CA . CYS A 1 605 ? -15.023 -5.285 23.531 1 96.75 605 CYS A CA 1
ATOM 4762 C C . CYS A 1 605 ? -15.961 -6.477 23.375 1 96.75 605 CYS A C 1
ATOM 4764 O O . CYS A 1 605 ? -15.672 -7.414 22.641 1 96.75 605 CYS A O 1
ATOM 4766 N N . LEU A 1 606 ? -17.047 -6.41 24.078 1 95.31 606 LEU A N 1
ATOM 4767 C CA . LEU A 1 606 ? -18.016 -7.488 23.969 1 95.31 606 LEU A CA 1
ATOM 4768 C C . LEU A 1 606 ? -18.641 -7.512 22.578 1 95.31 606 LEU A C 1
ATOM 4770 O O . LEU A 1 606 ? -18.906 -8.586 22.031 1 95.31 606 LEU A O 1
ATOM 4774 N N . CYS A 1 607 ? -18.906 -6.371 22.016 1 94.88 607 CYS A N 1
ATOM 4775 C CA . CYS A 1 607 ? -19.453 -6.293 20.656 1 94.88 607 CYS A CA 1
ATOM 4776 C C . CYS A 1 607 ? -18.469 -6.871 19.656 1 94.88 607 CYS A C 1
ATOM 4778 O O . CYS A 1 607 ? -18.859 -7.559 18.719 1 94.88 607 CYS A O 1
ATOM 4780 N N . LEU A 1 608 ? -17.156 -6.703 19.844 1 94.44 608 LEU A N 1
ATOM 4781 C CA . LEU A 1 608 ? -16.156 -7.07 18.859 1 94.44 608 LEU A CA 1
ATOM 4782 C C . LEU A 1 608 ? -15.656 -8.492 19.094 1 94.44 608 LEU A C 1
ATOM 4784 O O . LEU A 1 608 ? -15.453 -9.25 18.141 1 94.44 608 LEU A O 1
ATOM 4788 N N . TYR A 1 609 ? -15.453 -8.891 20.391 1 93.5 609 TYR A N 1
ATOM 4789 C CA . TYR A 1 609 ? -14.75 -10.133 20.688 1 93.5 609 TYR A CA 1
ATOM 4790 C C . TYR A 1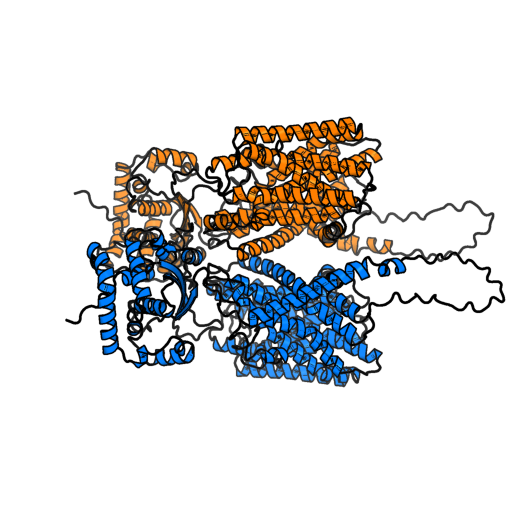 609 ? -15.695 -11.156 21.312 1 93.5 609 TYR A C 1
ATOM 4792 O O . TYR A 1 609 ? -15.32 -12.312 21.516 1 93.5 609 TYR A O 1
ATOM 4800 N N . GLY A 1 610 ? -16.875 -10.758 21.625 1 89.75 610 GLY A N 1
ATOM 4801 C CA . GLY A 1 610 ? -17.828 -11.648 22.281 1 89.75 610 GLY A CA 1
ATOM 4802 C C . GLY A 1 610 ? -18.25 -12.82 21.406 1 89.75 610 GLY A C 1
ATOM 4803 O O . GLY A 1 610 ? -18.703 -13.844 21.906 1 89.75 610 GLY A O 1
ATOM 4804 N N . LEU A 1 611 ? -18.016 -12.711 20.141 1 87.75 611 LEU A N 1
ATOM 4805 C CA . LEU A 1 611 ? -18.453 -13.734 19.203 1 87.75 611 LEU A CA 1
ATOM 4806 C C . LEU A 1 611 ? -17.312 -14.703 18.891 1 87.75 611 LEU A C 1
ATOM 4808 O O . LEU A 1 611 ? -17.422 -15.523 17.969 1 87.75 611 LEU A O 1
ATOM 4812 N N . TYR A 1 612 ? -16.219 -14.648 19.594 1 88.69 612 TYR A N 1
ATOM 4813 C CA . TYR A 1 612 ? -15.008 -15.406 19.266 1 88.69 612 TYR A CA 1
ATOM 4814 C C . TYR A 1 612 ? -15.312 -16.906 19.203 1 88.69 612 TYR A C 1
ATOM 4816 O O . TYR A 1 612 ? -14.938 -17.578 18.234 1 88.69 612 TYR A O 1
ATOM 4824 N N . GLU A 1 613 ? -16.094 -17.406 20.141 1 86 613 GLU A N 1
ATOM 4825 C CA . GLU A 1 613 ? -16.359 -18.844 20.203 1 86 613 GLU A CA 1
ATOM 4826 C C . GLU A 1 613 ? -17.266 -19.297 19.047 1 86 613 GLU A C 1
ATOM 4828 O O . GLU A 1 613 ? -17.125 -20.406 18.547 1 86 613 GLU A O 1
ATOM 4833 N N . GLU A 1 614 ? -18.156 -18.5 18.656 1 83.75 614 GLU A N 1
ATOM 4834 C CA . GLU A 1 614 ? -19.016 -18.812 17.531 1 83.75 614 GLU A CA 1
ATOM 4835 C C . GLU A 1 614 ? -18.25 -18.75 16.219 1 83.75 614 GLU A C 1
ATOM 4837 O O . GLU A 1 614 ? -18.438 -19.578 15.328 1 83.75 614 GLU A O 1
ATOM 4842 N N . ASN A 1 615 ? -17.453 -17.75 16.094 1 83.06 615 ASN A N 1
ATOM 4843 C CA . ASN A 1 615 ? -16.688 -17.562 14.859 1 83.06 615 ASN A CA 1
ATOM 4844 C C . ASN A 1 615 ? -15.617 -18.641 14.688 1 83.06 615 ASN A C 1
ATOM 4846 O O . ASN A 1 615 ? -15.281 -19 13.562 1 83.06 615 ASN A O 1
ATOM 4850 N N . LYS A 1 616 ? -15.109 -19.109 15.828 1 81.38 616 LYS A N 1
ATOM 4851 C CA . LYS A 1 616 ? -14.125 -20.172 15.812 1 81.38 616 LYS A CA 1
ATOM 4852 C C . LYS A 1 616 ? -14.773 -21.516 15.477 1 81.38 616 LYS A C 1
ATOM 4854 O O . LYS A 1 616 ? -14.094 -22.469 15.078 1 81.38 616 LYS A O 1
ATOM 4859 N N . GLY A 1 617 ? -16.078 -21.625 15.586 1 76.38 617 GLY A N 1
ATOM 4860 C CA . GLY A 1 617 ? -16.812 -22.828 15.266 1 76.38 617 GLY A CA 1
ATOM 4861 C C . GLY A 1 617 ? -17 -23.75 16.469 1 76.38 617 GLY A C 1
ATOM 4862 O O . GLY A 1 617 ? -17.484 -24.875 16.328 1 76.38 617 GLY A O 1
ATOM 4863 N N . THR A 1 618 ? -16.562 -23.328 17.609 1 77.56 618 THR A N 1
ATOM 4864 C CA . THR A 1 618 ? -16.594 -24.203 18.781 1 77.56 618 THR A CA 1
ATOM 4865 C C . THR A 1 618 ? -17.906 -24.047 19.531 1 77.56 618 THR A C 1
ATOM 4867 O O . THR A 1 618 ? -18.281 -24.906 20.328 1 77.56 618 THR A O 1
ATOM 4870 N N . ALA A 1 619 ? -18.594 -22.922 19.281 1 73.88 619 ALA A N 1
ATOM 4871 C CA . ALA A 1 619 ? -19.875 -22.703 19.953 1 73.88 619 ALA A CA 1
ATOM 4872 C C . ALA A 1 619 ? -20.984 -22.438 18.938 1 73.88 619 ALA A C 1
ATOM 4874 O O . ALA A 1 619 ? -20.75 -21.828 17.891 1 73.88 619 ALA A O 1
ATOM 4875 N N . ASP A 1 620 ? -22.062 -23.125 19.125 1 77.5 620 ASP A N 1
ATOM 4876 C CA . ASP A 1 620 ? -23.281 -22.828 18.375 1 77.5 620 ASP A CA 1
ATOM 4877 C C . ASP A 1 620 ? -24.312 -22.125 19.25 1 77.5 620 ASP A C 1
ATOM 4879 O O . ASP A 1 620 ? -25.062 -22.781 19.969 1 77.5 620 ASP A O 1
ATOM 4883 N N . PHE A 1 621 ? -24.312 -20.812 19.062 1 83.19 621 PHE A N 1
ATOM 4884 C CA . PHE A 1 621 ? -25.25 -20.047 19.859 1 83.19 621 PHE A CA 1
ATOM 4885 C C . PHE A 1 621 ? -26.688 -20.391 19.469 1 83.19 621 PHE A C 1
ATOM 4887 O O . PHE A 1 621 ? -26.969 -20.641 18.297 1 83.19 621 PHE A O 1
ATOM 4894 N N . ASN A 1 622 ? -27.516 -20.453 20.453 1 87.69 622 ASN A N 1
ATOM 4895 C CA . ASN A 1 622 ? -28.938 -20.656 20.172 1 87.69 622 ASN A CA 1
ATOM 4896 C C . ASN A 1 622 ? -29.547 -19.422 19.531 1 87.69 622 ASN A C 1
ATOM 4898 O O . ASN A 1 622 ? -28.969 -18.328 19.562 1 87.69 622 ASN A O 1
ATOM 4902 N N . THR A 1 623 ? -30.656 -19.609 18.922 1 89.69 623 THR A N 1
ATOM 4903 C CA . THR A 1 623 ? -31.328 -18.562 18.172 1 89.69 623 THR A CA 1
ATOM 4904 C C . THR A 1 623 ? -31.656 -17.375 19.078 1 89.69 623 THR A C 1
ATOM 4906 O O . THR A 1 623 ? -31.578 -16.219 18.641 1 89.69 623 THR A O 1
ATOM 4909 N N . GLU A 1 624 ? -31.953 -17.562 20.328 1 92.25 624 GLU A N 1
ATOM 4910 C CA . GLU A 1 624 ? -32.312 -16.5 21.266 1 92.25 624 GLU A CA 1
ATOM 4911 C C . GLU A 1 624 ? -31.109 -15.586 21.531 1 92.25 624 GLU A C 1
ATOM 4913 O O . GLU A 1 624 ? -31.25 -14.367 21.578 1 92.25 624 GLU A O 1
ATOM 4918 N N . VAL A 1 625 ? -30.031 -16.219 21.672 1 91.5 625 VAL A N 1
ATOM 4919 C CA . VAL A 1 625 ? -28.812 -15.469 21.938 1 91.5 625 VAL A CA 1
ATOM 4920 C C . VAL A 1 625 ? -28.406 -14.68 20.688 1 91.5 625 VAL A C 1
ATOM 4922 O O . VAL A 1 625 ? -28 -13.523 20.781 1 91.5 625 VAL A O 1
ATOM 4925 N N . ARG A 1 626 ? -28.516 -15.312 19.578 1 91.19 626 ARG A N 1
ATOM 4926 C CA . ARG A 1 626 ? -28.203 -14.633 18.328 1 91.19 626 ARG A CA 1
ATOM 4927 C C . ARG A 1 626 ? -29.141 -13.445 18.109 1 91.19 626 ARG A C 1
ATOM 4929 O O . ARG A 1 626 ? -28.688 -12.375 17.688 1 91.19 626 ARG A O 1
ATOM 4936 N N . SER A 1 627 ? -30.359 -13.719 18.406 1 94.06 627 SER A N 1
ATOM 4937 C CA . SER A 1 627 ? -31.359 -12.656 18.25 1 94.06 627 SER A CA 1
ATOM 4938 C C . SER A 1 627 ? -31.062 -11.5 19.203 1 94.06 627 SER A C 1
ATOM 4940 O O . SER A 1 627 ? -31.203 -10.336 18.844 1 94.06 627 SER A O 1
ATOM 4942 N N . LEU A 1 628 ? -30.703 -11.789 20.391 1 94.56 628 LEU A N 1
ATOM 4943 C CA . LEU A 1 628 ? -30.375 -10.758 21.375 1 94.56 628 LEU A CA 1
ATOM 4944 C C . LEU A 1 628 ? -29.172 -9.945 20.906 1 94.56 628 LEU A C 1
ATOM 4946 O O . LEU A 1 628 ? -29.172 -8.719 20.984 1 94.56 628 LEU A O 1
ATOM 4950 N N . TYR A 1 629 ? -28.188 -10.656 20.469 1 93.81 629 TYR A N 1
ATOM 4951 C CA . TYR A 1 629 ? -26.984 -9.984 20 1 93.81 629 TYR A CA 1
ATOM 4952 C C . TYR A 1 629 ? -27.297 -9.078 18.812 1 93.81 629 TYR A C 1
ATOM 4954 O O . TYR A 1 629 ? -26.922 -7.902 18.812 1 93.81 629 TYR A O 1
ATOM 4962 N N . ASN A 1 630 ? -27.969 -9.594 17.781 1 94.44 630 ASN A N 1
ATOM 4963 C CA . ASN A 1 630 ? -28.281 -8.828 16.578 1 94.44 630 ASN A CA 1
ATOM 4964 C C . ASN A 1 630 ? -29.141 -7.613 16.906 1 94.44 630 ASN A C 1
ATOM 4966 O O . ASN A 1 630 ? -29.047 -6.574 16.25 1 94.44 630 ASN A O 1
ATOM 4970 N N . THR A 1 631 ? -29.922 -7.734 17.922 1 96.38 631 THR A N 1
ATOM 4971 C CA . THR A 1 631 ? -30.875 -6.684 18.297 1 96.38 631 THR A CA 1
ATOM 4972 C C . THR A 1 631 ? -30.141 -5.551 19.031 1 96.38 631 THR A C 1
ATOM 4974 O O . THR A 1 631 ? -30.469 -4.379 18.844 1 96.38 631 THR A O 1
ATOM 4977 N N . LEU A 1 632 ? -29.094 -5.879 19.75 1 96.25 632 LEU A N 1
ATOM 4978 C CA . LEU A 1 632 ? -28.594 -4.906 20.719 1 96.25 632 LEU A CA 1
ATOM 4979 C C . LEU A 1 632 ? -27.219 -4.383 20.297 1 96.25 632 LEU A C 1
ATOM 4981 O O . LEU A 1 632 ? -26.859 -3.246 20.609 1 96.25 632 LEU A O 1
ATOM 4985 N N . HIS A 1 633 ? -26.406 -5.148 19.672 1 95.81 633 HIS A N 1
ATOM 4986 C CA . HIS A 1 633 ? -24.969 -4.875 19.594 1 95.81 633 HIS A CA 1
ATOM 4987 C C . HIS A 1 633 ? -24.703 -3.58 18.828 1 95.81 633 HIS A C 1
ATOM 4989 O O . HIS A 1 633 ? -23.812 -2.816 19.203 1 95.81 633 HIS A O 1
ATOM 4995 N N . ARG A 1 634 ? -25.453 -3.262 17.797 1 97 634 ARG A N 1
ATOM 4996 C CA . ARG A 1 634 ? -25.203 -2.066 17 1 97 634 ARG A CA 1
ATOM 4997 C C . ARG A 1 634 ? -25.547 -0.803 17.781 1 97 634 ARG A C 1
ATOM 4999 O O . ARG A 1 634 ? -24.828 0.193 17.719 1 97 634 ARG A O 1
ATOM 5006 N N . SER A 1 635 ? -26.688 -0.832 18.484 1 98 635 SER A N 1
ATOM 5007 C CA . SER A 1 635 ? -27.078 0.302 19.312 1 98 635 SER A CA 1
ATOM 5008 C C . SER A 1 635 ? -26.094 0.499 20.469 1 98 635 SER A C 1
ATOM 5010 O O . SER A 1 635 ? -25.766 1.633 20.828 1 98 635 SER A O 1
ATOM 5012 N N . VAL A 1 636 ? -25.703 -0.616 21 1 98.06 636 VAL A N 1
ATOM 5013 C CA . VAL A 1 636 ? -24.734 -0.561 22.094 1 98.06 636 VAL A CA 1
ATOM 5014 C C . VAL A 1 636 ? -23.422 0.022 21.594 1 98.06 636 VAL A C 1
ATOM 5016 O O . VAL A 1 636 ? -22.812 0.866 22.266 1 98.06 636 VAL A O 1
ATOM 5019 N N . TRP A 1 637 ? -22.953 -0.417 20.453 1 98.25 637 TRP A N 1
ATOM 5020 C CA . TRP A 1 637 ? -21.75 0.154 19.859 1 98.25 637 TRP A CA 1
ATOM 5021 C C . TRP A 1 637 ? -21.906 1.655 19.641 1 98.25 637 TRP A C 1
ATOM 5023 O O . TRP A 1 637 ? -21.016 2.438 19.969 1 98.25 637 TRP A O 1
ATOM 5033 N N . GLY A 1 638 ? -23.062 2.033 19.047 1 98.38 638 GLY A N 1
ATOM 5034 C CA . GLY A 1 638 ? -23.344 3.451 18.875 1 98.38 638 GLY A CA 1
ATOM 5035 C C . GLY A 1 638 ? -23.25 4.238 20.156 1 98.38 638 GLY A C 1
ATOM 5036 O O . GLY A 1 638 ? -22.719 5.352 20.188 1 98.38 638 GLY A O 1
ATOM 5037 N N . ALA A 1 639 ? -23.734 3.664 21.234 1 98.38 639 ALA A N 1
ATOM 5038 C CA . ALA A 1 639 ? -23.688 4.309 22.547 1 98.38 639 ALA A CA 1
ATOM 5039 C C . ALA A 1 639 ? -22.25 4.469 23.031 1 98.38 639 ALA A C 1
ATOM 5041 O O . ALA A 1 639 ? -21.906 5.477 23.656 1 98.38 639 ALA A O 1
ATOM 5042 N N . CYS A 1 640 ? -21.469 3.475 22.781 1 98.31 640 CYS A N 1
ATOM 5043 C CA . CYS A 1 640 ? -20.062 3.547 23.156 1 98.31 640 CYS A CA 1
ATOM 5044 C C . CYS A 1 640 ? -19.344 4.672 22.422 1 98.31 640 CYS A C 1
ATOM 5046 O O . CYS A 1 640 ? -18.594 5.438 23.031 1 98.31 640 CYS A O 1
ATOM 5048 N N . VAL A 1 641 ? -19.578 4.781 21.156 1 98.19 641 VAL A N 1
ATOM 5049 C CA . VAL A 1 641 ? -18.984 5.836 20.344 1 98.19 641 VAL A CA 1
ATOM 5050 C C . VAL A 1 641 ? -19.469 7.199 20.828 1 98.19 641 VAL A C 1
ATOM 5052 O O . VAL A 1 641 ? -18.672 8.133 20.969 1 98.19 641 VAL A O 1
ATOM 5055 N N . CYS A 1 642 ? -20.734 7.289 21.109 1 98.06 642 CYS A N 1
ATOM 5056 C CA . CYS A 1 642 ? -21.328 8.539 21.578 1 98.06 642 CYS A CA 1
ATOM 5057 C C . CYS A 1 642 ? -20.75 8.945 22.922 1 98.06 642 CYS A C 1
ATOM 5059 O O . CYS A 1 642 ? -20.578 10.133 23.203 1 98.06 642 CYS A O 1
ATOM 5061 N N . TRP A 1 643 ? -20.438 7.973 23.734 1 97.56 643 TRP A N 1
ATOM 5062 C CA . TRP A 1 643 ? -19.812 8.273 25.016 1 97.56 643 TRP A CA 1
ATOM 5063 C C . TRP A 1 643 ? -18.438 8.914 24.797 1 97.56 643 TRP A C 1
ATOM 5065 O O . TRP A 1 643 ? -18.094 9.891 25.469 1 97.56 643 TRP A O 1
ATOM 5075 N N . VAL A 1 644 ? -17.672 8.375 23.875 1 97.44 644 VAL A N 1
ATOM 5076 C CA . VAL A 1 644 ? -16.359 8.914 23.578 1 97.44 644 VAL A CA 1
ATOM 5077 C C . VAL A 1 644 ? -16.484 10.375 23.141 1 97.44 644 VAL A C 1
ATOM 5079 O O . VAL A 1 644 ? -15.734 11.234 23.625 1 97.44 644 VAL A O 1
ATOM 5082 N N . ILE A 1 645 ? -17.422 10.656 22.344 1 96.81 645 ILE A N 1
ATOM 5083 C CA . ILE A 1 645 ? -17.625 12.016 21.844 1 96.81 645 ILE A CA 1
ATOM 5084 C C . ILE A 1 645 ? -18.062 12.93 22.984 1 96.81 645 ILE A C 1
ATOM 5086 O O . ILE A 1 645 ? -17.516 14.023 23.156 1 96.81 645 ILE A O 1
ATOM 5090 N N . PHE A 1 646 ? -19.016 12.438 23.766 1 96 646 PHE A N 1
ATOM 5091 C CA . PHE A 1 646 ? -19.547 13.203 24.891 1 96 646 PHE A CA 1
ATOM 5092 C C . PHE A 1 646 ? -18.438 13.523 25.891 1 96 646 PHE A C 1
ATOM 5094 O O . PHE A 1 646 ? -18.312 14.664 26.344 1 96 646 PHE A O 1
ATOM 5101 N N . SER A 1 647 ? -17.688 12.492 26.188 1 95.19 647 SER A N 1
ATOM 5102 C CA . SER A 1 647 ? -16.609 12.664 27.156 1 95.19 647 SER A CA 1
ATOM 5103 C C . SER A 1 647 ? -15.555 13.641 26.625 1 95.19 647 SER A C 1
ATOM 5105 O O . SER A 1 647 ? -15.086 14.508 27.375 1 95.19 647 SER A O 1
ATOM 5107 N N . CYS A 1 648 ? -15.219 13.602 25.406 1 93.62 648 CYS A N 1
ATOM 5108 C CA . CYS A 1 648 ? -14.234 14.484 24.797 1 93.62 648 CYS A CA 1
ATOM 5109 C C . CYS A 1 648 ? -14.766 15.914 24.719 1 93.62 648 CYS A C 1
ATOM 5111 O O . CYS A 1 648 ? -14.023 16.875 24.984 1 93.62 648 CYS A O 1
ATOM 5113 N N . ALA A 1 649 ? -16 16.062 24.438 1 92.56 649 ALA A N 1
ATOM 5114 C CA . ALA A 1 649 ? -16.609 17.391 24.297 1 92.56 649 ALA A CA 1
ATOM 5115 C C . ALA A 1 649 ? -16.656 18.109 25.641 1 92.56 649 ALA A C 1
ATOM 5117 O O . ALA A 1 649 ? -16.578 19.344 25.703 1 92.56 649 ALA A O 1
ATOM 5118 N N . ASN A 1 650 ? -16.734 17.312 26.703 1 92.25 650 ASN A N 1
ATOM 5119 C CA . ASN A 1 650 ? -16.875 17.891 28.031 1 92.25 650 ASN A CA 1
ATOM 5120 C C . ASN A 1 650 ? -15.539 17.922 28.781 1 92.25 650 ASN A C 1
ATOM 5122 O O . ASN A 1 650 ? -15.492 18.188 29.984 1 92.25 650 ASN A O 1
ATOM 5126 N N . GLY A 1 651 ? -14.43 17.594 28.109 1 89.06 651 GLY A N 1
ATOM 5127 C CA . GLY A 1 651 ? -13.094 17.703 28.688 1 89.06 651 GLY A CA 1
ATOM 5128 C C . GLY A 1 651 ? -12.695 16.484 29.5 1 89.06 651 GLY A C 1
ATOM 5129 O O . GLY A 1 651 ? -11.695 16.5 30.203 1 89.06 651 GLY A O 1
ATOM 5130 N N . TYR A 1 652 ? -13.398 15.414 29.422 1 92 652 TYR A N 1
ATOM 5131 C CA . TYR A 1 652 ? -13.133 14.211 30.188 1 92 652 TYR A CA 1
ATOM 5132 C C . TYR A 1 652 ? -12.453 13.148 29.344 1 92 652 TYR A C 1
ATOM 5134 O O . TYR A 1 652 ? -12.281 12.008 29.766 1 92 652 TYR A O 1
ATOM 5142 N N . GLY A 1 653 ? -12.047 13.469 28.172 1 91.38 653 GLY A N 1
ATOM 5143 C CA . GLY A 1 653 ? -11.5 12.492 27.234 1 91.38 653 GLY A CA 1
ATOM 5144 C C . GLY A 1 653 ? -10.008 12.281 27.406 1 91.38 653 GLY A C 1
ATOM 5145 O O . GLY A 1 653 ? -9.453 11.281 26.953 1 91.38 653 GLY A O 1
ATOM 5146 N N . GLY A 1 654 ? -9.273 13.172 28.062 1 86.19 654 GLY A N 1
ATOM 5147 C CA . GLY A 1 654 ? -7.848 13.039 28.312 1 86.19 654 GLY A CA 1
ATOM 5148 C C . GLY A 1 654 ? -7.039 12.797 27.047 1 86.19 654 GLY A C 1
ATOM 5149 O O . GLY A 1 654 ? -7.148 13.547 26.078 1 86.19 654 GLY A O 1
ATOM 5150 N N . PHE A 1 655 ? -6.285 11.656 27.047 1 85.25 655 PHE A N 1
ATOM 5151 C CA . PHE A 1 655 ? -5.391 11.312 25.953 1 85.25 655 PHE A CA 1
ATOM 5152 C C . PHE A 1 655 ? -6.184 10.906 24.719 1 85.25 655 PHE A C 1
ATOM 5154 O O . PHE A 1 655 ? -5.738 11.125 23.578 1 85.25 655 PHE A O 1
ATOM 5161 N N . VAL A 1 656 ? -7.309 10.375 24.922 1 92.06 656 VAL A N 1
ATOM 5162 C CA . VAL A 1 656 ? -8.148 9.961 23.797 1 92.06 656 VAL A CA 1
ATOM 5163 C C . VAL A 1 656 ? -8.562 11.18 22.984 1 92.06 656 VAL A C 1
ATOM 5165 O O . VAL A 1 656 ? -8.531 11.156 21.75 1 92.06 656 VAL A O 1
ATOM 5168 N N . ASN A 1 657 ? -8.914 12.227 23.672 1 93 657 ASN A N 1
ATOM 5169 C CA . ASN A 1 657 ? -9.289 13.461 22.984 1 93 657 ASN A CA 1
ATOM 5170 C C . ASN A 1 657 ? -8.102 14.055 22.219 1 93 657 ASN A C 1
ATOM 5172 O O . ASN A 1 657 ? -8.266 14.562 21.109 1 93 657 ASN A O 1
ATOM 5176 N N . GLN A 1 658 ? -6.973 13.992 22.938 1 87.25 658 GLN A N 1
ATOM 5177 C CA . GLN A 1 658 ? -5.773 14.523 22.297 1 87.25 658 GLN A CA 1
ATOM 5178 C C . GLN A 1 658 ? -5.465 13.781 21 1 87.25 658 GLN A C 1
ATOM 5180 O O . GLN A 1 658 ? -5.121 14.398 19.984 1 87.25 658 GLN A O 1
ATOM 5185 N N . LEU A 1 659 ? -5.617 12.562 20.969 1 90.25 659 LEU A N 1
ATOM 5186 C CA . LEU A 1 659 ? -5.34 11.75 19.797 1 90.25 659 LEU A CA 1
ATOM 5187 C C . LEU A 1 659 ? -6.387 11.984 18.703 1 90.25 659 LEU A C 1
ATOM 5189 O O . LEU A 1 659 ? -6.043 12.203 17.547 1 90.25 659 LEU A O 1
ATOM 5193 N N . LEU A 1 660 ? -7.602 11.953 19.062 1 95.19 660 LEU A N 1
ATOM 5194 C CA . LEU A 1 660 ? -8.695 12.047 18.109 1 95.19 660 LEU A CA 1
ATOM 5195 C C . LEU A 1 660 ? -8.82 13.461 17.547 1 95.19 660 LEU A C 1
ATOM 5197 O O . LEU A 1 660 ? -9.406 13.656 16.484 1 95.19 660 LEU A O 1
ATOM 5201 N N . SER A 1 661 ? -8.289 14.453 18.25 1 92.94 661 SER A N 1
ATOM 5202 C CA . SER A 1 661 ? -8.398 15.844 17.828 1 92.94 661 SER A CA 1
ATOM 5203 C C . SER A 1 661 ? -7.141 16.297 17.109 1 92.94 661 SER A C 1
ATOM 5205 O O . SER A 1 661 ? -6.93 17.5 16.906 1 92.94 661 SER A O 1
ATOM 5207 N N . TRP A 1 662 ? -6.352 15.32 16.719 1 89.62 662 TRP A N 1
ATOM 5208 C CA . TRP A 1 662 ? -5.133 15.641 15.977 1 89.62 662 TRP A CA 1
ATOM 5209 C C . TRP A 1 662 ? -5.453 16.391 14.688 1 89.62 662 TRP A C 1
ATOM 5211 O O . TRP A 1 662 ? -6.348 15.992 13.938 1 89.62 662 TRP A O 1
ATOM 5221 N N . LYS A 1 663 ? -4.73 17.422 14.398 1 89.19 663 LYS A N 1
ATOM 5222 C CA . LYS A 1 663 ? -5.02 18.328 13.281 1 89.19 663 LYS A CA 1
ATOM 5223 C C . LYS A 1 663 ? -4.867 17.609 11.945 1 89.19 663 LYS A C 1
ATOM 5225 O O . LYS A 1 663 ? -5.488 18 10.953 1 89.19 663 LYS A O 1
ATOM 5230 N N . ALA A 1 664 ? -4.07 16.625 11.93 1 88.31 664 ALA A N 1
ATOM 5231 C CA . ALA A 1 664 ? -3.852 15.883 10.688 1 88.31 664 ALA A CA 1
ATOM 5232 C C . ALA A 1 664 ? -5.129 15.188 10.234 1 88.31 664 ALA A C 1
ATOM 5234 O O . ALA A 1 664 ? -5.293 14.891 9.047 1 88.31 664 ALA A O 1
ATOM 5235 N N . PHE A 1 665 ? -6.051 14.984 11.102 1 94.56 665 PHE A N 1
ATOM 5236 C CA . PHE A 1 665 ? -7.273 14.258 10.773 1 94.56 665 PHE A CA 1
ATOM 5237 C C . PHE A 1 665 ? -8.281 15.172 10.102 1 94.56 665 PHE A C 1
ATOM 5239 O O . PHE A 1 665 ? -9.273 14.703 9.523 1 94.56 665 PHE A O 1
ATOM 5246 N N . LEU A 1 666 ? -8.07 16.469 10.109 1 94.25 666 LEU A N 1
ATOM 5247 C CA . LEU A 1 666 ? -9.047 17.406 9.57 1 94.25 666 LEU A CA 1
ATOM 5248 C C . LEU A 1 666 ? -9.164 17.266 8.055 1 94.25 666 LEU A C 1
ATOM 5250 O O . LEU A 1 666 ? -10.25 16.969 7.539 1 94.25 666 LEU A O 1
ATOM 5254 N N . PRO A 1 667 ? -8.016 17.344 7.34 1 94.12 667 PRO A N 1
ATOM 5255 C CA . PRO A 1 667 ? -8.148 17.141 5.895 1 94.12 667 PRO A CA 1
ATOM 5256 C C . PRO A 1 667 ? -8.602 15.727 5.539 1 94.12 667 PRO A C 1
ATOM 5258 O O . PRO A 1 667 ? -9.406 15.547 4.621 1 94.12 667 PRO A O 1
ATOM 5261 N N . LEU A 1 668 ? -8.141 14.766 6.215 1 96.38 668 LEU A N 1
ATOM 5262 C CA . LEU A 1 668 ? -8.531 13.383 5.957 1 96.38 668 LEU A CA 1
ATOM 5263 C C . LEU A 1 668 ? -10.016 13.164 6.25 1 96.38 668 LEU A C 1
ATOM 5265 O O . LEU A 1 668 ? -10.68 12.391 5.566 1 96.38 668 LEU A O 1
ATOM 5269 N N . GLY A 1 669 ? -10.453 13.844 7.301 1 96.62 669 GLY A N 1
ATOM 5270 C CA . GLY A 1 669 ? -11.859 13.758 7.648 1 96.62 669 GLY A CA 1
ATOM 5271 C C . GLY A 1 669 ? -12.773 14.328 6.578 1 96.62 669 GLY A C 1
ATOM 5272 O O . GLY A 1 669 ? -13.844 13.773 6.309 1 96.62 669 GLY A O 1
ATOM 5273 N N . ARG A 1 670 ? -12.312 15.352 5.906 1 96.06 670 ARG A N 1
ATOM 5274 C CA . ARG A 1 670 ? -13.102 15.977 4.848 1 96.06 670 ARG A CA 1
ATOM 5275 C C . ARG A 1 670 ? -13.148 15.094 3.605 1 96.06 670 ARG A C 1
ATOM 5277 O O . ARG A 1 670 ? -14.062 15.219 2.785 1 96.06 670 ARG A O 1
ATOM 5284 N N . LEU A 1 671 ? -12.219 14.18 3.537 1 97.75 671 LEU A N 1
ATOM 5285 C CA . LEU A 1 671 ? -12.133 13.328 2.355 1 97.75 671 LEU A CA 1
ATOM 5286 C C . LEU A 1 671 ? -12.828 11.992 2.594 1 97.75 671 LEU A C 1
ATOM 5288 O O . LEU A 1 671 ? -12.922 11.164 1.683 1 97.75 671 LEU A O 1
ATOM 5292 N N . THR A 1 672 ? -13.352 11.789 3.783 1 97.69 672 THR A N 1
ATOM 5293 C CA . THR A 1 672 ? -13.914 10.5 4.172 1 97.69 672 THR A CA 1
ATOM 5294 C C . THR A 1 672 ? -15.07 10.117 3.26 1 97.69 672 THR A C 1
ATOM 5296 O O . THR A 1 672 ? -15.195 8.961 2.854 1 97.69 672 THR A O 1
ATOM 5299 N N . TYR A 1 673 ? -15.953 11.078 2.881 1 97.62 673 TYR A N 1
ATOM 5300 C CA . TYR A 1 673 ? -17.109 10.789 2.045 1 97.62 673 TYR A CA 1
ATOM 5301 C C . TYR A 1 673 ? -16.688 10.32 0.658 1 97.62 673 TYR A C 1
ATOM 5303 O O . TYR A 1 673 ? -17.141 9.289 0.171 1 97.62 673 TYR A O 1
ATOM 5311 N N . CYS A 1 674 ? -15.773 11.031 0.055 1 98.56 674 CYS A N 1
ATOM 5312 C CA . CYS A 1 674 ? -15.305 10.648 -1.273 1 98.56 674 CYS A CA 1
ATOM 5313 C C . CYS A 1 674 ? -14.5 9.359 -1.221 1 98.56 674 CYS A C 1
ATOM 5315 O O . CYS A 1 674 ? -14.539 8.555 -2.156 1 98.56 674 CYS A O 1
ATOM 5317 N N . ALA A 1 675 ? -13.719 9.172 -0.151 1 98.62 675 ALA A N 1
ATOM 5318 C CA . ALA A 1 675 ? -13 7.91 0.019 1 98.62 675 ALA A CA 1
ATOM 5319 C C . ALA A 1 675 ? -13.969 6.738 0.105 1 98.62 675 ALA A C 1
ATOM 5321 O O . ALA A 1 675 ? -13.711 5.664 -0.443 1 98.62 675 ALA A O 1
ATOM 5322 N N . TYR A 1 676 ? -15.062 6.945 0.817 1 98.19 676 TYR A N 1
ATOM 5323 C CA . TYR A 1 676 ? -16.109 5.93 0.913 1 98.19 676 TYR A CA 1
ATOM 5324 C C . TYR A 1 676 ? -16.656 5.59 -0.465 1 98.19 676 TYR A C 1
ATOM 5326 O O . TYR A 1 676 ? -16.844 4.418 -0.792 1 98.19 676 TYR A O 1
ATOM 5334 N N . LEU A 1 677 ? -16.844 6.566 -1.294 1 98.56 677 LEU A N 1
ATOM 5335 C CA . LEU A 1 677 ? -17.453 6.367 -2.604 1 98.56 677 LEU A CA 1
ATOM 5336 C C . LEU A 1 677 ? -16.516 5.598 -3.529 1 98.56 677 LEU A C 1
ATOM 5338 O O . LEU A 1 677 ? -16.969 4.727 -4.281 1 98.56 677 LEU A O 1
ATOM 5342 N N . VAL A 1 678 ? -15.242 5.801 -3.412 1 98.5 678 VAL A N 1
ATOM 5343 C CA . VAL A 1 678 ? -14.383 5.355 -4.504 1 98.5 678 VAL A CA 1
ATOM 5344 C C . VAL A 1 678 ? -13.594 4.121 -4.074 1 98.5 678 VAL A C 1
ATOM 5346 O O . VAL A 1 678 ? -13.047 3.402 -4.918 1 98.5 678 VAL A O 1
ATOM 5349 N N . HIS A 1 679 ? -13.406 3.805 -2.791 1 98.56 679 HIS A N 1
ATOM 5350 C CA . HIS A 1 679 ? -12.438 2.803 -2.348 1 98.56 679 HIS A CA 1
ATOM 5351 C C . HIS A 1 679 ? -12.789 1.425 -2.902 1 98.56 679 HIS A C 1
ATOM 5353 O O . HIS A 1 679 ? -11.898 0.663 -3.285 1 98.56 679 HIS A O 1
ATOM 5359 N N . PRO A 1 680 ? -14.062 1.034 -3.049 1 98.06 680 PRO A N 1
ATOM 5360 C CA . PRO A 1 680 ? -14.336 -0.273 -3.652 1 98.06 680 PRO A CA 1
ATOM 5361 C C . PRO A 1 680 ? -13.93 -0.335 -5.125 1 98.06 680 PRO A C 1
ATOM 5363 O O . PRO A 1 680 ? -13.469 -1.374 -5.598 1 98.06 680 PRO A O 1
ATOM 5366 N N . ILE A 1 681 ? -14.141 0.752 -5.82 1 98.06 681 ILE A N 1
ATOM 5367 C CA . ILE A 1 681 ? -13.773 0.813 -7.23 1 98.06 681 ILE A CA 1
ATOM 5368 C C . ILE A 1 681 ? -12.258 0.634 -7.371 1 98.06 681 ILE A C 1
ATOM 5370 O O . ILE A 1 681 ? -11.797 -0.105 -8.242 1 98.06 681 ILE A O 1
ATOM 5374 N N . VAL A 1 682 ? -11.516 1.284 -6.469 1 98.12 682 VAL A N 1
ATOM 5375 C CA . VAL A 1 682 ? -10.062 1.16 -6.461 1 98.12 682 VAL A CA 1
ATOM 5376 C C . VAL A 1 682 ? -9.672 -0.289 -6.184 1 98.12 682 VAL A C 1
ATOM 5378 O O . VAL A 1 682 ? -8.797 -0.84 -6.855 1 98.12 682 VAL A O 1
ATOM 5381 N N . LEU A 1 683 ? -10.312 -0.904 -5.281 1 97.94 683 LEU A N 1
ATOM 5382 C CA . LEU A 1 683 ? -10.031 -2.291 -4.926 1 97.94 683 LEU A CA 1
ATOM 5383 C C . LEU A 1 683 ? -10.375 -3.227 -6.082 1 97.94 683 LEU A C 1
ATOM 5385 O O . LEU A 1 683 ? -9.617 -4.152 -6.383 1 97.94 683 LEU A O 1
ATOM 5389 N N . TYR A 1 684 ? -11.5 -2.957 -6.754 1 96.94 684 TYR A N 1
ATOM 5390 C CA . TYR A 1 684 ? -11.898 -3.777 -7.891 1 96.94 684 TYR A CA 1
ATOM 5391 C C . TYR A 1 684 ? -10.867 -3.688 -9.016 1 96.94 684 TYR A C 1
ATOM 5393 O O . TYR A 1 684 ? -10.539 -4.695 -9.641 1 96.94 684 TYR A O 1
ATOM 5401 N N . CYS A 1 685 ? -10.375 -2.539 -9.234 1 96.62 685 CYS A N 1
ATOM 5402 C CA . CYS A 1 685 ? -9.359 -2.357 -10.258 1 96.62 685 CYS A CA 1
ATOM 5403 C C . CYS A 1 685 ? -8.109 -3.172 -9.938 1 96.62 685 CYS A C 1
ATOM 5405 O O . CYS A 1 685 ? -7.516 -3.787 -10.828 1 96.62 685 CYS A O 1
ATOM 5407 N N . PHE A 1 686 ? -7.738 -3.223 -8.68 1 96.56 686 PHE A N 1
ATOM 5408 C CA . PHE A 1 686 ? -6.566 -3.988 -8.273 1 96.56 686 PHE A CA 1
ATOM 5409 C C . PHE A 1 686 ? -6.832 -5.484 -8.375 1 96.56 686 PHE A C 1
ATOM 5411 O O . PHE A 1 686 ? -6.008 -6.234 -8.906 1 96.56 686 PHE A O 1
ATOM 5418 N N . ILE A 1 687 ? -7.949 -5.91 -7.965 1 95.88 687 ILE A N 1
ATOM 5419 C CA . ILE A 1 687 ? -8.266 -7.324 -7.824 1 95.88 687 ILE A CA 1
ATOM 5420 C C . ILE A 1 687 ? -8.469 -7.949 -9.203 1 95.88 687 ILE A C 1
ATOM 5422 O O . ILE A 1 687 ? -7.98 -9.047 -9.469 1 95.88 687 ILE A O 1
ATOM 5426 N N . TYR A 1 688 ? -9.125 -7.27 -10.086 1 94.62 688 TYR A N 1
ATOM 5427 C CA . TYR A 1 688 ? -9.531 -7.898 -11.336 1 94.62 688 TYR A CA 1
ATOM 5428 C C . TYR A 1 688 ? -8.492 -7.66 -12.43 1 94.62 688 TYR A C 1
ATOM 5430 O O . TYR A 1 688 ? -8.523 -8.312 -13.477 1 94.62 688 TYR A O 1
ATOM 5438 N N . ASN A 1 689 ? -7.551 -6.797 -12.172 1 94.62 689 ASN A N 1
ATOM 5439 C CA . ASN A 1 689 ? -6.473 -6.574 -13.125 1 94.62 689 ASN A CA 1
ATOM 5440 C C . ASN A 1 689 ? -5.344 -7.582 -12.945 1 94.62 689 ASN A C 1
ATOM 5442 O O . ASN A 1 689 ? -4.398 -7.613 -13.734 1 94.62 689 ASN A O 1
ATOM 5446 N N . ARG A 1 690 ? -5.457 -8.445 -12.039 1 93.75 690 ARG A N 1
ATOM 5447 C CA . ARG A 1 690 ? -4.387 -9.391 -11.727 1 93.75 690 ARG A CA 1
ATOM 5448 C C . ARG A 1 690 ? -4.25 -10.445 -12.82 1 93.75 690 ARG A C 1
ATOM 5450 O O . ARG A 1 690 ? -5.238 -10.828 -13.445 1 93.75 690 ARG A O 1
ATOM 5457 N N . ARG A 1 691 ? -2.992 -10.906 -12.992 1 94.94 691 ARG A N 1
ATOM 5458 C CA . ARG A 1 691 ? -2.691 -11.953 -13.961 1 94.94 691 ARG A CA 1
ATOM 5459 C C . ARG A 1 691 ? -2.648 -13.328 -13.289 1 94.94 691 ARG A C 1
ATOM 5461 O O . ARG A 1 691 ? -2.76 -14.352 -13.961 1 94.94 691 ARG A O 1
ATOM 5468 N N . VAL A 1 692 ? -2.445 -13.289 -12 1 93.62 692 VAL A N 1
ATOM 5469 C CA . VAL A 1 692 ? -2.373 -14.508 -11.211 1 93.62 692 VAL A CA 1
ATOM 5470 C C . VAL A 1 692 ? -3.326 -14.414 -10.023 1 93.62 692 VAL A C 1
ATOM 5472 O O . VAL A 1 692 ? -3.703 -13.312 -9.609 1 93.62 692 VAL A O 1
ATOM 5475 N N . SER A 1 693 ? -3.75 -15.57 -9.555 1 94.31 693 SER A N 1
ATOM 5476 C CA . SER A 1 693 ? -4.637 -15.57 -8.391 1 94.31 693 SER A CA 1
ATOM 5477 C C . SER A 1 693 ? -3.934 -15.016 -7.156 1 94.31 693 SER A C 1
ATOM 5479 O O . SER A 1 693 ? -2.703 -14.992 -7.098 1 94.31 693 SER A O 1
ATOM 5481 N N . LEU A 1 694 ? -4.711 -14.586 -6.27 1 95.44 694 LEU A N 1
ATOM 5482 C CA . LEU A 1 694 ? -4.188 -14 -5.039 1 95.44 694 LEU A CA 1
ATOM 5483 C C . LEU A 1 694 ? -3.994 -15.062 -3.967 1 95.44 694 LEU A C 1
ATOM 5485 O O . LEU A 1 694 ? -4.824 -15.961 -3.818 1 95.44 694 LEU A O 1
ATOM 5489 N N . TYR A 1 695 ? -2.877 -15.039 -3.268 1 95.88 695 TYR A N 1
ATOM 5490 C CA . TYR A 1 695 ? -2.678 -15.836 -2.061 1 95.88 695 TYR A CA 1
ATOM 5491 C C . TYR A 1 695 ? -2.797 -14.969 -0.812 1 95.88 695 TYR A C 1
ATOM 5493 O O . TYR A 1 695 ? -2.014 -14.039 -0.62 1 95.88 695 TYR A O 1
ATOM 5501 N N . MET A 1 696 ? -3.697 -15.266 0.04 1 95.56 696 MET A N 1
ATOM 5502 C CA . MET A 1 696 ? -3.967 -14.445 1.216 1 95.56 696 MET A CA 1
ATOM 5503 C C . MET A 1 696 ? -3.107 -14.883 2.396 1 95.56 696 MET A C 1
ATOM 5505 O O . MET A 1 696 ? -3.189 -16.031 2.836 1 95.56 696 MET A O 1
ATOM 5509 N N . ASP A 1 697 ? -2.246 -14.109 2.82 1 94.5 697 ASP A N 1
ATOM 5510 C CA . ASP A 1 697 ? -1.458 -14.258 4.039 1 94.5 697 ASP A CA 1
ATOM 5511 C C . ASP A 1 697 ? -1.372 -12.938 4.801 1 94.5 697 ASP A C 1
ATOM 5513 O O . ASP A 1 697 ? -1.859 -11.906 4.328 1 94.5 697 ASP A O 1
ATOM 5517 N N . ASP A 1 698 ? -0.844 -12.883 5.945 1 93.88 698 ASP A N 1
ATOM 5518 C CA . ASP A 1 698 ? -0.873 -11.711 6.82 1 93.88 698 ASP A CA 1
ATOM 5519 C C . ASP A 1 698 ? -0.171 -10.523 6.172 1 93.88 698 ASP A C 1
ATOM 5521 O O . ASP A 1 698 ? -0.726 -9.422 6.113 1 93.88 698 ASP A O 1
ATOM 5525 N N . ILE A 1 699 ? 1.003 -10.672 5.672 1 95.56 699 ILE A N 1
ATOM 5526 C CA . ILE A 1 699 ? 1.799 -9.57 5.141 1 95.56 699 ILE A CA 1
ATOM 5527 C C . ILE A 1 699 ? 1.159 -9.047 3.861 1 95.56 699 ILE A C 1
ATOM 5529 O O . ILE A 1 699 ? 1.031 -7.832 3.68 1 95.56 699 ILE A O 1
ATOM 5533 N N . THR A 1 700 ? 0.733 -9.961 2.963 1 96 700 THR A N 1
ATOM 5534 C CA . THR A 1 700 ? 0.1 -9.555 1.713 1 96 700 THR A CA 1
ATOM 5535 C C . THR A 1 700 ? -1.159 -8.734 1.983 1 96 700 THR A C 1
ATOM 5537 O O . THR A 1 700 ? -1.389 -7.711 1.34 1 96 700 THR A O 1
ATOM 5540 N N . MET A 1 701 ? -1.941 -9.18 2.965 1 96.75 701 MET A N 1
ATOM 5541 C CA . MET A 1 701 ? -3.193 -8.492 3.26 1 96.75 701 MET A CA 1
ATOM 5542 C C . MET A 1 701 ? -2.928 -7.109 3.846 1 96.75 701 MET A C 1
ATOM 5544 O O . MET A 1 701 ? -3.645 -6.152 3.541 1 96.75 701 MET A O 1
ATOM 5548 N N . VAL A 1 702 ? -1.938 -6.996 4.695 1 97.25 702 VAL A N 1
ATOM 5549 C CA . VAL A 1 702 ? -1.568 -5.695 5.242 1 97.25 702 VAL A CA 1
ATOM 5550 C C . VAL A 1 702 ? -1.12 -4.77 4.113 1 97.25 702 VAL A C 1
ATOM 5552 O O . VAL A 1 702 ? -1.479 -3.59 4.09 1 97.25 702 VAL A O 1
ATOM 5555 N N . TYR A 1 703 ? -0.345 -5.27 3.201 1 97.94 703 TYR A N 1
ATOM 5556 C CA . TYR A 1 703 ? 0.128 -4.48 2.07 1 97.94 703 TYR A CA 1
ATOM 5557 C C . TYR A 1 703 ? -1.038 -3.996 1.218 1 97.94 703 TYR A C 1
ATOM 5559 O O . TYR A 1 703 ? -1.066 -2.838 0.791 1 97.94 703 TYR A O 1
ATOM 5567 N N . ILE A 1 704 ? -2.01 -4.914 0.935 1 98.25 704 ILE A N 1
ATOM 5568 C CA . ILE A 1 704 ? -3.176 -4.539 0.141 1 98.25 704 ILE A CA 1
ATOM 5569 C C . ILE A 1 704 ? -3.955 -3.438 0.856 1 98.25 704 ILE A C 1
ATOM 5571 O O . ILE A 1 704 ? -4.371 -2.459 0.233 1 98.25 704 ILE A O 1
ATOM 5575 N N . PHE A 1 705 ? -4.102 -3.57 2.162 1 98.31 705 PHE A N 1
ATOM 5576 C CA . PHE A 1 705 ? -4.805 -2.572 2.961 1 98.31 705 PHE A CA 1
ATOM 5577 C C . PHE A 1 705 ? -4.109 -1.219 2.869 1 98.31 705 PHE A C 1
ATOM 5579 O O . PHE A 1 705 ? -4.742 -0.21 2.551 1 98.31 705 PHE A O 1
ATOM 5586 N N . LEU A 1 706 ? -2.818 -1.172 3.125 1 98.62 706 LEU A N 1
ATOM 5587 C CA . LEU A 1 706 ? -2.074 0.083 3.146 1 98.62 706 LEU A CA 1
ATOM 5588 C C . LEU A 1 706 ? -2.084 0.745 1.772 1 98.62 706 LEU A C 1
ATOM 5590 O O . LEU A 1 706 ? -2.266 1.96 1.666 1 98.62 706 LEU A O 1
ATOM 5594 N N . ALA A 1 707 ? -1.884 -0.009 0.756 1 98.62 707 ALA A N 1
ATOM 5595 C CA . ALA A 1 707 ? -1.894 0.535 -0.599 1 98.62 707 ALA A CA 1
ATOM 5596 C C . ALA A 1 707 ? -3.268 1.094 -0.956 1 98.62 707 ALA A C 1
ATOM 5598 O O . ALA A 1 707 ? -3.373 2.166 -1.558 1 98.62 707 ALA A O 1
ATOM 5599 N N . THR A 1 708 ? -4.344 0.315 -0.601 1 98.69 708 THR A N 1
ATOM 5600 C CA . THR A 1 708 ? -5.699 0.759 -0.895 1 98.69 708 THR A CA 1
ATOM 5601 C C . THR A 1 708 ? -6.016 2.057 -0.156 1 98.69 708 THR A C 1
ATOM 5603 O O . THR A 1 708 ? -6.676 2.943 -0.704 1 98.69 708 THR A O 1
ATOM 5606 N N . LEU A 1 709 ? -5.551 2.086 1.049 1 98.38 709 LEU A N 1
ATOM 5607 C CA . LEU A 1 709 ? -5.773 3.275 1.863 1 98.38 709 LEU A CA 1
ATOM 5608 C C . LEU A 1 709 ? -5.215 4.516 1.177 1 98.38 709 LEU A C 1
ATOM 5610 O O . LEU A 1 709 ? -5.926 5.508 0.999 1 98.38 709 LEU A O 1
ATOM 5614 N N . VAL A 1 710 ? -3.996 4.488 0.705 1 98 710 VAL A N 1
ATOM 5615 C CA . VAL A 1 710 ? -3.34 5.637 0.087 1 98 710 VAL A CA 1
ATOM 5616 C C . VAL A 1 710 ? -3.955 5.906 -1.285 1 98 710 VAL A C 1
ATOM 5618 O O . VAL A 1 710 ? -4.234 7.055 -1.633 1 98 710 VAL A O 1
ATOM 5621 N N . ALA A 1 711 ? -4.203 4.871 -2.023 1 98.44 711 ALA A N 1
ATOM 5622 C CA . ALA A 1 711 ? -4.77 5.027 -3.359 1 98.44 711 ALA A CA 1
ATOM 5623 C C . ALA A 1 711 ? -6.176 5.613 -3.295 1 98.44 711 ALA A C 1
ATOM 5625 O O . ALA A 1 711 ? -6.508 6.531 -4.047 1 98.44 711 ALA A O 1
ATOM 5626 N N . ALA A 1 712 ? -6.969 5.098 -2.395 1 98.62 712 ALA A N 1
ATOM 5627 C CA . ALA A 1 712 ? -8.352 5.547 -2.273 1 98.62 712 ALA A CA 1
ATOM 5628 C C . ALA A 1 712 ? -8.422 7.012 -1.851 1 98.62 712 ALA A C 1
ATOM 5630 O O . ALA A 1 712 ? -9.195 7.793 -2.412 1 98.62 712 ALA A O 1
ATOM 5631 N N . TYR A 1 713 ? -7.629 7.387 -0.895 1 98.38 713 TYR A N 1
ATOM 5632 C CA . TYR A 1 713 ? -7.645 8.773 -0.434 1 98.38 713 TYR A CA 1
ATOM 5633 C C . TYR A 1 713 ? -7.066 9.703 -1.491 1 98.38 713 TYR A C 1
ATOM 5635 O O . TYR A 1 713 ? -7.473 10.867 -1.591 1 98.38 713 TYR A O 1
ATOM 5643 N N . SER A 1 714 ? -6.125 9.25 -2.289 1 97.69 714 SER A N 1
ATOM 5644 C CA . SER A 1 714 ? -5.609 10.055 -3.387 1 97.69 714 SER A CA 1
ATOM 5645 C C . SER A 1 714 ? -6.68 10.297 -4.445 1 97.69 714 SER A C 1
ATOM 5647 O O . SER A 1 714 ? -6.848 11.43 -4.918 1 97.69 714 SER A O 1
ATOM 5649 N N . VAL A 1 715 ? -7.371 9.25 -4.797 1 98 715 VAL A N 1
ATOM 5650 C CA . VAL A 1 715 ? -8.453 9.391 -5.762 1 98 715 VAL A CA 1
ATOM 5651 C C . VAL A 1 715 ? -9.562 10.258 -5.172 1 98 715 VAL A C 1
ATOM 5653 O O . VAL A 1 715 ? -10.156 11.078 -5.875 1 98 715 VAL A O 1
ATOM 5656 N N . ALA A 1 716 ? -9.828 10.07 -3.908 1 98.62 716 ALA A N 1
ATOM 5657 C CA . ALA A 1 716 ? -10.844 10.859 -3.217 1 98.62 716 ALA A CA 1
ATOM 5658 C C . ALA A 1 716 ? -10.508 12.344 -3.266 1 98.62 716 ALA A C 1
ATOM 5660 O O . ALA A 1 716 ? -11.398 13.188 -3.383 1 98.62 716 ALA A O 1
ATOM 5661 N N . PHE A 1 717 ? -9.25 12.703 -3.145 1 97.5 717 PHE A N 1
ATOM 5662 C CA . PHE A 1 717 ? -8.805 14.086 -3.217 1 97.5 717 PHE A CA 1
ATOM 5663 C C . PHE A 1 717 ? -9.172 14.711 -4.562 1 97.5 717 PHE A C 1
ATOM 5665 O O . PHE A 1 717 ? -9.711 15.812 -4.613 1 97.5 717 PHE A O 1
ATOM 5672 N N . VAL A 1 718 ? -9.008 13.977 -5.602 1 96.94 718 VAL A N 1
ATOM 5673 C CA . VAL A 1 718 ? -9.32 14.453 -6.945 1 96.94 718 VAL A CA 1
ATOM 5674 C C . VAL A 1 718 ? -10.828 14.555 -7.125 1 96.94 718 VAL A C 1
ATOM 5676 O O . VAL A 1 718 ? -11.336 15.547 -7.656 1 96.94 718 VAL A O 1
ATOM 5679 N N . VAL A 1 719 ? -11.539 13.578 -6.68 1 97.75 719 VAL A N 1
ATOM 5680 C CA . VAL A 1 719 ? -12.992 13.531 -6.809 1 97.75 719 VAL A CA 1
ATOM 5681 C C . VAL A 1 719 ? -13.617 14.664 -5.992 1 97.75 719 VAL A C 1
ATOM 5683 O O . VAL A 1 719 ? -14.586 15.289 -6.426 1 97.75 719 VAL A O 1
ATOM 5686 N N . SER A 1 720 ? -13.086 14.898 -4.824 1 97.94 720 SER A N 1
ATOM 5687 C CA . SER A 1 720 ? -13.602 15.969 -3.979 1 97.94 720 SER A CA 1
ATOM 5688 C C . SER A 1 720 ? -13.438 17.328 -4.648 1 97.94 720 SER A C 1
ATOM 5690 O O . SER A 1 720 ? -14.359 18.156 -4.621 1 97.94 720 SER A O 1
ATOM 5692 N N . LEU A 1 721 ? -12.32 17.578 -5.293 1 97.19 721 LEU A N 1
ATOM 5693 C CA . LEU A 1 721 ? -12.047 18.844 -5.945 1 97.19 721 LEU A CA 1
ATOM 5694 C C . LEU A 1 721 ? -12.891 19 -7.211 1 97.19 721 LEU A C 1
ATOM 5696 O O . LEU A 1 721 ? -13.281 20.109 -7.57 1 97.19 721 LEU A O 1
ATOM 5700 N N . ALA A 1 722 ? -13.148 17.891 -7.848 1 96.62 722 ALA A N 1
ATOM 5701 C CA . ALA A 1 722 ? -13.812 17.953 -9.148 1 96.62 722 ALA A CA 1
ATOM 5702 C C . ALA A 1 722 ? -15.328 17.906 -9 1 96.62 722 ALA A C 1
ATOM 5704 O O . ALA A 1 722 ? -16.047 18.578 -9.727 1 96.62 722 ALA A O 1
ATOM 5705 N N . PHE A 1 723 ? -15.836 17.062 -8.062 1 95.19 723 PHE A N 1
ATOM 5706 C CA . PHE A 1 723 ? -17.25 16.75 -8.055 1 95.19 723 PHE A CA 1
ATOM 5707 C C . PHE A 1 723 ? -17.938 17.312 -6.809 1 95.19 723 PHE A C 1
ATOM 5709 O O . PHE A 1 723 ? -19.109 17.656 -6.836 1 95.19 723 PHE A O 1
ATOM 5716 N N . GLU A 1 724 ? -17.25 17.406 -5.742 1 95.94 724 GLU A N 1
ATOM 5717 C CA . GLU A 1 724 ? -17.891 17.734 -4.469 1 95.94 724 GLU A CA 1
ATOM 5718 C C . GLU A 1 724 ? -17.766 19.219 -4.164 1 95.94 724 GLU A C 1
ATOM 5720 O O . GLU A 1 724 ? -18.766 19.906 -3.984 1 95.94 724 GLU A O 1
ATOM 5725 N N . SER A 1 725 ? -16.578 19.75 -4.188 1 95.81 725 SER A N 1
ATOM 5726 C CA . SER A 1 725 ? -16.297 21.125 -3.764 1 95.81 725 SER A CA 1
ATOM 5727 C C . SER A 1 725 ? -17 22.125 -4.664 1 95.81 725 SER A C 1
ATOM 5729 O O . SER A 1 725 ? -17.578 23.109 -4.176 1 95.81 725 SER A O 1
ATOM 5731 N N . PRO A 1 726 ? -16.969 21.969 -5.984 1 95.44 726 PRO A N 1
ATOM 5732 C CA . PRO A 1 726 ? -17.656 22.953 -6.832 1 95.44 726 PRO A CA 1
ATOM 5733 C C . PRO A 1 726 ? -19.156 23.031 -6.559 1 95.44 726 PRO A C 1
ATOM 5735 O O . PRO A 1 726 ? -19.734 24.109 -6.598 1 95.44 726 PRO A O 1
ATOM 5738 N N . MET A 1 727 ? -19.766 21.906 -6.316 1 94.31 727 MET A N 1
ATOM 5739 C CA . MET A 1 727 ? -21.203 21.891 -6.066 1 94.31 727 MET A CA 1
ATOM 5740 C C . MET A 1 727 ? -21.531 22.578 -4.75 1 94.31 727 MET A C 1
ATOM 5742 O O . MET A 1 727 ? -22.578 23.219 -4.629 1 94.31 727 MET A O 1
ATOM 5746 N N . MET A 1 728 ? -20.703 22.422 -3.801 1 92.62 728 MET A N 1
ATOM 5747 C CA . MET A 1 728 ? -20.891 23.141 -2.543 1 92.62 728 MET A CA 1
ATOM 5748 C C . MET A 1 728 ? -20.766 24.641 -2.754 1 92.62 728 MET A C 1
ATOM 5750 O O . MET A 1 728 ? -21.516 25.422 -2.172 1 92.62 728 MET A O 1
ATOM 5754 N N . GLY A 1 729 ? -19.781 25 -3.594 1 91.56 729 GLY A N 1
ATOM 5755 C CA . GLY A 1 729 ? -19.609 26.406 -3.918 1 91.56 729 GLY A CA 1
ATOM 5756 C C . GLY A 1 729 ? -20.781 26.984 -4.699 1 91.56 729 GLY A C 1
ATOM 5757 O O . GLY A 1 729 ? -21.188 28.125 -4.461 1 91.56 729 GLY A O 1
ATOM 5758 N N . LEU A 1 730 ? -21.328 26.266 -5.582 1 92.62 730 LEU A N 1
ATOM 5759 C CA . LEU A 1 730 ? -22.438 26.719 -6.402 1 92.62 730 LEU A CA 1
ATOM 5760 C C . LEU A 1 730 ? -23.688 26.953 -5.551 1 92.62 730 LEU A C 1
ATOM 5762 O O . LEU A 1 730 ? -24.469 27.859 -5.832 1 92.62 730 LEU A O 1
ATOM 5766 N N . GLU A 1 731 ? -23.859 26.078 -4.59 1 90.88 731 GLU A N 1
ATOM 5767 C CA . GLU A 1 731 ? -25 26.281 -3.689 1 90.88 731 GLU A CA 1
ATOM 5768 C C . GLU A 1 731 ? -24.922 27.641 -3.004 1 90.88 731 GLU A C 1
ATOM 5770 O O . GLU A 1 731 ? -25.938 28.328 -2.859 1 90.88 731 GLU A O 1
ATOM 5775 N N . LYS A 1 732 ? -23.734 28 -2.604 1 87.94 732 LYS A N 1
ATOM 5776 C CA . LYS A 1 732 ? -23.531 29.281 -1.928 1 87.94 732 LYS A CA 1
ATOM 5777 C C . LYS A 1 732 ? -23.812 30.453 -2.867 1 87.94 732 LYS A C 1
ATOM 5779 O O . LYS A 1 732 ? -24.344 31.484 -2.441 1 87.94 732 LYS A O 1
ATOM 5784 N N . VAL A 1 733 ? -23.5 30.297 -4.055 1 87.56 733 VAL A N 1
ATOM 5785 C CA . VAL A 1 733 ? -23.703 31.344 -5.043 1 87.56 733 VAL A CA 1
ATOM 5786 C C . VAL A 1 733 ? -25.203 31.484 -5.348 1 87.56 733 VAL A C 1
ATOM 5788 O O . VAL A 1 733 ? -25.719 32.594 -5.453 1 87.56 733 VAL A O 1
ATOM 5791 N N . ILE A 1 734 ? -25.844 30.375 -5.488 1 85.75 734 ILE A N 1
ATOM 5792 C CA . ILE A 1 734 ? -27.234 30.375 -5.902 1 85.75 734 ILE A CA 1
ATOM 5793 C C . ILE A 1 734 ? -28.125 30.859 -4.754 1 85.75 734 ILE A C 1
ATOM 5795 O O . ILE A 1 734 ? -29.031 31.656 -4.965 1 85.75 734 ILE A O 1
ATOM 5799 N N . PHE A 1 735 ? -27.875 30.484 -3.521 1 81.12 735 PHE A N 1
ATOM 5800 C CA . PHE A 1 735 ? -28.766 30.812 -2.418 1 81.12 735 PHE A CA 1
ATOM 5801 C C . PHE A 1 735 ? -28.188 31.938 -1.571 1 81.12 735 PHE A C 1
ATOM 5803 O O . PHE A 1 735 ? -28.75 32.281 -0.527 1 81.12 735 PHE A O 1
ATOM 5810 N N . LYS A 1 736 ? -27.328 32.875 -2.195 1 64.38 736 LYS A N 1
ATOM 5811 C CA . LYS A 1 736 ? -26.766 34.125 -1.629 1 64.38 736 LYS A CA 1
ATOM 5812 C C . LYS A 1 736 ? -26.438 33.938 -0.149 1 64.38 736 LYS A C 1
ATOM 5814 O O . LYS A 1 736 ? -26.828 34.75 0.685 1 64.38 736 LYS A O 1
ATOM 5819 N N . ARG A 1 737 ? -26.125 32.781 0.195 1 56.66 737 ARG A N 1
ATOM 5820 C CA . ARG A 1 737 ? -25.797 32.531 1.598 1 56.66 737 ARG A CA 1
ATOM 5821 C C . ARG A 1 737 ? -24.484 33.219 1.976 1 56.66 737 ARG A C 1
ATOM 5823 O O . ARG A 1 737 ? -23.531 33.25 1.194 1 56.66 737 ARG A O 1
ATOM 5830 N N . LYS A 1 738 ? -24.484 34.188 2.891 1 47.28 738 LYS A N 1
ATOM 5831 C CA . LYS A 1 738 ? -23.359 34.969 3.393 1 47.28 738 LYS A CA 1
ATOM 5832 C C . LYS A 1 738 ? -22.203 34.031 3.785 1 47.28 738 LYS A C 1
ATOM 5834 O O . LYS A 1 738 ? -22.406 33 4.387 1 47.28 738 LYS A O 1
ATOM 5839 N N . GLN A 1 739 ? -21.031 34.125 3.098 1 43.38 739 GLN A N 1
ATOM 5840 C CA . GLN A 1 739 ? -19.797 33.438 3.438 1 43.38 739 GLN A CA 1
ATOM 5841 C C . GLN A 1 739 ? -19.562 33.438 4.945 1 43.38 739 GLN A C 1
ATOM 5843 O O . GLN A 1 739 ? -19.547 34.5 5.566 1 43.38 739 GLN A O 1
ATOM 5848 N N . ARG A 1 740 ? -19.953 32.406 5.672 1 38.88 740 ARG A N 1
ATOM 5849 C CA . ARG A 1 740 ? -19.516 32.406 7.066 1 38.88 740 ARG A CA 1
ATOM 5850 C C . ARG A 1 740 ? -18.047 32 7.184 1 38.88 740 ARG A C 1
ATOM 5852 O O . ARG A 1 740 ? -17.578 31.125 6.477 1 38.88 740 ARG A O 1
ATOM 5859 N N . MET B 1 1 ? 24.094 -58.906 -19.797 1 17.47 1 MET B N 1
ATOM 5860 C CA . MET B 1 1 ? 22.781 -59.219 -19.219 1 17.47 1 MET B CA 1
ATOM 5861 C C . MET B 1 1 ? 22.469 -58.25 -18.078 1 17.47 1 MET B C 1
ATOM 5863 O O . MET B 1 1 ? 21.812 -58.625 -17.094 1 17.47 1 MET B O 1
ATOM 5867 N N . ALA B 1 2 ? 23.219 -57.188 -18 1 19.31 2 ALA B N 1
ATOM 5868 C CA . ALA B 1 2 ? 23.359 -56.094 -17.016 1 19.31 2 ALA B CA 1
ATOM 5869 C C . ALA B 1 2 ? 22 -55.438 -16.734 1 19.31 2 ALA B C 1
ATOM 5871 O O . ALA B 1 2 ? 21.281 -55.094 -17.656 1 19.31 2 ALA B O 1
ATOM 5872 N N . GLY B 1 3 ? 21.484 -55.906 -15.578 1 19.06 3 GLY B N 1
ATOM 5873 C CA . GLY B 1 3 ? 20.156 -55.75 -14.984 1 19.06 3 GLY B CA 1
ATOM 5874 C C . GLY B 1 3 ? 19.688 -54.312 -14.984 1 19.06 3 GLY B C 1
ATOM 5875 O O . GLY B 1 3 ? 20.453 -53.406 -14.633 1 19.06 3 GLY B O 1
ATOM 5876 N N . CYS B 1 4 ? 18.875 -53.969 -15.953 1 21.7 4 CYS B N 1
ATOM 5877 C CA . CYS B 1 4 ? 18.094 -52.75 -16.172 1 21.7 4 CYS B CA 1
ATOM 5878 C C . CYS B 1 4 ? 17.484 -52.25 -14.867 1 21.7 4 CYS B C 1
ATOM 5880 O O . CYS B 1 4 ? 16.688 -52.969 -14.25 1 21.7 4 CYS B O 1
ATOM 5882 N N . VAL B 1 5 ? 18.453 -51.75 -14.078 1 24.02 5 VAL B N 1
ATOM 5883 C CA . VAL B 1 5 ? 18.031 -51.125 -12.812 1 24.02 5 VAL B CA 1
ATOM 5884 C C . VAL B 1 5 ? 16.734 -50.344 -13.016 1 24.02 5 VAL B C 1
ATOM 5886 O O . VAL B 1 5 ? 16.656 -49.469 -13.867 1 24.02 5 VAL B O 1
ATOM 5889 N N . SER B 1 6 ? 15.641 -51.062 -12.781 1 24.97 6 SER B N 1
ATOM 5890 C CA . SER B 1 6 ? 14.258 -50.562 -12.758 1 24.97 6 SER B CA 1
ATOM 5891 C C . SER B 1 6 ? 14.133 -49.312 -11.922 1 24.97 6 SER B C 1
ATOM 5893 O O . SER B 1 6 ? 14.328 -49.344 -10.703 1 24.97 6 SER B O 1
ATOM 5895 N N . VAL B 1 7 ? 14.672 -48.25 -12.43 1 28.88 7 VAL B N 1
ATOM 5896 C CA . VAL B 1 7 ? 14.312 -46.969 -11.867 1 28.88 7 VAL B CA 1
ATOM 5897 C C . VAL B 1 7 ? 12.844 -46.969 -11.445 1 28.88 7 VAL B C 1
ATOM 5899 O O . VAL B 1 7 ? 11.977 -47.375 -12.211 1 28.88 7 VAL B O 1
ATOM 5902 N N . PRO B 1 8 ? 12.75 -47.062 -10.117 1 28.77 8 PRO B N 1
ATOM 5903 C CA . PRO B 1 8 ? 11.352 -47.188 -9.688 1 28.77 8 PRO B CA 1
ATOM 5904 C C . PRO B 1 8 ? 10.414 -46.219 -10.43 1 28.77 8 PRO B C 1
ATOM 5906 O O . PRO B 1 8 ? 10.758 -45.062 -10.648 1 28.77 8 PRO B O 1
ATOM 5909 N N . ARG B 1 9 ? 9.469 -46.781 -11.078 1 32.44 9 ARG B N 1
ATOM 5910 C CA . ARG B 1 9 ? 8.469 -46.219 -11.984 1 32.44 9 ARG B CA 1
ATOM 5911 C C . ARG B 1 9 ? 7.816 -45 -11.375 1 32.44 9 ARG B C 1
ATOM 5913 O O . ARG B 1 9 ? 7.473 -44.031 -12.086 1 32.44 9 ARG B O 1
ATOM 5920 N N . PHE B 1 10 ? 7.719 -45.125 -10 1 30.72 10 PHE B N 1
ATOM 5921 C CA . PHE B 1 10 ? 7.027 -44 -9.359 1 30.72 10 PHE B CA 1
ATOM 5922 C C . PHE B 1 10 ? 7.832 -42.719 -9.5 1 30.72 10 PHE B C 1
ATOM 5924 O O . PHE B 1 10 ? 7.266 -41.656 -9.734 1 30.72 10 PHE B O 1
ATOM 5931 N N . LEU B 1 11 ? 9.117 -42.781 -9.297 1 32.84 11 LEU B N 1
ATOM 5932 C CA . LEU B 1 11 ? 9.914 -41.594 -9.508 1 32.84 11 LEU B CA 1
ATOM 5933 C C . LEU B 1 11 ? 9.852 -41.156 -10.969 1 32.84 11 LEU B C 1
ATOM 5935 O O . LEU B 1 11 ? 9.828 -39.969 -11.266 1 32.84 11 LEU B O 1
ATOM 5939 N N . VAL B 1 12 ? 9.812 -42.219 -11.852 1 33.41 12 VAL B N 1
ATOM 5940 C CA . VAL B 1 12 ? 9.609 -41.906 -13.258 1 33.41 12 VAL B CA 1
ATOM 5941 C C . VAL B 1 12 ? 8.219 -41.281 -13.453 1 33.41 12 VAL B C 1
ATOM 5943 O O . VAL B 1 12 ? 8.07 -40.281 -14.156 1 33.41 12 VAL B O 1
ATOM 5946 N N . ILE B 1 13 ? 7.223 -41.844 -12.664 1 32.31 13 ILE B N 1
ATOM 5947 C CA . ILE B 1 13 ? 5.883 -41.281 -12.758 1 32.31 13 ILE B CA 1
ATOM 5948 C C . ILE B 1 13 ? 5.871 -39.875 -12.156 1 32.31 13 ILE B C 1
ATOM 5950 O O . ILE B 1 13 ? 5.32 -38.938 -12.758 1 32.31 13 ILE B O 1
ATOM 5954 N N . LEU B 1 14 ? 6.457 -39.719 -10.953 1 32.22 14 LEU B N 1
ATOM 5955 C CA . LEU B 1 14 ? 6.539 -38.375 -10.375 1 32.22 14 LEU B CA 1
ATOM 5956 C C . LEU B 1 14 ? 7.332 -37.438 -11.281 1 32.22 14 LEU B C 1
ATOM 5958 O O . LEU B 1 14 ? 6.918 -36.312 -11.508 1 32.22 14 LEU B O 1
ATOM 5962 N N . LEU B 1 15 ? 8.5 -37.938 -11.812 1 32.22 15 LEU B N 1
ATOM 5963 C CA . LEU B 1 15 ? 9.289 -37.125 -12.727 1 32.22 15 LEU B CA 1
ATOM 5964 C C . LEU B 1 15 ? 8.586 -36.969 -14.07 1 32.22 15 LEU B C 1
ATOM 5966 O O . LEU B 1 15 ? 8.672 -35.906 -14.703 1 32.22 15 LEU B O 1
ATOM 5970 N N . CYS B 1 16 ? 8.047 -38.062 -14.562 1 30.58 16 CYS B N 1
ATOM 5971 C CA . CYS B 1 16 ? 7.258 -37.969 -15.781 1 30.58 16 CYS B CA 1
ATOM 5972 C C . CYS B 1 16 ? 6.09 -37 -15.594 1 30.58 16 CYS B C 1
ATOM 5974 O O . CYS B 1 16 ? 5.758 -36.25 -16.5 1 30.58 16 CYS B O 1
ATOM 5976 N N . VAL B 1 17 ? 5.441 -37.094 -14.438 1 30.23 17 VAL B N 1
ATOM 5977 C CA . VAL B 1 17 ? 4.383 -36.156 -14.133 1 30.23 17 VAL B CA 1
ATOM 5978 C C . VAL B 1 17 ? 4.965 -34.75 -14.062 1 30.23 17 VAL B C 1
ATOM 5980 O O . VAL B 1 17 ? 4.355 -33.781 -14.555 1 30.23 17 VAL B O 1
ATOM 5983 N N . LEU B 1 18 ? 6.16 -34.625 -13.43 1 29.28 18 LEU B N 1
ATOM 5984 C CA . LEU B 1 18 ? 6.801 -33.312 -13.375 1 29.28 18 LEU B CA 1
ATOM 5985 C C . LEU B 1 18 ? 7.312 -32.906 -14.758 1 29.28 18 LEU B C 1
ATOM 5987 O O . LEU B 1 18 ? 7.246 -31.734 -15.125 1 29.28 18 LEU B O 1
ATOM 5991 N N . CYS B 1 19 ? 8.172 -33.875 -15.375 1 29.44 19 CYS B N 1
ATOM 5992 C CA . CYS B 1 19 ? 8.766 -33.531 -16.672 1 29.44 19 CYS B CA 1
ATOM 5993 C C . CYS B 1 19 ? 7.801 -33.844 -17.812 1 29.44 19 CYS B C 1
ATOM 5995 O O . CYS B 1 19 ? 8.148 -33.656 -18.984 1 29.44 19 CYS B O 1
ATOM 5997 N N . GLY B 1 20 ? 6.52 -33.688 -17.703 1 27.06 20 GLY B N 1
ATOM 5998 C CA . GLY B 1 20 ? 5.512 -33.906 -18.719 1 27.06 20 GLY B CA 1
ATOM 5999 C C . GLY B 1 20 ? 5.785 -35.156 -19.562 1 27.06 20 GLY B C 1
ATOM 6000 O O . GLY B 1 20 ? 5.129 -35.375 -20.578 1 27.06 20 GLY B O 1
ATOM 6001 N N . CYS B 1 21 ? 6.969 -35.906 -19.547 1 27.03 21 CYS B N 1
ATOM 6002 C CA . CYS B 1 21 ? 7.23 -37 -20.469 1 27.03 21 CYS B CA 1
ATOM 6003 C C . CYS B 1 21 ? 6.656 -38.312 -19.938 1 27.03 21 CYS B C 1
ATOM 6005 O O . CYS B 1 21 ? 7.066 -38.781 -18.875 1 27.03 21 CYS B O 1
ATOM 6007 N N . VAL B 1 22 ? 5.301 -38.719 -20.141 1 27.91 22 VAL B N 1
ATOM 6008 C CA . VAL B 1 22 ? 4.508 -39.844 -19.656 1 27.91 22 VAL B CA 1
ATOM 6009 C C . VAL B 1 22 ? 4.895 -41.094 -20.422 1 27.91 22 VAL B C 1
ATOM 6011 O O . VAL B 1 22 ? 4.328 -41.406 -21.469 1 27.91 22 VAL B O 1
ATOM 6014 N N . ASP B 1 23 ? 6.039 -41.5 -20.875 1 26.34 23 ASP B N 1
ATOM 6015 C CA . ASP B 1 23 ? 6.055 -42.812 -21.484 1 26.34 23 ASP B CA 1
ATOM 6016 C C . ASP B 1 23 ? 5.961 -43.906 -20.422 1 26.34 23 ASP B C 1
ATOM 6018 O O . ASP B 1 23 ? 6.984 -44.406 -19.938 1 26.34 23 ASP B O 1
ATOM 6022 N N . CYS B 1 24 ? 4.988 -43.969 -19.422 1 28.31 24 CYS B N 1
ATOM 6023 C CA . CYS B 1 24 ? 4.918 -44.969 -18.391 1 28.31 24 CYS B CA 1
ATOM 6024 C C . CYS B 1 24 ? 4.324 -46.281 -18.938 1 28.31 24 CYS B C 1
ATOM 6026 O O . CYS B 1 24 ? 3.115 -46.5 -18.828 1 28.31 24 CYS B O 1
ATOM 6028 N N . ASP B 1 25 ? 4.527 -46.906 -19.984 1 27.19 25 ASP B N 1
ATOM 6029 C CA . ASP B 1 25 ? 3.896 -48.156 -20.469 1 27.19 25 ASP B CA 1
ATOM 6030 C C . ASP B 1 25 ? 4.098 -49.281 -19.484 1 27.19 25 ASP B C 1
ATOM 6032 O O . ASP B 1 25 ? 3.723 -50.438 -19.766 1 27.19 25 ASP B O 1
ATOM 6036 N N . HIS B 1 26 ? 5.031 -49.438 -18.578 1 26.59 26 HIS B N 1
ATOM 6037 C CA . HIS B 1 26 ? 5.137 -50.75 -17.922 1 26.59 26 HIS B CA 1
ATOM 6038 C C . HIS B 1 26 ? 4.031 -50.938 -16.906 1 26.59 26 HIS B C 1
ATOM 6040 O O . HIS B 1 26 ? 3.703 -50.031 -16.156 1 26.59 26 HIS B O 1
ATOM 6046 N N . GLU B 1 27 ? 3.064 -51.875 -17.078 1 27.38 27 GLU B N 1
ATOM 6047 C CA . GLU B 1 27 ? 2.006 -52.438 -16.234 1 27.38 27 GLU B CA 1
ATOM 6048 C C . GLU B 1 27 ? 2.465 -52.594 -14.797 1 27.38 27 GLU B C 1
ATOM 6050 O O . GLU B 1 27 ? 3.324 -53.438 -14.5 1 27.38 27 GLU B O 1
ATOM 6055 N N . PHE B 1 28 ? 2.564 -51.625 -14.016 1 28.39 28 PHE B N 1
ATOM 6056 C CA . PHE B 1 28 ? 2.883 -51.75 -12.602 1 28.39 28 PHE B CA 1
ATOM 6057 C C . PHE B 1 28 ? 1.734 -52.406 -11.852 1 28.39 28 PHE B C 1
ATOM 6059 O O . PHE B 1 28 ? 0.641 -51.844 -11.758 1 28.39 28 PHE B O 1
ATOM 6066 N N . LYS B 1 29 ? 1.641 -53.719 -11.828 1 31.11 29 LYS B N 1
ATOM 6067 C CA . LYS B 1 29 ? 0.702 -54.438 -10.984 1 31.11 29 LYS B CA 1
ATOM 6068 C C . LYS B 1 29 ? 0.719 -53.906 -9.555 1 31.11 29 LYS B C 1
ATOM 6070 O O . LYS B 1 29 ? 1.783 -53.781 -8.945 1 31.11 29 LYS B O 1
ATOM 6075 N N . PRO B 1 30 ? -0.38 -53.406 -8.992 1 30.17 30 PRO B N 1
ATOM 6076 C CA . PRO B 1 30 ? -0.565 -52.719 -7.715 1 30.17 30 PRO B CA 1
ATOM 6077 C C . PRO B 1 30 ? -0.018 -53.5 -6.527 1 30.17 30 PRO B C 1
ATOM 6079 O O . PRO B 1 30 ? 0.531 -52.938 -5.59 1 30.17 30 PRO B O 1
ATOM 6082 N N . ASP B 1 31 ? -0.24 -54.906 -6.379 1 29.44 31 ASP B N 1
ATOM 6083 C CA . ASP B 1 31 ? 0.092 -55.688 -5.203 1 29.44 31 ASP B CA 1
ATOM 6084 C C . ASP B 1 31 ? 1.604 -55.812 -5.023 1 29.44 31 ASP B C 1
ATOM 6086 O O . ASP B 1 31 ? 2.096 -55.906 -3.898 1 29.44 31 ASP B O 1
ATOM 6090 N N . LEU B 1 32 ? 2.352 -56.094 -6.094 1 26.77 32 LEU B N 1
ATOM 6091 C CA . LEU B 1 32 ? 3.799 -56.281 -6.055 1 26.77 32 LEU B CA 1
ATOM 6092 C C . LEU B 1 32 ? 4.5 -54.969 -5.719 1 26.77 32 LEU B C 1
ATOM 6094 O O . LEU B 1 32 ? 5.594 -54.969 -5.152 1 26.77 32 LEU B O 1
ATOM 6098 N N . LEU B 1 33 ? 3.855 -53.906 -5.961 1 29.33 33 LEU B N 1
ATOM 6099 C CA . LEU B 1 33 ? 4.477 -52.625 -5.645 1 29.33 33 LEU B CA 1
ATOM 6100 C C . LEU B 1 33 ? 4.488 -52.375 -4.141 1 29.33 33 LEU B C 1
ATOM 6102 O O . LEU B 1 33 ? 5.465 -51.844 -3.598 1 29.33 33 LEU B O 1
ATOM 6106 N N . THR B 1 34 ? 3.43 -52.812 -3.471 1 30.48 34 THR B N 1
ATOM 6107 C CA . THR B 1 34 ? 3.438 -52.625 -2.025 1 30.48 34 THR B CA 1
ATOM 6108 C C . THR B 1 34 ? 4.516 -53.469 -1.371 1 30.48 34 THR B C 1
ATOM 6110 O O . THR B 1 34 ? 5.262 -53 -0.514 1 30.48 34 THR B O 1
ATOM 6113 N N . SER B 1 35 ? 4.438 -54.875 -1.575 1 29.03 35 SER B N 1
ATOM 6114 C CA . SER B 1 35 ? 5.387 -55.781 -0.948 1 29.03 35 SER B CA 1
ATOM 6115 C C . SER B 1 35 ? 6.793 -55.594 -1.506 1 29.03 35 SER B C 1
ATOM 6117 O O . SER B 1 35 ? 7.773 -55.656 -0.764 1 29.03 35 SER B O 1
ATOM 6119 N N . ALA B 1 36 ? 6.98 -55.438 -2.789 1 28.02 36 ALA B N 1
ATOM 6120 C CA . ALA B 1 36 ? 8.273 -55.25 -3.443 1 28.02 36 ALA B CA 1
ATOM 6121 C C . ALA B 1 36 ? 8.891 -53.906 -3.104 1 28.02 36 ALA B C 1
ATOM 6123 O O . ALA B 1 36 ? 10.102 -53.781 -2.898 1 28.02 36 ALA B O 1
ATOM 6124 N N . ALA B 1 37 ? 8.109 -52.844 -3.027 1 30.73 37 ALA B N 1
ATOM 6125 C CA . ALA B 1 37 ? 8.641 -51.562 -2.562 1 30.73 37 ALA B CA 1
ATOM 6126 C C . ALA B 1 37 ? 9.211 -51.688 -1.152 1 30.73 37 ALA B C 1
ATOM 6128 O O . ALA B 1 37 ? 10.289 -51.156 -0.864 1 30.73 37 ALA B O 1
ATOM 6129 N N . LEU B 1 38 ? 8.516 -52.469 -0.264 1 31.3 38 LEU B N 1
ATOM 6130 C CA . LEU B 1 38 ? 9.008 -52.656 1.093 1 31.3 38 LEU B CA 1
ATOM 6131 C C . LEU B 1 38 ? 10.234 -53.562 1.092 1 31.3 38 LEU B C 1
ATOM 6133 O O . LEU B 1 38 ? 11.195 -53.344 1.829 1 31.3 38 LEU B O 1
ATOM 6137 N N . ARG B 1 39 ? 10.188 -54.812 0.461 1 32.19 39 ARG B N 1
ATOM 6138 C CA . ARG B 1 39 ? 11.297 -55.75 0.447 1 32.19 39 ARG B CA 1
ATOM 6139 C C . ARG B 1 39 ? 12.414 -55.281 -0.465 1 32.19 39 ARG B C 1
ATOM 6141 O O . ARG B 1 39 ? 13.594 -55.5 -0.175 1 32.19 39 ARG B O 1
ATOM 6148 N N . ALA B 1 40 ? 12.133 -54.656 -1.587 1 31.91 40 ALA B N 1
ATOM 6149 C CA . ALA B 1 40 ? 13.094 -54.156 -2.564 1 31.91 40 ALA B CA 1
ATOM 6150 C C . ALA B 1 40 ? 13.875 -52.969 -1.996 1 31.91 40 ALA B C 1
ATOM 6152 O O . ALA B 1 40 ? 15.07 -52.844 -2.26 1 31.91 40 ALA B O 1
ATOM 6153 N N . ASN B 1 41 ? 13.398 -52.312 -1.042 1 34.75 41 ASN B N 1
ATOM 6154 C CA . ASN B 1 41 ? 14.031 -51.125 -0.489 1 34.75 41 ASN B CA 1
ATOM 6155 C C . ASN B 1 41 ? 15.32 -51.469 0.247 1 34.75 41 ASN B C 1
ATOM 6157 O O . ASN B 1 41 ? 16.328 -50.781 0.081 1 34.75 41 ASN B O 1
ATOM 6161 N N . LYS B 1 42 ? 15.328 -52.562 1.08 1 38.84 42 LYS B N 1
ATOM 6162 C CA . LYS B 1 42 ? 16.547 -52.875 1.818 1 38.84 42 LYS B CA 1
ATOM 6163 C C . LYS B 1 42 ? 17.594 -53.5 0.903 1 38.84 42 LYS B C 1
ATOM 6165 O O . LYS B 1 42 ? 18.781 -53.156 1.007 1 38.84 42 LYS B O 1
ATOM 6170 N N . VAL B 1 43 ? 17.203 -54.469 0.094 1 35.91 43 VAL B N 1
ATOM 6171 C CA . VAL B 1 43 ? 18.156 -55.188 -0.764 1 35.91 43 VAL B CA 1
ATOM 6172 C C . VAL B 1 43 ? 18.625 -54.25 -1.873 1 35.91 43 VAL B C 1
ATOM 6174 O O . VAL B 1 43 ? 19.812 -54.188 -2.189 1 35.91 43 VAL B O 1
ATOM 6177 N N . ILE B 1 44 ? 17.797 -53.406 -2.416 1 37.5 44 ILE B N 1
ATOM 6178 C CA . ILE B 1 44 ? 18.188 -52.469 -3.447 1 37.5 44 ILE B CA 1
ATOM 6179 C C . ILE B 1 44 ? 19.094 -51.406 -2.842 1 37.5 44 ILE B C 1
ATOM 6181 O O . ILE B 1 44 ? 20.109 -51 -3.443 1 37.5 44 ILE B O 1
ATOM 6185 N N . HIS B 1 45 ? 18.875 -51.062 -1.565 1 39.81 45 HIS B N 1
ATOM 6186 C CA . HIS B 1 45 ? 19.766 -50.125 -0.879 1 39.81 45 HIS B CA 1
ATOM 6187 C C . HIS B 1 45 ? 21.156 -50.719 -0.677 1 39.81 45 HIS B C 1
ATOM 6189 O O . HIS B 1 45 ? 22.156 -50.062 -0.917 1 39.81 45 HIS B O 1
ATOM 6195 N N . ALA B 1 46 ? 21.156 -52 -0.174 1 44.34 46 ALA B N 1
ATOM 6196 C CA . ALA B 1 46 ? 22.438 -52.656 0.034 1 44.34 46 ALA B CA 1
ATOM 6197 C C . ALA B 1 46 ? 23.156 -52.875 -1.289 1 44.34 46 ALA B C 1
ATOM 6199 O O . ALA B 1 46 ? 24.375 -52.656 -1.375 1 44.34 46 ALA B O 1
ATOM 6200 N N . ARG B 1 47 ? 22.484 -53.25 -2.271 1 39.44 47 ARG B N 1
ATOM 6201 C CA . ARG B 1 47 ? 23.094 -53.531 -3.574 1 39.44 47 ARG B CA 1
ATOM 6202 C C . ARG B 1 47 ? 23.531 -52.219 -4.238 1 39.44 47 ARG B C 1
ATOM 6204 O O . ARG B 1 47 ? 24.609 -52.156 -4.848 1 39.44 47 ARG B O 1
ATOM 6211 N N . ASN B 1 48 ? 22.812 -51.219 -4.105 1 40 48 ASN B N 1
ATOM 6212 C CA . ASN B 1 48 ? 23.141 -49.938 -4.707 1 40 48 ASN B CA 1
ATOM 6213 C C . ASN B 1 48 ? 24.312 -49.281 -4.004 1 40 48 ASN B C 1
ATOM 6215 O O . ASN B 1 48 ? 25.203 -48.719 -4.656 1 40 48 ASN B O 1
ATOM 6219 N N . LYS B 1 49 ? 24.359 -49.344 -2.684 1 45.19 49 LYS B N 1
ATOM 6220 C CA . LYS B 1 49 ? 25.547 -48.906 -1.96 1 45.19 49 LYS B CA 1
ATOM 6221 C C . LYS B 1 49 ? 26.797 -49.656 -2.436 1 45.19 49 LYS B C 1
ATOM 6223 O O . LYS B 1 49 ? 27.859 -49.062 -2.619 1 45.19 49 LYS B O 1
ATOM 6228 N N . GLN B 1 50 ? 26.625 -50.969 -2.59 1 45.66 50 GLN B N 1
ATOM 6229 C CA . GLN B 1 50 ? 27.75 -51.75 -3.068 1 45.66 50 GLN B CA 1
ATOM 6230 C C . GLN B 1 50 ? 28.141 -51.375 -4.492 1 45.66 50 GLN B C 1
ATOM 6232 O O . GLN B 1 50 ? 29.328 -51.219 -4.809 1 45.66 50 GLN B O 1
ATOM 6237 N N . PHE B 1 51 ? 27.188 -51.031 -5.34 1 40.44 51 PHE B N 1
ATOM 6238 C CA . PHE B 1 51 ? 27.438 -50.656 -6.723 1 40.44 51 PHE B CA 1
ATOM 6239 C C . PHE B 1 51 ? 28.094 -49.281 -6.789 1 40.44 51 PHE B C 1
ATOM 6241 O O . PHE B 1 51 ? 29.062 -49.094 -7.535 1 40.44 51 PHE B O 1
ATOM 6248 N N . LEU B 1 52 ? 27.609 -48.375 -6.059 1 44.06 52 LEU B N 1
ATOM 6249 C CA . LEU B 1 52 ? 28.234 -47.062 -6.027 1 44.06 52 LEU B CA 1
ATOM 6250 C C . LEU B 1 52 ? 29.656 -47.125 -5.488 1 44.06 52 LEU B C 1
ATOM 6252 O O . LEU B 1 52 ? 30.562 -46.5 -6.035 1 44.06 52 LEU B O 1
ATOM 6256 N N . ARG B 1 53 ? 29.719 -47.875 -4.402 1 47.5 53 ARG B N 1
ATOM 6257 C CA . ARG B 1 53 ? 31.062 -48.062 -3.857 1 47.5 53 ARG B CA 1
ATOM 6258 C C . ARG B 1 53 ? 32 -48.656 -4.906 1 47.5 53 ARG B C 1
ATOM 6260 O O . ARG B 1 53 ? 33.188 -48.344 -4.926 1 47.5 53 ARG B O 1
ATOM 6267 N N . GLU B 1 54 ? 31.406 -49.438 -5.688 1 44.28 54 GLU B N 1
ATOM 6268 C CA . GLU B 1 54 ? 32.25 -50.125 -6.641 1 44.28 54 GLU B CA 1
ATOM 6269 C C . GLU B 1 54 ? 32.5 -49.281 -7.895 1 44.28 54 GLU B C 1
ATOM 6271 O O . GLU B 1 54 ? 33.5 -49.469 -8.578 1 44.28 54 GLU B O 1
ATOM 6276 N N . ASN B 1 55 ? 31.516 -48.406 -8.219 1 39.12 55 ASN B N 1
ATOM 6277 C CA . ASN B 1 55 ? 31.625 -47.781 -9.539 1 39.12 55 ASN B CA 1
ATOM 6278 C C . ASN B 1 55 ? 31.781 -46.281 -9.438 1 39.12 55 ASN B C 1
ATOM 6280 O O . ASN B 1 55 ? 31.969 -45.594 -10.453 1 39.12 55 ASN B O 1
ATOM 6284 N N . VAL B 1 56 ? 31.438 -45.688 -8.297 1 42.69 56 VAL B N 1
ATOM 6285 C CA . VAL B 1 56 ? 31.578 -44.25 -8.156 1 42.69 56 VAL B CA 1
ATOM 6286 C C . VAL B 1 56 ? 32.781 -43.938 -7.281 1 42.69 56 VAL B C 1
ATOM 6288 O O . VAL B 1 56 ? 33 -44.562 -6.242 1 42.69 56 VAL B O 1
ATOM 6291 N N . PRO B 1 57 ? 33.781 -43.156 -7.84 1 42.12 57 PRO B N 1
ATOM 6292 C CA . PRO B 1 57 ? 34.938 -42.812 -7.039 1 42.12 57 PRO B CA 1
ATOM 6293 C C . PRO B 1 57 ? 34.562 -42.25 -5.672 1 42.12 57 PRO B C 1
ATOM 6295 O O . PRO B 1 57 ? 33.562 -41.562 -5.535 1 42.12 57 PRO B O 1
ATOM 6298 N N . GLU B 1 58 ? 35.219 -42.719 -4.598 1 43.03 58 GLU B N 1
ATOM 6299 C CA . GLU B 1 58 ? 35.031 -42.312 -3.201 1 43.03 58 GLU B CA 1
ATOM 6300 C C . GLU B 1 58 ? 35 -40.812 -3.047 1 43.03 58 GLU B C 1
ATOM 6302 O O . GLU B 1 58 ? 34.281 -40.281 -2.176 1 43.03 58 GLU B O 1
ATOM 6307 N N . GLU B 1 59 ? 35.75 -40.094 -3.82 1 40.16 59 GLU B N 1
ATOM 6308 C CA . GLU B 1 59 ? 35.844 -38.625 -3.734 1 40.16 59 GLU B CA 1
ATOM 6309 C C . GLU B 1 59 ? 34.469 -37.969 -3.961 1 40.16 59 GLU B C 1
ATOM 6311 O O . GLU B 1 59 ? 34.188 -36.906 -3.447 1 40.16 59 GLU B O 1
ATOM 6316 N N . LEU B 1 60 ? 33.812 -38.625 -4.789 1 39.56 60 LEU B N 1
ATOM 6317 C CA . LEU B 1 60 ? 32.5 -38.031 -5.148 1 39.56 60 LEU B CA 1
ATOM 6318 C C . LEU B 1 60 ? 31.469 -38.344 -4.074 1 39.56 60 LEU B C 1
ATOM 6320 O O . LEU B 1 60 ? 30.484 -37.625 -3.936 1 39.56 60 LEU B O 1
ATOM 6324 N N . TYR B 1 61 ? 31.719 -39.5 -3.398 1 37.09 61 TYR B N 1
ATOM 6325 C CA . TYR B 1 61 ? 30.797 -39.938 -2.361 1 37.09 61 TYR B CA 1
ATOM 6326 C C . TYR B 1 61 ? 30.922 -39.062 -1.115 1 37.09 61 TYR B C 1
ATOM 6328 O O . TYR B 1 61 ? 29.969 -38.875 -0.361 1 37.09 61 TYR B O 1
ATOM 6336 N N . SER B 1 62 ? 32.188 -38.656 -0.772 1 33.78 62 SER B N 1
ATOM 6337 C CA . SER B 1 62 ? 32.438 -37.875 0.431 1 33.78 62 SER B CA 1
ATOM 6338 C C . SER B 1 62 ? 32.094 -36.406 0.205 1 33.78 62 SER B C 1
ATOM 6340 O O . SER B 1 62 ? 32.406 -35.562 1.052 1 33.78 62 SER B O 1
ATOM 6342 N N . LEU B 1 63 ? 31.75 -35.969 -0.933 1 34.69 63 LEU B N 1
ATOM 6343 C CA . LEU B 1 63 ? 31.438 -34.531 -1.129 1 34.69 63 LEU B CA 1
ATOM 6344 C C . LEU B 1 63 ? 30.234 -34.125 -0.286 1 34.69 63 LEU B C 1
ATOM 6346 O O . LEU B 1 63 ? 29.125 -34.594 -0.522 1 34.69 63 LEU B O 1
ATOM 6350 N N . ASN B 1 64 ? 30.344 -34.125 0.99 1 30.7 64 ASN B N 1
ATOM 6351 C CA . ASN B 1 64 ? 29.375 -33.594 1.935 1 30.7 64 ASN B CA 1
ATOM 6352 C C . ASN B 1 64 ? 28.812 -32.25 1.454 1 30.7 64 ASN B C 1
ATOM 6354 O O . ASN B 1 64 ? 29.453 -31.547 0.668 1 30.7 64 ASN B O 1
ATOM 6358 N N . SER B 1 65 ? 27.5 -31.969 1.717 1 34.84 65 SER B N 1
ATOM 6359 C CA . SER B 1 65 ? 26.703 -30.766 1.474 1 34.84 65 SER B CA 1
ATOM 6360 C C . SER B 1 65 ? 27.516 -29.5 1.75 1 34.84 65 SER B C 1
ATOM 6362 O O . SER B 1 65 ? 27.109 -28.406 1.35 1 34.84 65 SER B O 1
ATOM 6364 N N . ARG B 1 66 ? 28.438 -29.5 2.666 1 33.5 66 ARG B N 1
ATOM 6365 C CA . ARG B 1 66 ? 29.172 -28.328 3.088 1 33.5 66 ARG B CA 1
ATOM 6366 C C . ARG B 1 66 ? 30.109 -27.844 1.986 1 33.5 66 ARG B C 1
ATOM 6368 O O . ARG B 1 66 ? 30.375 -26.656 1.865 1 33.5 66 ARG B O 1
ATOM 6375 N N . ASP B 1 67 ? 30.75 -28.734 1.365 1 32.5 67 ASP B N 1
ATOM 6376 C CA . ASP B 1 67 ? 31.766 -28.328 0.38 1 32.5 67 ASP B CA 1
ATOM 6377 C C . ASP B 1 67 ? 31.094 -27.781 -0.884 1 32.5 67 ASP B C 1
ATOM 6379 O O . ASP B 1 67 ? 31.734 -27.062 -1.658 1 32.5 67 ASP B O 1
ATOM 6383 N N . ILE B 1 68 ? 29.922 -28.234 -1.114 1 35.41 68 ILE B N 1
ATOM 6384 C CA . ILE B 1 68 ? 29.203 -27.75 -2.287 1 35.41 68 ILE B CA 1
ATOM 6385 C C . ILE B 1 68 ? 28.734 -26.312 -2.047 1 35.41 68 ILE B C 1
ATOM 6387 O O . ILE B 1 68 ? 28.141 -25.703 -2.932 1 35.41 68 ILE B O 1
ATOM 6391 N N . LYS B 1 69 ? 28.766 -25.844 -0.834 1 34.81 69 LYS B N 1
ATOM 6392 C CA . LYS B 1 69 ? 28.328 -24.5 -0.514 1 34.81 69 LYS B CA 1
ATOM 6393 C C . LYS B 1 69 ? 29.156 -23.453 -1.248 1 34.81 69 LYS B C 1
ATOM 6395 O O . LYS B 1 69 ? 28.828 -22.266 -1.238 1 34.81 69 LYS B O 1
ATOM 6400 N N . THR B 1 70 ? 30.531 -23.719 -1.516 1 32.72 70 THR B N 1
ATOM 6401 C CA . THR B 1 70 ? 31.234 -22.688 -2.258 1 32.72 70 THR B CA 1
ATOM 6402 C C . THR B 1 70 ? 30.938 -22.781 -3.75 1 32.72 70 THR B C 1
ATOM 6404 O O . THR B 1 70 ? 31.094 -23.844 -4.355 1 32.72 70 THR B O 1
ATOM 6407 N N . ARG B 1 71 ? 30.078 -22.016 -4.305 1 35.88 71 ARG B N 1
ATOM 6408 C CA . ARG B 1 71 ? 29.594 -21.859 -5.672 1 35.88 71 ARG B CA 1
ATOM 6409 C C . ARG B 1 71 ? 30.688 -22.125 -6.688 1 35.88 71 ARG B C 1
ATOM 6411 O O . ARG B 1 71 ? 30.438 -22.672 -7.762 1 35.88 71 ARG B O 1
ATOM 6418 N N . THR B 1 72 ? 31.969 -21.641 -6.379 1 34.47 72 THR B N 1
ATOM 6419 C CA . THR B 1 72 ? 33.031 -21.672 -7.375 1 34.47 72 THR B CA 1
ATOM 6420 C C . THR B 1 72 ? 33.531 -23.094 -7.613 1 34.47 72 THR B C 1
ATOM 6422 O O . THR B 1 72 ? 33.844 -23.469 -8.742 1 34.47 72 THR B O 1
ATOM 6425 N N . ALA B 1 73 ? 33.656 -23.844 -6.594 1 33.03 73 ALA B N 1
ATOM 6426 C CA . ALA B 1 73 ? 34.25 -25.172 -6.711 1 33.03 73 ALA B CA 1
ATOM 6427 C C . ALA B 1 73 ? 33.281 -26.141 -7.406 1 33.03 73 ALA B C 1
ATOM 6429 O O . ALA B 1 73 ? 33.719 -27 -8.18 1 33.03 73 ALA B O 1
ATOM 6430 N N . ILE B 1 74 ? 32 -25.922 -7.234 1 38.28 74 ILE B N 1
ATOM 6431 C CA . ILE B 1 74 ? 31.031 -26.797 -7.883 1 38.28 74 ILE B CA 1
ATOM 6432 C C . ILE B 1 74 ? 31 -26.516 -9.383 1 38.28 74 ILE B C 1
ATOM 6434 O O . ILE B 1 74 ? 30.953 -27.438 -10.195 1 38.28 74 ILE B O 1
ATOM 6438 N N . GLY B 1 75 ? 31.156 -25.266 -9.742 1 35.19 75 GLY B N 1
ATOM 6439 C CA . GLY B 1 75 ? 31.234 -24.953 -11.156 1 35.19 75 GLY B CA 1
ATOM 6440 C C . GLY B 1 75 ? 32.406 -25.594 -11.852 1 35.19 75 GLY B C 1
ATOM 6441 O O . GLY B 1 75 ? 32.281 -26.156 -12.938 1 35.19 75 GLY B O 1
ATOM 6442 N N . GLU B 1 76 ? 33.625 -25.484 -11.203 1 38.03 76 GLU B N 1
ATOM 6443 C CA . GLU B 1 76 ? 34.812 -26.047 -11.828 1 38.03 76 GLU B CA 1
ATOM 6444 C C . GLU B 1 76 ? 34.75 -27.578 -11.836 1 38.03 76 GLU B C 1
ATOM 6446 O O . GLU B 1 76 ? 35.125 -28.219 -12.828 1 38.03 76 GLU B O 1
ATOM 6451 N N . LEU B 1 77 ? 34.375 -28.125 -10.758 1 38 77 LEU B N 1
ATOM 6452 C CA . LEU B 1 77 ? 34.312 -29.594 -10.711 1 38 77 LEU B CA 1
ATOM 6453 C C . LEU B 1 77 ? 33.219 -30.109 -11.664 1 38 77 LEU B C 1
ATOM 6455 O O . LEU B 1 77 ? 33.438 -31.125 -12.336 1 38 77 LEU B O 1
ATOM 6459 N N . PHE B 1 78 ? 32.188 -29.375 -11.758 1 37.75 78 PHE B N 1
ATOM 6460 C CA . PHE B 1 78 ? 31.141 -29.75 -12.711 1 37.75 78 PHE B CA 1
ATOM 6461 C C . PHE B 1 78 ? 31.625 -29.562 -14.141 1 37.75 78 PHE B C 1
ATOM 6463 O O . PHE B 1 78 ? 31.234 -30.312 -15.039 1 37.75 78 PHE B O 1
ATOM 6470 N N . ARG B 1 79 ? 32.375 -28.516 -14.406 1 37.97 79 ARG B N 1
ATOM 6471 C CA . ARG B 1 79 ? 32.938 -28.344 -15.742 1 37.97 79 ARG B CA 1
ATOM 6472 C C . ARG B 1 79 ? 33.875 -29.5 -16.094 1 37.97 79 ARG B C 1
ATOM 6474 O O . ARG B 1 79 ? 33.969 -29.906 -17.25 1 37.97 79 ARG B O 1
ATOM 6481 N N . GLN B 1 80 ? 34.719 -29.828 -15.18 1 35.25 80 GLN B N 1
ATOM 6482 C CA . GLN B 1 80 ? 35.688 -30.844 -15.523 1 35.25 80 GLN B CA 1
ATOM 6483 C C . GLN B 1 80 ? 35.031 -32.219 -15.672 1 35.25 80 GLN B C 1
ATOM 6485 O O . GLN B 1 80 ? 35.438 -33.031 -16.516 1 35.25 80 GLN B O 1
ATOM 6490 N N . GLU B 1 81 ? 34.312 -32.688 -14.641 1 35.03 81 GLU B N 1
ATOM 6491 C CA . GLU B 1 81 ? 33.812 -34.031 -14.766 1 35.03 81 GLU B CA 1
ATOM 6492 C C . GLU B 1 81 ? 32.469 -34.062 -15.5 1 35.03 81 GLU B C 1
ATOM 6494 O O . GLU B 1 81 ? 31.484 -33.5 -15.016 1 35.03 81 GLU B O 1
ATOM 6499 N N . GLN B 1 82 ? 32.438 -34 -16.797 1 35.03 82 GLN B N 1
ATOM 6500 C CA . GLN B 1 82 ? 31.359 -34 -17.781 1 35.03 82 GLN B CA 1
ATOM 6501 C C . GLN B 1 82 ? 30.125 -34.719 -17.234 1 35.03 82 GLN B C 1
ATOM 6503 O O . GLN B 1 82 ? 29.016 -34.188 -17.297 1 35.03 82 GLN B O 1
ATOM 6508 N N . GLY B 1 83 ? 30 -36.156 -17.672 1 32.41 83 GLY B N 1
ATOM 6509 C CA . GLY B 1 83 ? 28.844 -37 -17.906 1 32.41 83 GLY B CA 1
ATOM 6510 C C . GLY B 1 83 ? 28 -37.219 -16.656 1 32.41 83 GLY B C 1
ATOM 6511 O O . GLY B 1 83 ? 26.828 -36.875 -16.625 1 32.41 83 GLY B O 1
ATOM 6512 N N . ASN B 1 84 ? 28.203 -38.469 -15.945 1 32.34 84 ASN B N 1
ATOM 6513 C CA . ASN B 1 84 ? 27.406 -39.406 -15.188 1 32.34 84 ASN B CA 1
ATOM 6514 C C . ASN B 1 84 ? 27.234 -38.969 -13.734 1 32.34 84 ASN B C 1
ATOM 6516 O O . ASN B 1 84 ? 27 -39.812 -12.859 1 32.34 84 ASN B O 1
ATOM 6520 N N . LEU B 1 85 ? 27.609 -37.906 -13.438 1 36.38 85 LEU B N 1
ATOM 6521 C CA . LEU B 1 85 ? 27.625 -37.594 -12.016 1 36.38 85 LEU B CA 1
ATOM 6522 C C . LEU B 1 85 ? 26.203 -37.594 -11.453 1 36.38 85 LEU B C 1
ATOM 6524 O O . LEU B 1 85 ? 26 -37.75 -10.25 1 36.38 85 LEU B O 1
ATOM 6528 N N . GLY B 1 86 ? 25.281 -37.062 -12.117 1 37.41 86 GLY B N 1
ATOM 6529 C CA . GLY B 1 86 ? 23.891 -37.062 -11.664 1 37.41 86 GLY B CA 1
ATOM 6530 C C . GLY B 1 86 ? 23.406 -38.406 -11.18 1 37.41 86 GLY B C 1
ATOM 6531 O O . GLY B 1 86 ? 22.594 -38.5 -10.266 1 37.41 86 GLY B O 1
ATOM 6532 N N . ALA B 1 87 ? 23.797 -39.469 -11.906 1 37.06 87 ALA B N 1
ATOM 6533 C CA . ALA B 1 87 ? 23.438 -40.844 -11.57 1 37.06 87 ALA B CA 1
ATOM 6534 C C . ALA B 1 87 ? 24.031 -41.25 -10.227 1 37.06 87 ALA B C 1
ATOM 6536 O O . ALA B 1 87 ? 23.516 -42.156 -9.555 1 37.06 87 ALA B O 1
ATOM 6537 N N . VAL B 1 88 ? 25.234 -40.781 -9.969 1 38 88 VAL B N 1
ATOM 6538 C CA . VAL B 1 88 ? 26.031 -41.281 -8.844 1 38 88 VAL B CA 1
ATOM 6539 C C . VAL B 1 88 ? 25.359 -40.875 -7.527 1 38 88 VAL B C 1
ATOM 6541 O O . VAL B 1 88 ? 25.344 -41.688 -6.578 1 38 88 VAL B O 1
ATOM 6544 N N . VAL B 1 89 ? 24.828 -39.625 -7.324 1 43.97 89 VAL B N 1
ATOM 6545 C CA . VAL B 1 89 ? 24.266 -39.125 -6.078 1 43.97 89 VAL B CA 1
ATOM 6546 C C . VAL B 1 89 ? 22.797 -39.531 -5.969 1 43.97 89 VAL B C 1
ATOM 6548 O O . VAL B 1 89 ? 22.078 -39.031 -5.105 1 43.97 89 VAL B O 1
ATOM 6551 N N . GLY B 1 90 ? 22.406 -40.438 -6.652 1 46.09 90 GLY B N 1
ATOM 6552 C CA . GLY B 1 90 ? 21.031 -40.906 -6.844 1 46.09 90 GLY B CA 1
ATOM 6553 C C . GLY B 1 90 ? 20.453 -41.531 -5.598 1 46.09 90 GLY B C 1
ATOM 6554 O O . GLY B 1 90 ? 21.031 -41.469 -4.52 1 46.09 90 GLY B O 1
ATOM 6555 N N . ILE B 1 91 ? 19.344 -42.281 -5.652 1 52.81 91 ILE B N 1
ATOM 6556 C CA . ILE B 1 91 ? 18.422 -42.906 -4.703 1 52.81 91 ILE B CA 1
ATOM 6557 C C . ILE B 1 91 ? 19.203 -43.75 -3.713 1 52.81 91 ILE B C 1
ATOM 6559 O O . ILE B 1 91 ? 18.75 -43.969 -2.59 1 52.81 91 ILE B O 1
ATOM 6563 N N . TYR B 1 92 ? 20.594 -43.875 -4.027 1 50.72 92 TYR B N 1
ATOM 6564 C CA . TYR B 1 92 ? 21.391 -44.781 -3.189 1 50.72 92 TYR B CA 1
ATOM 6565 C C . TYR B 1 92 ? 21.844 -44.062 -1.92 1 50.72 92 TYR B C 1
ATOM 6567 O O . TYR B 1 92 ? 22.188 -44.719 -0.933 1 50.72 92 TYR B O 1
ATOM 6575 N N . ASN B 1 93 ? 21.828 -42.781 -1.892 1 61.31 93 ASN B N 1
ATOM 6576 C CA . ASN B 1 93 ? 22.281 -42 -0.748 1 61.31 93 ASN B CA 1
ATOM 6577 C C . ASN B 1 93 ? 21.125 -41.531 0.106 1 61.31 93 ASN B C 1
ATOM 6579 O O . ASN B 1 93 ? 21.312 -40.75 1.04 1 61.31 93 ASN B O 1
ATOM 6583 N N . VAL B 1 94 ? 20.031 -42.188 -0.171 1 78.12 94 VAL B N 1
ATOM 6584 C CA . VAL B 1 94 ? 18.859 -41.781 0.592 1 78.12 94 VAL B CA 1
ATOM 6585 C C . VAL B 1 94 ? 18.766 -42.594 1.888 1 78.12 94 VAL B C 1
ATOM 6587 O O . VAL B 1 94 ? 18.984 -43.781 1.886 1 78.12 94 VAL B O 1
ATOM 6590 N N . SER B 1 95 ? 18.578 -41.938 3.012 1 81.94 95 SER B N 1
ATOM 6591 C CA . SER B 1 95 ? 18.453 -42.594 4.309 1 81.94 95 SER B CA 1
ATOM 6592 C C . SER B 1 95 ? 17.312 -43.594 4.32 1 81.94 95 SER B C 1
ATOM 6594 O O . SER B 1 95 ? 16.344 -43.469 3.555 1 81.94 95 SER B O 1
ATOM 6596 N N . ASP B 1 96 ? 17.375 -44.625 5.188 1 75.06 96 ASP B N 1
ATOM 6597 C CA . ASP B 1 96 ? 16.375 -45.656 5.273 1 75.06 96 ASP B CA 1
ATOM 6598 C C . ASP B 1 96 ? 15.016 -45.094 5.68 1 75.06 96 ASP B C 1
ATOM 6600 O O . ASP B 1 96 ? 13.977 -45.5 5.145 1 75.06 96 ASP B O 1
ATOM 6604 N N . SER B 1 97 ? 15.047 -44.25 6.605 1 82.25 97 SER B N 1
ATOM 6605 C CA . SER B 1 97 ? 13.805 -43.656 7.078 1 82.25 97 SER B CA 1
ATOM 6606 C C . SER B 1 97 ? 13.109 -42.875 5.977 1 82.25 97 SER B C 1
ATOM 6608 O O . SER B 1 97 ? 11.891 -42.969 5.797 1 82.25 97 SER B O 1
ATOM 6610 N N . CYS B 1 98 ? 13.914 -42.094 5.25 1 87 98 CYS B N 1
ATOM 6611 C CA . CYS B 1 98 ? 13.352 -41.312 4.156 1 87 98 CYS B CA 1
ATOM 6612 C C . CYS B 1 98 ? 12.805 -42.219 3.059 1 87 98 CYS B C 1
ATOM 6614 O O . CYS B 1 98 ? 11.727 -41.969 2.512 1 87 98 CYS B O 1
ATOM 6616 N N . PHE B 1 99 ? 13.523 -43.219 2.771 1 79.25 99 PHE B N 1
ATOM 6617 C CA . PHE B 1 99 ? 13.117 -44.156 1.734 1 79.25 99 PHE B CA 1
ATOM 6618 C C . PHE B 1 99 ? 11.797 -44.812 2.1 1 79.25 99 PHE B C 1
ATOM 6620 O O . PHE B 1 99 ? 10.891 -44.906 1.272 1 79.25 99 PHE B O 1
ATOM 6627 N N . ASN B 1 100 ? 11.734 -45.281 3.346 1 76.25 100 ASN B N 1
ATOM 6628 C CA . ASN B 1 100 ? 10.531 -45.969 3.818 1 76.25 100 ASN B CA 1
ATOM 6629 C C . ASN B 1 100 ? 9.32 -45.031 3.795 1 76.25 100 ASN B C 1
ATOM 6631 O O . ASN B 1 100 ? 8.258 -45.406 3.305 1 76.25 100 ASN B O 1
ATOM 6635 N N . HIS B 1 101 ? 9.484 -43.938 4.309 1 85.62 101 HIS B N 1
ATOM 6636 C CA . HIS B 1 101 ? 8.367 -43 4.414 1 85.62 101 HIS B CA 1
ATOM 6637 C C . HIS B 1 101 ? 7.949 -42.469 3.045 1 85.62 101 HIS B C 1
ATOM 6639 O O . HIS B 1 101 ? 6.77 -42.219 2.801 1 85.62 101 HIS B O 1
ATOM 6645 N N . THR B 1 102 ? 8.93 -42.25 2.17 1 83.81 102 THR B N 1
ATOM 6646 C CA . THR B 1 102 ? 8.586 -41.875 0.803 1 83.81 102 THR B CA 1
ATOM 6647 C C . THR B 1 102 ? 7.844 -43 0.098 1 83.81 102 THR B C 1
ATOM 6649 O O . THR B 1 102 ? 6.945 -42.75 -0.708 1 83.81 102 THR B O 1
ATOM 6652 N N . GLY B 1 103 ? 8.297 -44.156 0.377 1 77.69 103 GLY B N 1
ATOM 6653 C CA . GLY B 1 103 ? 7.57 -45.312 -0.132 1 77.69 103 GLY B CA 1
ATOM 6654 C C . GLY B 1 103 ? 6.137 -45.375 0.355 1 77.69 103 GLY B C 1
ATOM 6655 O O . GLY B 1 103 ? 5.23 -45.719 -0.41 1 77.69 103 GLY B O 1
ATOM 6656 N N . MET B 1 104 ? 5.906 -45.062 1.559 1 79.44 104 MET B N 1
ATOM 6657 C CA . MET B 1 104 ? 4.559 -45.031 2.117 1 79.44 104 MET B CA 1
ATOM 6658 C C . MET B 1 104 ? 3.715 -43.969 1.432 1 79.44 104 MET B C 1
ATOM 6660 O O . MET B 1 104 ? 2.525 -44.156 1.184 1 79.44 104 MET B O 1
ATOM 6664 N N . VAL B 1 105 ? 4.301 -42.844 1.199 1 84.38 105 VAL B N 1
ATOM 6665 C CA . VAL B 1 105 ? 3.6 -41.781 0.5 1 84.38 105 VAL B CA 1
ATOM 6666 C C . VAL B 1 105 ? 3.166 -42.25 -0.882 1 84.38 105 VAL B C 1
ATOM 6668 O O . VAL B 1 105 ? 2.023 -42.031 -1.291 1 84.38 105 VAL B O 1
ATOM 6671 N N . THR B 1 106 ? 4.059 -42.938 -1.574 1 76.94 106 THR B N 1
ATOM 6672 C CA . THR B 1 106 ? 3.75 -43.406 -2.91 1 76.94 106 THR B CA 1
ATOM 6673 C C . THR B 1 106 ? 2.627 -44.438 -2.855 1 76.94 106 THR B C 1
ATOM 6675 O O . THR B 1 106 ? 1.734 -44.438 -3.707 1 76.94 106 THR B O 1
ATOM 6678 N N . ALA B 1 107 ? 2.689 -45.25 -1.874 1 70.62 107 ALA B N 1
ATOM 6679 C CA . ALA B 1 107 ? 1.625 -46.25 -1.688 1 70.62 107 ALA B CA 1
ATOM 6680 C C . ALA B 1 107 ? 0.3 -45.562 -1.36 1 70.62 107 ALA B C 1
ATOM 6682 O O . ALA B 1 107 ? -0.755 -45.969 -1.848 1 70.62 107 ALA B O 1
ATOM 6683 N N . GLY B 1 108 ? 0.377 -44.625 -0.536 1 74.56 108 GLY B N 1
ATOM 6684 C CA . GLY B 1 108 ? -0.817 -43.875 -0.199 1 74.56 108 GLY B CA 1
ATOM 6685 C C . GLY B 1 108 ? -1.439 -43.156 -1.396 1 74.56 108 GLY B C 1
ATOM 6686 O O . GLY B 1 108 ? -2.664 -43.094 -1.506 1 74.56 108 GLY B O 1
ATOM 6687 N N . ILE B 1 109 ? -0.639 -42.625 -2.279 1 75.88 109 ILE B N 1
ATOM 6688 C CA . ILE B 1 109 ? -1.124 -41.969 -3.492 1 75.88 109 ILE B CA 1
ATOM 6689 C C . ILE B 1 109 ? -1.85 -43 -4.371 1 75.88 109 ILE B C 1
ATOM 6691 O O . ILE B 1 109 ? -2.943 -42.719 -4.871 1 75.88 109 ILE B O 1
ATOM 6695 N N . ALA B 1 110 ? -1.248 -44.094 -4.488 1 64.81 110 ALA B N 1
ATOM 6696 C CA . ALA B 1 110 ? -1.848 -45.156 -5.297 1 64.81 110 ALA B CA 1
ATOM 6697 C C . ALA B 1 110 ? -3.191 -45.594 -4.723 1 64.81 110 ALA B C 1
ATOM 6699 O O . ALA B 1 110 ? -4.113 -45.938 -5.469 1 64.81 110 ALA B O 1
ATOM 6700 N N . ASN B 1 111 ? -3.322 -45.562 -3.381 1 68.38 111 ASN B N 1
ATOM 6701 C CA . ASN B 1 111 ? -4.547 -45.969 -2.695 1 68.38 111 ASN B CA 1
ATOM 6702 C C . ASN B 1 111 ? -5.566 -44.812 -2.662 1 68.38 111 ASN B C 1
ATOM 6704 O O . ASN B 1 111 ? -6.711 -45.031 -2.252 1 68.38 111 ASN B O 1
ATOM 6708 N N . GLY B 1 112 ? -5.145 -43.688 -2.986 1 74.75 112 GLY B N 1
ATOM 6709 C CA . GLY B 1 112 ? -6.047 -42.562 -2.992 1 74.75 112 GLY B CA 1
ATOM 6710 C C . GLY B 1 112 ? -6.234 -41.938 -1.621 1 74.75 112 GLY B C 1
ATOM 6711 O O . GLY B 1 112 ? -7.258 -41.281 -1.354 1 74.75 112 GLY B O 1
ATOM 6712 N N . ASP B 1 113 ? -5.281 -42.156 -0.731 1 78.56 113 ASP B N 1
ATOM 6713 C CA . ASP B 1 113 ? -5.355 -41.562 0.59 1 78.56 113 ASP B CA 1
ATOM 6714 C C . ASP B 1 113 ? -5.188 -40.031 0.5 1 78.56 113 ASP B C 1
ATOM 6716 O O . ASP B 1 113 ? -4.277 -39.562 -0.176 1 78.56 113 ASP B O 1
ATOM 6720 N N . THR B 1 114 ? -6.035 -39.312 1.19 1 86.69 114 THR B N 1
ATOM 6721 C CA . THR B 1 114 ? -6.035 -37.875 1.106 1 86.69 114 THR B CA 1
ATOM 6722 C C . THR B 1 114 ? -4.699 -37.281 1.569 1 86.69 114 THR B C 1
ATOM 6724 O O . THR B 1 114 ? -4.152 -36.375 0.935 1 86.69 114 THR B O 1
ATOM 6727 N N . TRP B 1 115 ? -4.184 -37.844 2.732 1 89 115 TRP B N 1
ATOM 6728 C CA . TRP B 1 115 ? -2.918 -37.344 3.26 1 89 115 TRP B CA 1
ATOM 6729 C C . TRP B 1 115 ? -1.796 -37.5 2.244 1 89 115 TRP B C 1
ATOM 6731 O O . TRP B 1 115 ? -0.917 -36.656 2.129 1 89 115 TRP B O 1
ATOM 6741 N N . ALA B 1 116 ? -1.761 -38.594 1.501 1 85.88 116 ALA B N 1
ATOM 6742 C CA . ALA B 1 116 ? -0.726 -38.875 0.51 1 85.88 116 ALA B CA 1
ATOM 6743 C C . ALA B 1 116 ? -0.914 -38.031 -0.741 1 85.88 116 ALA B C 1
ATOM 6745 O O . ALA B 1 116 ? 0.061 -37.562 -1.335 1 85.88 116 ALA B O 1
ATOM 6746 N N . LEU B 1 117 ? -2.188 -37.812 -1.104 1 87.44 117 LEU B N 1
ATOM 6747 C CA . LEU B 1 117 ? -2.486 -36.969 -2.264 1 87.44 117 LEU B CA 1
ATOM 6748 C C . LEU B 1 117 ? -2.064 -35.531 -2.02 1 87.44 117 LEU B C 1
ATOM 6750 O O . LEU B 1 117 ? -1.702 -34.812 -2.959 1 87.44 117 LEU B O 1
ATOM 6754 N N . GLN B 1 118 ? -2.096 -35.125 -0.811 1 91.88 118 GLN B N 1
ATOM 6755 C CA . GLN B 1 118 ? -1.672 -33.781 -0.463 1 91.88 118 GLN B CA 1
ATOM 6756 C C . GLN B 1 118 ? -0.18 -33.594 -0.724 1 91.88 118 GLN B C 1
ATOM 6758 O O . GLN B 1 118 ? 0.251 -32.5 -1.114 1 91.88 118 GLN B O 1
ATOM 6763 N N . PHE B 1 119 ? 0.613 -34.656 -0.464 1 91.94 119 PHE B N 1
ATOM 6764 C CA . PHE B 1 119 ? 2.029 -34.562 -0.799 1 91.94 119 PHE B CA 1
ATOM 6765 C C . PHE B 1 119 ? 2.221 -34.281 -2.285 1 91.94 119 PHE B C 1
ATOM 6767 O O . PHE B 1 119 ? 3.002 -33.406 -2.66 1 91.94 119 PHE B O 1
ATOM 6774 N N . LEU B 1 120 ? 1.462 -35.031 -3.062 1 88.12 120 LEU B N 1
ATOM 6775 C CA . LEU B 1 120 ? 1.539 -34.844 -4.508 1 88.12 120 LEU B CA 1
ATOM 6776 C C . LEU B 1 120 ? 1.024 -33.469 -4.926 1 88.12 120 LEU B C 1
ATOM 6778 O O . LEU B 1 120 ? 1.626 -32.812 -5.777 1 88.12 120 LEU B O 1
ATOM 6782 N N . ASP B 1 121 ? -0.04 -33.094 -4.34 1 90.69 121 ASP B N 1
ATOM 6783 C CA . ASP B 1 121 ? -0.678 -31.844 -4.676 1 90.69 121 ASP B CA 1
ATOM 6784 C C . ASP B 1 121 ? 0.228 -30.656 -4.328 1 90.69 121 ASP B C 1
ATOM 6786 O O . ASP B 1 121 ? 0.23 -29.641 -5.027 1 90.69 121 ASP B O 1
ATOM 6790 N N . ALA B 1 122 ? 0.989 -30.797 -3.324 1 95.44 122 ALA B N 1
ATOM 6791 C CA . ALA B 1 122 ? 1.818 -29.703 -2.82 1 95.44 122 ALA B CA 1
ATOM 6792 C C . ALA B 1 122 ? 3.115 -29.578 -3.619 1 95.44 122 ALA B C 1
ATOM 6794 O O . ALA B 1 122 ? 3.828 -28.578 -3.512 1 95.44 122 ALA B O 1
ATOM 6795 N N . PHE B 1 123 ? 3.43 -30.531 -4.457 1 91.56 123 PHE B N 1
ATOM 6796 C CA . PHE B 1 123 ? 4.664 -30.547 -5.234 1 91.56 123 PHE B CA 1
ATOM 6797 C C . PHE B 1 123 ? 4.656 -29.469 -6.297 1 91.56 123 PHE B C 1
ATOM 6799 O O . PHE B 1 123 ? 3.611 -29.156 -6.879 1 91.56 123 PHE B O 1
ATOM 6806 N N . GLY B 1 124 ? 5.855 -28.875 -6.484 1 92.62 124 GLY B N 1
ATOM 6807 C CA . GLY B 1 124 ? 5.988 -27.891 -7.555 1 92.62 124 GLY B CA 1
ATOM 6808 C C . GLY B 1 124 ? 5.684 -28.469 -8.922 1 92.62 124 GLY B C 1
ATOM 6809 O O . GLY B 1 124 ? 6.055 -29.609 -9.227 1 92.62 124 GLY B O 1
ATOM 6810 N N . LYS B 1 125 ? 4.906 -27.688 -9.711 1 88 125 LYS B N 1
ATOM 6811 C CA . LYS B 1 125 ? 4.527 -28.062 -11.07 1 88 125 LYS B CA 1
ATOM 6812 C C . LYS B 1 125 ? 4.988 -27.016 -12.078 1 88 125 LYS B C 1
ATOM 6814 O O . LYS B 1 125 ? 5.25 -25.859 -11.711 1 88 125 LYS B O 1
ATOM 6819 N N . ILE B 1 126 ? 5.133 -27.422 -13.328 1 86.06 126 ILE B N 1
ATOM 6820 C CA . ILE B 1 126 ? 5.5 -26.469 -14.367 1 86.06 126 ILE B CA 1
ATOM 6821 C C . ILE B 1 126 ? 4.391 -25.438 -14.531 1 86.06 126 ILE B C 1
ATOM 6823 O O . ILE B 1 126 ? 3.256 -25.766 -14.867 1 86.06 126 ILE B O 1
ATOM 6827 N N . PRO B 1 127 ? 4.73 -24.281 -14.297 1 90.31 127 PRO B N 1
ATOM 6828 C CA . PRO B 1 127 ? 3.709 -23.234 -14.406 1 90.31 127 PRO B CA 1
ATOM 6829 C C . PRO B 1 127 ? 3.527 -22.734 -15.836 1 90.31 127 PRO B C 1
ATOM 6831 O O . PRO B 1 127 ? 4.371 -23 -16.703 1 90.31 127 PRO B O 1
ATOM 6834 N N . PRO B 1 128 ? 2.381 -22.109 -16.047 1 92.06 128 PRO B N 1
ATOM 6835 C CA . PRO B 1 128 ? 2.275 -21.422 -17.328 1 92.06 128 PRO B CA 1
ATOM 6836 C C . PRO B 1 128 ? 3.258 -20.25 -17.453 1 92.06 128 PRO B C 1
ATOM 6838 O O . PRO B 1 128 ? 3.648 -19.672 -16.453 1 92.06 128 PRO B O 1
ATOM 6841 N N . GLY B 1 129 ? 3.654 -20 -18.656 1 92.12 129 GLY B N 1
ATOM 6842 C CA . GLY B 1 129 ? 4.531 -18.859 -18.922 1 92.12 129 GLY B CA 1
ATOM 6843 C C . GLY B 1 129 ? 6 -19.203 -18.75 1 92.12 129 GLY B C 1
ATOM 6844 O O . GLY B 1 129 ? 6.797 -18.328 -18.375 1 92.12 129 GLY B O 1
ATOM 6845 N N . LEU B 1 130 ? 6.305 -20.469 -18.922 1 87.44 130 LEU B N 1
ATOM 6846 C CA . LEU B 1 130 ? 7.699 -20.891 -18.844 1 87.44 130 LEU B CA 1
ATOM 6847 C C . LEU B 1 130 ? 8.539 -20.188 -19.906 1 87.44 130 LEU B C 1
ATOM 6849 O O . LEU B 1 130 ? 9.641 -19.719 -19.625 1 87.44 130 LEU B O 1
ATOM 6853 N N . LEU B 1 131 ? 8 -20.078 -21.062 1 87.06 131 LEU B N 1
ATOM 6854 C CA . LEU B 1 131 ? 8.719 -19.469 -22.188 1 87.06 131 LEU B CA 1
ATOM 6855 C C . LEU B 1 131 ? 8.773 -17.953 -22.031 1 87.06 131 LEU B C 1
ATOM 6857 O O . LEU B 1 131 ? 9.562 -17.297 -22.719 1 87.06 131 LEU B O 1
ATOM 6861 N N . SER B 1 132 ? 7.945 -17.5 -21.125 1 88.06 132 SER B N 1
ATOM 6862 C CA . SER B 1 132 ? 7.945 -16.062 -20.844 1 88.06 132 SER B CA 1
ATOM 6863 C C . SER B 1 132 ? 8.797 -15.742 -19.625 1 88.06 132 SER B C 1
ATOM 6865 O O . SER B 1 132 ? 8.781 -14.609 -19.141 1 88.06 132 SER B O 1
ATOM 6867 N N . GLY B 1 133 ? 9.461 -16.703 -19.078 1 85.62 133 GLY B N 1
ATOM 6868 C CA . GLY B 1 133 ? 10.43 -16.438 -18.031 1 85.62 133 GLY B CA 1
ATOM 6869 C C . GLY B 1 133 ? 9.961 -16.875 -16.656 1 85.62 133 GLY B C 1
ATOM 6870 O O . GLY B 1 133 ? 10.586 -16.547 -15.648 1 85.62 133 GLY B O 1
ATOM 6871 N N . ASN B 1 134 ? 8.828 -17.562 -16.578 1 91.69 134 ASN B N 1
ATOM 6872 C CA . ASN B 1 134 ? 8.383 -18.109 -15.297 1 91.69 134 ASN B CA 1
ATOM 6873 C C . ASN B 1 134 ? 9.211 -19.312 -14.883 1 91.69 134 ASN B C 1
ATOM 6875 O O . ASN B 1 134 ? 8.93 -20.438 -15.312 1 91.69 134 ASN B O 1
ATOM 6879 N N . MET B 1 135 ? 10.148 -19.047 -14.016 1 89.5 135 MET B N 1
ATOM 6880 C CA . MET B 1 135 ? 11.07 -20.109 -13.625 1 89.5 135 MET B CA 1
ATOM 6881 C C . MET B 1 135 ? 10.797 -20.578 -12.195 1 89.5 135 MET B C 1
ATOM 6883 O O . MET B 1 135 ? 11.625 -21.25 -11.594 1 89.5 135 MET B O 1
ATOM 6887 N N . TYR B 1 136 ? 9.672 -20.281 -11.625 1 92.38 136 TYR B N 1
ATOM 6888 C CA . TYR B 1 136 ? 9.367 -20.594 -10.234 1 92.38 136 TYR B CA 1
ATOM 6889 C C . TYR B 1 136 ? 8.281 -21.656 -10.141 1 92.38 136 TYR B C 1
ATOM 6891 O O . TYR B 1 136 ? 7.113 -21.391 -10.438 1 92.38 136 TYR B O 1
ATOM 6899 N N . PHE B 1 137 ? 8.75 -22.859 -9.727 1 92.81 137 PHE B N 1
ATOM 6900 C CA . PHE B 1 137 ? 7.875 -23.984 -9.398 1 92.81 137 PHE B CA 1
ATOM 6901 C C . PHE B 1 137 ? 7.785 -24.172 -7.891 1 92.81 137 PHE B C 1
ATOM 6903 O O . PHE B 1 137 ? 8.211 -25.203 -7.367 1 92.81 137 PHE B O 1
ATOM 6910 N N . LEU B 1 138 ? 7.094 -23.344 -7.215 1 94.25 138 LEU B N 1
ATOM 6911 C CA . LEU B 1 138 ? 7.285 -23.25 -5.77 1 94.25 138 LEU B CA 1
ATOM 6912 C C . LEU B 1 138 ? 6.418 -24.281 -5.047 1 94.25 138 LEU B C 1
ATOM 6914 O O . LEU B 1 138 ? 6.621 -24.547 -3.859 1 94.25 138 LEU B O 1
ATOM 6918 N N . GLY B 1 139 ? 5.457 -24.891 -5.742 1 95 139 GLY B N 1
ATOM 6919 C CA . GLY B 1 139 ? 4.547 -25.781 -5.047 1 95 139 GLY B CA 1
ATOM 6920 C C . GLY B 1 139 ? 3.689 -25.078 -4.016 1 95 139 GLY B C 1
ATOM 6921 O O . GLY B 1 139 ? 3.539 -23.844 -4.055 1 95 139 GLY B O 1
ATOM 6922 N N . SER B 1 140 ? 2.969 -25.859 -3.203 1 96.12 140 SER B N 1
ATOM 6923 C CA . SER B 1 140 ? 2.145 -25.312 -2.133 1 96.12 140 SER B CA 1
ATOM 6924 C C . SER B 1 140 ? 2.811 -25.484 -0.772 1 96.12 140 SER B C 1
ATOM 6926 O O . SER B 1 140 ? 2.652 -26.531 -0.13 1 96.12 140 SER B O 1
ATOM 6928 N N . TYR B 1 141 ? 3.486 -24.484 -0.293 1 96 141 TYR B N 1
ATOM 6929 C CA . TYR B 1 141 ? 4.285 -24.484 0.927 1 96 141 TYR B CA 1
ATOM 6930 C C . TYR B 1 141 ? 3.422 -24.812 2.143 1 96 141 TYR B C 1
ATOM 6932 O O . TYR B 1 141 ? 3.742 -25.719 2.918 1 96 141 TYR B O 1
ATOM 6940 N N . ASP B 1 142 ? 2.301 -24.156 2.299 1 94.75 142 ASP B N 1
ATOM 6941 C CA . ASP B 1 142 ? 1.467 -24.281 3.488 1 94.75 142 ASP B CA 1
ATOM 6942 C C . ASP B 1 142 ? 0.742 -25.625 3.508 1 94.75 142 ASP B C 1
ATOM 6944 O O . ASP B 1 142 ? 0.589 -26.234 4.566 1 94.75 142 ASP B O 1
ATOM 6948 N N . GLU B 1 143 ? 0.279 -26.078 2.33 1 94.81 143 GLU B N 1
ATOM 6949 C CA . GLU B 1 143 ? -0.347 -27.391 2.248 1 94.81 143 GLU B CA 1
ATOM 6950 C C . GLU B 1 143 ? 0.612 -28.484 2.697 1 94.81 143 GLU B C 1
ATOM 6952 O O . GLU B 1 143 ? 0.23 -29.391 3.453 1 94.81 143 GLU B O 1
ATOM 6957 N N . CYS B 1 144 ? 1.816 -28.391 2.248 1 96.19 144 CYS B N 1
ATOM 6958 C CA . CYS B 1 144 ? 2.83 -29.375 2.588 1 96.19 144 CYS B CA 1
ATOM 6959 C C . CYS B 1 144 ? 3.072 -29.422 4.094 1 96.19 144 CYS B C 1
ATOM 6961 O O . CYS B 1 144 ? 3.125 -30.484 4.691 1 96.19 144 CYS B O 1
ATOM 6963 N N . LEU B 1 145 ? 3.191 -28.297 4.695 1 94.94 145 LEU B N 1
ATOM 6964 C CA . LEU B 1 145 ? 3.547 -28.219 6.109 1 94.94 145 LEU B CA 1
ATOM 6965 C C . LEU B 1 145 ? 2.396 -28.703 6.988 1 94.94 145 LEU B C 1
ATOM 6967 O O . LEU B 1 145 ? 2.611 -29.109 8.133 1 94.94 145 LEU B O 1
ATOM 6971 N N . GLU B 1 146 ? 1.209 -28.734 6.523 1 92.88 146 GLU B N 1
ATOM 6972 C CA . GLU B 1 146 ? 0.039 -29.094 7.316 1 92.88 146 GLU B CA 1
ATOM 6973 C C . GLU B 1 146 ? -0.195 -30.594 7.301 1 92.88 146 GLU B C 1
ATOM 6975 O O . GLU B 1 146 ? -0.983 -31.125 8.094 1 92.88 146 GLU B O 1
ATOM 6980 N N . ILE B 1 147 ? 0.51 -31.312 6.492 1 94.5 147 ILE B N 1
ATOM 6981 C CA . ILE B 1 147 ? 0.315 -32.75 6.359 1 94.5 147 ILE B CA 1
ATOM 6982 C C . ILE B 1 147 ? 0.813 -33.469 7.617 1 94.5 147 ILE B C 1
ATOM 6984 O O . ILE B 1 147 ? 1.887 -33.156 8.133 1 94.5 147 ILE B O 1
ATOM 6988 N N . ARG B 1 148 ? -0.058 -34.344 8.141 1 91.69 148 ARG B N 1
ATOM 6989 C CA . ARG B 1 148 ? 0.288 -35.188 9.289 1 91.69 148 ARG B CA 1
ATOM 6990 C C . ARG B 1 148 ? -0.113 -36.625 9.047 1 91.69 148 ARG B C 1
ATOM 6992 O O . ARG B 1 148 ? -1.21 -36.906 8.555 1 91.69 148 ARG B O 1
ATOM 6999 N N . TYR B 1 149 ? 0.889 -37.438 9.195 1 88.94 149 TYR B N 1
ATOM 7000 C CA . TYR B 1 149 ? 0.605 -38.875 9.156 1 88.94 149 TYR B CA 1
ATOM 7001 C C . TYR B 1 149 ? 0.978 -39.531 10.477 1 88.94 149 TYR B C 1
ATOM 7003 O O . TYR B 1 149 ? 2.156 -39.594 10.836 1 88.94 149 TYR B O 1
ATOM 7011 N N . ASP B 1 150 ? -0.138 -39.812 11.234 1 80.44 150 ASP B N 1
ATOM 7012 C CA . ASP B 1 150 ? 0.068 -40.5 12.508 1 80.44 150 ASP B CA 1
ATOM 7013 C C . ASP B 1 150 ? -0.61 -41.875 12.523 1 80.44 150 ASP B C 1
ATOM 7015 O O . ASP B 1 150 ? -1.84 -41.969 12.531 1 80.44 150 ASP B O 1
ATOM 7019 N N . ASN B 1 151 ? 0.208 -42.875 12.062 1 65.31 151 ASN B N 1
ATOM 7020 C CA . ASN B 1 151 ? -0.342 -44.219 12.219 1 65.31 151 ASN B CA 1
ATOM 7021 C C . ASN B 1 151 ? -0.193 -44.719 13.656 1 65.31 151 ASN B C 1
ATOM 7023 O O . ASN B 1 151 ? 0.924 -44.938 14.133 1 65.31 151 ASN B O 1
ATOM 7027 N N . SER B 1 152 ? -1.163 -44.562 14.578 1 58.44 152 SER B N 1
ATOM 7028 C CA . SER B 1 152 ? -1.202 -44.906 16 1 58.44 152 SER B CA 1
ATOM 7029 C C . SER B 1 152 ? -0.587 -46.281 16.25 1 58.44 152 SER B C 1
ATOM 7031 O O . SER B 1 152 ? -0.028 -46.531 17.312 1 58.44 152 SER B O 1
ATOM 7033 N N . SER B 1 153 ? -0.685 -47.188 15.375 1 60.34 153 SER B N 1
ATOM 7034 C CA . SER B 1 153 ? -0.297 -48.562 15.68 1 60.34 153 SER B CA 1
ATOM 7035 C C . SER B 1 153 ? 1.207 -48.75 15.531 1 60.34 153 SER B C 1
ATOM 7037 O O . SER B 1 153 ? 1.773 -49.688 16.078 1 60.34 153 SER B O 1
ATOM 7039 N N . ASP B 1 154 ? 1.976 -47.875 14.836 1 63.84 154 ASP B N 1
ATOM 7040 C CA . ASP B 1 154 ? 3.414 -48.031 14.641 1 63.84 154 ASP B CA 1
ATOM 7041 C C . ASP B 1 154 ? 4.137 -46.688 14.828 1 63.84 154 ASP B C 1
ATOM 7043 O O . ASP B 1 154 ? 4.141 -45.875 13.93 1 63.84 154 ASP B O 1
ATOM 7047 N N . PRO B 1 155 ? 4.719 -46.5 15.984 1 69.81 155 PRO B N 1
ATOM 7048 C CA . PRO B 1 155 ? 5.395 -45.25 16.312 1 69.81 155 PRO B CA 1
ATOM 7049 C C . PRO B 1 155 ? 6.504 -44.906 15.312 1 69.81 155 PRO B C 1
ATOM 7051 O O . PRO B 1 155 ? 6.871 -43.719 15.172 1 69.81 155 PRO B O 1
ATOM 7054 N N . ASP B 1 156 ? 6.992 -45.906 14.617 1 69.81 156 ASP B N 1
ATOM 7055 C CA . ASP B 1 156 ? 8.102 -45.656 13.695 1 69.81 156 ASP B CA 1
ATOM 7056 C C . ASP B 1 156 ? 7.609 -45.031 12.383 1 69.81 156 ASP B C 1
ATOM 7058 O O . ASP B 1 156 ? 8.406 -44.562 11.578 1 69.81 156 ASP B O 1
ATOM 7062 N N . ASN B 1 157 ? 6.336 -45.062 12.289 1 78.06 157 ASN B N 1
ATOM 7063 C CA . ASN B 1 157 ? 5.777 -44.562 11.039 1 78.06 157 ASN B CA 1
ATOM 7064 C C . ASN B 1 157 ? 4.961 -43.281 11.266 1 78.06 157 ASN B C 1
ATOM 7066 O O . ASN B 1 157 ? 3.779 -43.219 10.922 1 78.06 157 ASN B O 1
ATOM 7070 N N . VAL B 1 158 ? 5.566 -42.375 11.953 1 85.88 158 VAL B N 1
ATOM 7071 C CA . VAL B 1 158 ? 4.98 -41.031 12.141 1 85.88 158 VAL B CA 1
ATOM 7072 C C . VAL B 1 158 ? 5.84 -40 11.453 1 85.88 158 VAL B C 1
ATOM 7074 O O . VAL B 1 158 ? 7.051 -39.906 11.688 1 85.88 158 VAL B O 1
ATOM 7077 N N . PHE B 1 159 ? 5.281 -39.344 10.508 1 90.5 159 PHE B N 1
ATOM 7078 C CA . PHE B 1 159 ? 6.02 -38.281 9.836 1 90.5 159 PHE B CA 1
ATOM 7079 C C . PHE B 1 159 ? 5.082 -37.156 9.406 1 90.5 159 PHE B C 1
ATOM 7081 O O . PHE B 1 159 ? 3.859 -37.281 9.469 1 90.5 159 PHE B O 1
ATOM 7088 N N . ARG B 1 160 ? 5.648 -36.031 9.102 1 93.69 160 ARG B N 1
ATOM 7089 C CA . ARG B 1 160 ? 4.93 -34.844 8.633 1 93.69 160 ARG B CA 1
ATOM 7090 C C . ARG B 1 160 ? 5.453 -34.375 7.281 1 93.69 160 ARG B C 1
ATOM 7092 O O . ARG B 1 160 ? 6.43 -34.938 6.766 1 93.69 160 ARG B O 1
ATOM 7099 N N . GLY B 1 161 ? 4.691 -33.5 6.684 1 95.5 161 GLY B N 1
ATOM 7100 C CA . GLY B 1 161 ? 5.148 -32.906 5.438 1 95.5 161 GLY B CA 1
ATOM 7101 C C . GLY B 1 161 ? 6.285 -31.906 5.633 1 95.5 161 GLY B C 1
ATOM 7102 O O . GLY B 1 161 ? 6.289 -31.141 6.598 1 95.5 161 GLY B O 1
ATOM 7103 N N . GLN B 1 162 ? 7.262 -32.031 4.727 1 95.38 162 GLN B N 1
ATOM 7104 C CA . GLN B 1 162 ? 8.406 -31.125 4.684 1 95.38 162 GLN B CA 1
ATOM 7105 C C . GLN B 1 162 ? 8.555 -30.484 3.303 1 95.38 162 GLN B C 1
ATOM 7107 O O . GLN B 1 162 ? 8.586 -31.188 2.289 1 95.38 162 GLN B O 1
ATOM 7112 N N . HIS B 1 163 ? 8.547 -29.172 3.355 1 95.75 163 HIS B N 1
ATOM 7113 C CA . HIS B 1 163 ? 8.734 -28.469 2.092 1 95.75 163 HIS B CA 1
ATOM 7114 C C . HIS B 1 163 ? 10.203 -28.141 1.858 1 95.75 163 HIS B C 1
ATOM 7116 O O . HIS B 1 163 ? 10.844 -27.516 2.711 1 95.75 163 HIS B O 1
ATOM 7122 N N . CYS B 1 164 ? 10.766 -28.547 0.743 1 94.56 164 CYS B N 1
ATOM 7123 C CA . CYS B 1 164 ? 12.141 -28.25 0.36 1 94.56 164 CYS B CA 1
ATOM 7124 C C . CYS B 1 164 ? 12.188 -27.469 -0.946 1 94.56 164 CYS B C 1
ATOM 7126 O O . CYS B 1 164 ? 11.422 -27.75 -1.869 1 94.56 164 CYS B O 1
ATOM 7128 N N . THR B 1 165 ? 12.977 -26.484 -1.006 1 93.06 165 THR B N 1
ATOM 7129 C CA . THR B 1 165 ? 13.172 -25.703 -2.219 1 93.06 165 THR B CA 1
ATOM 7130 C C . THR B 1 165 ? 14.508 -26.031 -2.873 1 93.06 165 THR B C 1
ATOM 7132 O O . THR B 1 165 ? 15.555 -25.953 -2.225 1 93.06 165 THR B O 1
ATOM 7135 N N . ALA B 1 166 ? 14.461 -26.375 -4.152 1 89.62 166 ALA B N 1
ATOM 7136 C CA . ALA B 1 166 ? 15.656 -26.719 -4.902 1 89.62 166 ALA B CA 1
ATOM 7137 C C . ALA B 1 166 ? 15.922 -25.719 -6.02 1 89.62 166 ALA B C 1
ATOM 7139 O O . ALA B 1 166 ? 14.984 -25.125 -6.57 1 89.62 166 ALA B O 1
ATOM 7140 N N . TRP B 1 167 ? 17.156 -25.516 -6.273 1 86.12 167 TRP B N 1
ATOM 7141 C CA . TRP B 1 167 ? 17.594 -24.688 -7.387 1 86.12 167 TRP B CA 1
ATOM 7142 C C . TRP B 1 167 ? 18.266 -25.531 -8.469 1 86.12 167 TRP B C 1
ATOM 7144 O O . TRP B 1 167 ? 19.141 -26.344 -8.172 1 86.12 167 TRP B O 1
ATOM 7154 N N . ILE B 1 168 ? 17.797 -25.328 -9.688 1 81.12 168 ILE B N 1
ATOM 7155 C CA . ILE B 1 168 ? 18.375 -26.016 -10.836 1 81.12 168 ILE B CA 1
ATOM 7156 C C . ILE B 1 168 ? 18.938 -24.984 -11.82 1 81.12 168 ILE B C 1
ATOM 7158 O O . ILE B 1 168 ? 18.203 -24.422 -12.625 1 81.12 168 ILE B O 1
ATOM 7162 N N . PRO B 1 169 ? 20.188 -24.75 -11.805 1 74.88 169 PRO B N 1
ATOM 7163 C CA . PRO B 1 169 ? 20.781 -23.766 -12.711 1 74.88 169 PRO B CA 1
ATOM 7164 C C . PRO B 1 169 ? 20.703 -24.188 -14.18 1 74.88 169 PRO B C 1
ATOM 7166 O O . PRO B 1 169 ? 20.844 -25.359 -14.492 1 74.88 169 PRO B O 1
ATOM 7169 N N . ILE B 1 170 ? 20.281 -23.203 -14.977 1 69.94 170 ILE B N 1
ATOM 7170 C CA . ILE B 1 170 ? 20.25 -23.422 -16.422 1 69.94 170 ILE B CA 1
ATOM 7171 C C . ILE B 1 170 ? 21.562 -22.969 -17.047 1 69.94 170 ILE B C 1
ATOM 7173 O O . ILE B 1 170 ? 22 -21.828 -16.812 1 69.94 170 ILE B O 1
ATOM 7177 N N . GLN B 1 171 ? 22.422 -23.797 -17.281 1 53.91 171 GLN B N 1
ATOM 7178 C CA . GLN B 1 171 ? 23.703 -23.438 -17.875 1 53.91 171 GLN B CA 1
ATOM 7179 C C . GLN B 1 171 ? 23.516 -22.75 -19.219 1 53.91 171 GLN B C 1
ATOM 7181 O O . GLN B 1 171 ? 22.969 -23.328 -20.156 1 53.91 171 GLN B O 1
ATOM 7186 N N . THR B 1 172 ? 23.312 -21.469 -19.047 1 54.09 172 THR B N 1
ATOM 7187 C CA . THR B 1 172 ? 23.312 -20.75 -20.312 1 54.09 172 THR B CA 1
ATOM 7188 C C . THR B 1 172 ? 24.734 -20.297 -20.672 1 54.09 172 THR B C 1
ATOM 7190 O O . THR B 1 172 ? 25.609 -20.266 -19.812 1 54.09 172 THR B O 1
ATOM 7193 N N . GLN B 1 173 ? 25.156 -20.406 -21.828 1 47.38 173 GLN B N 1
ATOM 7194 C CA . GLN B 1 173 ? 26.422 -19.859 -22.297 1 47.38 173 GLN B CA 1
ATOM 7195 C C . GLN B 1 173 ? 26.609 -18.422 -21.797 1 47.38 173 GLN B C 1
ATOM 7197 O O . GLN B 1 173 ? 27.703 -17.875 -21.875 1 47.38 173 GLN B O 1
ATOM 7202 N N . GLN B 1 174 ? 25.547 -17.875 -21.234 1 48.09 174 GLN B N 1
ATOM 7203 C CA . GLN B 1 174 ? 25.641 -16.469 -20.859 1 48.09 174 GLN B CA 1
ATOM 7204 C C . GLN B 1 174 ? 26.047 -16.328 -19.406 1 48.09 174 GLN B C 1
ATOM 7206 O O . GLN B 1 174 ? 25.688 -17.141 -18.562 1 48.09 174 GLN B O 1
ATOM 7211 N N . PRO B 1 175 ? 27.062 -15.539 -19.188 1 45.44 175 PRO B N 1
ATOM 7212 C CA . PRO B 1 175 ? 27.5 -15.273 -17.828 1 45.44 175 PRO B CA 1
ATOM 7213 C C . PRO B 1 175 ? 26.359 -14.875 -16.906 1 45.44 175 PRO B C 1
ATOM 7215 O O . PRO B 1 175 ? 25.344 -14.359 -17.359 1 45.44 175 PRO B O 1
ATOM 7218 N N . PRO B 1 176 ? 26.453 -15.266 -15.617 1 44.53 176 PRO B N 1
ATOM 7219 C CA . PRO B 1 176 ? 25.391 -15 -14.641 1 44.53 176 PRO B CA 1
ATOM 7220 C C . PRO B 1 176 ? 25.062 -13.516 -14.516 1 44.53 176 PRO B C 1
ATOM 7222 O O . PRO B 1 176 ? 25.953 -12.664 -14.672 1 44.53 176 PRO B O 1
ATOM 7225 N N . SER B 1 177 ? 23.812 -13.102 -14.602 1 46.19 177 SER B N 1
ATOM 7226 C CA . SER B 1 177 ? 23.359 -11.727 -14.367 1 46.19 177 SER B CA 1
ATOM 7227 C C . SER B 1 177 ? 23.609 -11.305 -12.93 1 46.19 177 SER B C 1
ATOM 7229 O O . SER B 1 177 ? 24.062 -12.109 -12.102 1 46.19 177 SER B O 1
ATOM 7231 N N . LEU B 1 178 ? 23.609 -10 -12.711 1 45.34 178 LEU B N 1
ATOM 7232 C CA . LEU B 1 178 ? 23.75 -9.422 -11.375 1 45.34 178 LEU B CA 1
ATOM 7233 C C . LEU B 1 178 ? 22.969 -10.234 -10.352 1 45.34 178 LEU B C 1
ATOM 7235 O O . LEU B 1 178 ? 23.344 -10.297 -9.18 1 45.34 178 LEU B O 1
ATOM 7239 N N . TYR B 1 179 ? 21.891 -10.867 -10.859 1 45.44 179 TYR B N 1
ATOM 7240 C CA . TYR B 1 179 ? 21.078 -11.57 -9.883 1 45.44 179 TYR B CA 1
ATOM 7241 C C . TYR B 1 179 ? 21.281 -13.078 -9.984 1 45.44 179 TYR B C 1
ATOM 7243 O O . TYR B 1 179 ? 20.484 -13.852 -9.453 1 45.44 179 TYR B O 1
ATOM 7251 N N . GLY B 1 180 ? 22.344 -13.531 -10.672 1 50.19 180 GLY B N 1
ATOM 7252 C CA . GLY B 1 180 ? 22.719 -14.93 -10.734 1 50.19 180 GLY B CA 1
ATOM 7253 C C . GLY B 1 180 ? 22.234 -15.625 -11.992 1 50.19 180 GLY B C 1
ATOM 7254 O O . GLY B 1 180 ? 21.766 -14.977 -12.93 1 50.19 180 GLY B O 1
ATOM 7255 N N . TYR B 1 181 ? 22.609 -16.812 -12.156 1 49.88 181 TYR B N 1
ATOM 7256 C CA . TYR B 1 181 ? 22.172 -17.672 -13.258 1 49.88 181 TYR B CA 1
ATOM 7257 C C . TYR B 1 181 ? 20.672 -17.922 -13.172 1 49.88 181 TYR B C 1
ATOM 7259 O O . TYR B 1 181 ? 20.125 -18.109 -12.078 1 49.88 181 TYR B O 1
ATOM 7267 N N . PRO B 1 182 ? 20.078 -17.672 -14.32 1 66.62 182 PRO B N 1
ATOM 7268 C CA . PRO B 1 182 ? 18.688 -18.109 -14.289 1 66.62 182 PRO B CA 1
ATOM 7269 C C . PRO B 1 182 ? 18.531 -19.562 -13.828 1 66.62 182 PRO B C 1
ATOM 7271 O O . PRO B 1 182 ? 19.375 -20.406 -14.164 1 66.62 182 PRO B O 1
ATOM 7274 N N . SER B 1 183 ? 17.906 -19.766 -12.836 1 77.88 183 SER B N 1
ATOM 7275 C CA . SER B 1 183 ? 17.672 -21.109 -12.281 1 77.88 183 SER B CA 1
ATOM 7276 C C . SER B 1 183 ? 16.188 -21.359 -12.094 1 77.88 183 SER B C 1
ATOM 7278 O O . SER B 1 183 ? 15.398 -20.422 -11.914 1 77.88 183 SER B O 1
ATOM 7280 N N . PHE B 1 184 ? 15.922 -22.609 -12.312 1 86.38 184 PHE B N 1
ATOM 7281 C CA . PHE B 1 184 ? 14.594 -23.031 -11.883 1 86.38 184 PHE B CA 1
ATOM 7282 C C . PHE B 1 184 ? 14.531 -23.172 -10.367 1 86.38 184 PHE B C 1
ATOM 7284 O O . PHE B 1 184 ? 15.469 -23.688 -9.75 1 86.38 184 PHE B O 1
ATOM 7291 N N . THR B 1 185 ? 13.617 -22.609 -9.805 1 91.31 185 THR B N 1
ATOM 7292 C CA . THR B 1 185 ? 13.344 -22.828 -8.391 1 91.31 185 THR B CA 1
ATOM 7293 C C . THR B 1 185 ? 12.148 -23.75 -8.195 1 91.31 185 THR B C 1
ATOM 7295 O O . THR B 1 185 ? 11.031 -23.422 -8.594 1 91.31 185 THR B O 1
ATOM 7298 N N . VAL B 1 186 ? 12.375 -24.891 -7.59 1 91.75 186 VAL B N 1
ATOM 7299 C CA . VAL B 1 186 ? 11.344 -25.922 -7.508 1 91.75 186 VAL B CA 1
ATOM 7300 C C . VAL B 1 186 ? 11.055 -26.25 -6.047 1 91.75 186 VAL B C 1
ATOM 7302 O O . VAL B 1 186 ? 11.977 -26.547 -5.277 1 91.75 186 VAL B O 1
ATOM 7305 N N . GLY B 1 187 ? 9.789 -26.094 -5.688 1 94.25 187 GLY B N 1
ATOM 7306 C CA . GLY B 1 187 ? 9.344 -26.531 -4.371 1 94.25 187 GLY B CA 1
ATOM 7307 C C . GLY B 1 187 ? 8.867 -27.969 -4.348 1 94.25 187 GLY B C 1
ATOM 7308 O O . GLY B 1 187 ? 8.133 -28.406 -5.242 1 94.25 187 GLY B O 1
ATOM 7309 N N . MET B 1 188 ? 9.344 -28.734 -3.295 1 93.69 188 MET B N 1
ATOM 7310 C CA . MET B 1 188 ? 8.992 -30.141 -3.176 1 93.69 188 MET B CA 1
ATOM 7311 C C . MET B 1 188 ? 8.484 -30.469 -1.775 1 93.69 188 MET B C 1
ATOM 7313 O O . MET B 1 188 ? 8.883 -29.828 -0.803 1 93.69 188 MET B O 1
ATOM 7317 N N . CYS B 1 189 ? 7.621 -31.422 -1.787 1 95.62 189 CYS B N 1
ATOM 7318 C CA . CYS B 1 189 ? 7.066 -31.875 -0.515 1 95.62 189 CYS B CA 1
ATOM 7319 C C . CYS B 1 189 ? 7.457 -33.312 -0.223 1 95.62 189 CYS B C 1
ATOM 7321 O O . CYS B 1 189 ? 7.062 -34.219 -0.949 1 95.62 189 CYS B O 1
ATOM 7323 N N . PHE B 1 190 ? 8.273 -33.531 0.808 1 94.81 190 PHE B N 1
ATOM 7324 C CA . PHE B 1 190 ? 8.758 -34.844 1.235 1 94.81 190 PHE B CA 1
ATOM 7325 C C . PHE B 1 190 ? 8.445 -35.094 2.705 1 94.81 190 PHE B C 1
ATOM 7327 O O . PHE B 1 190 ? 8.07 -34.156 3.426 1 94.81 190 PHE B O 1
ATOM 7334 N N . PRO B 1 191 ? 8.516 -36.312 3.08 1 92.81 191 PRO B N 1
ATOM 7335 C CA . PRO B 1 191 ? 8.352 -36.594 4.512 1 92.81 191 PRO B CA 1
ATOM 7336 C C . PRO B 1 191 ? 9.422 -35.906 5.363 1 92.81 191 PRO B C 1
ATOM 7338 O O . PRO B 1 191 ? 10.562 -35.781 4.93 1 92.81 191 PRO B O 1
ATOM 7341 N N . SER B 1 192 ? 9.047 -35.562 6.574 1 93.75 192 SER B N 1
ATOM 7342 C CA . SER B 1 192 ? 9.922 -34.812 7.48 1 93.75 192 SER B CA 1
ATOM 7343 C C . SER B 1 192 ? 11.148 -35.656 7.859 1 93.75 192 SER B C 1
ATOM 7345 O O . SER B 1 192 ? 12.141 -35.094 8.359 1 93.75 192 SER B O 1
ATOM 7347 N N . THR B 1 193 ? 11.125 -36.906 7.625 1 90.62 193 THR B N 1
ATOM 7348 C CA . THR B 1 193 ? 12.25 -37.781 7.957 1 90.62 193 THR B CA 1
ATOM 7349 C C . THR B 1 193 ? 13.344 -37.688 6.902 1 90.62 193 THR B C 1
ATOM 7351 O O . THR B 1 193 ? 14.461 -38.156 7.109 1 90.62 193 THR B O 1
ATOM 7354 N N . CYS B 1 194 ? 12.992 -37.062 5.809 1 91.19 194 CYS B N 1
ATOM 7355 C CA . CYS B 1 194 ? 13.984 -36.875 4.754 1 91.19 194 CYS B CA 1
ATOM 7356 C C . CYS B 1 194 ? 14.844 -35.625 5.016 1 91.19 194 CYS B C 1
ATOM 7358 O O . CYS B 1 194 ? 14.32 -34.562 5.305 1 91.19 194 CYS B O 1
ATOM 7360 N N . SER B 1 195 ? 16.109 -35.844 4.926 1 87.94 195 SER B N 1
ATOM 7361 C CA . SER B 1 195 ? 17.016 -34.688 5 1 87.94 195 SER B CA 1
ATOM 7362 C C . SER B 1 195 ? 17.109 -33.969 3.656 1 87.94 195 SER B C 1
ATOM 7364 O O . SER B 1 195 ? 16.625 -34.469 2.645 1 87.94 195 SER B O 1
ATOM 7366 N N . ALA B 1 196 ? 17.734 -32.812 3.65 1 87.38 196 ALA B N 1
ATOM 7367 C CA . ALA B 1 196 ? 17.953 -32.062 2.416 1 87.38 196 ALA B CA 1
ATOM 7368 C C . ALA B 1 196 ? 18.781 -32.875 1.423 1 87.38 196 ALA B C 1
ATOM 7370 O O . ALA B 1 196 ? 18.562 -32.781 0.211 1 87.38 196 ALA B O 1
ATOM 7371 N N . TYR B 1 197 ? 19.641 -33.656 1.979 1 82.06 197 TYR B N 1
ATOM 7372 C CA . TYR B 1 197 ? 20.5 -34.469 1.136 1 82.06 197 TYR B CA 1
ATOM 7373 C C . TYR B 1 197 ? 19.719 -35.625 0.506 1 82.06 197 TYR B C 1
ATOM 7375 O O . TYR B 1 197 ? 19.953 -36 -0.646 1 82.06 197 TYR B O 1
ATOM 7383 N N . ASP B 1 198 ? 18.828 -36.125 1.278 1 84.88 198 ASP B N 1
ATOM 7384 C CA . ASP B 1 198 ? 17.969 -37.156 0.743 1 84.88 198 ASP B CA 1
ATOM 7385 C C . ASP B 1 198 ? 17.141 -36.656 -0.438 1 84.88 198 ASP B C 1
ATOM 7387 O O . ASP B 1 198 ? 17.078 -37.281 -1.481 1 84.88 198 ASP B O 1
ATOM 7391 N N . VAL B 1 199 ? 16.609 -35.5 -0.231 1 89.06 199 VAL B N 1
ATOM 7392 C CA . VAL B 1 199 ? 15.758 -34.906 -1.257 1 89.06 199 VAL B CA 1
ATOM 7393 C C . VAL B 1 199 ? 16.594 -34.594 -2.494 1 89.06 199 VAL B C 1
ATOM 7395 O O . VAL B 1 199 ? 16.141 -34.781 -3.625 1 89.06 199 VAL B O 1
ATOM 7398 N N . MET B 1 200 ? 17.766 -34.031 -2.275 1 83.81 200 MET B N 1
ATOM 7399 C CA . MET B 1 200 ? 18.672 -33.75 -3.379 1 83.81 200 MET B CA 1
ATOM 7400 C C . MET B 1 200 ? 19 -35 -4.18 1 83.81 200 MET B C 1
ATOM 7402 O O . MET B 1 200 ? 19.047 -34.969 -5.41 1 83.81 200 MET B O 1
ATOM 7406 N N . ALA B 1 201 ? 19.172 -36.062 -3.492 1 76.62 201 ALA B N 1
ATOM 7407 C CA . ALA B 1 201 ? 19.453 -37.344 -4.141 1 76.62 201 ALA B CA 1
ATOM 7408 C C . ALA B 1 201 ? 18.281 -37.812 -4.992 1 76.62 201 ALA B C 1
ATOM 7410 O O . ALA B 1 201 ? 18.469 -38.25 -6.129 1 76.62 201 ALA B O 1
ATOM 7411 N N . TYR B 1 202 ? 17.156 -37.688 -4.414 1 79.75 202 TYR B N 1
ATOM 7412 C CA . TYR B 1 202 ? 15.953 -38.062 -5.164 1 79.75 202 TYR B CA 1
ATOM 7413 C C . TYR B 1 202 ? 15.82 -37.219 -6.426 1 79.75 202 TYR B C 1
ATOM 7415 O O . TYR B 1 202 ? 15.555 -37.75 -7.508 1 79.75 202 TYR B O 1
ATOM 7423 N N . LEU B 1 203 ? 16.016 -35.938 -6.285 1 81.5 203 LEU B N 1
ATOM 7424 C CA . LEU B 1 203 ? 15.812 -35.031 -7.391 1 81.5 203 LEU B CA 1
ATOM 7425 C C . LEU B 1 203 ? 16.859 -35.25 -8.484 1 81.5 203 LEU B C 1
ATOM 7427 O O . LEU B 1 203 ? 16.531 -35.25 -9.672 1 81.5 203 LEU B O 1
ATOM 7431 N N . ASN B 1 204 ? 18.031 -35.375 -8.133 1 74.38 204 ASN B N 1
ATOM 7432 C CA . ASN B 1 204 ? 19.078 -35.531 -9.125 1 74.38 204 ASN B CA 1
ATOM 7433 C C . ASN B 1 204 ? 18.984 -36.906 -9.82 1 74.38 204 ASN B C 1
ATOM 7435 O O . ASN B 1 204 ? 19.344 -37.031 -10.992 1 74.38 204 ASN B O 1
ATOM 7439 N N . THR B 1 205 ? 18.469 -37.844 -9.117 1 69.69 205 THR B N 1
ATOM 7440 C CA . THR B 1 205 ? 18.188 -39.094 -9.773 1 69.69 205 THR B CA 1
ATOM 7441 C C . THR B 1 205 ? 17.094 -38.938 -10.836 1 69.69 205 THR B C 1
ATOM 7443 O O . THR B 1 205 ? 17.219 -39.438 -11.945 1 69.69 205 THR B O 1
ATOM 7446 N N . ALA B 1 206 ? 16.141 -38.219 -10.477 1 70.31 206 ALA B N 1
ATOM 7447 C CA . ALA B 1 206 ? 15.055 -37.938 -11.422 1 70.31 206 ALA B CA 1
ATOM 7448 C C . ALA B 1 206 ? 15.562 -37.156 -12.617 1 70.31 206 ALA B C 1
ATOM 7450 O O . ALA B 1 206 ? 15.219 -37.438 -13.766 1 70.31 206 ALA B O 1
ATOM 7451 N N . LEU B 1 207 ? 16.391 -36.156 -12.383 1 71.38 207 LEU B N 1
ATOM 7452 C CA . LEU B 1 207 ? 16.906 -35.281 -13.438 1 71.38 207 LEU B CA 1
ATOM 7453 C C . LEU B 1 207 ? 17.812 -36.062 -14.375 1 71.38 207 LEU B C 1
ATOM 7455 O O . LEU B 1 207 ? 17.875 -35.781 -15.57 1 71.38 207 LEU B O 1
ATOM 7459 N N . SER B 1 208 ? 18.469 -37 -13.898 1 63.12 208 SER B N 1
ATOM 7460 C CA . SER B 1 208 ? 19.391 -37.812 -14.703 1 63.12 208 SER B CA 1
ATOM 7461 C C . SER B 1 208 ? 18.641 -38.688 -15.703 1 63.12 208 SER B C 1
ATOM 7463 O O . SER B 1 208 ? 19.219 -39.125 -16.688 1 63.12 208 SER B O 1
ATOM 7465 N N . GLN B 1 209 ? 17.406 -38.812 -15.445 1 56.88 209 GLN B N 1
ATOM 7466 C CA . GLN B 1 209 ? 16.609 -39.656 -16.328 1 56.88 209 GLN B CA 1
ATOM 7467 C C . GLN B 1 209 ? 16.016 -38.812 -17.484 1 56.88 209 GLN B C 1
ATOM 7469 O O . GLN B 1 209 ? 15.492 -39.375 -18.438 1 56.88 209 GLN B O 1
ATOM 7474 N N . LEU B 1 210 ? 16.172 -37.531 -17.375 1 61.25 210 LEU B N 1
ATOM 7475 C CA . LEU B 1 210 ? 15.688 -36.688 -18.453 1 61.25 210 LEU B CA 1
ATOM 7476 C C . LEU B 1 210 ? 16.625 -36.719 -19.641 1 61.25 210 LEU B C 1
ATOM 7478 O O . LEU B 1 210 ? 17.859 -36.75 -19.469 1 61.25 210 LEU B O 1
ATOM 7482 N N . PRO B 1 211 ? 15.953 -36.969 -20.859 1 50.03 211 PRO B N 1
ATOM 7483 C CA . PRO B 1 211 ? 16.812 -37 -22.047 1 50.03 211 PRO B CA 1
ATOM 7484 C C . PRO B 1 211 ? 17.609 -35.719 -22.25 1 50.03 211 PRO B C 1
ATOM 7486 O O . PRO B 1 211 ? 17.078 -34.625 -22.047 1 50.03 211 PRO B O 1
ATOM 7489 N N . THR B 1 212 ? 18.859 -35.75 -22 1 47.66 212 THR B N 1
ATOM 7490 C CA . THR B 1 212 ? 19.703 -34.594 -22.266 1 47.66 212 THR B CA 1
ATOM 7491 C C . THR B 1 212 ? 20.016 -34.5 -23.766 1 47.66 212 THR B C 1
ATOM 7493 O O . THR B 1 212 ? 20.312 -35.531 -24.406 1 47.66 212 THR B O 1
ATOM 7496 N N . GLY B 1 213 ? 19.25 -33.719 -24.453 1 45.03 213 GLY B N 1
ATOM 7497 C CA . GLY B 1 213 ? 19.656 -33.594 -25.844 1 45.03 213 GLY B CA 1
ATOM 7498 C C . GLY B 1 213 ? 21.156 -33.656 -26.031 1 45.03 213 GLY B C 1
ATOM 7499 O O . GLY B 1 213 ? 21.922 -33.562 -25.062 1 45.03 213 GLY B O 1
ATOM 7500 N N . ASN B 1 214 ? 21.594 -34.031 -27.281 1 40.41 214 ASN B N 1
ATOM 7501 C CA . ASN B 1 214 ? 22.984 -34.031 -27.719 1 40.41 214 ASN B CA 1
ATOM 7502 C C . ASN B 1 214 ? 23.719 -32.75 -27.312 1 40.41 214 ASN B C 1
ATOM 7504 O O . ASN B 1 214 ? 23.375 -31.656 -27.75 1 40.41 214 ASN B O 1
ATOM 7508 N N . GLY B 1 215 ? 24.578 -32.812 -26.234 1 44.78 215 GLY B N 1
ATOM 7509 C CA . GLY B 1 215 ? 25.516 -31.766 -25.875 1 44.78 215 GLY B CA 1
ATOM 7510 C C . GLY B 1 215 ? 25.109 -30.984 -24.625 1 44.78 215 GLY B C 1
ATOM 7511 O O . GLY B 1 215 ? 25.844 -30.109 -24.172 1 44.78 215 GLY B O 1
ATOM 7512 N N . SER B 1 216 ? 23.781 -31.125 -24.281 1 49.91 216 SER B N 1
ATOM 7513 C CA . SER B 1 216 ? 23.406 -30.281 -23.156 1 49.91 216 SER B CA 1
ATOM 7514 C C . SER B 1 216 ? 23.906 -30.875 -21.844 1 49.91 216 SER B C 1
ATOM 7516 O O . SER B 1 216 ? 23.984 -32.094 -21.703 1 49.91 216 SER B O 1
ATOM 7518 N N . LEU B 1 217 ? 24.578 -30.125 -21.078 1 53.88 217 LEU B N 1
ATOM 7519 C CA . LEU B 1 217 ? 25.062 -30.516 -19.75 1 53.88 217 LEU B CA 1
ATOM 7520 C C . LEU B 1 217 ? 23.922 -31 -18.875 1 53.88 217 LEU B C 1
ATOM 7522 O O . LEU B 1 217 ? 22.797 -30.484 -18.953 1 53.88 217 LEU B O 1
ATOM 7526 N N . PRO B 1 218 ? 24.203 -32.125 -18.312 1 57.81 218 PRO B N 1
ATOM 7527 C CA . PRO B 1 218 ? 23.188 -32.625 -17.391 1 57.81 218 PRO B CA 1
ATOM 7528 C C . PRO B 1 218 ? 22.719 -31.594 -16.375 1 57.81 218 PRO B C 1
ATOM 7530 O O . PRO B 1 218 ? 23.531 -30.766 -15.922 1 57.81 218 PRO B O 1
ATOM 7533 N N . LEU B 1 219 ? 21.469 -31.547 -16.125 1 66.88 219 LEU B N 1
ATOM 7534 C CA . LEU B 1 219 ? 20.891 -30.672 -15.102 1 66.88 219 LEU B CA 1
ATOM 7535 C C . LEU B 1 219 ? 21.188 -31.203 -13.703 1 66.88 219 LEU B C 1
ATOM 7537 O O . LEU B 1 219 ? 21.203 -32.406 -13.484 1 66.88 219 LEU B O 1
ATOM 7541 N N . PHE B 1 220 ? 21.625 -30.328 -12.781 1 71.88 220 PHE B N 1
ATOM 7542 C CA . PHE B 1 220 ? 21.875 -30.672 -11.391 1 71.88 220 PHE B CA 1
ATOM 7543 C C . PHE B 1 220 ? 21.109 -29.734 -10.453 1 71.88 220 PHE B C 1
ATOM 7545 O O . PHE B 1 220 ? 21.109 -28.516 -10.648 1 71.88 220 PHE B O 1
ATOM 7552 N N . ALA B 1 221 ? 20.453 -30.422 -9.508 1 80.12 221 ALA B N 1
ATOM 7553 C CA . ALA B 1 221 ? 19.656 -29.641 -8.57 1 80.12 221 ALA B CA 1
ATOM 7554 C C . ALA B 1 221 ? 20.375 -29.484 -7.23 1 80.12 221 ALA B C 1
ATOM 7556 O O . ALA B 1 221 ? 21.062 -30.406 -6.777 1 80.12 221 ALA B O 1
ATOM 7557 N N . TYR B 1 222 ? 20.203 -28.266 -6.617 1 79.12 222 TYR B N 1
ATOM 7558 C CA . TYR B 1 222 ? 20.734 -27.953 -5.289 1 79.12 222 TYR B CA 1
ATOM 7559 C C . TYR B 1 222 ? 19.594 -27.703 -4.305 1 79.12 222 TYR B C 1
ATOM 7561 O O . TYR B 1 222 ? 18.672 -26.938 -4.598 1 79.12 222 TYR B O 1
ATOM 7569 N N . VAL B 1 223 ? 19.594 -28.562 -3.232 1 82.69 223 VAL B N 1
ATOM 7570 C CA . VAL B 1 223 ? 18.594 -28.344 -2.191 1 82.69 223 VAL B CA 1
ATOM 7571 C C . VAL B 1 223 ? 19.266 -27.766 -0.945 1 82.69 223 VAL B C 1
ATOM 7573 O O . VAL B 1 223 ? 20.188 -28.375 -0.392 1 82.69 223 VAL B O 1
ATOM 7576 N N . GLN B 1 224 ? 18.938 -26.5 -0.643 1 67.88 224 GLN B N 1
ATOM 7577 C CA . GLN B 1 224 ? 19.625 -25.891 0.487 1 67.88 224 GLN B CA 1
ATOM 7578 C C . GLN B 1 224 ? 18.781 -25.953 1.754 1 67.88 224 GLN B C 1
ATOM 7580 O O . GLN B 1 224 ? 19.281 -26.297 2.828 1 67.88 224 GLN B O 1
ATOM 7585 N N . GLU B 1 225 ? 17.469 -25.688 1.612 1 75.06 225 GLU B N 1
ATOM 7586 C CA . GLU B 1 225 ? 16.703 -25.5 2.842 1 75.06 225 GLU B CA 1
ATOM 7587 C C . GLU B 1 225 ? 15.375 -26.25 2.775 1 75.06 225 GLU B C 1
ATOM 7589 O O . GLU B 1 225 ? 14.75 -26.312 1.716 1 75.06 225 GLU B O 1
ATOM 7594 N N . CYS B 1 226 ? 15.102 -27.016 3.857 1 89.56 226 CYS B N 1
ATOM 7595 C CA . CYS B 1 226 ? 13.789 -27.641 4.004 1 89.56 226 CYS B CA 1
ATOM 7596 C C . CYS B 1 226 ? 13.078 -27.125 5.254 1 89.56 226 CYS B C 1
ATOM 7598 O O . CYS B 1 226 ? 13.727 -26.766 6.238 1 89.56 226 CYS B O 1
ATOM 7600 N N . HIS B 1 227 ? 11.836 -26.953 5.195 1 89.62 227 HIS B N 1
ATOM 7601 C CA . HIS B 1 227 ? 11.031 -26.422 6.289 1 89.62 227 HIS B CA 1
ATOM 7602 C C . HIS B 1 227 ? 10 -27.422 6.766 1 89.62 227 HIS B C 1
ATOM 7604 O O . HIS B 1 227 ? 9.352 -28.094 5.953 1 89.62 227 HIS B O 1
ATOM 7610 N N . VAL B 1 228 ? 9.977 -27.641 8.008 1 87.69 228 VAL B N 1
ATOM 7611 C CA . VAL B 1 228 ? 8.945 -28.453 8.648 1 87.69 228 VAL B CA 1
ATOM 7612 C C . VAL B 1 228 ? 8.164 -27.609 9.641 1 87.69 228 VAL B C 1
ATOM 7614 O O . VAL B 1 228 ? 8.695 -26.656 10.211 1 87.69 228 VAL B O 1
ATOM 7617 N N . GLU B 1 229 ? 6.844 -27.859 9.688 1 82.31 229 GLU B N 1
ATOM 7618 C CA . GLU B 1 229 ? 6.031 -27.078 10.617 1 82.31 229 GLU B CA 1
ATOM 7619 C C . GLU B 1 229 ? 6.555 -27.203 12.047 1 82.31 229 GLU B C 1
ATOM 7621 O O . GLU B 1 229 ? 6.914 -28.312 12.484 1 82.31 229 GLU B O 1
ATOM 7626 N N . GLY B 1 230 ? 6.547 -26.188 12.789 1 68.31 230 GLY B N 1
ATOM 7627 C CA . GLY B 1 230 ? 6.906 -26.203 14.195 1 68.31 230 GLY B CA 1
ATOM 7628 C C . GLY B 1 230 ? 8.398 -26.125 14.438 1 68.31 230 GLY B C 1
ATOM 7629 O O . GLY B 1 230 ? 8.852 -26.125 15.578 1 68.31 230 GLY B O 1
ATOM 7630 N N . GLU B 1 231 ? 9.117 -26.328 13.391 1 65 231 GLU B N 1
ATOM 7631 C CA . GLU B 1 231 ? 10.555 -26.172 13.594 1 65 231 GLU B CA 1
ATOM 7632 C C . GLU B 1 231 ? 10.891 -24.766 14.102 1 65 231 GLU B C 1
ATOM 7634 O O . GLU B 1 231 ? 10.648 -23.781 13.422 1 65 231 GLU B O 1
ATOM 7639 N N . VAL B 1 232 ? 10.578 -24.609 15.391 1 62 232 VAL B N 1
ATOM 7640 C CA . VAL B 1 232 ? 10.914 -23.328 16.016 1 62 232 VAL B CA 1
ATOM 7641 C C . VAL B 1 232 ? 12.422 -23.25 16.234 1 62 232 VAL B C 1
ATOM 7643 O O . VAL B 1 232 ? 13.031 -24.172 16.766 1 62 232 VAL B O 1
ATOM 7646 N N . PHE B 1 233 ? 13.094 -22.422 15.43 1 68.69 233 PHE B N 1
ATOM 7647 C CA . PHE B 1 233 ? 14.508 -22.156 15.695 1 68.69 233 PHE B CA 1
ATOM 7648 C C . PHE B 1 233 ? 14.688 -21.547 17.078 1 68.69 233 PHE B C 1
ATOM 7650 O O . PHE B 1 233 ? 13.961 -20.625 17.469 1 68.69 233 PHE B O 1
ATOM 7657 N N . ASP B 1 234 ? 15.391 -22.344 17.844 1 81.31 234 ASP B N 1
ATOM 7658 C CA . ASP B 1 234 ? 15.734 -21.75 19.125 1 81.31 234 ASP B CA 1
ATOM 7659 C C . ASP B 1 234 ? 16.438 -20.406 18.938 1 81.31 234 ASP B C 1
ATOM 7661 O O . ASP B 1 234 ? 17.188 -20.219 17.984 1 81.31 234 ASP B O 1
ATOM 7665 N N . TYR B 1 235 ? 16.016 -19.531 19.734 1 89.5 235 TYR B N 1
ATOM 7666 C CA . TYR B 1 235 ? 16.688 -18.234 19.719 1 89.5 235 TYR B CA 1
ATOM 7667 C C . TYR B 1 235 ? 18.156 -18.375 20.062 1 89.5 235 TYR B C 1
ATOM 7669 O O . TYR B 1 235 ? 18.516 -18.922 21.109 1 89.5 235 TYR B O 1
ATOM 7677 N N . ASP B 1 236 ? 19.062 -18.031 19.156 1 89.56 236 ASP B N 1
ATOM 7678 C CA . ASP B 1 236 ? 20.5 -18.078 19.406 1 89.56 236 ASP B CA 1
ATOM 7679 C C . ASP B 1 236 ? 20.938 -16.891 20.25 1 89.56 236 ASP B C 1
ATOM 7681 O O . ASP B 1 236 ? 20.109 -16.078 20.672 1 89.56 236 ASP B O 1
ATOM 7685 N N . ALA B 1 237 ? 22.188 -16.828 20.547 1 92.44 237 ALA B N 1
ATOM 7686 C CA . ALA B 1 237 ? 22.734 -15.812 21.453 1 92.44 237 ALA B CA 1
ATOM 7687 C C . ALA B 1 237 ? 22.516 -14.406 20.875 1 92.44 237 ALA B C 1
ATO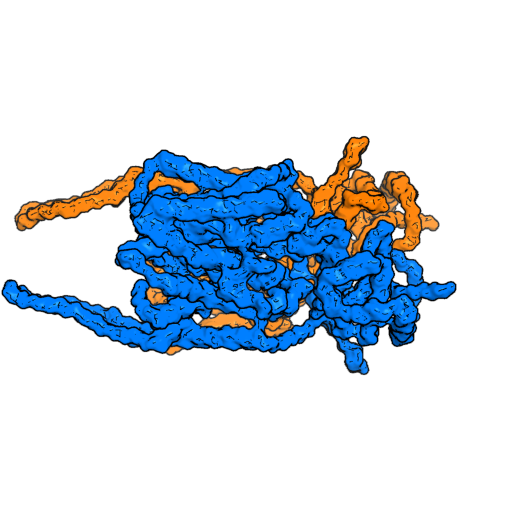M 7689 O O . ALA B 1 237 ? 22.234 -13.469 21.625 1 92.44 237 ALA B O 1
ATOM 7690 N N . LYS B 1 238 ? 22.641 -14.258 19.625 1 93 238 LYS B N 1
ATOM 7691 C CA . LYS B 1 238 ? 22.453 -12.953 19.016 1 93 238 LYS B CA 1
ATOM 7692 C C . LYS B 1 238 ? 21 -12.484 19.125 1 93 238 LYS B C 1
ATOM 7694 O O . LYS B 1 238 ? 20.734 -11.297 19.312 1 93 238 LYS B O 1
ATOM 7699 N N . ALA B 1 239 ? 20.125 -13.406 18.891 1 94.75 239 ALA B N 1
ATOM 7700 C CA . ALA B 1 239 ? 18.703 -13.078 18.984 1 94.75 239 ALA B CA 1
ATOM 7701 C C . ALA B 1 239 ? 18.328 -12.672 20.406 1 94.75 239 ALA B C 1
ATOM 7703 O O . ALA B 1 239 ? 17.625 -11.68 20.625 1 94.75 239 ALA B O 1
ATOM 7704 N N . ILE B 1 240 ? 18.812 -13.406 21.375 1 96 240 ILE B N 1
ATOM 7705 C CA . ILE B 1 240 ? 18.547 -13.086 22.781 1 96 240 ILE B CA 1
ATOM 7706 C C . ILE B 1 240 ? 19.141 -11.719 23.109 1 96 240 ILE B C 1
ATOM 7708 O O . ILE B 1 240 ? 18.5 -10.914 23.797 1 96 240 ILE B O 1
ATOM 7712 N N . GLY B 1 241 ? 20.391 -11.57 22.641 1 96.06 241 GLY B N 1
ATOM 7713 C CA . GLY B 1 241 ? 20.984 -10.258 22.844 1 96.06 241 GLY B CA 1
ATOM 7714 C C . GLY B 1 241 ? 20.156 -9.125 22.281 1 96.06 241 GLY B C 1
ATOM 7715 O O . GLY B 1 241 ? 20.016 -8.078 22.906 1 96.06 241 GLY B O 1
ATOM 7716 N N . ALA B 1 242 ? 19.625 -9.32 21.125 1 96 242 ALA B N 1
ATOM 7717 C CA . ALA B 1 242 ? 18.797 -8.305 20.484 1 96 242 ALA B CA 1
ATOM 7718 C C . ALA B 1 242 ? 17.5 -8.094 21.266 1 96 242 ALA B C 1
ATOM 7720 O O . ALA B 1 242 ? 17.062 -6.953 21.438 1 96 242 ALA B O 1
ATOM 7721 N N . PHE B 1 243 ? 16.859 -9.141 21.766 1 95.94 243 PHE B N 1
ATOM 7722 C CA . PHE B 1 243 ? 15.648 -9.023 22.562 1 95.94 243 PHE B CA 1
ATOM 7723 C C . PHE B 1 243 ? 15.906 -8.281 23.859 1 95.94 243 PHE B C 1
ATOM 7725 O O . PHE B 1 243 ? 15.086 -7.473 24.297 1 95.94 243 PHE B O 1
ATOM 7732 N N . VAL B 1 244 ? 17.016 -8.578 24.453 1 96.31 244 VAL B N 1
ATOM 7733 C CA . VAL B 1 244 ? 17.375 -7.902 25.703 1 96.31 244 VAL B CA 1
ATOM 7734 C C . VAL B 1 244 ? 17.594 -6.418 25.438 1 96.31 244 VAL B C 1
ATOM 7736 O O . VAL B 1 244 ? 17.109 -5.566 26.188 1 96.31 244 VAL B O 1
ATOM 7739 N N . LEU B 1 245 ? 18.328 -6.148 24.406 1 95.44 245 LEU B N 1
ATOM 7740 C CA . LEU B 1 245 ? 18.578 -4.758 24.062 1 95.44 245 LEU B CA 1
ATOM 7741 C C . LEU B 1 245 ? 17.266 -4.016 23.797 1 95.44 245 LEU B C 1
ATOM 7743 O O . LEU B 1 245 ? 17.062 -2.906 24.297 1 95.44 245 LEU B O 1
ATOM 7747 N N . ILE B 1 246 ? 16.391 -4.582 22.984 1 95.94 246 ILE B N 1
ATOM 7748 C CA . ILE B 1 246 ? 15.094 -3.984 22.672 1 95.94 246 ILE B CA 1
ATOM 7749 C C . ILE B 1 246 ? 14.281 -3.834 23.953 1 95.94 246 ILE B C 1
ATOM 7751 O O . ILE B 1 246 ? 13.633 -2.807 24.172 1 95.94 246 ILE B O 1
ATOM 7755 N N . GLY B 1 247 ? 14.344 -4.867 24.812 1 96.69 247 GLY B N 1
ATOM 7756 C CA . GLY B 1 247 ? 13.641 -4.805 26.078 1 96.69 247 GLY B CA 1
ATOM 7757 C C . GLY B 1 247 ? 14.109 -3.668 26.969 1 96.69 247 GLY B C 1
ATOM 7758 O O . GLY B 1 247 ? 13.289 -2.969 27.578 1 96.69 247 GLY B O 1
ATOM 7759 N N . VAL B 1 248 ? 15.383 -3.5 27.016 1 96.19 248 VAL B N 1
ATOM 7760 C CA . VAL B 1 248 ? 15.953 -2.43 27.828 1 96.19 248 VAL B CA 1
ATOM 7761 C C . VAL B 1 248 ? 15.523 -1.073 27.281 1 96.19 248 VAL B C 1
ATOM 7763 O O . VAL B 1 248 ? 15.148 -0.177 28.031 1 96.19 248 VAL B O 1
ATOM 7766 N N . ILE B 1 249 ? 15.57 -0.899 26.031 1 96.06 249 ILE B N 1
ATOM 7767 C CA . ILE B 1 249 ? 15.195 0.363 25.406 1 96.06 249 ILE B CA 1
ATOM 7768 C C . ILE B 1 249 ? 13.711 0.631 25.625 1 96.06 249 ILE B C 1
ATOM 7770 O O . ILE B 1 249 ? 13.32 1.755 25.953 1 96.06 249 ILE B O 1
ATOM 7774 N N . LEU B 1 250 ? 12.891 -0.4 25.438 1 96.56 250 LEU B N 1
ATOM 7775 C CA . LEU B 1 250 ? 11.453 -0.249 25.656 1 96.56 250 LEU B CA 1
ATOM 7776 C C . LEU B 1 250 ? 11.164 0.108 27.109 1 96.56 250 LEU B C 1
ATOM 7778 O O . LEU B 1 250 ? 10.273 0.918 27.391 1 96.56 250 LEU B O 1
ATOM 7782 N N . LEU B 1 251 ? 11.906 -0.517 28.016 1 96.81 251 LEU B N 1
ATOM 7783 C CA . LEU B 1 251 ? 11.742 -0.205 29.438 1 96.81 251 LEU B CA 1
ATOM 7784 C C . LEU B 1 251 ? 12.133 1.24 29.719 1 96.81 251 LEU B C 1
ATOM 7786 O O . LEU B 1 251 ? 11.445 1.938 30.469 1 96.81 251 LEU B O 1
ATOM 7790 N N . MET B 1 252 ? 13.234 1.662 29.156 1 96.25 252 MET B N 1
ATOM 7791 C CA . MET B 1 252 ? 13.672 3.045 29.328 1 96.25 252 MET B CA 1
ATOM 7792 C C . MET B 1 252 ? 12.641 4.016 28.75 1 96.25 252 MET B C 1
ATOM 7794 O O . MET B 1 252 ? 12.406 5.082 29.312 1 96.25 252 MET B O 1
ATOM 7798 N N . MET B 1 253 ? 12.086 3.691 27.625 1 96.81 253 MET B N 1
ATOM 7799 C CA . MET B 1 253 ? 11.047 4.516 27.016 1 96.81 253 MET B CA 1
ATOM 7800 C C . MET B 1 253 ? 9.82 4.598 27.922 1 96.81 253 MET B C 1
ATOM 7802 O O . MET B 1 253 ? 9.234 5.672 28.078 1 96.81 253 MET B O 1
ATOM 7806 N N . LEU B 1 254 ? 9.453 3.482 28.516 1 96.44 254 LEU B N 1
ATOM 7807 C CA . LEU B 1 254 ? 8.297 3.439 29.406 1 96.44 254 LEU B CA 1
ATOM 7808 C C . LEU B 1 254 ? 8.547 4.27 30.656 1 96.44 254 LEU B C 1
ATOM 7810 O O . LEU B 1 254 ? 7.699 5.078 31.047 1 96.44 254 LEU B O 1
ATOM 7814 N N . ILE B 1 255 ? 9.695 4.059 31.297 1 95.44 255 ILE B N 1
ATOM 7815 C CA . ILE B 1 255 ? 10.047 4.793 32.5 1 95.44 255 ILE B CA 1
ATOM 7816 C C . ILE B 1 255 ? 10.18 6.281 32.188 1 95.44 255 ILE B C 1
ATOM 7818 O O . ILE B 1 255 ? 9.688 7.129 32.938 1 95.44 255 ILE B O 1
ATOM 7822 N N . GLY B 1 256 ? 10.898 6.508 31.078 1 94.88 256 GLY B N 1
ATOM 7823 C CA . GLY B 1 256 ? 11.07 7.895 30.672 1 94.88 256 GLY B CA 1
ATOM 7824 C C . GLY B 1 256 ? 9.758 8.594 30.375 1 94.88 256 GLY B C 1
ATOM 7825 O O . GLY B 1 256 ? 9.562 9.758 30.75 1 94.88 256 GLY B O 1
ATOM 7826 N N . THR B 1 257 ? 8.82 7.98 29.734 1 94.31 257 THR B N 1
ATOM 7827 C CA . THR B 1 257 ? 7.527 8.562 29.406 1 94.31 257 THR B CA 1
ATOM 7828 C C . THR B 1 257 ? 6.688 8.789 30.656 1 94.31 257 THR B C 1
ATOM 7830 O O . THR B 1 257 ? 6.047 9.828 30.797 1 94.31 257 THR B O 1
ATOM 7833 N N . THR B 1 258 ? 6.684 7.801 31.578 1 92.62 258 THR B N 1
ATOM 7834 C CA . THR B 1 258 ? 5.938 7.926 32.812 1 92.62 258 THR B CA 1
ATOM 7835 C C . THR B 1 258 ? 6.48 9.078 33.656 1 92.62 258 THR B C 1
ATOM 7837 O O . THR B 1 258 ? 5.711 9.875 34.219 1 92.62 258 THR B O 1
ATOM 7840 N N . TYR B 1 259 ? 7.77 9.156 33.75 1 90.25 259 TYR B N 1
ATOM 7841 C CA . TYR B 1 259 ? 8.406 10.242 34.469 1 90.25 259 TYR B CA 1
ATOM 7842 C C . TYR B 1 259 ? 8.078 11.594 33.844 1 90.25 259 TYR B C 1
ATOM 7844 O O . TYR B 1 259 ? 7.773 12.555 34.562 1 90.25 259 TYR B O 1
ATOM 7852 N N . ASP B 1 260 ? 8.18 11.672 32.531 1 89.69 260 ASP B N 1
ATOM 7853 C CA . ASP B 1 260 ? 7.918 12.906 31.797 1 89.69 260 ASP B CA 1
ATOM 7854 C C . ASP B 1 260 ? 6.477 13.367 32 1 89.69 260 ASP B C 1
ATOM 7856 O O . ASP B 1 260 ? 6.234 14.531 32.344 1 89.69 260 ASP B O 1
ATOM 7860 N N . VAL B 1 261 ? 5.488 12.477 31.906 1 85.69 261 VAL B N 1
ATOM 7861 C CA . VAL B 1 261 ? 4.07 12.828 31.953 1 85.69 261 VAL B CA 1
ATOM 7862 C C . VAL B 1 261 ? 3.66 13.117 33.406 1 85.69 261 VAL B C 1
ATOM 7864 O O . VAL B 1 261 ? 2.982 14.109 33.656 1 85.69 261 VAL B O 1
ATOM 7867 N N . LEU B 1 262 ? 4.082 12.352 34.375 1 82.94 262 LEU B N 1
ATOM 7868 C CA . LEU B 1 262 ? 3.619 12.469 35.75 1 82.94 262 LEU B CA 1
ATOM 7869 C C . LEU B 1 262 ? 4.375 13.562 36.469 1 82.94 262 LEU B C 1
ATOM 7871 O O . LEU B 1 262 ? 3.793 14.289 37.281 1 82.94 262 LEU B O 1
ATOM 7875 N N . VAL B 1 263 ? 5.617 13.672 36.25 1 78.88 263 VAL B N 1
ATOM 7876 C CA . VAL B 1 263 ? 6.438 14.578 37.031 1 78.88 263 VAL B CA 1
ATOM 7877 C C . VAL B 1 263 ? 6.633 15.891 36.281 1 78.88 263 VAL B C 1
ATOM 7879 O O . VAL B 1 263 ? 6.52 16.969 36.875 1 78.88 263 VAL B O 1
ATOM 7882 N N . PHE B 1 264 ? 6.828 15.742 35.062 1 72.44 264 PHE B N 1
ATOM 7883 C CA . PHE B 1 264 ? 7.23 16.922 34.344 1 72.44 264 PHE B CA 1
ATOM 7884 C C . PHE B 1 264 ? 6.016 17.641 33.75 1 72.44 264 PHE B C 1
ATOM 7886 O O . PHE B 1 264 ? 5.898 18.859 33.844 1 72.44 264 PHE B O 1
ATOM 7893 N N . GLN B 1 265 ? 5.07 16.906 33.125 1 70.81 265 GLN B N 1
ATOM 7894 C CA . GLN B 1 265 ? 3.943 17.547 32.438 1 70.81 265 GLN B CA 1
ATOM 7895 C C . GLN B 1 265 ? 2.811 17.844 33.438 1 70.81 265 GLN B C 1
ATOM 7897 O O . GLN B 1 265 ? 2.186 18.906 33.375 1 70.81 265 GLN B O 1
ATOM 7902 N N . TRP B 1 266 ? 2.42 16.875 34.312 1 64.25 266 TRP B N 1
ATOM 7903 C CA . TRP B 1 266 ? 1.288 17.016 35.219 1 64.25 266 TRP B CA 1
ATOM 7904 C C . TRP B 1 266 ? 1.752 17.484 36.594 1 64.25 266 TRP B C 1
ATOM 7906 O O . TRP B 1 266 ? 0.942 17.922 37.438 1 64.25 266 TRP B O 1
ATOM 7916 N N . GLY B 1 267 ? 2.986 17.359 36.906 1 58.12 267 GLY B N 1
ATOM 7917 C CA . GLY B 1 267 ? 3.482 17.625 38.219 1 58.12 267 GLY B CA 1
ATOM 7918 C C . GLY B 1 267 ? 3.617 19.109 38.531 1 58.12 267 GLY B C 1
ATOM 7919 O O . GLY B 1 267 ? 3.377 19.953 37.656 1 58.12 267 GLY B O 1
ATOM 7920 N N . PRO B 1 268 ? 3.771 19.422 39.781 1 52.97 268 PRO B N 1
ATOM 7921 C CA . PRO B 1 268 ? 3.914 20.797 40.312 1 52.97 268 PRO B CA 1
ATOM 7922 C C . PRO B 1 268 ? 4.887 21.641 39.5 1 52.97 268 PRO B C 1
ATOM 7924 O O . PRO B 1 268 ? 4.824 22.875 39.531 1 52.97 268 PRO B O 1
ATOM 7927 N N . TRP B 1 269 ? 5.586 21 38.688 1 49.34 269 TRP B N 1
ATOM 7928 C CA . TRP B 1 269 ? 6.566 21.734 37.875 1 49.34 269 TRP B CA 1
ATOM 7929 C C . TRP B 1 269 ? 5.898 22.469 36.719 1 49.34 269 TRP B C 1
ATOM 7931 O O . TRP B 1 269 ? 6.324 23.547 36.344 1 49.34 269 TRP B O 1
ATOM 7941 N N . SER B 1 270 ? 4.914 21.828 36.125 1 50.59 270 SER B N 1
ATOM 7942 C CA . SER B 1 270 ? 4.191 22.453 35 1 50.59 270 SER B CA 1
ATOM 7943 C C . SER B 1 270 ? 3.291 23.578 35.5 1 50.59 270 SER B C 1
ATOM 7945 O O . SER B 1 270 ? 3.084 24.562 34.812 1 50.59 270 SER B O 1
ATOM 7947 N N . ARG B 1 271 ? 2.543 23.734 36.656 1 46.34 271 ARG B N 1
ATOM 7948 C CA . ARG B 1 271 ? 1.659 24.75 37.219 1 46.34 271 ARG B CA 1
ATOM 7949 C C . ARG B 1 271 ? 2.43 26.016 37.562 1 46.34 271 ARG B C 1
ATOM 7951 O O . ARG B 1 271 ? 1.866 27.109 37.531 1 46.34 271 ARG B O 1
ATOM 7958 N N . ALA B 1 272 ? 3.605 25.953 37.906 1 40.16 272 ALA B N 1
ATOM 7959 C CA . ALA B 1 272 ? 4.301 27.156 38.344 1 40.16 272 ALA B CA 1
ATOM 7960 C C . ALA B 1 272 ? 4.543 28.109 37.188 1 40.16 272 ALA B C 1
ATOM 7962 O O . ALA B 1 272 ? 4.645 29.312 37.344 1 40.16 272 ALA B O 1
ATOM 7963 N N . THR B 1 273 ? 4.586 27.547 35.938 1 39 273 THR B N 1
ATOM 7964 C CA . THR B 1 273 ? 4.855 28.531 34.906 1 39 273 THR B CA 1
ATOM 7965 C C . THR B 1 273 ? 3.609 29.359 34.594 1 39 273 THR B C 1
ATOM 7967 O O . THR B 1 273 ? 3.695 30.422 34 1 39 273 THR B O 1
ATOM 7970 N N . LEU B 1 274 ? 2.361 28.875 34.906 1 35.47 274 LEU B N 1
ATOM 7971 C CA . LEU B 1 274 ? 1.219 29.703 34.531 1 35.47 274 LEU B CA 1
ATOM 7972 C C . LEU B 1 274 ? 0.916 30.734 35.594 1 35.47 274 LEU B C 1
ATOM 7974 O O . LEU B 1 274 ? -0.126 31.391 35.562 1 35.47 274 LEU B O 1
ATOM 7978 N N . VAL B 1 275 ? 1.467 30.828 36.812 1 32.72 275 VAL B N 1
ATOM 7979 C CA . VAL B 1 275 ? 1.025 31.906 37.688 1 32.72 275 VAL B CA 1
ATOM 7980 C C . VAL B 1 275 ? 1.246 33.25 37 1 32.72 275 VAL B C 1
ATOM 7982 O O . VAL B 1 275 ? 2.383 33.625 36.688 1 32.72 275 VAL B O 1
ATOM 7985 N N . ASP B 1 276 ? 0.279 33.781 36.375 1 31.11 276 ASP B N 1
ATOM 7986 C CA . ASP B 1 276 ? 0.062 35.188 35.969 1 31.11 276 ASP B CA 1
ATOM 7987 C C . ASP B 1 276 ? 0.477 36.125 37.094 1 31.11 276 ASP B C 1
ATOM 7989 O O . ASP B 1 276 ? 0.079 35.969 38.25 1 31.11 276 ASP B O 1
ATOM 7993 N N . TYR B 1 277 ? 1.599 36.75 37.062 1 30.09 277 TYR B N 1
ATOM 7994 C CA . TYR B 1 277 ? 1.877 37.969 37.812 1 30.09 277 TYR B CA 1
ATOM 7995 C C . TYR B 1 277 ? 0.694 38.938 37.781 1 30.09 277 TYR B C 1
ATOM 7997 O O . TYR B 1 277 ? 0.185 39.25 36.688 1 30.09 277 TYR B O 1
ATOM 8005 N N . PRO B 1 278 ? -0.124 39.031 38.75 1 30.17 278 PRO B N 1
ATOM 8006 C CA . PRO B 1 278 ? -1.055 40.156 38.812 1 30.17 278 PRO B CA 1
ATOM 8007 C C . PRO B 1 278 ? -0.375 41.5 38.562 1 30.17 278 PRO B C 1
ATOM 8009 O O . PRO B 1 278 ? 0.638 41.812 39.188 1 30.17 278 PRO B O 1
ATOM 8012 N N . LEU B 1 279 ? -0.289 42.031 37.344 1 29.48 279 LEU B N 1
ATOM 8013 C CA . LEU B 1 279 ? 0.073 43.406 36.969 1 29.48 279 LEU B CA 1
ATOM 8014 C C . LEU B 1 279 ? -0.601 44.406 37.906 1 29.48 279 LEU B C 1
ATOM 8016 O O . LEU B 1 279 ? -0.744 45.594 37.562 1 29.48 279 LEU B O 1
ATOM 8020 N N . THR B 1 280 ? -1.221 44.156 39.031 1 27.3 280 THR B N 1
ATOM 8021 C CA . THR B 1 280 ? -1.977 45.188 39.719 1 27.3 280 THR B CA 1
ATOM 8022 C C . THR B 1 280 ? -1.041 46.25 40.281 1 27.3 280 THR B C 1
ATOM 8024 O O . THR B 1 280 ? -1.489 47.188 40.938 1 27.3 280 THR B O 1
ATOM 8027 N N . SER B 1 281 ? 0.235 46.125 40.625 1 26.02 281 SER B N 1
ATOM 8028 C CA . SER B 1 281 ? 0.8 47.219 41.438 1 26.02 281 SER B CA 1
ATOM 8029 C C . SER B 1 281 ? 0.979 48.469 40.625 1 26.02 281 SER B C 1
ATOM 8031 O O . SER B 1 281 ? 1.854 48.562 39.75 1 26.02 281 SER B O 1
ATOM 8033 N N . GLU B 1 282 ? -0.087 49.188 40.219 1 27.19 282 GLU B N 1
ATOM 8034 C CA . GLU B 1 282 ? -0.096 50.594 39.812 1 27.19 282 GLU B CA 1
ATOM 8035 C C . GLU B 1 282 ? 0.545 51.5 40.875 1 27.19 282 GLU B C 1
ATOM 8037 O O . GLU B 1 282 ? -0.14 52 41.781 1 27.19 282 GLU B O 1
ATOM 8042 N N . ARG B 1 283 ? 1.64 51.219 41.656 1 29.53 283 ARG B N 1
ATOM 8043 C CA . ARG B 1 283 ? 2.162 52.219 42.562 1 29.53 283 ARG B CA 1
ATOM 8044 C C . ARG B 1 283 ? 2.527 53.5 41.812 1 29.53 283 ARG B C 1
ATOM 8046 O O . ARG B 1 283 ? 2.939 53.469 40.656 1 29.53 283 ARG B O 1
ATOM 8053 N N . ASN B 1 284 ? 2.18 54.688 42.406 1 26.28 284 ASN B N 1
ATOM 8054 C CA . ASN B 1 284 ? 2.459 56.094 42.375 1 26.28 284 ASN B CA 1
ATOM 8055 C C . ASN B 1 284 ? 3.959 56.375 42.344 1 26.28 284 ASN B C 1
ATOM 8057 O O . ASN B 1 284 ? 4.645 56.219 43.344 1 26.28 284 ASN B O 1
ATOM 8061 N N . ILE B 1 285 ? 4.719 56.125 41.281 1 26.86 285 ILE B N 1
ATOM 8062 C CA . ILE B 1 285 ? 6.074 56.594 41.062 1 26.86 285 ILE B CA 1
ATOM 8063 C C . ILE B 1 285 ? 6.094 58.125 41.125 1 26.86 285 ILE B C 1
ATOM 8065 O O . ILE B 1 285 ? 5.547 58.812 40.25 1 26.86 285 ILE B O 1
ATOM 8069 N N . SER B 1 286 ? 5.895 58.781 42.281 1 25.66 286 SER B N 1
ATOM 8070 C CA . SER B 1 286 ? 6.438 60.094 42.625 1 25.66 286 SER B CA 1
ATOM 8071 C C . SER B 1 286 ? 7.898 60.219 42.219 1 25.66 286 SER B C 1
ATOM 8073 O O . SER B 1 286 ? 8.602 59.219 42.062 1 25.66 286 SER B O 1
ATOM 8075 N N . GLU B 1 287 ? 8.453 61.531 41.75 1 27.78 287 GLU B N 1
ATOM 8076 C CA . GLU B 1 287 ? 9.68 62 41.125 1 27.78 287 GLU B CA 1
ATOM 8077 C C . GLU B 1 287 ? 10.914 61.469 41.844 1 27.78 287 GLU B C 1
ATOM 8079 O O . GLU B 1 287 ? 11.906 61.125 41.219 1 27.78 287 GLU B O 1
ATOM 8084 N N . LYS B 1 288 ? 11.344 62.062 43.062 1 29.48 288 LYS B N 1
ATOM 8085 C CA . LYS B 1 288 ? 12.688 62.094 43.625 1 29.48 288 LYS B CA 1
ATOM 8086 C C . LYS B 1 288 ? 13.18 60.688 43.969 1 29.48 288 LYS B C 1
ATOM 8088 O O . LYS B 1 288 ? 14.281 60.5 44.469 1 29.48 288 LYS B O 1
ATOM 8093 N N . THR B 1 289 ? 12.25 59.875 44.438 1 24.92 289 THR B N 1
ATOM 8094 C CA . THR B 1 289 ? 12.695 58.906 45.438 1 24.92 289 THR B CA 1
ATOM 8095 C C . THR B 1 289 ? 13.594 57.844 44.75 1 24.92 289 THR B C 1
ATOM 8097 O O . THR B 1 289 ? 13.344 57.438 43.625 1 24.92 289 THR B O 1
ATOM 8100 N N . PRO B 1 290 ? 14.648 57.188 45.625 1 27.78 290 PRO B N 1
ATOM 8101 C CA . PRO B 1 290 ? 15.812 56.406 45.188 1 27.78 290 PRO B CA 1
ATOM 8102 C C . PRO B 1 290 ? 15.477 55.375 44.125 1 27.78 290 PRO B C 1
ATOM 8104 O O . PRO B 1 290 ? 14.312 55 43.969 1 27.78 290 PRO B O 1
ATOM 8107 N N . LEU B 1 291 ? 16.656 54.781 43.406 1 24.61 291 LEU B N 1
ATOM 8108 C CA . LEU B 1 291 ? 16.984 53.844 42.312 1 24.61 291 LEU B CA 1
ATOM 8109 C C . LEU B 1 291 ? 16.297 52.5 42.531 1 24.61 291 LEU B C 1
ATOM 8111 O O . LEU B 1 291 ? 16.641 51.781 43.438 1 24.61 291 LEU B O 1
ATOM 8115 N N . VAL B 1 292 ? 15.086 52.406 42.531 1 28.67 292 VAL B N 1
ATOM 8116 C CA . VAL B 1 292 ? 14.383 51.156 42.781 1 28.67 292 VAL B CA 1
ATOM 8117 C C . VAL B 1 292 ? 14.992 50.031 41.938 1 28.67 292 VAL B C 1
ATOM 8119 O O . VAL B 1 292 ? 15.023 50.125 40.719 1 28.67 292 VAL B O 1
ATOM 8122 N N . GLY B 1 293 ? 15.977 49.312 42.594 1 26.31 293 GLY B N 1
ATOM 8123 C CA . GLY B 1 293 ? 16.672 48.188 42 1 26.31 293 GLY B CA 1
ATOM 8124 C C . GLY B 1 293 ? 15.766 47.25 41.219 1 26.31 293 GLY B C 1
ATOM 8125 O O . GLY B 1 293 ? 14.633 47 41.625 1 26.31 293 GLY B O 1
ATOM 8126 N N . ASP B 1 294 ? 15.805 47.344 39.938 1 29.03 294 ASP B N 1
ATOM 8127 C CA . ASP B 1 294 ? 15.211 46.5 38.875 1 29.03 294 ASP B CA 1
ATOM 8128 C C . ASP B 1 294 ? 15.195 45.031 39.281 1 29.03 294 ASP B C 1
ATOM 8130 O O . ASP B 1 294 ? 16.141 44.312 38.969 1 29.03 294 ASP B O 1
ATOM 8134 N N . HIS B 1 295 ? 14.867 44.781 40.594 1 26.81 295 HIS B N 1
ATOM 8135 C CA . HIS B 1 295 ? 14.852 43.344 40.812 1 26.81 295 HIS B CA 1
ATOM 8136 C C . HIS B 1 295 ? 13.859 42.656 39.875 1 26.81 295 HIS B C 1
ATOM 8138 O O . HIS B 1 295 ? 12.648 42.875 40 1 26.81 295 HIS B O 1
ATOM 8144 N N . ILE B 1 296 ? 14.164 42.594 38.656 1 31.78 296 ILE B N 1
ATOM 8145 C CA . ILE B 1 296 ? 13.492 41.594 37.844 1 31.78 296 ILE B CA 1
ATOM 8146 C C . ILE B 1 296 ? 13.281 40.312 38.656 1 31.78 296 ILE B C 1
ATOM 8148 O O . ILE B 1 296 ? 14.25 39.719 39.156 1 31.78 296 ILE B O 1
ATOM 8152 N N . PRO B 1 297 ? 12.203 40.281 39.375 1 30.23 297 PRO B N 1
ATOM 8153 C CA . PRO B 1 297 ? 12.117 39.031 40.156 1 30.23 297 PRO B CA 1
ATOM 8154 C C . PRO B 1 297 ? 12.742 37.844 39.406 1 30.23 297 PRO B C 1
ATOM 8156 O O . PRO B 1 297 ? 12.688 37.781 38.188 1 30.23 297 PRO B O 1
ATOM 8159 N N . SER B 1 298 ? 13.852 37.344 39.938 1 29.61 298 SER B N 1
ATOM 8160 C CA . SER B 1 298 ? 14.461 36.062 39.562 1 29.61 298 SER B CA 1
ATOM 8161 C C . SER B 1 298 ? 13.398 35 39.344 1 29.61 298 SER B C 1
ATOM 8163 O O . SER B 1 298 ? 12.57 34.719 40.219 1 29.61 298 SER B O 1
ATOM 8165 N N . ALA B 1 299 ? 12.758 34.938 38.188 1 32.28 299 ALA B N 1
ATOM 8166 C CA . ALA B 1 299 ? 12.102 33.688 37.844 1 32.28 299 ALA B CA 1
ATOM 8167 C C . ALA B 1 299 ? 12.672 32.531 38.656 1 32.28 299 ALA B C 1
ATOM 8169 O O . ALA B 1 299 ? 13.867 32.219 38.562 1 32.28 299 ALA B O 1
ATOM 8170 N N . SER B 1 300 ? 12.32 32.406 39.844 1 32.16 300 SER B N 1
ATOM 8171 C CA . SER B 1 300 ? 12.703 31.188 40.562 1 32.16 300 SER B CA 1
ATOM 8172 C C . SER B 1 300 ? 12.844 30 39.625 1 32.16 300 SER B C 1
ATOM 8174 O O . SER B 1 300 ? 12.023 29.812 38.719 1 32.16 300 SER B O 1
ATOM 8176 N N . TYR B 1 301 ? 14.062 29.5 39.344 1 32.84 301 TYR B N 1
ATOM 8177 C CA . TYR B 1 301 ? 14.586 28.312 38.656 1 32.84 301 TYR B CA 1
ATOM 8178 C C . TYR B 1 301 ? 13.641 27.125 38.844 1 32.84 301 TYR B C 1
ATOM 8180 O O . TYR B 1 301 ? 13.445 26.641 39.938 1 32.84 301 TYR B O 1
ATOM 8188 N N . VAL B 1 302 ? 12.445 27.125 38.375 1 40.81 302 VAL B N 1
ATOM 8189 C CA . VAL B 1 302 ? 11.82 25.812 38.219 1 40.81 302 VAL B CA 1
ATOM 8190 C C . VAL B 1 302 ? 12.891 24.734 38.062 1 40.81 302 VAL B C 1
ATOM 8192 O O . VAL B 1 302 ? 13.742 24.844 37.156 1 40.81 302 VAL B O 1
ATOM 8195 N N . GLY B 1 303 ? 13.281 24.125 38.969 1 47.28 303 GLY B N 1
ATOM 8196 C CA . GLY B 1 303 ? 14.32 23.109 39.094 1 47.28 303 GLY B CA 1
ATOM 8197 C C . GLY B 1 303 ? 14.445 22.203 37.875 1 47.28 303 GLY B C 1
ATOM 8198 O O . GLY B 1 303 ? 13.453 21.672 37.406 1 47.28 303 GLY B O 1
ATOM 8199 N N . GLU B 1 304 ? 15.242 22.562 36.906 1 60.94 304 GLU B N 1
ATOM 8200 C CA . GLU B 1 304 ? 15.648 21.625 35.844 1 60.94 304 GLU B CA 1
ATOM 8201 C C . GLU B 1 304 ? 15.867 20.219 36.406 1 60.94 304 GLU B C 1
ATOM 8203 O O . GLU B 1 304 ? 16.453 20.062 37.469 1 60.94 304 GLU B O 1
ATOM 8208 N N . PRO B 1 305 ? 15.016 19.297 35.875 1 71.81 305 PRO B N 1
ATOM 8209 C CA . PRO B 1 305 ? 15.273 17.922 36.344 1 71.81 305 PRO B CA 1
ATOM 8210 C C . PRO B 1 305 ? 16.766 17.609 36.469 1 71.81 305 PRO B C 1
ATOM 8212 O O . PRO B 1 305 ? 17.578 18.219 35.75 1 71.81 305 PRO B O 1
ATOM 8215 N N . GLY B 1 306 ? 17.188 16.969 37.562 1 80.38 306 GLY B N 1
ATOM 8216 C CA . GLY B 1 306 ? 18.562 16.484 37.688 1 80.38 306 GLY B CA 1
ATOM 8217 C C . GLY B 1 306 ? 19.047 15.734 36.469 1 80.38 306 GLY B C 1
ATOM 8218 O O . GLY B 1 306 ? 18.328 15.625 35.469 1 80.38 306 GLY B O 1
ATOM 8219 N N . ILE B 1 307 ? 20.234 15.422 36.438 1 87.12 307 ILE B N 1
ATOM 8220 C CA . ILE B 1 307 ? 20.875 14.734 35.312 1 87.12 307 ILE B CA 1
ATOM 8221 C C . ILE B 1 307 ? 20.125 13.445 35 1 87.12 307 ILE B C 1
ATOM 8223 O O . ILE B 1 307 ? 19.891 13.125 33.812 1 87.12 307 ILE B O 1
ATOM 8227 N N . ILE B 1 308 ? 19.734 12.797 36 1 88.88 308 ILE B N 1
ATOM 8228 C CA . ILE B 1 308 ? 19.016 11.539 35.812 1 88.88 308 ILE B CA 1
ATOM 8229 C C . ILE B 1 308 ? 17.641 11.82 35.188 1 88.88 308 ILE B C 1
ATOM 8231 O O . ILE B 1 308 ? 17.172 11.07 34.344 1 88.88 308 ILE B O 1
ATOM 8235 N N . GLY B 1 309 ? 17.047 12.805 35.688 1 87.75 309 GLY B N 1
ATOM 8236 C CA . GLY B 1 309 ? 15.773 13.195 35.094 1 87.75 309 GLY B CA 1
ATOM 8237 C C . GLY B 1 309 ? 15.867 13.562 33.625 1 87.75 309 GLY B C 1
ATOM 8238 O O . GLY B 1 309 ? 14.992 13.195 32.844 1 87.75 309 GLY B O 1
ATOM 8239 N N . ARG B 1 310 ? 16.953 14.195 33.281 1 89.69 310 ARG B N 1
ATOM 8240 C CA . ARG B 1 310 ? 17.141 14.586 31.891 1 89.69 310 ARG B CA 1
ATOM 8241 C C . ARG B 1 310 ? 17.422 13.367 31.016 1 89.69 310 ARG B C 1
ATOM 8243 O O . ARG B 1 310 ? 17 13.32 29.859 1 89.69 310 ARG B O 1
ATOM 8250 N N . ILE B 1 311 ? 18.062 12.484 31.562 1 92.25 311 ILE B N 1
ATOM 8251 C CA . ILE B 1 311 ? 18.359 11.25 30.844 1 92.25 311 ILE B CA 1
ATOM 8252 C C . ILE B 1 311 ? 17.062 10.477 30.594 1 92.25 311 ILE B C 1
ATOM 8254 O O . ILE B 1 311 ? 16.859 9.953 29.5 1 92.25 311 ILE B O 1
ATOM 8258 N N . LEU B 1 312 ? 16.25 10.43 31.562 1 92.06 312 LEU B N 1
ATOM 8259 C CA . LEU B 1 312 ? 14.992 9.711 31.422 1 92.06 312 LEU B CA 1
ATOM 8260 C C . LEU B 1 312 ? 14.086 10.398 30.406 1 92.06 312 LEU B C 1
ATOM 8262 O O . LEU B 1 312 ? 13.43 9.727 29.594 1 92.06 312 LEU B O 1
ATOM 8266 N N . VAL B 1 313 ? 14.109 11.703 30.375 1 91.38 313 VAL B N 1
ATOM 8267 C CA . VAL B 1 313 ? 13.258 12.453 29.469 1 91.38 313 VAL B CA 1
ATOM 8268 C C . VAL B 1 313 ? 13.742 12.266 28.031 1 91.38 313 VAL B C 1
ATOM 8270 O O . VAL B 1 313 ? 12.953 12.328 27.078 1 91.38 313 VAL B O 1
ATOM 8273 N N . ALA B 1 314 ? 15.008 12.039 27.891 1 94.12 314 ALA B N 1
ATOM 8274 C CA . ALA B 1 314 ? 15.57 11.797 26.562 1 94.12 314 ALA B CA 1
ATOM 8275 C C . ALA B 1 314 ? 14.938 10.562 25.922 1 94.12 314 ALA B C 1
ATOM 8277 O O . ALA B 1 314 ? 14.898 10.445 24.703 1 94.12 314 ALA B O 1
ATOM 8278 N N . PHE B 1 315 ? 14.383 9.688 26.766 1 95.75 315 PHE B N 1
ATOM 8279 C CA . PHE B 1 315 ? 13.781 8.453 26.25 1 95.75 315 PHE B CA 1
ATOM 8280 C C . PHE B 1 315 ? 12.266 8.562 26.219 1 95.75 315 PHE B C 1
ATOM 8282 O O . PHE B 1 315 ? 11.57 7.602 25.891 1 95.75 315 PHE B O 1
ATOM 8289 N N . SER B 1 316 ? 11.727 9.719 26.547 1 95.31 316 SER B N 1
ATOM 8290 C CA . SER B 1 316 ? 10.281 9.883 26.641 1 95.31 316 SER B CA 1
ATOM 8291 C C . SER B 1 316 ? 9.641 9.891 25.25 1 95.31 316 SER B C 1
ATOM 8293 O O . SER B 1 316 ? 10.023 10.688 24.391 1 95.31 316 SER B O 1
ATOM 8295 N N . VAL B 1 317 ? 8.641 9.055 25.062 1 94.5 317 VAL B N 1
ATOM 8296 C CA . VAL B 1 317 ? 7.914 8.961 23.797 1 94.5 317 VAL B CA 1
ATOM 8297 C C . VAL B 1 317 ? 7.051 10.203 23.594 1 94.5 317 VAL B C 1
ATOM 8299 O O . VAL B 1 317 ? 6.875 10.68 22.469 1 94.5 317 VAL B O 1
ATOM 8302 N N . TYR B 1 318 ? 6.598 10.75 24.594 1 90.69 318 TYR B N 1
ATOM 8303 C CA . TYR B 1 318 ? 5.723 11.914 24.531 1 90.69 318 TYR B CA 1
ATOM 8304 C C . TYR B 1 318 ? 6.48 13.141 24.031 1 90.69 318 TYR B C 1
ATOM 8306 O O . TYR B 1 318 ? 6.086 13.75 23.031 1 90.69 318 TYR B O 1
ATOM 8314 N N . SER B 1 319 ? 7.566 13.516 24.688 1 91 319 SER B N 1
ATOM 8315 C CA . SER B 1 319 ? 8.336 14.695 24.312 1 91 319 SER B CA 1
ATOM 8316 C C . SER B 1 319 ? 8.984 14.523 22.938 1 91 319 SER B C 1
ATOM 8318 O O . SER B 1 319 ? 8.977 15.445 22.125 1 91 319 SER B O 1
ATOM 8320 N N . ASN B 1 320 ? 9.531 13.32 22.734 1 95 320 ASN B N 1
ATOM 8321 C CA . ASN B 1 320 ? 10.164 13.062 21.438 1 95 320 ASN B CA 1
ATOM 8322 C C . ASN B 1 320 ? 9.133 13 20.312 1 95 320 ASN B C 1
ATOM 8324 O O . ASN B 1 320 ? 9.406 13.43 19.188 1 95 320 ASN B O 1
ATOM 8328 N N . GLY B 1 321 ? 8.008 12.414 20.625 1 93.06 321 GLY B N 1
ATOM 8329 C CA . GLY B 1 321 ? 6.938 12.375 19.641 1 93.06 321 GLY B CA 1
ATOM 8330 C C . GLY B 1 321 ? 6.434 13.75 19.25 1 93.06 321 GLY B C 1
ATOM 8331 O O . GLY B 1 321 ? 6.176 14.008 18.078 1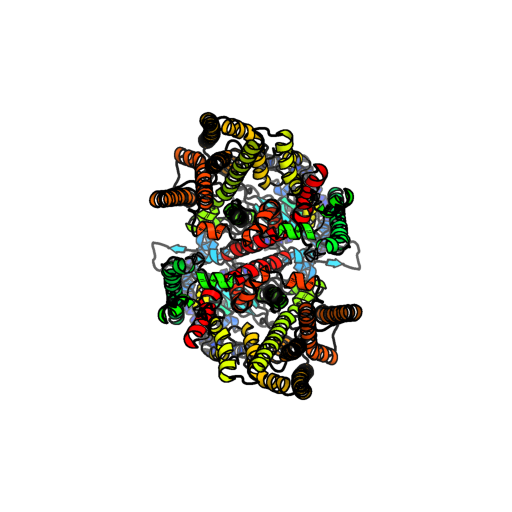 93.06 321 GLY B O 1
ATOM 8332 N N . GLU B 1 322 ? 6.309 14.617 20.234 1 88.75 322 GLU B N 1
ATOM 8333 C CA . GLU B 1 322 ? 5.871 15.984 19.984 1 88.75 322 GLU B CA 1
ATOM 8334 C C . GLU B 1 322 ? 6.867 16.734 19.094 1 88.75 322 GLU B C 1
ATOM 8336 O O . GLU B 1 322 ? 6.473 17.453 18.172 1 88.75 322 GLU B O 1
ATOM 8341 N N . LYS B 1 323 ? 8.078 16.531 19.391 1 91.31 323 LYS B N 1
ATOM 8342 C CA . LYS B 1 323 ? 9.125 17.156 18.594 1 91.31 323 LYS B CA 1
ATOM 8343 C C . LYS B 1 323 ? 9.125 16.625 17.172 1 91.31 323 LYS B C 1
ATOM 8345 O O . LYS B 1 323 ? 9.281 17.391 16.219 1 91.31 323 LYS B O 1
ATOM 8350 N N . LEU B 1 324 ? 8.992 15.359 17.078 1 93.62 324 LEU B N 1
ATOM 8351 C CA . LEU B 1 324 ? 9.031 14.695 15.781 1 93.62 324 LEU B CA 1
ATOM 8352 C C . LEU B 1 324 ? 7.852 15.125 14.914 1 93.62 324 LEU B C 1
ATOM 8354 O O . LEU B 1 324 ? 7.992 15.281 13.695 1 93.62 324 LEU B O 1
ATOM 8358 N N . LEU B 1 325 ? 6.691 15.406 15.508 1 90.44 325 LEU B N 1
ATOM 8359 C CA . LEU B 1 325 ? 5.477 15.695 14.75 1 90.44 325 LEU B CA 1
ATOM 8360 C C . LEU B 1 325 ? 5.23 17.203 14.672 1 90.44 325 LEU B C 1
ATOM 8362 O O . LEU B 1 325 ? 4.277 17.641 14.031 1 90.44 325 LEU B O 1
ATOM 8366 N N . SER B 1 326 ? 6.121 18 15.227 1 88.5 326 SER B N 1
ATOM 8367 C CA . SER B 1 326 ? 5.965 19.438 15.234 1 88.5 326 SER B CA 1
ATOM 8368 C C . SER B 1 326 ? 6.074 20.016 13.828 1 88.5 326 SER B C 1
ATOM 8370 O O . SER B 1 326 ? 6.883 19.562 13.023 1 88.5 326 SER B O 1
ATOM 8372 N N . THR B 1 327 ? 5.285 20.984 13.5 1 87.38 327 THR B N 1
ATOM 8373 C CA . THR B 1 327 ? 5.332 21.641 12.195 1 87.38 327 THR B CA 1
ATOM 8374 C C . THR B 1 327 ? 5.832 23.078 12.32 1 87.38 327 THR B C 1
ATOM 8376 O O . THR B 1 327 ? 5.688 23.875 11.391 1 87.38 327 THR B O 1
ATOM 8379 N N . LYS B 1 328 ? 6.395 23.391 13.445 1 84.88 328 LYS B N 1
ATOM 8380 C CA . LYS B 1 328 ? 6.941 24.734 13.68 1 84.88 328 LYS B CA 1
ATOM 8381 C C . LYS B 1 328 ? 8.359 24.844 13.117 1 84.88 328 LYS B C 1
ATOM 8383 O O . LYS B 1 328 ? 9.141 23.906 13.195 1 84.88 328 LYS B O 1
ATOM 8388 N N . GLN B 1 329 ? 8.586 25.875 12.438 1 85.19 329 GLN B N 1
ATOM 8389 C CA . GLN B 1 329 ? 9.914 26.141 11.883 1 85.19 329 GLN B CA 1
ATOM 8390 C C . GLN B 1 329 ? 10.445 27.5 12.328 1 85.19 329 GLN B C 1
ATOM 8392 O O . GLN B 1 329 ? 9.672 28.453 12.469 1 85.19 329 GLN B O 1
ATOM 8397 N N . GLY B 1 330 ? 11.695 27.5 12.625 1 78.25 330 GLY B N 1
ATOM 8398 C CA . GLY B 1 330 ? 12.305 28.766 13.016 1 78.25 330 GLY B CA 1
ATOM 8399 C C . GLY B 1 330 ? 12.469 29.734 11.852 1 78.25 330 GLY B C 1
ATOM 8400 O O . GLY B 1 330 ? 12.391 29.328 10.688 1 78.25 330 GLY B O 1
ATOM 8401 N N . PRO B 1 331 ? 12.602 30.984 12.203 1 78.69 331 PRO B N 1
ATOM 8402 C CA . PRO B 1 331 ? 12.844 31.984 11.148 1 78.69 331 PRO B CA 1
ATOM 8403 C C . PRO B 1 331 ? 14.148 31.734 10.406 1 78.69 331 PRO B C 1
ATOM 8405 O O . PRO B 1 331 ? 15.125 31.281 11 1 78.69 331 PRO B O 1
ATOM 8408 N N . GLY B 1 332 ? 14.234 31.875 9.102 1 76.06 332 GLY B N 1
ATOM 8409 C CA . GLY B 1 332 ? 15.453 31.75 8.312 1 76.06 332 GLY B CA 1
ATOM 8410 C C . GLY B 1 332 ? 15.711 30.328 7.836 1 76.06 332 GLY B C 1
ATOM 8411 O O . GLY B 1 332 ? 16.703 30.062 7.16 1 76.06 332 GLY B O 1
ATOM 8412 N N . SER B 1 333 ? 14.828 29.438 8.172 1 84.19 333 SER B N 1
ATOM 8413 C CA . SER B 1 333 ? 15 28.062 7.758 1 84.19 333 SER B CA 1
ATOM 8414 C C . SER B 1 333 ? 14.719 27.875 6.27 1 84.19 333 SER B C 1
ATOM 8416 O O . SER B 1 333 ? 13.914 28.625 5.695 1 84.19 333 SER B O 1
ATOM 8418 N N . LEU B 1 334 ? 15.562 27.078 5.648 1 91.19 334 LEU B N 1
ATOM 8419 C CA . LEU B 1 334 ? 15.32 26.703 4.258 1 91.19 334 LEU B CA 1
ATOM 8420 C C . LEU B 1 334 ? 14.18 25.688 4.16 1 91.19 334 LEU B C 1
ATOM 8422 O O . LEU B 1 334 ? 14.422 24.484 4.078 1 91.19 334 LEU B O 1
ATOM 8426 N N . THR B 1 335 ? 13.023 26.125 4.059 1 90.5 335 THR B N 1
ATOM 8427 C CA . THR B 1 335 ? 11.82 25.328 4.207 1 90.5 335 THR B CA 1
ATOM 8428 C C . THR B 1 335 ? 11.648 24.391 3.014 1 90.5 335 THR B C 1
ATOM 8430 O O . THR B 1 335 ? 11.102 23.297 3.152 1 90.5 335 THR B O 1
ATOM 8433 N N . ALA B 1 336 ? 12.164 24.797 1.852 1 94.88 336 ALA B N 1
ATOM 8434 C CA . ALA B 1 336 ? 12 24 0.644 1 94.88 336 ALA B CA 1
ATOM 8435 C C . ALA B 1 336 ? 12.781 22.688 0.747 1 94.88 336 ALA B C 1
ATOM 8437 O O . ALA B 1 336 ? 12.469 21.719 0.061 1 94.88 336 ALA B O 1
ATOM 8438 N N . VAL B 1 337 ? 13.773 22.641 1.57 1 95.69 337 VAL B N 1
ATOM 8439 C CA . VAL B 1 337 ? 14.656 21.484 1.718 1 95.69 337 VAL B CA 1
ATOM 8440 C C . VAL B 1 337 ? 13.859 20.281 2.23 1 95.69 337 VAL B C 1
ATOM 8442 O O . VAL B 1 337 ? 14.109 19.141 1.838 1 95.69 337 VAL B O 1
ATOM 8445 N N . ASN B 1 338 ? 12.867 20.578 3.068 1 95.12 338 ASN B N 1
ATOM 8446 C CA . ASN B 1 338 ? 12.062 19.484 3.625 1 95.12 338 ASN B CA 1
ATOM 8447 C C . ASN B 1 338 ? 11.258 18.766 2.543 1 95.12 338 ASN B C 1
ATOM 8449 O O . ASN B 1 338 ? 11.188 17.547 2.527 1 95.12 338 ASN B O 1
ATOM 8453 N N . GLY B 1 339 ? 10.68 19.547 1.699 1 97.19 339 GLY B N 1
ATOM 8454 C CA . GLY B 1 339 ? 9.945 18.938 0.596 1 97.19 339 GLY B CA 1
ATOM 8455 C C . GLY B 1 339 ? 10.828 18.141 -0.338 1 97.19 339 GLY B C 1
ATOM 8456 O O . GLY B 1 339 ? 10.453 17.047 -0.775 1 97.19 339 GLY B O 1
ATOM 8457 N N . ILE B 1 340 ? 12 18.609 -0.627 1 97.94 340 ILE B N 1
ATOM 8458 C CA . ILE B 1 340 ? 12.93 17.938 -1.52 1 97.94 340 ILE B CA 1
ATOM 8459 C C . ILE B 1 340 ? 13.375 16.609 -0.896 1 97.94 340 ILE B C 1
ATOM 8461 O O . ILE B 1 340 ? 13.445 15.594 -1.58 1 97.94 340 ILE B O 1
ATOM 8465 N N . ARG B 1 341 ? 13.602 16.594 0.406 1 97.25 341 ARG B N 1
ATOM 8466 C CA . ARG B 1 341 ? 14.008 15.391 1.117 1 97.25 341 ARG B CA 1
ATOM 8467 C C . ARG B 1 341 ? 12.945 14.305 1.012 1 97.25 341 ARG B C 1
ATOM 8469 O O . ARG B 1 341 ? 13.25 13.156 0.688 1 97.25 341 ARG B O 1
ATOM 8476 N N . VAL B 1 342 ? 11.742 14.711 1.291 1 97.94 342 VAL B N 1
ATOM 8477 C CA . VAL B 1 342 ? 10.648 13.75 1.358 1 97.94 342 VAL B CA 1
ATOM 8478 C C . VAL B 1 342 ? 10.367 13.18 -0.032 1 97.94 342 VAL B C 1
ATOM 8480 O O . VAL B 1 342 ? 10.281 11.961 -0.207 1 97.94 342 VAL B O 1
ATOM 8483 N N . ILE B 1 343 ? 10.289 14.008 -1.035 1 97.75 343 ILE B N 1
ATOM 8484 C CA . ILE B 1 343 ? 9.969 13.57 -2.391 1 97.75 343 ILE B CA 1
ATOM 8485 C C . ILE B 1 343 ? 11.102 12.695 -2.932 1 97.75 343 ILE B C 1
ATOM 8487 O O . ILE B 1 343 ? 10.852 11.703 -3.619 1 97.75 343 ILE B O 1
ATOM 8491 N N . SER B 1 344 ? 12.305 13.055 -2.619 1 98.12 344 SER B N 1
ATOM 8492 C CA . SER B 1 344 ? 13.445 12.25 -3.047 1 98.12 344 SER B CA 1
ATOM 8493 C C . SER B 1 344 ? 13.445 10.883 -2.373 1 98.12 344 SER B C 1
ATOM 8495 O O . SER B 1 344 ? 13.789 9.875 -2.998 1 98.12 344 SER B O 1
ATOM 8497 N N . MET B 1 345 ? 13.086 10.867 -1.092 1 98.38 345 MET B N 1
ATOM 8498 C CA . MET B 1 345 ? 13.016 9.586 -0.399 1 98.38 345 MET B CA 1
ATOM 8499 C C . MET B 1 345 ? 11.898 8.719 -0.974 1 98.38 345 MET B C 1
ATOM 8501 O O . MET B 1 345 ? 12.055 7.504 -1.104 1 98.38 345 MET B O 1
ATOM 8505 N N . PHE B 1 346 ? 10.75 9.352 -1.285 1 98.38 346 PHE B N 1
ATOM 8506 C CA . PHE B 1 346 ? 9.672 8.633 -1.96 1 98.38 346 PHE B CA 1
ATOM 8507 C C . PHE B 1 346 ? 10.172 8.023 -3.268 1 98.38 346 PHE B C 1
ATOM 8509 O O . PHE B 1 346 ? 9.828 6.891 -3.6 1 98.38 346 PHE B O 1
ATOM 8516 N N . TRP B 1 347 ? 10.977 8.797 -3.947 1 98.31 347 TRP B N 1
ATOM 8517 C CA . TRP B 1 347 ? 11.523 8.367 -5.23 1 98.31 347 TRP B CA 1
ATOM 8518 C C . TRP B 1 347 ? 12.484 7.199 -5.051 1 98.31 347 TRP B C 1
ATOM 8520 O O . TRP B 1 347 ? 12.469 6.25 -5.84 1 98.31 347 TRP B O 1
ATOM 8530 N N . VAL B 1 348 ? 13.297 7.203 -4.004 1 98 348 VAL B N 1
ATOM 8531 C CA . VAL B 1 348 ? 14.203 6.102 -3.686 1 98 348 VAL B CA 1
ATOM 8532 C C . VAL B 1 348 ? 13.391 4.84 -3.393 1 98 348 VAL B C 1
ATOM 8534 O O . VAL B 1 348 ? 13.695 3.768 -3.922 1 98 348 VAL B O 1
ATOM 8537 N N . ILE B 1 349 ? 12.367 4.957 -2.615 1 98.44 349 ILE B N 1
ATOM 8538 C CA . ILE B 1 349 ? 11.531 3.814 -2.27 1 98.44 349 ILE B CA 1
ATOM 8539 C C . ILE B 1 349 ? 10.836 3.283 -3.521 1 98.44 349 ILE B C 1
ATOM 8541 O O . ILE B 1 349 ? 10.695 2.07 -3.695 1 98.44 349 ILE B O 1
ATOM 8545 N N . LEU B 1 350 ? 10.453 4.219 -4.414 1 97.94 350 LEU B N 1
ATOM 8546 C CA . LEU B 1 350 ? 9.844 3.82 -5.676 1 97.94 350 LEU B CA 1
ATOM 8547 C C . LEU B 1 350 ? 10.812 2.979 -6.504 1 97.94 350 LEU B C 1
ATOM 8549 O O . LEU B 1 350 ? 10.445 1.911 -7 1 97.94 350 LEU B O 1
ATOM 8553 N N . GLY B 1 351 ? 12.008 3.447 -6.656 1 95.75 351 GLY B N 1
ATOM 8554 C CA . GLY B 1 351 ? 13.016 2.686 -7.383 1 95.75 351 GLY B CA 1
ATOM 8555 C C . GLY B 1 351 ? 13.266 1.312 -6.789 1 95.75 351 GLY B C 1
ATOM 8556 O O . GLY B 1 351 ? 13.305 0.317 -7.516 1 95.75 351 GLY B O 1
ATOM 8557 N N . HIS B 1 352 ? 13.367 1.226 -5.473 1 96.94 352 HIS B N 1
ATOM 8558 C CA . HIS B 1 352 ? 13.664 -0.035 -4.805 1 96.94 352 HIS B CA 1
ATOM 8559 C C . HIS B 1 352 ? 12.469 -0.976 -4.844 1 96.94 352 HIS B C 1
ATOM 8561 O O . HIS B 1 352 ? 12.625 -2.197 -4.801 1 96.94 352 HIS B O 1
ATOM 8567 N N . SER B 1 353 ? 11.25 -0.455 -4.93 1 97 353 SER B N 1
ATOM 8568 C CA . SER B 1 353 ? 10.055 -1.282 -5.062 1 97 353 SER B CA 1
ATOM 8569 C C . SER B 1 353 ? 10.023 -2.008 -6.402 1 97 353 SER B C 1
ATOM 8571 O O . SER B 1 353 ? 9.336 -3.02 -6.555 1 97 353 SER B O 1
ATOM 8573 N N . TYR B 1 354 ? 10.766 -1.449 -7.398 1 94 354 TYR B N 1
ATOM 8574 C CA . TYR B 1 354 ? 10.844 -2.094 -8.703 1 94 354 TYR B CA 1
ATOM 8575 C C . TYR B 1 354 ? 12.047 -3.027 -8.781 1 94 354 TYR B C 1
ATOM 8577 O O . TYR B 1 354 ? 11.984 -4.07 -9.445 1 94 354 TYR B O 1
ATOM 8585 N N . VAL B 1 355 ? 13.102 -2.789 -8.078 1 91.69 355 VAL B N 1
ATOM 8586 C CA . VAL B 1 355 ? 14.359 -3.502 -8.266 1 91.69 355 VAL B CA 1
ATOM 8587 C C . VAL B 1 355 ? 14.414 -4.711 -7.332 1 91.69 355 VAL B C 1
ATOM 8589 O O . VAL B 1 355 ? 14.781 -5.809 -7.75 1 91.69 355 VAL B O 1
ATOM 8592 N N . PHE B 1 356 ? 14.031 -4.57 -6.133 1 93.69 356 PHE B N 1
ATOM 8593 C CA . PHE B 1 356 ? 14.25 -5.605 -5.129 1 93.69 356 PHE B CA 1
ATOM 8594 C C . PHE B 1 356 ? 13.367 -6.816 -5.395 1 93.69 356 PHE B C 1
ATOM 8596 O O . PHE B 1 356 ? 13.805 -7.961 -5.238 1 93.69 356 PHE B O 1
ATOM 8603 N N . PRO B 1 357 ? 12.156 -6.652 -5.91 1 93.69 357 PRO B N 1
ATOM 8604 C CA . PRO B 1 357 ? 11.297 -7.82 -6.125 1 93.69 357 PRO B CA 1
ATOM 8605 C C . PRO B 1 357 ? 11.664 -8.602 -7.387 1 93.69 357 PRO B C 1
ATOM 8607 O O . PRO B 1 357 ? 11.078 -9.641 -7.668 1 93.69 357 PRO B O 1
ATOM 8610 N N . GLN B 1 358 ? 12.617 -8.203 -8.164 1 87.75 358 GLN B N 1
ATOM 8611 C CA . GLN B 1 358 ? 12.953 -8.828 -9.438 1 87.75 358 GLN B CA 1
ATOM 8612 C C . GLN B 1 358 ? 13.383 -10.281 -9.242 1 87.75 358 GLN B C 1
ATOM 8614 O O . GLN B 1 358 ? 13.086 -11.141 -10.07 1 87.75 358 GLN B O 1
ATOM 8619 N N . GLY B 1 359 ? 13.953 -10.586 -8.07 1 84.44 359 GLY B N 1
ATOM 8620 C CA . GLY B 1 359 ? 14.461 -11.93 -7.816 1 84.44 359 GLY B CA 1
ATOM 8621 C C . GLY B 1 359 ? 13.367 -12.93 -7.508 1 84.44 359 GLY B C 1
ATOM 8622 O O . GLY B 1 359 ? 13.617 -14.141 -7.484 1 84.44 359 GLY B O 1
ATOM 8623 N N . VAL B 1 360 ? 12.148 -12.5 -7.391 1 91.38 360 VAL B N 1
ATOM 8624 C CA . VAL B 1 360 ? 11.047 -13.406 -7.09 1 91.38 360 VAL B CA 1
ATOM 8625 C C . VAL B 1 360 ? 9.93 -13.227 -8.117 1 91.38 360 VAL B C 1
ATOM 8627 O O . VAL B 1 360 ? 8.836 -13.766 -7.945 1 91.38 360 VAL B O 1
ATOM 8630 N N . ALA B 1 361 ? 10.211 -12.445 -9.164 1 93.06 361 ALA B N 1
ATOM 8631 C CA . ALA B 1 361 ? 9.211 -12.18 -10.188 1 93.06 361 ALA B CA 1
ATOM 8632 C C . ALA B 1 361 ? 9.25 -13.242 -11.289 1 93.06 361 ALA B C 1
ATOM 8634 O O . ALA B 1 361 ? 10.336 -13.648 -11.719 1 93.06 361 ALA B O 1
ATOM 8635 N N . ASN B 1 362 ? 8.102 -13.633 -11.727 1 93.38 362 ASN B N 1
ATOM 8636 C CA . ASN B 1 362 ? 8.023 -14.703 -12.711 1 93.38 362 ASN B CA 1
ATOM 8637 C C . ASN B 1 362 ? 7.98 -14.156 -14.133 1 93.38 362 ASN B C 1
ATOM 8639 O O . ASN B 1 362 ? 7.949 -14.922 -15.102 1 93.38 362 ASN B O 1
ATOM 8643 N N . ASN B 1 363 ? 8.016 -12.812 -14.344 1 92.81 363 ASN B N 1
ATOM 8644 C CA . ASN B 1 363 ? 7.945 -12.219 -15.68 1 92.81 363 ASN B CA 1
ATOM 8645 C C . ASN B 1 363 ? 8.875 -11.016 -15.797 1 92.81 363 ASN B C 1
ATOM 8647 O O . ASN B 1 363 ? 8.594 -10.086 -16.562 1 92.81 363 ASN B O 1
ATOM 8651 N N . TYR B 1 364 ? 9.898 -10.938 -14.992 1 87.62 364 TYR B N 1
ATOM 8652 C CA . TYR B 1 364 ? 10.75 -9.758 -14.914 1 87.62 364 TYR B CA 1
ATOM 8653 C C . TYR B 1 364 ? 11.297 -9.383 -16.281 1 87.62 364 TYR B C 1
ATOM 8655 O O . TYR B 1 364 ? 11.266 -8.211 -16.672 1 87.62 364 TYR B O 1
ATOM 8663 N N . GLY B 1 365 ? 11.797 -10.391 -17.062 1 84.31 365 GLY B N 1
ATOM 8664 C CA . GLY B 1 365 ? 12.352 -10.109 -18.375 1 84.31 365 GLY B CA 1
ATOM 8665 C C . GLY B 1 365 ? 11.375 -9.414 -19.312 1 84.31 365 GLY B C 1
ATOM 8666 O O . GLY B 1 365 ? 11.695 -8.375 -19.891 1 84.31 365 GLY B O 1
ATOM 8667 N N . ASP B 1 366 ? 10.203 -9.922 -19.406 1 86.69 366 ASP B N 1
ATOM 8668 C CA . ASP B 1 366 ? 9.164 -9.344 -20.266 1 86.69 366 ASP B CA 1
ATOM 8669 C C . ASP B 1 366 ? 8.734 -7.977 -19.75 1 86.69 366 ASP B C 1
ATOM 8671 O O . ASP B 1 366 ? 8.516 -7.051 -20.531 1 86.69 366 ASP B O 1
ATOM 8675 N N . PHE B 1 367 ? 8.641 -7.906 -18.5 1 90.25 367 PHE B N 1
ATOM 8676 C CA . PHE B 1 367 ? 8.227 -6.648 -17.875 1 90.25 367 PHE B CA 1
ATOM 8677 C C . PHE B 1 367 ? 9.234 -5.543 -18.188 1 90.25 367 PHE B C 1
ATOM 8679 O O . PHE B 1 367 ? 8.852 -4.445 -18.594 1 90.25 367 PHE B O 1
ATOM 8686 N N . LEU B 1 368 ? 10.477 -5.824 -17.984 1 86.88 368 LEU B N 1
ATOM 8687 C CA . LEU B 1 368 ? 11.523 -4.836 -18.219 1 86.88 368 LEU B CA 1
ATOM 8688 C C . LEU B 1 368 ? 11.586 -4.426 -19.688 1 86.88 368 LEU B C 1
ATOM 8690 O O . LEU B 1 368 ? 11.789 -3.252 -20 1 86.88 368 LEU B O 1
ATOM 8694 N N . SER B 1 369 ? 11.414 -5.363 -20.531 1 85.06 369 SER B N 1
ATOM 8695 C CA . SER B 1 369 ? 11.43 -5.082 -21.969 1 85.06 369 SER B CA 1
ATOM 8696 C C . SER B 1 369 ? 10.297 -4.133 -22.359 1 85.06 369 SER B C 1
ATOM 8698 O O . SER B 1 369 ? 10.508 -3.197 -23.125 1 85.06 369 SER B O 1
ATOM 8700 N N . LYS B 1 370 ? 9.172 -4.34 -21.812 1 87.44 370 LYS B N 1
ATOM 8701 C CA . LYS B 1 370 ? 8.023 -3.496 -22.125 1 87.44 370 LYS B CA 1
ATOM 8702 C C . LYS B 1 370 ? 8.172 -2.115 -21.484 1 87.44 370 LYS B C 1
ATOM 8704 O O . LYS B 1 370 ? 7.875 -1.101 -22.125 1 87.44 370 LYS B O 1
ATOM 8709 N N . MET B 1 371 ? 8.656 -2.113 -20.297 1 90 371 MET B N 1
ATOM 8710 C CA . MET B 1 371 ? 8.758 -0.855 -19.562 1 90 371 MET B CA 1
ATOM 8711 C C . MET B 1 371 ? 9.859 0.022 -20.141 1 90 371 MET B C 1
ATOM 8713 O O . MET B 1 371 ? 9.742 1.249 -20.156 1 90 371 MET B O 1
ATOM 8717 N N . SER B 1 372 ? 10.953 -0.563 -20.594 1 86.94 372 SER B N 1
ATOM 8718 C CA . SER B 1 372 ? 12.07 0.192 -21.156 1 86.94 372 SER B CA 1
ATOM 8719 C C . SER B 1 372 ? 11.641 0.966 -22.391 1 86.94 372 SER B C 1
ATOM 8721 O O . SER B 1 372 ? 12.266 1.963 -22.766 1 86.94 372 SER B O 1
ATOM 8723 N N . LYS B 1 373 ? 10.578 0.547 -23 1 89.06 373 LYS B N 1
ATOM 8724 C CA . LYS B 1 373 ? 10.094 1.193 -24.219 1 89.06 373 LYS B CA 1
ATOM 8725 C C . LYS B 1 373 ? 9.148 2.346 -23.891 1 89.06 373 LYS B C 1
ATOM 8727 O O . LYS B 1 373 ? 8.797 3.137 -24.766 1 89.06 373 LYS B O 1
ATOM 8732 N N . ARG B 1 374 ? 8.828 2.393 -22.672 1 91.75 374 ARG B N 1
ATOM 8733 C CA . ARG B 1 374 ? 7.953 3.479 -22.25 1 91.75 374 ARG B CA 1
ATOM 8734 C C . ARG B 1 374 ? 8.766 4.699 -21.828 1 91.75 374 ARG B C 1
ATOM 8736 O O . ARG B 1 374 ? 9.594 4.617 -20.922 1 91.75 374 ARG B O 1
ATOM 8743 N N . GLU B 1 375 ? 8.484 5.828 -22.344 1 92.25 375 GLU B N 1
ATOM 8744 C CA . GLU B 1 375 ? 9.227 7.047 -22.047 1 92.25 375 GLU B CA 1
ATOM 8745 C C . GLU B 1 375 ? 9.062 7.465 -20.594 1 92.25 375 GLU B C 1
ATOM 8747 O O . GLU B 1 375 ? 10.016 7.918 -19.953 1 92.25 375 GLU B O 1
ATOM 8752 N N . SER B 1 376 ? 7.883 7.293 -20.109 1 92 376 SER B N 1
ATOM 8753 C CA . SER B 1 376 ? 7.602 7.715 -18.75 1 92 376 SER B CA 1
ATOM 8754 C C . SER B 1 376 ? 8.383 6.879 -17.734 1 92 376 SER B C 1
ATOM 8756 O O . SER B 1 376 ? 8.68 7.344 -16.625 1 92 376 SER B O 1
ATOM 8758 N N . PHE B 1 377 ? 8.781 5.711 -18.094 1 93.31 377 PHE B N 1
ATOM 8759 C CA . PHE B 1 377 ? 9.453 4.797 -17.172 1 93.31 377 PHE B CA 1
ATOM 8760 C C . PHE B 1 377 ? 10.906 5.191 -16.969 1 93.31 377 PHE B C 1
ATOM 8762 O O . PHE B 1 377 ? 11.57 4.719 -16.047 1 93.31 377 PHE B O 1
ATOM 8769 N N . GLN B 1 378 ? 11.406 6.141 -17.781 1 92.44 378 GLN B N 1
ATOM 8770 C CA . GLN B 1 378 ? 12.773 6.621 -17.641 1 92.44 378 GLN B CA 1
ATOM 8771 C C . GLN B 1 378 ? 12.984 7.289 -16.281 1 92.44 378 GLN B C 1
ATOM 8773 O O . GLN B 1 378 ? 14.078 7.211 -15.703 1 92.44 378 GLN B O 1
ATOM 8778 N N . ALA B 1 379 ? 11.938 7.871 -15.797 1 93.44 379 ALA B N 1
ATOM 8779 C CA . ALA B 1 379 ? 12.016 8.531 -14.492 1 93.44 379 ALA B CA 1
ATOM 8780 C C . ALA B 1 379 ? 12.234 7.52 -13.375 1 93.44 379 ALA B C 1
ATOM 8782 O O . ALA B 1 379 ? 12.789 7.855 -12.328 1 93.44 379 ALA B O 1
ATOM 8783 N N . ILE B 1 380 ? 11.812 6.34 -13.617 1 92.75 380 ILE B N 1
ATOM 8784 C CA . ILE B 1 380 ? 11.984 5.285 -12.625 1 92.75 380 ILE B CA 1
ATOM 8785 C C . ILE B 1 380 ? 13.305 4.551 -12.867 1 92.75 380 ILE B C 1
ATOM 8787 O O . ILE B 1 380 ? 14.047 4.266 -11.93 1 92.75 380 ILE B O 1
ATOM 8791 N N . MET B 1 381 ? 13.602 4.305 -14.117 1 89.62 381 MET B N 1
ATOM 8792 C CA . MET B 1 381 ? 14.812 3.58 -14.477 1 89.62 381 MET B CA 1
ATOM 8793 C C . MET B 1 381 ? 16.062 4.383 -14.102 1 89.62 381 MET B C 1
ATOM 8795 O O . MET B 1 381 ? 17.094 3.811 -13.758 1 89.62 381 MET B O 1
ATOM 8799 N N . ASN B 1 382 ? 15.922 5.688 -14.141 1 90.44 382 ASN B N 1
ATOM 8800 C CA . ASN B 1 382 ? 17.047 6.566 -13.844 1 90.44 382 ASN B CA 1
ATOM 8801 C C . ASN B 1 382 ? 16.875 7.273 -12.5 1 90.44 382 ASN B C 1
ATOM 8803 O O . ASN B 1 382 ? 17.375 8.383 -12.312 1 90.44 382 ASN B O 1
ATOM 8807 N N . ALA B 1 383 ? 16.156 6.621 -11.609 1 89.94 383 ALA B N 1
ATOM 8808 C CA . ALA B 1 383 ? 15.875 7.168 -10.281 1 89.94 383 ALA B CA 1
ATOM 8809 C C . ALA B 1 383 ? 17.141 7.215 -9.438 1 89.94 383 ALA B C 1
ATOM 8811 O O . ALA B 1 383 ? 17.141 7.746 -8.328 1 89.94 383 ALA B O 1
ATOM 8812 N N . LEU B 1 384 ? 18.25 6.785 -9.914 1 91.06 384 LEU B N 1
ATOM 8813 C CA . LEU B 1 384 ? 19.516 6.723 -9.172 1 91.06 384 LEU B CA 1
ATOM 8814 C C . LEU B 1 384 ? 19.969 8.125 -8.766 1 91.06 384 LEU B C 1
ATOM 8816 O O . LEU B 1 384 ? 20.672 8.289 -7.766 1 91.06 384 LEU B O 1
ATOM 8820 N N . VAL B 1 385 ? 19.5 9.102 -9.5 1 95.12 385 VAL B N 1
ATOM 8821 C CA . VAL B 1 385 ? 19.922 10.469 -9.219 1 95.12 385 VAL B CA 1
ATOM 8822 C C . VAL B 1 385 ? 19.219 10.977 -7.957 1 95.12 385 VAL B C 1
ATOM 8824 O O . VAL B 1 385 ? 19.594 12.008 -7.398 1 95.12 385 VAL B O 1
ATOM 8827 N N . SER B 1 386 ? 18.188 10.25 -7.488 1 96.12 386 SER B N 1
ATOM 8828 C CA . SER B 1 386 ? 17.531 10.625 -6.242 1 96.12 386 SER B CA 1
ATOM 8829 C C . SER B 1 386 ? 18.531 10.648 -5.078 1 96.12 386 SER B C 1
ATOM 8831 O O . SER B 1 386 ? 18.438 11.5 -4.191 1 96.12 386 SER B O 1
ATOM 8833 N N . VAL B 1 387 ? 19.484 9.766 -5.094 1 96.62 387 VAL B N 1
ATOM 8834 C CA . VAL B 1 387 ? 20.516 9.703 -4.059 1 96.62 387 VAL B CA 1
ATOM 8835 C C . VAL B 1 387 ? 21.438 10.922 -4.164 1 96.62 387 VAL B C 1
ATOM 8837 O O . VAL B 1 387 ? 21.891 11.453 -3.148 1 96.62 387 VAL B O 1
ATOM 8840 N N . ASP B 1 388 ? 21.688 11.359 -5.355 1 98.12 388 ASP B N 1
ATOM 8841 C CA . ASP B 1 388 ? 22.547 12.523 -5.586 1 98.12 388 ASP B CA 1
ATOM 8842 C C . ASP B 1 388 ? 21.891 13.797 -5.027 1 98.12 388 ASP B C 1
ATOM 8844 O O . ASP B 1 388 ? 22.594 14.719 -4.613 1 98.12 388 ASP B O 1
ATOM 8848 N N . THR B 1 389 ? 20.562 13.797 -5.031 1 98.5 389 THR B N 1
ATOM 8849 C CA . THR B 1 389 ? 19.859 14.906 -4.387 1 98.5 389 THR B CA 1
ATOM 8850 C C . THR B 1 389 ? 20.266 15.008 -2.914 1 98.5 389 THR B C 1
ATOM 8852 O O . THR B 1 389 ? 20.484 16.109 -2.4 1 98.5 389 THR B O 1
ATOM 8855 N N . PHE B 1 390 ? 20.391 13.906 -2.275 1 98.31 390 PHE B N 1
ATOM 8856 C CA . PHE B 1 390 ? 20.734 13.898 -0.858 1 98.31 390 PHE B CA 1
ATOM 8857 C C . PHE B 1 390 ? 22.188 14.344 -0.646 1 98.31 390 PHE B C 1
ATOM 8859 O O . PHE B 1 390 ? 22.484 15.016 0.341 1 98.31 390 PHE B O 1
ATOM 8866 N N . PHE B 1 391 ? 23.094 13.961 -1.552 1 98.62 391 PHE B N 1
ATOM 8867 C CA . PHE B 1 391 ? 24.469 14.445 -1.466 1 98.62 391 PHE B CA 1
ATOM 8868 C C . PHE B 1 391 ? 24.516 15.961 -1.606 1 98.62 391 PHE B C 1
ATOM 8870 O O . PHE B 1 391 ? 25.234 16.641 -0.858 1 98.62 391 PHE B O 1
ATOM 8877 N N . ALA B 1 392 ? 23.766 16.453 -2.559 1 98.56 392 ALA B N 1
ATOM 8878 C CA . ALA B 1 392 ? 23.719 17.906 -2.773 1 98.56 392 ALA B CA 1
ATOM 8879 C C . ALA B 1 392 ? 23.172 18.625 -1.542 1 98.56 392 ALA B C 1
ATOM 8881 O O . ALA B 1 392 ? 23.719 19.656 -1.131 1 98.56 392 ALA B O 1
ATOM 8882 N N . LEU B 1 393 ? 22.125 18.047 -0.967 1 98 393 LEU B N 1
ATOM 8883 C CA . LEU B 1 393 ? 21.531 18.641 0.226 1 98 393 LEU B CA 1
ATOM 8884 C C . LEU B 1 393 ? 22.516 18.625 1.391 1 98 393 LEU B C 1
ATOM 8886 O O . LEU B 1 393 ? 22.625 19.609 2.125 1 98 393 LEU B O 1
ATOM 8890 N N . SER B 1 394 ? 23.203 17.531 1.56 1 97.94 394 SER B N 1
ATOM 8891 C CA . SER B 1 394 ? 24.172 17.406 2.645 1 97.94 394 SER B CA 1
ATOM 8892 C C . SER B 1 394 ? 25.297 18.438 2.521 1 97.94 394 SER B C 1
ATOM 8894 O O . SER B 1 394 ? 25.641 19.094 3.504 1 97.94 394 SER B O 1
ATOM 8896 N N . GLY B 1 395 ? 25.828 18.578 1.3 1 98.44 395 GLY B N 1
ATOM 8897 C CA . GLY B 1 395 ? 26.859 19.562 1.082 1 98.44 395 GLY B CA 1
ATOM 8898 C C . GLY B 1 395 ? 26.391 20.984 1.308 1 98.44 395 GLY B C 1
ATOM 8899 O O . GLY B 1 395 ? 27.078 21.781 1.94 1 98.44 395 GLY B O 1
ATOM 8900 N N . LEU B 1 396 ? 25.219 21.25 0.821 1 98 396 LEU B N 1
ATOM 8901 C CA . LEU B 1 396 ? 24.672 22.609 0.902 1 98 396 LEU B CA 1
ATOM 8902 C C . LEU B 1 396 ? 24.422 23 2.354 1 98 396 LEU B C 1
ATOM 8904 O O . LEU B 1 396 ? 24.859 24.078 2.789 1 98 396 LEU B O 1
ATOM 8908 N N . LEU B 1 397 ? 23.766 22.156 3.109 1 95.88 397 LEU B N 1
ATOM 8909 C CA . LEU B 1 397 ? 23.406 22.469 4.492 1 95.88 397 LEU B CA 1
ATOM 8910 C C . LEU B 1 397 ? 24.656 22.547 5.363 1 95.88 397 LEU B C 1
ATOM 8912 O O . LEU B 1 397 ? 24.766 23.406 6.242 1 95.88 397 LEU B O 1
ATOM 8916 N N . LEU B 1 398 ? 25.562 21.641 5.094 1 97.19 398 LEU B N 1
ATOM 8917 C CA . LEU B 1 398 ? 26.812 21.656 5.836 1 97.19 398 LEU B CA 1
ATOM 8918 C C . LEU B 1 398 ? 27.547 22.969 5.648 1 97.19 398 LEU B C 1
ATOM 8920 O O . LEU B 1 398 ? 27.969 23.594 6.621 1 97.19 398 LEU B O 1
ATOM 8924 N N . SER B 1 399 ? 27.703 23.344 4.406 1 97.38 399 SER B N 1
ATOM 8925 C CA . SER B 1 399 ? 28.406 24.578 4.082 1 97.38 399 SER B CA 1
ATOM 8926 C C . SER B 1 399 ? 27.688 25.797 4.641 1 97.38 399 SER B C 1
ATOM 8928 O O . SER B 1 399 ? 28.297 26.641 5.301 1 97.38 399 SER B O 1
ATOM 8930 N N . TYR B 1 400 ? 26.453 25.859 4.457 1 94.88 400 TYR B N 1
ATOM 8931 C CA . TYR B 1 400 ? 25.641 27 4.891 1 94.88 400 TYR B CA 1
ATOM 8932 C C . TYR B 1 400 ? 25.688 27.172 6.402 1 94.88 400 TYR B C 1
ATOM 8934 O O . TYR B 1 400 ? 25.969 28.266 6.902 1 94.88 400 TYR B O 1
ATOM 8942 N N . LEU B 1 401 ? 25.531 26.141 7.172 1 92.62 401 LEU B N 1
ATOM 8943 C CA . LEU B 1 401 ? 25.438 26.188 8.625 1 92.62 401 LEU B CA 1
ATOM 8944 C C . LEU B 1 401 ? 26.828 26.359 9.25 1 92.62 401 LEU B C 1
ATOM 8946 O O . LEU B 1 401 ? 26.984 27.109 10.211 1 92.62 401 LEU B O 1
ATOM 8950 N N . THR B 1 402 ? 27.812 25.672 8.727 1 95.75 402 THR B N 1
ATOM 8951 C CA . THR B 1 402 ? 29.156 25.75 9.297 1 95.75 402 THR B CA 1
ATOM 8952 C C . THR B 1 402 ? 29.766 27.141 9.078 1 95.75 402 THR B C 1
ATOM 8954 O O . THR B 1 402 ? 30.391 27.688 9.977 1 95.75 402 THR B O 1
ATOM 8957 N N . LEU B 1 403 ? 29.609 27.703 7.922 1 95.75 403 LEU B N 1
ATOM 8958 C CA . LEU B 1 403 ? 30.156 29.031 7.637 1 95.75 403 LEU B CA 1
ATOM 8959 C C . LEU B 1 403 ? 29.469 30.094 8.477 1 95.75 403 LEU B C 1
ATOM 8961 O O . LEU B 1 403 ? 30.109 31.047 8.93 1 95.75 403 LEU B O 1
ATOM 8965 N N . ARG B 1 404 ? 28.219 29.922 8.656 1 92.31 404 ARG B N 1
ATOM 8966 C CA . ARG B 1 404 ? 27.5 30.844 9.539 1 92.31 404 ARG B CA 1
ATOM 8967 C C . ARG B 1 404 ? 28 30.719 10.969 1 92.31 404 ARG B C 1
ATOM 8969 O O . ARG B 1 404 ? 28.125 31.719 11.672 1 92.31 404 ARG B O 1
ATOM 8976 N N . GLU B 1 405 ? 28.25 29.516 11.352 1 92.69 405 GLU B N 1
ATOM 8977 C CA . GLU B 1 405 ? 28.797 29.281 12.68 1 92.69 405 GLU B CA 1
ATOM 8978 C C . GLU B 1 405 ? 30.203 29.859 12.812 1 92.69 405 GLU B C 1
ATOM 8980 O O . GLU B 1 405 ? 30.562 30.438 13.836 1 92.69 405 GLU B O 1
ATOM 8985 N N . MET B 1 406 ? 31.031 29.672 11.836 1 94.31 406 MET B N 1
ATOM 8986 C CA . MET B 1 406 ? 32.375 30.219 11.828 1 94.31 406 MET B CA 1
ATOM 8987 C C . MET B 1 406 ? 32.344 31.734 11.891 1 94.31 406 MET B C 1
ATOM 8989 O O . MET B 1 406 ? 33.156 32.344 12.57 1 94.31 406 MET B O 1
ATOM 8993 N N . GLN B 1 407 ? 31.438 32.281 11.156 1 92.56 407 GLN B N 1
ATOM 8994 C CA . GLN B 1 407 ? 31.297 33.75 11.18 1 92.56 407 GLN B CA 1
ATOM 8995 C C . GLN B 1 407 ? 30.922 34.219 12.578 1 92.56 407 GLN B C 1
ATOM 8997 O O . GLN B 1 407 ? 31.469 35.219 13.055 1 92.56 407 GLN B O 1
ATOM 9002 N N . LYS B 1 408 ? 30.062 33.562 13.188 1 92.06 408 LYS B N 1
ATOM 9003 C CA . LYS B 1 408 ? 29.625 33.938 14.531 1 92.06 408 LYS B CA 1
ATOM 9004 C C . LYS B 1 408 ? 30.75 33.781 15.547 1 92.06 408 LYS B C 1
ATOM 9006 O O . LYS B 1 408 ? 30.812 34.5 16.531 1 92.06 408 LYS B O 1
ATOM 9011 N N . ASN B 1 409 ? 31.688 32.844 15.336 1 93.81 409 ASN B N 1
ATOM 9012 C CA . ASN B 1 409 ? 32.75 32.531 16.297 1 93.81 409 ASN B CA 1
ATOM 9013 C C . ASN B 1 409 ? 34.094 33.031 15.812 1 93.81 409 ASN B C 1
ATOM 9015 O O . ASN B 1 409 ? 35.156 32.469 16.188 1 93.81 409 ASN B O 1
ATOM 9019 N N . ASN B 1 410 ? 34.125 33.906 15.055 1 92.62 410 ASN B N 1
ATOM 9020 C CA . ASN B 1 410 ? 35.344 34.531 14.539 1 92.62 410 ASN B CA 1
ATOM 9021 C C . ASN B 1 410 ? 36.281 33.5 13.914 1 92.62 410 ASN B C 1
ATOM 9023 O O . ASN B 1 410 ? 37.469 33.5 14.18 1 92.62 410 ASN B O 1
ATOM 9027 N N . GLY B 1 411 ? 35.625 32.5 13.25 1 89.06 411 GLY B N 1
ATOM 9028 C CA . GLY B 1 411 ? 36.406 31.547 12.477 1 89.06 411 GLY B CA 1
ATOM 9029 C C . GLY B 1 411 ? 36.781 30.312 13.273 1 89.06 411 GLY B C 1
ATOM 9030 O O . GLY B 1 411 ? 37.375 29.375 12.727 1 89.06 411 GLY B O 1
ATOM 9031 N N . LYS B 1 412 ? 36.562 30.266 14.523 1 91.31 412 LYS B N 1
ATOM 9032 C CA . LYS B 1 412 ? 36.969 29.156 15.375 1 91.31 412 LYS B CA 1
ATOM 9033 C C . LYS B 1 412 ? 35.906 28.062 15.406 1 91.31 412 LYS B C 1
ATOM 9035 O O . LYS B 1 412 ? 34.719 28.344 15.547 1 91.31 412 LYS B O 1
ATOM 9040 N N . ILE B 1 413 ? 36.312 26.844 15.062 1 92.44 413 ILE B N 1
ATOM 9041 C CA . ILE B 1 413 ? 35.469 25.672 15.125 1 92.44 413 ILE B CA 1
ATOM 9042 C C . ILE B 1 413 ? 36.188 24.531 15.812 1 92.44 413 ILE B C 1
ATOM 9044 O O . ILE B 1 413 ? 37.406 24.328 15.594 1 92.44 413 ILE B O 1
ATOM 9048 N N . ASN B 1 414 ? 35.594 23.859 16.828 1 93.06 414 ASN B N 1
ATOM 9049 C CA . ASN B 1 414 ? 36.094 22.625 17.375 1 93.06 414 ASN B CA 1
ATOM 9050 C C . ASN B 1 414 ? 35.875 21.453 16.438 1 93.06 414 ASN B C 1
ATOM 9052 O O . ASN B 1 414 ? 34.844 20.781 16.5 1 93.06 414 ASN B O 1
ATOM 9056 N N . TRP B 1 415 ? 36.875 21.141 15.656 1 94.38 415 TRP B N 1
ATOM 9057 C CA . TRP B 1 415 ? 36.719 20.156 14.594 1 94.38 415 TRP B CA 1
ATOM 9058 C C . TRP B 1 415 ? 36.5 18.75 15.164 1 94.38 415 TRP B C 1
ATOM 9060 O O . TRP B 1 415 ? 35.875 17.906 14.539 1 94.38 415 TRP B O 1
ATOM 9070 N N . ALA B 1 416 ? 37.125 18.438 16.312 1 94.44 416 ALA B N 1
ATOM 9071 C CA . ALA B 1 416 ? 36.875 17.156 16.953 1 94.44 416 ALA B CA 1
ATOM 9072 C C . ALA B 1 416 ? 35.406 16.969 17.281 1 94.44 416 ALA B C 1
ATOM 9074 O O . ALA B 1 416 ? 34.844 15.898 17.031 1 94.44 416 ALA B O 1
ATOM 9075 N N . MET B 1 417 ? 34.812 17.969 17.797 1 92.31 417 MET B N 1
ATOM 9076 C CA . MET B 1 417 ? 33.406 17.922 18.141 1 92.31 417 MET B CA 1
ATOM 9077 C C . MET B 1 417 ? 32.562 17.922 16.875 1 92.31 417 MET B C 1
ATOM 9079 O O . MET B 1 417 ? 31.484 17.312 16.844 1 92.31 417 MET B O 1
ATOM 9083 N N . PHE B 1 418 ? 33.125 18.641 15.883 1 94.31 418 PHE B N 1
ATOM 9084 C CA . PHE B 1 418 ? 32.469 18.672 14.586 1 94.31 418 PHE B CA 1
ATOM 9085 C C . PHE B 1 418 ? 32.281 17.25 14.047 1 94.31 418 PHE B C 1
ATOM 9087 O O . PHE B 1 418 ? 31.188 16.875 13.664 1 94.31 418 PHE B O 1
ATOM 9094 N N . TYR B 1 419 ? 33.281 16.422 14.086 1 96.31 419 TYR B N 1
ATOM 9095 C CA . TYR B 1 419 ? 33.25 15.047 13.594 1 96.31 419 TYR B CA 1
ATOM 9096 C C . TYR B 1 419 ? 32.438 14.156 14.531 1 96.31 419 TYR B C 1
ATOM 9098 O O . TYR B 1 419 ? 31.688 13.289 14.07 1 96.31 419 TYR B O 1
ATOM 9106 N N . PHE B 1 420 ? 32.5 14.398 15.766 1 95.06 420 PHE B N 1
ATOM 9107 C CA . PHE B 1 420 ? 31.812 13.57 16.75 1 95.06 420 PHE B CA 1
ATOM 9108 C C . PHE B 1 420 ? 30.312 13.75 16.641 1 95.06 420 PHE B C 1
ATOM 9110 O O . PHE B 1 420 ? 29.562 12.773 16.703 1 95.06 420 PHE B O 1
ATOM 9117 N N . HIS B 1 421 ? 29.875 14.961 16.5 1 92.88 421 HIS B N 1
ATOM 9118 C CA . HIS B 1 421 ? 28.453 15.25 16.406 1 92.88 421 HIS B CA 1
ATOM 9119 C C . HIS B 1 421 ? 27.797 14.492 15.258 1 92.88 421 HIS B C 1
ATOM 9121 O O . HIS B 1 421 ? 26.734 13.891 15.422 1 92.88 421 HIS B O 1
ATOM 9127 N N . ARG B 1 422 ? 28.422 14.547 14.164 1 94.56 422 ARG B N 1
ATOM 9128 C CA . ARG B 1 422 ? 27.875 13.859 13 1 94.56 422 ARG B CA 1
ATOM 9129 C C . ARG B 1 422 ? 27.859 12.352 13.219 1 94.56 422 ARG B C 1
ATOM 9131 O O . ARG B 1 422 ? 26.891 11.68 12.891 1 94.56 422 ARG B O 1
ATOM 9138 N N . PHE B 1 423 ? 28.984 11.82 13.734 1 96.31 423 PHE B N 1
ATOM 9139 C CA . PHE B 1 423 ? 29.094 10.391 14.008 1 96.31 423 PHE B CA 1
ATOM 9140 C C . PHE B 1 423 ? 28.016 9.938 14.984 1 96.31 423 PHE B C 1
ATOM 9142 O O . PHE B 1 423 ? 27.359 8.914 14.766 1 96.31 423 PHE B O 1
ATOM 9149 N N . TRP B 1 424 ? 27.797 10.742 15.992 1 95.25 424 TRP B N 1
ATOM 9150 C CA . TRP B 1 424 ? 26.828 10.406 17.031 1 95.25 424 TRP B CA 1
ATOM 9151 C C . TRP B 1 424 ? 25.406 10.516 16.516 1 95.25 424 TRP B C 1
ATOM 9153 O O . TRP B 1 424 ? 24.516 9.758 16.938 1 95.25 424 TRP B O 1
ATOM 9163 N N . ARG B 1 425 ? 25.188 11.406 15.641 1 94 425 ARG B N 1
ATOM 9164 C CA . ARG B 1 425 ? 23.859 11.648 15.102 1 94 425 ARG B CA 1
ATOM 9165 C C . ARG B 1 425 ? 23.406 10.508 14.195 1 94 425 ARG B C 1
ATOM 9167 O O . ARG B 1 425 ? 22.234 10.141 14.18 1 94 425 ARG B O 1
ATOM 9174 N N . LEU B 1 426 ? 24.297 9.844 13.555 1 96.69 426 LEU B N 1
ATOM 9175 C CA . LEU B 1 426 ? 23.922 8.875 12.523 1 96.69 426 LEU B CA 1
ATOM 9176 C C . LEU B 1 426 ? 24.125 7.449 13.016 1 96.69 426 LEU B C 1
ATOM 9178 O O . LEU B 1 426 ? 23.312 6.57 12.75 1 96.69 426 LEU B O 1
ATOM 9182 N N . THR B 1 427 ? 25.141 7.16 13.758 1 97.75 427 THR B N 1
ATOM 9183 C CA . THR B 1 427 ? 25.688 5.824 13.953 1 97.75 427 THR B CA 1
ATOM 9184 C C . THR B 1 427 ? 24.781 5 14.875 1 97.75 427 THR B C 1
ATOM 9186 O O . THR B 1 427 ? 24.531 3.82 14.617 1 97.75 427 THR B O 1
ATOM 9189 N N . PRO B 1 428 ? 24.25 5.578 15.969 1 96.31 428 PRO B N 1
ATOM 9190 C CA . PRO B 1 428 ? 23.469 4.738 16.875 1 96.31 428 PRO B CA 1
ATOM 9191 C C . PRO B 1 428 ? 22.266 4.098 16.172 1 96.31 428 PRO B C 1
ATOM 9193 O O . PRO B 1 428 ? 22.078 2.881 16.25 1 96.31 428 PRO B O 1
ATOM 9196 N N . ALA B 1 429 ? 21.453 4.832 15.508 1 97.56 429 ALA B N 1
ATOM 9197 C CA . ALA B 1 429 ? 20.297 4.277 14.797 1 97.56 429 ALA B CA 1
ATOM 9198 C C . ALA B 1 429 ? 20.734 3.291 13.719 1 97.56 429 ALA B C 1
ATOM 9200 O O . ALA B 1 429 ? 20.125 2.236 13.547 1 97.56 429 ALA B O 1
ATOM 9201 N N . TYR B 1 430 ? 21.828 3.623 13.023 1 98.25 430 TYR B N 1
ATOM 9202 C CA . TYR B 1 430 ? 22.391 2.793 11.961 1 98.25 430 TYR B CA 1
ATOM 9203 C C . TYR B 1 430 ? 22.812 1.431 12.492 1 98.25 430 TYR B C 1
ATOM 9205 O O . TYR B 1 430 ? 22.359 0.396 12 1 98.25 430 TYR B O 1
ATOM 9213 N N . MET B 1 431 ? 23.5 1.427 13.539 1 97.44 431 MET B N 1
ATOM 9214 C CA . MET B 1 431 ? 24.062 0.194 14.094 1 97.44 431 MET B CA 1
ATOM 9215 C C . MET B 1 431 ? 22.984 -0.615 14.812 1 97.44 431 MET B C 1
ATOM 9217 O O . MET B 1 431 ? 23.016 -1.847 14.797 1 97.44 431 MET B O 1
ATOM 9221 N N . MET B 1 432 ? 22.078 0.04 15.422 1 96.88 432 MET B N 1
ATOM 9222 C CA . MET B 1 432 ? 21 -0.678 16.094 1 96.88 432 MET B CA 1
ATOM 9223 C C . MET B 1 432 ? 20.094 -1.377 15.078 1 96.88 432 MET B C 1
ATOM 9225 O O . MET B 1 432 ? 19.688 -2.521 15.281 1 96.88 432 MET B O 1
ATOM 9229 N N . VAL B 1 433 ? 19.734 -0.656 13.984 1 97.81 433 VAL B N 1
ATOM 9230 C CA . VAL B 1 433 ? 18.938 -1.268 12.93 1 97.81 433 VAL B CA 1
ATOM 9231 C C . VAL B 1 433 ? 19.672 -2.457 12.336 1 97.81 433 VAL B C 1
ATOM 9233 O O . VAL B 1 433 ? 19.094 -3.512 12.086 1 97.81 433 VAL B O 1
ATOM 9236 N N . LEU B 1 434 ? 21 -2.281 12.125 1 97.62 434 LEU B N 1
ATOM 9237 C CA . LEU B 1 434 ? 21.828 -3.369 11.602 1 97.62 434 LEU B CA 1
ATOM 9238 C C . LEU B 1 434 ? 21.812 -4.562 12.555 1 97.62 434 LEU B C 1
ATOM 9240 O O . LEU B 1 434 ? 21.625 -5.703 12.117 1 97.62 434 LEU B O 1
ATOM 9244 N N . PHE B 1 435 ? 21.953 -4.293 13.812 1 96.94 435 PHE B N 1
ATOM 9245 C CA . PHE B 1 435 ? 22 -5.359 14.805 1 96.94 435 PHE B CA 1
ATOM 9246 C C . PHE B 1 435 ? 20.672 -6.105 14.867 1 96.94 435 PHE B C 1
ATOM 9248 O O . PHE B 1 435 ? 20.641 -7.34 14.891 1 96.94 435 PHE B O 1
ATOM 9255 N N . VAL B 1 436 ? 19.562 -5.426 14.883 1 96.81 436 VAL B N 1
ATOM 9256 C CA . VAL B 1 436 ? 18.25 -6.043 14.938 1 96.81 436 VAL B CA 1
ATOM 9257 C C . VAL B 1 436 ? 18 -6.852 13.664 1 96.81 436 VAL B C 1
ATOM 9259 O O . VAL B 1 436 ? 17.469 -7.965 13.727 1 96.81 436 VAL B O 1
ATOM 9262 N N . ASN B 1 437 ? 18.422 -6.32 12.562 1 96.81 437 ASN B N 1
ATOM 9263 C CA . ASN B 1 437 ? 18.25 -6.996 11.281 1 96.81 437 ASN B CA 1
ATOM 9264 C C . ASN B 1 437 ? 19.016 -8.312 11.234 1 96.81 437 ASN B C 1
ATOM 9266 O O . ASN B 1 437 ? 18.453 -9.359 10.906 1 96.81 437 ASN B O 1
ATOM 9270 N N . VAL B 1 438 ? 20.25 -8.297 11.633 1 96 438 VAL B N 1
ATOM 9271 C CA . VAL B 1 438 ? 21.109 -9.469 11.531 1 96 438 VAL B CA 1
ATOM 9272 C C . VAL B 1 438 ? 20.688 -10.516 12.562 1 96 438 VAL B C 1
ATOM 9274 O O . VAL B 1 438 ? 20.766 -11.719 12.297 1 96 438 VAL B O 1
ATOM 9277 N N . SER B 1 439 ? 20.172 -10.102 13.68 1 96 439 SER B N 1
ATOM 9278 C CA . SER B 1 439 ? 19.891 -11.016 14.789 1 96 439 SER B CA 1
ATOM 9279 C C . SER B 1 439 ? 18.484 -11.57 14.711 1 96 439 SER B C 1
ATOM 9281 O O . SER B 1 439 ? 18.219 -12.695 15.148 1 96 439 SER B O 1
ATOM 9283 N N . LEU B 1 440 ? 17.562 -10.812 14.117 1 95.75 440 LEU B N 1
ATOM 9284 C CA . LEU B 1 440 ? 16.172 -11.211 14.305 1 95.75 440 LEU B CA 1
ATOM 9285 C C . LEU B 1 440 ? 15.5 -11.469 12.961 1 95.75 440 LEU B C 1
ATOM 9287 O O . LEU B 1 440 ? 14.422 -12.055 12.914 1 95.75 440 LEU B O 1
ATOM 9291 N N . ALA B 1 441 ? 16.031 -11.086 11.867 1 94.56 441 ALA B N 1
ATOM 9292 C CA . ALA B 1 441 ? 15.383 -11.172 10.562 1 94.56 441 ALA B CA 1
ATOM 9293 C C . ALA B 1 441 ? 14.914 -12.594 10.273 1 94.56 441 ALA B C 1
ATOM 9295 O O . ALA B 1 441 ? 13.852 -12.797 9.695 1 94.56 441 ALA B O 1
ATOM 9296 N N . ARG B 1 442 ? 15.68 -13.609 10.617 1 91.06 442 ARG B N 1
ATOM 9297 C CA . ARG B 1 442 ? 15.367 -15 10.297 1 91.06 442 ARG B CA 1
ATOM 9298 C C . ARG B 1 442 ? 14.07 -15.438 10.961 1 91.06 442 ARG B C 1
ATOM 9300 O O . ARG B 1 442 ? 13.438 -16.391 10.523 1 91.06 442 ARG B O 1
ATOM 9307 N N . TYR B 1 443 ? 13.641 -14.711 12.023 1 91.69 443 TYR B N 1
ATOM 9308 C CA . TYR B 1 443 ? 12.461 -15.109 12.781 1 91.69 443 TYR B CA 1
ATOM 9309 C C . TYR B 1 443 ? 11.227 -14.344 12.32 1 91.69 443 TYR B C 1
ATOM 9311 O O . TYR B 1 443 ? 10.133 -14.539 12.852 1 91.69 443 TYR B O 1
ATOM 9319 N N . TRP B 1 444 ? 11.336 -13.516 11.359 1 92 444 TRP B N 1
ATOM 9320 C CA . TRP B 1 444 ? 10.25 -12.602 10.992 1 92 444 TRP B CA 1
ATOM 9321 C C . TRP B 1 444 ? 9.375 -13.211 9.906 1 92 444 TRP B C 1
ATOM 9323 O O . TRP B 1 444 ? 8.359 -12.625 9.523 1 92 444 TRP B O 1
ATOM 9333 N N . GLY B 1 445 ? 9.727 -14.398 9.438 1 90.06 445 GLY B N 1
ATOM 9334 C CA . GLY B 1 445 ? 8.906 -14.922 8.352 1 90.06 445 GLY B CA 1
ATOM 9335 C C . GLY B 1 445 ? 9.203 -16.375 8.031 1 90.06 445 GLY B C 1
ATOM 9336 O O . GLY B 1 445 ? 9.914 -17.047 8.781 1 90.06 445 GLY B O 1
ATOM 9337 N N . ASP B 1 446 ? 8.5 -16.844 7.078 1 90.69 446 ASP B N 1
ATOM 9338 C CA . ASP B 1 446 ? 8.641 -18.188 6.504 1 90.69 446 ASP B CA 1
ATOM 9339 C C . ASP B 1 446 ? 8.125 -18.219 5.066 1 90.69 446 ASP B C 1
ATOM 9341 O O . ASP B 1 446 ? 7.621 -17.219 4.559 1 90.69 446 ASP B O 1
ATOM 9345 N N . GLY B 1 447 ? 8.305 -19.344 4.418 1 91.62 447 GLY B N 1
ATOM 9346 C CA . GLY B 1 447 ? 7.902 -19.484 3.025 1 91.62 447 GLY B CA 1
ATOM 9347 C C . GLY B 1 447 ? 8.938 -20.203 2.178 1 91.62 447 GLY B C 1
ATOM 9348 O O . GLY B 1 447 ? 10.055 -20.453 2.637 1 91.62 447 GLY B O 1
ATOM 9349 N N . PRO B 1 448 ? 8.5 -20.453 0.995 1 92.94 448 PRO B N 1
ATOM 9350 C CA . PRO B 1 448 ? 9.391 -21.234 0.133 1 92.94 448 PRO B CA 1
ATOM 9351 C C . PRO B 1 448 ? 10.672 -20.5 -0.22 1 92.94 448 PRO B C 1
ATOM 9353 O O . PRO B 1 448 ? 11.703 -21.125 -0.467 1 92.94 448 PRO B O 1
ATOM 9356 N N . LEU B 1 449 ? 10.602 -19.172 -0.2 1 91.69 449 LEU B N 1
ATOM 9357 C CA . LEU B 1 449 ? 11.766 -18.391 -0.621 1 91.69 449 LEU B CA 1
ATOM 9358 C C . LEU B 1 449 ? 12.391 -17.672 0.566 1 91.69 449 LEU B C 1
ATOM 9360 O O . LEU B 1 449 ? 13.305 -16.859 0.391 1 91.69 449 LEU B O 1
ATOM 9364 N N . TRP B 1 450 ? 11.93 -17.922 1.76 1 91.25 450 TRP B N 1
ATOM 9365 C CA . TRP B 1 450 ? 12.445 -17.25 2.951 1 91.25 450 TRP B CA 1
ATOM 9366 C C . TRP B 1 450 ? 13.859 -17.719 3.266 1 91.25 450 TRP B C 1
ATOM 9368 O O . TRP B 1 450 ? 14.117 -18.922 3.373 1 91.25 450 TRP B O 1
ATOM 9378 N N . PRO B 1 451 ? 14.789 -16.781 3.414 1 87.69 451 PRO B N 1
ATOM 9379 C CA . PRO B 1 451 ? 16.141 -17.172 3.809 1 87.69 451 PRO B CA 1
ATOM 9380 C C . PRO B 1 451 ? 16.234 -17.562 5.281 1 87.69 451 PRO B C 1
ATOM 9382 O O . PRO B 1 451 ? 16.094 -16.703 6.16 1 87.69 451 PRO B O 1
ATOM 9385 N N . LYS B 1 452 ? 16.594 -18.703 5.582 1 83.44 452 LYS B N 1
ATOM 9386 C CA . LYS B 1 452 ? 16.625 -19.234 6.945 1 83.44 452 LYS B CA 1
ATOM 9387 C C . LYS B 1 452 ? 17.703 -18.547 7.781 1 83.44 452 LYS B C 1
ATOM 9389 O O . LYS B 1 452 ? 17.609 -18.484 9.008 1 83.44 452 LYS B O 1
ATOM 9394 N N . ASP B 1 453 ? 18.734 -18.078 7.109 1 85.75 453 ASP B N 1
ATOM 9395 C CA . ASP B 1 453 ? 19.828 -17.453 7.84 1 85.75 453 ASP B CA 1
ATOM 9396 C C . ASP B 1 453 ? 19.703 -15.938 7.828 1 85.75 453 ASP B C 1
ATOM 9398 O O . ASP B 1 453 ? 20.625 -15.227 8.227 1 85.75 453 ASP B O 1
ATOM 9402 N N . GLY B 1 454 ? 18.625 -15.477 7.41 1 89.69 454 GLY B N 1
ATOM 9403 C CA . GLY B 1 454 ? 18.422 -14.039 7.363 1 89.69 454 GLY B CA 1
ATOM 9404 C C . GLY B 1 454 ? 18.812 -13.43 6.027 1 89.69 454 GLY B C 1
ATOM 9405 O O . GLY B 1 454 ? 19.031 -14.148 5.051 1 89.69 454 GLY B O 1
ATOM 9406 N N . PHE B 1 455 ? 18.891 -12.133 5.984 1 90.94 455 PHE B N 1
ATOM 9407 C CA . PHE B 1 455 ? 19.078 -11.414 4.727 1 90.94 455 PHE B CA 1
ATOM 9408 C C . PHE B 1 455 ? 20.547 -11.18 4.438 1 90.94 455 PHE B C 1
ATOM 9410 O O . PHE B 1 455 ? 20.938 -10.93 3.293 1 90.94 455 PHE B O 1
ATOM 9417 N N . GLU B 1 456 ? 21.359 -11.203 5.508 1 92.56 456 GLU B N 1
ATOM 9418 C CA . GLU B 1 456 ? 22.766 -10.852 5.387 1 92.56 456 GLU B CA 1
ATOM 9419 C C . GLU B 1 456 ? 23.641 -12.094 5.336 1 92.56 456 GLU B C 1
ATOM 9421 O O . GLU B 1 456 ? 23.344 -13.102 5.973 1 92.56 456 GLU B O 1
ATOM 9426 N N . GLN B 1 457 ? 24.734 -12 4.609 1 87 457 GLN B N 1
ATOM 9427 C CA . GLN B 1 457 ? 25.688 -13.102 4.531 1 87 457 GLN B CA 1
ATOM 9428 C C . GLN B 1 457 ? 26.391 -13.312 5.867 1 87 457 GLN B C 1
ATOM 9430 O O . GLN B 1 457 ? 26.922 -12.359 6.457 1 87 457 GLN B O 1
ATOM 9435 N N . ASN B 1 458 ? 26.344 -14.445 6.32 1 87.75 458 ASN B N 1
ATOM 9436 C CA . ASN B 1 458 ? 27 -14.844 7.562 1 87.75 458 ASN B CA 1
ATOM 9437 C C . ASN B 1 458 ? 26.688 -13.883 8.703 1 87.75 458 ASN B C 1
ATOM 9439 O O . ASN B 1 458 ? 27.562 -13.531 9.492 1 87.75 458 ASN B O 1
ATOM 9443 N N . TYR B 1 459 ? 25.562 -13.344 8.75 1 89.56 459 TYR B N 1
ATOM 9444 C CA . TYR B 1 459 ? 25.094 -12.453 9.805 1 89.56 459 TYR B CA 1
ATOM 9445 C C . TYR B 1 459 ? 26.031 -11.266 9.977 1 89.56 459 TYR B C 1
ATOM 9447 O O . TYR B 1 459 ? 26.172 -10.742 11.086 1 89.56 459 TYR B O 1
ATOM 9455 N N . CYS B 1 460 ? 26.828 -10.953 8.984 1 92.81 460 CYS B N 1
ATOM 9456 C CA . CYS B 1 460 ? 27.781 -9.836 8.992 1 92.81 460 CYS B CA 1
ATOM 9457 C C . CYS B 1 460 ? 28.828 -10.008 10.086 1 92.81 460 CYS B C 1
ATOM 9459 O O . CYS B 1 460 ? 29.359 -9.023 10.602 1 92.81 460 CYS B O 1
ATOM 9461 N N . GLU B 1 461 ? 29.078 -11.125 10.492 1 90.69 461 GLU B N 1
ATOM 9462 C CA . GLU B 1 461 ? 29.969 -11.391 11.617 1 90.69 461 GLU B CA 1
ATOM 9463 C C . GLU B 1 461 ? 31.359 -10.836 11.359 1 90.69 461 GLU B C 1
ATOM 9465 O O . GLU B 1 461 ? 31.984 -10.266 12.258 1 90.69 461 GLU B O 1
ATOM 9470 N N . ASP B 1 462 ? 31.844 -10.898 10.141 1 90.94 462 ASP B N 1
ATOM 9471 C CA . ASP B 1 462 ? 33.219 -10.492 9.852 1 90.94 462 ASP B CA 1
ATOM 9472 C C . ASP B 1 462 ? 33.25 -9.141 9.141 1 90.94 462 ASP B C 1
ATOM 9474 O O . ASP B 1 462 ? 34.312 -8.641 8.789 1 90.94 462 ASP B O 1
ATOM 9478 N N . THR B 1 463 ? 32.094 -8.539 8.953 1 94.19 463 THR B N 1
ATOM 9479 C CA . THR B 1 463 ? 32.125 -7.363 8.086 1 94.19 463 THR B CA 1
ATOM 9480 C C . THR B 1 463 ? 31.391 -6.191 8.758 1 94.19 463 THR B C 1
ATOM 9482 O O . THR B 1 463 ? 31.484 -5.055 8.281 1 94.19 463 THR B O 1
ATOM 9485 N N . TRP B 1 464 ? 30.75 -6.375 9.906 1 94.69 464 TRP B N 1
ATOM 9486 C CA . TRP B 1 464 ? 29.938 -5.336 10.539 1 94.69 464 TRP B CA 1
ATOM 9487 C C . TRP B 1 464 ? 30.781 -4.117 10.883 1 94.69 464 TRP B C 1
ATOM 9489 O O . TRP B 1 464 ? 30.297 -2.988 10.875 1 94.69 464 TRP B O 1
ATOM 9499 N N . TRP B 1 465 ? 32.094 -4.25 11.219 1 95.62 465 TRP B N 1
ATOM 9500 C CA . TRP B 1 465 ? 32.969 -3.16 11.633 1 95.62 465 TRP B CA 1
ATOM 9501 C C . TRP B 1 465 ? 33.219 -2.199 10.477 1 95.62 465 TRP B C 1
ATOM 9503 O O . TRP B 1 465 ? 33.531 -1.019 10.688 1 95.62 465 TRP B O 1
ATOM 9513 N N . ARG B 1 466 ? 33.125 -2.705 9.242 1 97.06 466 ARG B N 1
ATOM 9514 C CA . ARG B 1 466 ? 33.25 -1.836 8.078 1 97.06 466 ARG B CA 1
ATOM 9515 C C . ARG B 1 466 ? 32.156 -0.799 8.039 1 97.06 466 ARG B C 1
ATOM 9517 O O . ARG B 1 466 ? 32.344 0.338 7.609 1 97.06 466 ARG B O 1
ATOM 9524 N N . ASN B 1 467 ? 30.938 -1.251 8.445 1 97.5 467 ASN B N 1
ATOM 9525 C CA . ASN B 1 467 ? 29.812 -0.326 8.523 1 97.5 467 ASN B CA 1
ATOM 9526 C C . ASN B 1 467 ? 30 0.701 9.633 1 97.5 467 ASN B C 1
ATOM 9528 O O . ASN B 1 467 ? 29.719 1.886 9.453 1 97.5 467 ASN B O 1
ATOM 9532 N N . LEU B 1 468 ? 30.516 0.276 10.734 1 97.31 468 LEU B N 1
ATOM 9533 C CA . LEU B 1 468 ? 30.75 1.155 11.875 1 97.31 468 LEU B CA 1
ATOM 9534 C C . LEU B 1 468 ? 31.75 2.25 11.516 1 97.31 468 LEU B C 1
ATOM 9536 O O . LEU B 1 468 ? 31.578 3.404 11.914 1 97.31 468 LEU B O 1
ATOM 9540 N N . LEU B 1 469 ? 32.719 1.9 10.703 1 97.31 469 LEU B N 1
ATOM 9541 C CA . LEU B 1 469 ? 33.781 2.834 10.336 1 97.31 469 LEU B CA 1
ATOM 9542 C C . LEU B 1 469 ? 33.406 3.578 9.055 1 97.31 469 LEU B C 1
ATOM 9544 O O . LEU B 1 469 ? 34.188 4.438 8.602 1 97.31 469 LEU B O 1
ATOM 9548 N N . TYR B 1 470 ? 32.312 3.271 8.469 1 97.88 470 TYR B N 1
ATOM 9549 C CA . TYR B 1 470 ? 31.828 3.92 7.254 1 97.88 470 TYR B CA 1
ATOM 9550 C C . TYR B 1 470 ? 32.812 3.738 6.105 1 97.88 470 TYR B C 1
ATOM 9552 O O . TYR B 1 470 ? 33.125 4.695 5.402 1 97.88 470 TYR B O 1
ATOM 9560 N N . ILE B 1 471 ? 33.344 2.463 5.918 1 97.25 471 ILE B N 1
ATOM 9561 C CA . ILE B 1 471 ? 34.25 2.168 4.828 1 97.25 471 ILE B CA 1
ATOM 9562 C C . ILE B 1 471 ? 33.812 0.917 4.086 1 97.25 471 ILE B C 1
ATOM 9564 O O . ILE B 1 471 ? 34.594 0.264 3.402 1 97.25 471 ILE B O 1
ATOM 9568 N N . ASN B 1 472 ? 32.531 0.511 4.277 1 95.75 472 ASN B N 1
ATOM 9569 C CA . ASN B 1 472 ? 32 -0.711 3.676 1 95.75 472 ASN B CA 1
ATOM 9570 C C . ASN B 1 472 ? 31.984 -0.623 2.154 1 95.75 472 ASN B C 1
ATOM 9572 O O . ASN B 1 472 ? 32.094 -1.641 1.467 1 95.75 472 ASN B O 1
ATOM 9576 N N . ASN B 1 473 ? 31.891 0.585 1.548 1 95.19 473 ASN B N 1
ATOM 9577 C CA . ASN B 1 473 ? 31.828 0.756 0.1 1 95.19 473 ASN B CA 1
ATOM 9578 C C . ASN B 1 473 ? 33.188 0.596 -0.545 1 95.19 473 ASN B C 1
ATOM 9580 O O . ASN B 1 473 ? 33.312 0.538 -1.771 1 95.19 473 ASN B O 1
ATOM 9584 N N . MET B 1 474 ? 34.25 0.502 0.278 1 94.81 474 MET B N 1
ATOM 9585 C CA . MET B 1 474 ? 35.594 0.357 -0.229 1 94.81 474 MET B CA 1
ATOM 9586 C C . MET B 1 474 ? 36 -1.114 -0.358 1 94.81 474 MET B C 1
ATOM 9588 O O . MET B 1 474 ? 37.062 -1.44 -0.882 1 94.81 474 MET B O 1
ATOM 9592 N N . TYR B 1 475 ? 35.094 -1.987 0.06 1 91.12 475 TYR B N 1
ATOM 9593 C CA . TYR B 1 475 ? 35.344 -3.426 -0.001 1 91.12 475 TYR B CA 1
ATOM 9594 C C . TYR B 1 475 ? 34.406 -4.086 -1.012 1 91.12 475 TYR B C 1
ATOM 9596 O O . TYR B 1 475 ? 33.594 -3.408 -1.656 1 91.12 475 TYR B O 1
ATOM 9604 N N . ASP B 1 476 ? 34.531 -5.461 -1.052 1 83.69 476 ASP B N 1
ATOM 9605 C CA . ASP B 1 476 ? 33.75 -6.211 -2.018 1 83.69 476 ASP B CA 1
ATOM 9606 C C . ASP B 1 476 ? 32.25 -6.133 -1.679 1 83.69 476 ASP B C 1
ATOM 9608 O O . ASP B 1 476 ? 31.875 -6.191 -0.507 1 83.69 476 ASP B O 1
ATOM 9612 N N . PHE B 1 477 ? 31.469 -6.031 -2.736 1 79 477 PHE B N 1
ATOM 9613 C CA . PHE B 1 477 ? 30.016 -5.852 -2.607 1 79 477 PHE B CA 1
ATOM 9614 C C . PHE B 1 477 ? 29.375 -7.102 -2.033 1 79 477 PHE B C 1
ATOM 9616 O O . PHE B 1 477 ? 28.422 -7.012 -1.252 1 79 477 PHE B O 1
ATOM 9623 N N . GLY B 1 478 ? 29.797 -8.273 -2.387 1 76.81 478 GLY B N 1
ATOM 9624 C CA . GLY B 1 478 ? 29.188 -9.531 -1.986 1 76.81 478 GLY B CA 1
ATOM 9625 C C . GLY B 1 478 ? 29.094 -9.695 -0.481 1 76.81 478 GLY B C 1
ATOM 9626 O O . GLY B 1 478 ? 28.125 -10.273 0.025 1 76.81 478 GLY B O 1
ATOM 9627 N N . GLY B 1 479 ? 29.969 -9.109 0.288 1 79.56 479 GLY B N 1
ATOM 9628 C CA . GLY B 1 479 ? 29.969 -9.258 1.734 1 79.56 479 GLY B CA 1
ATOM 9629 C C . GLY B 1 479 ? 29.531 -8 2.463 1 79.56 479 GLY B C 1
ATOM 9630 O O . GLY B 1 479 ? 29.719 -7.875 3.672 1 79.56 479 GLY B O 1
ATOM 9631 N N . MET B 1 480 ? 28.938 -7.156 1.763 1 89.44 480 MET B N 1
ATOM 9632 C CA . MET B 1 480 ? 28.562 -5.891 2.379 1 89.44 480 MET B CA 1
ATOM 9633 C C . MET B 1 480 ? 27.281 -6.047 3.191 1 89.44 480 MET B C 1
ATOM 9635 O O . MET B 1 480 ? 26.281 -6.57 2.693 1 89.44 480 MET B O 1
ATOM 9639 N N . CYS B 1 481 ? 27.391 -5.648 4.48 1 93.94 481 CYS B N 1
ATOM 9640 C CA . CYS B 1 481 ? 26.219 -5.652 5.352 1 93.94 481 CYS B CA 1
ATOM 9641 C C . CYS B 1 481 ? 25.297 -4.484 5.031 1 93.94 481 CYS B C 1
ATOM 9643 O O . CYS B 1 481 ? 25.75 -3.35 4.879 1 93.94 481 CYS B O 1
ATOM 9645 N N . MET B 1 482 ? 23.984 -4.812 4.961 1 95.38 482 MET B N 1
ATOM 9646 C CA . MET B 1 482 ? 23.062 -3.756 4.566 1 95.38 482 MET B CA 1
ATOM 9647 C C . MET B 1 482 ? 23.547 -3.045 3.307 1 95.38 482 MET B C 1
ATOM 9649 O O . MET B 1 482 ? 23.953 -1.881 3.361 1 95.38 482 MET B O 1
ATOM 9653 N N . SER B 1 483 ? 23.484 -3.678 2.25 1 92.56 483 SER B N 1
ATOM 9654 C CA . SER B 1 483 ? 24.109 -3.307 0.987 1 92.56 483 SER B CA 1
ATOM 9655 C C . SER B 1 483 ? 23.719 -1.893 0.568 1 92.56 483 SER B C 1
ATOM 9657 O O . SER B 1 483 ? 24.453 -1.223 -0.149 1 92.56 483 SER B O 1
ATOM 9659 N N . TRP B 1 484 ? 22.578 -1.319 1.025 1 95.06 484 TRP B N 1
ATOM 9660 C CA . TRP B 1 484 ? 22.156 0.022 0.638 1 95.06 484 TRP B CA 1
ATOM 9661 C C . TRP B 1 484 ? 22.859 1.08 1.483 1 95.06 484 TRP B C 1
ATOM 9663 O O . TRP B 1 484 ? 22.766 2.277 1.199 1 95.06 484 TRP B O 1
ATOM 9673 N N . SER B 1 485 ? 23.688 0.659 2.457 1 97.06 485 SER B N 1
ATOM 9674 C CA . SER B 1 485 ? 24.344 1.601 3.359 1 97.06 485 SER B CA 1
ATOM 9675 C C . SER B 1 485 ? 25.609 2.18 2.732 1 97.06 485 SER B C 1
ATOM 9677 O O . SER B 1 485 ? 26.312 2.971 3.363 1 97.06 485 SER B O 1
ATOM 9679 N N . TRP B 1 486 ? 25.953 1.845 1.497 1 96.62 486 TRP B N 1
ATOM 9680 C CA . TRP B 1 486 ? 27.062 2.484 0.808 1 96.62 486 TRP B CA 1
ATOM 9681 C C . TRP B 1 486 ? 26.906 4 0.79 1 96.62 486 TRP B C 1
ATOM 9683 O O . TRP B 1 486 ? 27.891 4.742 0.817 1 96.62 486 TRP B O 1
ATOM 9693 N N . TYR B 1 487 ? 25.703 4.461 0.668 1 97.44 487 TYR B N 1
ATOM 9694 C CA . TYR B 1 487 ? 25.406 5.891 0.662 1 97.44 487 TYR B CA 1
ATOM 9695 C C . TYR B 1 487 ? 25.922 6.555 1.932 1 97.44 487 TYR B C 1
ATOM 9697 O O . TYR B 1 487 ? 26.516 7.641 1.877 1 97.44 487 TYR B O 1
ATOM 9705 N N . LEU B 1 488 ? 25.625 5.926 3.094 1 97.75 488 LEU B N 1
ATOM 9706 C CA . LEU B 1 488 ? 26.078 6.484 4.367 1 97.75 488 LEU B CA 1
ATOM 9707 C C . LEU B 1 488 ? 27.594 6.551 4.438 1 97.75 488 LEU B C 1
ATOM 9709 O O . LEU B 1 488 ? 28.156 7.496 5 1 97.75 488 LEU B O 1
ATOM 9713 N N . ALA B 1 489 ? 28.219 5.516 3.896 1 98 489 ALA B N 1
ATOM 9714 C CA . ALA B 1 489 ? 29.688 5.527 3.848 1 98 489 ALA B CA 1
ATOM 9715 C C . ALA B 1 489 ? 30.188 6.703 3.023 1 98 489 ALA B C 1
ATOM 9717 O O . ALA B 1 489 ? 31.078 7.445 3.467 1 98 489 ALA B O 1
ATOM 9718 N N . ASN B 1 490 ? 29.641 6.93 1.882 1 98.19 490 ASN B N 1
ATOM 9719 C CA . ASN B 1 490 ? 30.016 8.055 1.034 1 98.19 490 ASN B CA 1
ATOM 9720 C C . ASN B 1 490 ? 29.766 9.391 1.736 1 98.19 490 ASN B C 1
ATOM 9722 O O . ASN B 1 490 ? 30.641 10.258 1.754 1 98.19 490 ASN B O 1
ATOM 9726 N N . ASP B 1 491 ? 28.594 9.547 2.287 1 97.94 491 ASP B N 1
ATOM 9727 C CA . ASP B 1 491 ? 28.234 10.797 2.938 1 97.94 491 ASP B CA 1
ATOM 9728 C C . ASP B 1 491 ? 29.188 11.133 4.07 1 97.94 491 ASP B C 1
ATOM 9730 O O . ASP B 1 491 ? 29.609 12.281 4.215 1 97.94 491 ASP B O 1
ATOM 9734 N N . MET B 1 492 ? 29.5 10.133 4.867 1 98.06 492 MET B N 1
ATOM 9735 C CA . MET B 1 492 ? 30.438 10.336 5.973 1 98.06 492 MET B CA 1
ATOM 9736 C C . MET B 1 492 ? 31.844 10.656 5.453 1 98.06 492 MET B C 1
ATOM 9738 O O . MET B 1 492 ? 32.531 11.508 6.012 1 98.06 492 MET B O 1
ATOM 9742 N N . GLN B 1 493 ? 32.281 9.977 4.457 1 98.25 493 GLN B N 1
ATOM 9743 C CA . GLN B 1 493 ? 33.562 10.234 3.867 1 98.25 493 GLN B CA 1
ATOM 9744 C C . GLN B 1 493 ? 33.656 11.656 3.314 1 98.25 493 GLN B C 1
ATOM 9746 O O . GLN B 1 493 ? 34.656 12.344 3.512 1 98.25 493 GLN B O 1
ATOM 9751 N N . PHE B 1 494 ? 32.656 12.109 2.615 1 98.5 494 PHE B N 1
ATOM 9752 C CA . PHE B 1 494 ? 32.594 13.484 2.135 1 98.5 494 PHE B CA 1
ATOM 9753 C C . PHE B 1 494 ? 32.625 14.469 3.299 1 98.5 494 PHE B C 1
ATOM 9755 O O . PHE B 1 494 ? 33.312 15.484 3.24 1 98.5 494 PHE B O 1
ATOM 9762 N N . PHE B 1 495 ? 31.891 14.141 4.34 1 98.06 495 PHE B N 1
ATOM 9763 C CA . PHE B 1 495 ? 31.828 14.984 5.531 1 98.06 495 PHE B CA 1
ATOM 9764 C C . PHE B 1 495 ? 33.219 15.133 6.16 1 98.06 495 PHE B C 1
ATOM 9766 O O . PHE B 1 495 ? 33.625 16.234 6.551 1 98.06 495 PHE B O 1
ATOM 9773 N N . VAL B 1 496 ? 33.906 14.055 6.238 1 97.62 496 VAL B N 1
ATOM 9774 C CA . VAL B 1 496 ? 35.25 14.055 6.836 1 97.62 496 VAL B CA 1
ATOM 9775 C C . VAL B 1 496 ? 36.188 14.938 6.02 1 97.62 496 VAL B C 1
ATOM 9777 O O . VAL B 1 496 ? 37.031 15.625 6.578 1 97.62 496 VAL B O 1
ATOM 9780 N N . LEU B 1 497 ? 36 14.992 4.766 1 97.56 497 LEU B N 1
ATOM 9781 C CA . LEU B 1 497 ? 36.844 15.758 3.875 1 97.56 497 LEU B CA 1
ATOM 9782 C C . LEU B 1 497 ? 36.375 17.203 3.771 1 97.56 497 LEU B C 1
ATOM 9784 O O . LEU B 1 497 ? 37.125 18.062 3.283 1 97.56 497 LEU B O 1
ATOM 9788 N N . SER B 1 498 ? 35.281 17.547 4.246 1 97.88 498 SER B N 1
ATOM 9789 C CA . SER B 1 498 ? 34.625 18.812 3.99 1 97.88 498 SER B CA 1
ATOM 9790 C C . SER B 1 498 ? 35.438 20 4.535 1 97.88 498 SER B C 1
ATOM 9792 O O . SER B 1 498 ? 35.438 21.078 3.947 1 97.88 498 SER B O 1
ATOM 9794 N N . PRO B 1 499 ? 36.156 19.859 5.719 1 97.25 499 PRO B N 1
ATOM 9795 C CA . PRO B 1 499 ? 36.938 21 6.215 1 97.25 499 PRO B CA 1
ATOM 9796 C C . PRO B 1 499 ? 38 21.469 5.219 1 97.25 499 PRO B C 1
ATOM 9798 O O . PRO B 1 499 ? 38.375 22.641 5.207 1 97.25 499 PRO B O 1
ATOM 9801 N N . LEU B 1 500 ? 38.438 20.578 4.379 1 97.62 500 LEU B N 1
ATOM 9802 C CA . LEU B 1 500 ? 39.438 20.938 3.365 1 97.62 500 LEU B CA 1
ATOM 9803 C C . LEU B 1 500 ? 38.844 21.938 2.369 1 97.62 500 LEU B C 1
ATOM 9805 O O . LEU B 1 500 ? 39.594 22.703 1.742 1 97.62 500 LEU B O 1
ATOM 9809 N N . MET B 1 501 ? 37.594 22.016 2.256 1 98.19 501 MET B N 1
ATOM 9810 C CA . MET B 1 501 ? 36.906 22.938 1.344 1 98.19 501 MET B CA 1
ATOM 9811 C C . MET B 1 501 ? 36.312 24.125 2.104 1 98.19 501 MET B C 1
ATOM 9813 O O . MET B 1 501 ? 36.406 25.266 1.635 1 98.19 501 MET B O 1
ATOM 9817 N N . LEU B 1 502 ? 35.812 23.938 3.305 1 97.81 502 LEU B N 1
ATOM 9818 C CA . LEU B 1 502 ? 35.125 24.953 4.078 1 97.81 502 LEU B CA 1
ATOM 9819 C C . LEU B 1 502 ? 36.062 26 4.617 1 97.81 502 LEU B C 1
ATOM 9821 O O . LEU B 1 502 ? 35.781 27.188 4.582 1 97.81 502 LEU B O 1
ATOM 9825 N N . ILE B 1 503 ? 37.25 25.531 5.098 1 96.94 503 ILE B N 1
ATOM 9826 C CA . ILE B 1 503 ? 38.219 26.438 5.703 1 96.94 503 ILE B CA 1
ATOM 9827 C C . ILE B 1 503 ? 38.719 27.438 4.656 1 96.94 503 ILE B C 1
ATOM 9829 O O . ILE B 1 503 ? 38.656 28.656 4.859 1 96.94 503 ILE B O 1
ATOM 9833 N N . PRO B 1 504 ? 39.156 26.906 3.521 1 97.31 504 PRO B N 1
ATOM 9834 C CA . PRO B 1 504 ? 39.594 27.859 2.5 1 97.31 504 PRO B CA 1
ATOM 9835 C C . PRO B 1 504 ? 38.469 28.781 2.041 1 97.31 504 PRO B C 1
ATOM 9837 O O . PRO B 1 504 ? 38.688 29.953 1.727 1 97.31 504 PRO B O 1
ATOM 9840 N N . LEU B 1 505 ? 37.281 28.344 1.925 1 97.06 505 LEU B N 1
ATOM 9841 C CA . LEU B 1 505 ? 36.125 29.156 1.515 1 97.06 505 LEU B CA 1
ATOM 9842 C C . LEU B 1 505 ? 35.906 30.297 2.502 1 97.06 505 LEU B C 1
ATOM 9844 O O . LEU B 1 505 ? 35.531 31.406 2.105 1 97.06 505 LEU B O 1
ATOM 9848 N N . TYR B 1 506 ? 36.031 29.969 3.805 1 96.25 506 TYR B N 1
ATOM 9849 C CA . TYR B 1 506 ? 35.812 30.984 4.84 1 96.25 506 TYR B CA 1
ATOM 9850 C C . TYR B 1 506 ? 36.906 32.062 4.77 1 96.25 506 TYR B C 1
ATOM 9852 O O . TYR B 1 506 ? 36.625 33.25 4.973 1 96.25 506 TYR B O 1
ATOM 9860 N N . LEU B 1 507 ? 38.156 31.672 4.43 1 95.56 507 LEU B N 1
ATOM 9861 C CA . LEU B 1 507 ? 39.312 32.562 4.461 1 95.56 507 LEU B CA 1
ATOM 9862 C C . LEU B 1 507 ? 39.344 33.438 3.201 1 95.56 507 LEU B C 1
ATOM 9864 O O . LEU B 1 507 ? 39.688 34.625 3.268 1 95.56 507 LEU B O 1
ATOM 9868 N N . SER B 1 508 ? 39.188 32.75 2.082 1 96.44 508 SER B N 1
ATOM 9869 C CA . SER B 1 508 ? 39.219 33.469 0.805 1 96.44 508 SER B CA 1
ATOM 9870 C C . SER B 1 508 ? 38.281 32.844 -0.196 1 96.44 508 SER B C 1
ATOM 9872 O O . SER B 1 508 ? 38.312 31.625 -0.452 1 96.44 508 SER B O 1
ATOM 9874 N N . GLN B 1 509 ? 37.469 33.594 -0.75 1 95.44 509 GLN B N 1
ATOM 9875 C CA . GLN B 1 509 ? 36.5 33.125 -1.729 1 95.44 509 GLN B CA 1
ATOM 9876 C C . GLN B 1 509 ? 37.188 32.5 -2.932 1 95.44 509 GLN B C 1
ATOM 9878 O O . GLN B 1 509 ? 36.781 31.422 -3.383 1 95.44 509 GLN B O 1
ATOM 9883 N N . THR B 1 510 ? 38.219 33.156 -3.451 1 97.06 510 THR B N 1
ATOM 9884 C CA . THR B 1 510 ? 38.875 32.719 -4.66 1 97.06 510 THR B CA 1
ATOM 9885 C C . THR B 1 510 ? 39.594 31.375 -4.414 1 97.06 510 THR B C 1
ATOM 9887 O O . THR B 1 510 ? 39.5 30.453 -5.219 1 97.06 510 THR B O 1
ATOM 9890 N N . ILE B 1 511 ? 40.312 31.281 -3.346 1 97.25 511 ILE B N 1
ATOM 9891 C CA . ILE B 1 511 ? 41.031 30.062 -3.023 1 97.25 511 ILE B CA 1
ATOM 9892 C C . ILE B 1 511 ? 40.062 28.938 -2.701 1 97.25 511 ILE B C 1
ATOM 9894 O O . ILE B 1 511 ? 40.25 27.797 -3.113 1 97.25 511 ILE B O 1
ATOM 9898 N N . GLY B 1 512 ? 39.062 29.312 -1.908 1 97.56 512 GLY B N 1
ATOM 9899 C CA . GLY B 1 512 ? 38.062 28.328 -1.556 1 97.56 512 GLY B CA 1
ATOM 9900 C C . GLY B 1 512 ? 37.344 27.734 -2.762 1 97.56 512 GLY B C 1
ATOM 9901 O O . GLY B 1 512 ? 37.156 26.516 -2.859 1 97.56 512 GLY B O 1
ATOM 9902 N N . LEU B 1 513 ? 36.906 28.531 -3.646 1 97.75 513 LEU B N 1
ATOM 9903 C CA . LEU B 1 513 ? 36.25 28.078 -4.859 1 97.75 513 LEU B CA 1
ATOM 9904 C C . LEU B 1 513 ? 37.188 27.266 -5.734 1 97.75 513 LEU B C 1
ATOM 9906 O O . LEU B 1 513 ? 36.781 26.297 -6.379 1 97.75 513 LEU B O 1
ATOM 9910 N N . ALA B 1 514 ? 38.469 27.672 -5.781 1 97.94 514 ALA B N 1
ATOM 9911 C CA . ALA B 1 514 ? 39.469 26.938 -6.543 1 97.94 514 ALA B CA 1
ATOM 9912 C C . ALA B 1 514 ? 39.656 25.516 -5.996 1 97.94 514 ALA B C 1
ATOM 9914 O O . ALA B 1 514 ? 39.781 24.562 -6.762 1 97.94 514 ALA B O 1
ATOM 9915 N N . VAL B 1 515 ? 39.656 25.406 -4.727 1 98.19 515 VAL B N 1
ATOM 9916 C CA . VAL B 1 515 ? 39.781 24.094 -4.098 1 98.19 515 VAL B CA 1
ATOM 9917 C C . VAL B 1 515 ? 38.594 23.234 -4.449 1 98.19 515 VAL B C 1
ATOM 9919 O O . VAL B 1 515 ? 38.719 22.047 -4.773 1 98.19 515 VAL B O 1
ATOM 9922 N N . CYS B 1 516 ? 37.344 23.797 -4.324 1 98.44 516 CYS B N 1
ATOM 9923 C CA . CYS B 1 516 ? 36.156 23.062 -4.691 1 98.44 516 CYS B CA 1
ATOM 9924 C C . CYS B 1 516 ? 36.188 22.594 -6.141 1 98.44 516 CYS B C 1
ATOM 9926 O O . CYS B 1 516 ? 35.844 21.469 -6.441 1 98.44 516 CYS B O 1
ATOM 9928 N N . ILE B 1 517 ? 36.688 23.438 -7.031 1 98.19 517 ILE B N 1
ATOM 9929 C CA . ILE B 1 517 ? 36.781 23.109 -8.453 1 98.19 517 ILE B CA 1
ATOM 9930 C C . ILE B 1 517 ? 37.781 22 -8.672 1 98.19 517 ILE B C 1
ATOM 9932 O O . ILE B 1 517 ? 37.594 21.125 -9.516 1 98.19 517 ILE B O 1
ATOM 9936 N N . ILE B 1 518 ? 38.844 22.016 -7.957 1 98 518 ILE B N 1
ATOM 9937 C CA . ILE B 1 518 ? 39.875 20.969 -8.047 1 98 518 ILE B CA 1
ATOM 9938 C C . ILE B 1 518 ? 39.25 19.625 -7.633 1 98 518 ILE B C 1
ATOM 9940 O O . ILE B 1 518 ? 39.469 18.609 -8.289 1 98 518 ILE B O 1
ATOM 9944 N N . PHE B 1 519 ? 38.531 19.625 -6.527 1 98.12 519 PHE B N 1
ATOM 9945 C CA . PHE B 1 519 ? 37.844 18.406 -6.094 1 98.12 519 PHE B CA 1
ATOM 9946 C C . PHE B 1 519 ? 36.812 17.953 -7.133 1 98.12 519 PHE B C 1
ATOM 9948 O O . PHE B 1 519 ? 36.688 16.766 -7.402 1 98.12 519 PHE B O 1
ATOM 9955 N N . LEU B 1 520 ? 36.062 18.922 -7.688 1 98.25 520 LEU B N 1
ATOM 9956 C CA . LEU B 1 520 ? 35.062 18.609 -8.695 1 98.25 520 LEU B CA 1
ATOM 9957 C C . LEU B 1 520 ? 35.688 18 -9.938 1 98.25 520 LEU B C 1
ATOM 9959 O O . LEU B 1 520 ? 35.219 17 -10.469 1 98.25 520 LEU B O 1
ATOM 9963 N N . LEU B 1 521 ? 36.781 18.594 -10.383 1 97.69 521 LEU B N 1
ATOM 9964 C CA . LEU B 1 521 ? 37.5 18.078 -11.539 1 97.69 521 LEU B CA 1
ATOM 9965 C C . LEU B 1 521 ? 38.125 16.719 -11.227 1 97.69 521 LEU B C 1
ATOM 9967 O O . LEU B 1 521 ? 38.219 15.859 -12.109 1 97.69 521 LEU B O 1
ATOM 9971 N N . GLY B 1 522 ? 38.625 16.562 -10.016 1 97.69 522 GLY B N 1
ATOM 9972 C CA . GLY B 1 522 ? 39.156 15.281 -9.594 1 97.69 522 GLY B CA 1
ATOM 9973 C C . GLY B 1 522 ? 38.125 14.156 -9.695 1 97.69 522 GLY B C 1
ATOM 9974 O O . GLY B 1 522 ? 38.438 13.094 -10.234 1 97.69 522 GLY B O 1
ATOM 9975 N N . THR B 1 523 ? 36.938 14.352 -9.133 1 97.62 523 THR B N 1
ATOM 9976 C CA . THR B 1 523 ? 35.906 13.344 -9.195 1 97.62 523 THR B CA 1
ATOM 9977 C C . THR B 1 523 ? 35.469 13.102 -10.641 1 97.62 523 THR B C 1
ATOM 9979 O O . THR B 1 523 ? 35.156 11.969 -11.023 1 97.62 523 THR B O 1
ATOM 9982 N N . MET B 1 524 ? 35.406 14.133 -11.445 1 97.44 524 MET B N 1
ATOM 9983 C CA . MET B 1 524 ? 35.031 14 -12.852 1 97.44 524 MET B CA 1
ATOM 9984 C C . MET B 1 524 ? 36.094 13.203 -13.617 1 97.44 524 MET B C 1
ATOM 9986 O O . MET B 1 524 ? 35.75 12.336 -14.43 1 97.44 524 MET B O 1
ATOM 9990 N N . THR B 1 525 ? 37.344 13.492 -13.352 1 97.5 525 THR B N 1
ATOM 9991 C CA . THR B 1 525 ? 38.438 12.789 -14.016 1 97.5 525 THR B CA 1
ATOM 9992 C C . THR B 1 525 ? 38.438 11.32 -13.602 1 97.5 525 THR B C 1
ATOM 9994 O O . THR B 1 525 ? 38.594 10.438 -14.445 1 97.5 525 THR B O 1
ATOM 9997 N N . ALA B 1 526 ? 38.312 11.055 -12.352 1 97.5 526 ALA B N 1
ATOM 9998 C CA . ALA B 1 526 ? 38.25 9.68 -11.883 1 97.5 526 ALA B CA 1
ATOM 9999 C C . ALA B 1 526 ? 37.125 8.914 -12.547 1 97.5 526 ALA B C 1
ATOM 10001 O O . ALA B 1 526 ? 37.312 7.785 -13.016 1 97.5 526 ALA B O 1
ATOM 10002 N N . THR B 1 527 ? 35.938 9.508 -12.625 1 97.25 527 THR B N 1
ATOM 10003 C CA . THR B 1 527 ? 34.781 8.883 -13.227 1 97.25 527 THR B CA 1
ATOM 10004 C C . THR B 1 527 ? 35 8.641 -14.711 1 97.25 527 THR B C 1
ATOM 10006 O O . THR B 1 527 ? 34.688 7.562 -15.227 1 97.25 527 THR B O 1
ATOM 10009 N N . GLY B 1 528 ? 35.562 9.672 -15.383 1 96.81 528 GLY B N 1
ATOM 10010 C CA . GLY B 1 528 ? 35.812 9.531 -16.797 1 96.81 528 GLY B CA 1
ATOM 10011 C C . GLY B 1 528 ? 36.812 8.438 -17.125 1 96.81 528 GLY B C 1
ATOM 10012 O O . GLY B 1 528 ? 36.625 7.652 -18.047 1 96.81 528 GLY B O 1
ATOM 10013 N N . VAL B 1 529 ? 37.844 8.367 -16.391 1 96.81 529 VAL B N 1
ATOM 10014 C CA . VAL B 1 529 ? 38.906 7.391 -16.625 1 96.81 529 VAL B CA 1
ATOM 10015 C C . VAL B 1 529 ? 38.375 5.984 -16.344 1 96.81 529 VAL B C 1
ATOM 10017 O O . VAL B 1 529 ? 38.594 5.07 -17.156 1 96.81 529 VAL B O 1
ATOM 10020 N N . ILE B 1 530 ? 37.656 5.758 -15.289 1 96.12 530 ILE B N 1
ATOM 10021 C CA . ILE B 1 530 ? 37.156 4.445 -14.914 1 96.12 530 ILE B CA 1
ATOM 10022 C C . ILE B 1 530 ? 36.094 3.99 -15.93 1 96.12 530 ILE B C 1
ATOM 10024 O O . ILE B 1 530 ? 36.125 2.838 -16.359 1 96.12 530 ILE B O 1
ATOM 10028 N N . THR B 1 531 ? 35.219 4.93 -16.328 1 94.94 531 THR B N 1
ATOM 10029 C CA . THR B 1 531 ? 34.188 4.59 -17.281 1 94.94 531 THR B CA 1
ATOM 10030 C C . THR B 1 531 ? 34.781 4.215 -18.641 1 94.94 531 THR B C 1
ATOM 10032 O O . THR B 1 531 ? 34.344 3.268 -19.281 1 94.94 531 THR B O 1
ATOM 10035 N N . THR B 1 532 ? 35.844 4.957 -19.078 1 95.06 532 THR B N 1
ATOM 10036 C CA . THR B 1 532 ? 36.469 4.703 -20.375 1 95.06 532 THR B CA 1
ATOM 10037 C C . THR B 1 532 ? 37.281 3.412 -20.344 1 95.06 532 THR B C 1
ATOM 10039 O O . THR B 1 532 ? 37.219 2.609 -21.266 1 95.06 532 THR B O 1
ATOM 10042 N N . ASN B 1 533 ? 37.969 3.191 -19.297 1 93.94 533 ASN B N 1
ATOM 10043 C CA . ASN B 1 533 ? 38.812 2.018 -19.188 1 93.94 533 ASN B CA 1
ATOM 10044 C C . ASN B 1 533 ? 38 0.734 -19.062 1 93.94 533 ASN B C 1
ATOM 10046 O O . ASN B 1 533 ? 38.375 -0.297 -19.641 1 93.94 533 ASN B O 1
ATOM 10050 N N . GLU B 1 534 ? 36.938 0.79 -18.359 1 90.56 534 GLU B N 1
ATOM 10051 C CA . GLU B 1 534 ? 36.156 -0.402 -18.109 1 90.56 534 GLU B CA 1
ATOM 10052 C C . GLU B 1 534 ? 34.969 -0.477 -19.062 1 90.56 534 GLU B C 1
ATOM 10054 O O . GLU B 1 534 ? 34.188 -1.441 -19.047 1 90.56 534 GLU B O 1
ATOM 10059 N N . ASP B 1 535 ? 34.781 0.485 -19.891 1 89.38 535 ASP B N 1
ATOM 10060 C CA . ASP B 1 535 ? 33.688 0.552 -20.844 1 89.38 535 ASP B CA 1
ATOM 10061 C C . ASP B 1 535 ? 32.344 0.334 -20.141 1 89.38 535 ASP B C 1
ATOM 10063 O O . ASP B 1 535 ? 31.578 -0.546 -20.531 1 89.38 535 ASP B O 1
ATOM 10067 N N . LEU B 1 536 ? 32.156 1.126 -19.156 1 90.38 536 LEU B N 1
ATOM 10068 C CA . LEU B 1 536 ? 30.984 0.967 -18.312 1 90.38 536 LEU B CA 1
ATOM 10069 C C . LEU B 1 536 ? 29.734 1.487 -19.016 1 90.38 536 LEU B C 1
ATOM 10071 O O . LEU B 1 536 ? 29.797 2.445 -19.797 1 90.38 536 LEU B O 1
ATOM 10075 N N . PRO B 1 537 ? 28.594 0.857 -18.75 1 87.88 537 PRO B N 1
ATOM 10076 C CA . PRO B 1 537 ? 27.328 1.366 -19.297 1 87.88 537 PRO B CA 1
ATOM 10077 C C . PRO B 1 537 ? 26.828 2.617 -18.578 1 87.88 537 PRO B C 1
ATOM 10079 O O . PRO B 1 537 ? 27.438 3.041 -17.594 1 87.88 537 PRO B O 1
ATOM 10082 N N . VAL B 1 538 ? 25.781 3.223 -19.125 1 85.19 538 VAL B N 1
ATOM 10083 C CA . VAL B 1 538 ? 25.234 4.453 -18.547 1 85.19 538 VAL B CA 1
ATOM 10084 C C . VAL B 1 538 ? 24.219 4.121 -17.453 1 85.19 538 VAL B C 1
ATOM 10086 O O . VAL B 1 538 ? 23.938 4.953 -16.594 1 85.19 538 VAL B O 1
ATOM 10089 N N . SER B 1 539 ? 23.641 2.92 -17.562 1 77.88 539 SER B N 1
ATOM 10090 C CA . SER B 1 539 ? 22.672 2.545 -16.547 1 77.88 539 SER B CA 1
ATOM 10091 C C . SER B 1 539 ? 22.844 1.09 -16.125 1 77.88 539 SER B C 1
ATOM 10093 O O . SER B 1 539 ? 23.266 0.252 -16.922 1 77.88 539 SER B O 1
ATOM 10095 N N . GLY B 1 540 ? 22.641 0.876 -14.836 1 69.62 540 GLY B N 1
ATOM 10096 C CA . GLY B 1 540 ? 22.734 -0.478 -14.312 1 69.62 540 GLY B CA 1
ATOM 10097 C C . GLY B 1 540 ? 21.531 -1.339 -14.656 1 69.62 540 GLY B C 1
ATOM 10098 O O . GLY B 1 540 ? 21.547 -2.547 -14.414 1 69.62 540 GLY B O 1
ATOM 10099 N N . PHE B 1 541 ? 20.516 -0.801 -15.289 1 69.38 541 PHE B N 1
ATOM 10100 C CA . PHE B 1 541 ? 19.297 -1.561 -15.531 1 69.38 541 PHE B CA 1
ATOM 10101 C C . PHE B 1 541 ? 18.953 -1.596 -17.016 1 69.38 541 PHE B C 1
ATOM 10103 O O . PHE B 1 541 ? 17.844 -1.97 -17.391 1 69.38 541 PHE B O 1
ATOM 10110 N N . SER B 1 542 ? 19.922 -1.291 -17.812 1 65.62 542 SER B N 1
ATOM 10111 C CA . SER B 1 542 ? 19.641 -1.276 -19.234 1 65.62 542 SER B CA 1
ATOM 10112 C C . SER B 1 542 ? 19.562 -2.693 -19.797 1 65.62 542 SER B C 1
ATOM 10114 O O . SER B 1 542 ? 20.453 -3.516 -19.562 1 65.62 542 SER B O 1
ATOM 10116 N N . PRO B 1 543 ? 18.453 -3.004 -20.391 1 63.38 543 PRO B N 1
ATOM 10117 C CA . PRO B 1 543 ? 18.312 -4.34 -20.969 1 63.38 543 PRO B CA 1
ATOM 10118 C C . PRO B 1 543 ? 19.328 -4.617 -22.078 1 63.38 543 PRO B C 1
ATOM 10120 O O . PRO B 1 543 ? 19.547 -5.773 -22.453 1 63.38 543 PRO B O 1
ATOM 10123 N N . SER B 1 544 ? 19.906 -3.498 -22.531 1 61.66 544 SER B N 1
ATOM 10124 C CA . SER B 1 544 ? 20.812 -3.662 -23.672 1 61.66 544 SER B CA 1
ATOM 10125 C C . SER B 1 544 ? 22.156 -4.223 -23.219 1 61.66 544 SER B C 1
ATOM 10127 O O . SER B 1 544 ? 22.984 -4.609 -24.062 1 61.66 544 SER B O 1
ATOM 10129 N N . ILE B 1 545 ? 22.219 -4.277 -21.938 1 63.84 545 ILE B N 1
ATOM 10130 C CA . ILE B 1 545 ? 23.5 -4.754 -21.453 1 63.84 545 ILE B CA 1
ATOM 10131 C C . ILE B 1 545 ? 23.531 -6.281 -21.484 1 63.84 545 ILE B C 1
ATOM 10133 O O . ILE B 1 545 ? 22.781 -6.934 -20.75 1 63.84 545 ILE B O 1
ATOM 10137 N N . SER B 1 546 ? 24.203 -6.742 -22.391 1 60.53 546 SER B N 1
ATOM 10138 C CA . SER B 1 546 ? 24.266 -8.18 -22.625 1 60.53 546 SER B CA 1
ATOM 10139 C C . SER B 1 546 ? 25.297 -8.836 -21.703 1 60.53 546 SER B C 1
ATOM 10141 O O . SER B 1 546 ? 25.172 -10.016 -21.375 1 60.53 546 SER B O 1
ATOM 10143 N N . ASP B 1 547 ? 26.266 -7.961 -21.203 1 65.5 547 ASP B N 1
ATOM 10144 C CA . ASP B 1 547 ? 27.344 -8.531 -20.391 1 65.5 547 ASP B CA 1
ATOM 10145 C C . ASP B 1 547 ? 27.125 -8.25 -18.906 1 65.5 547 ASP B C 1
ATOM 10147 O O . ASP B 1 547 ? 27.297 -7.113 -18.453 1 65.5 547 ASP B O 1
ATOM 10151 N N . PRO B 1 548 ? 26.734 -9.25 -18.141 1 69.19 548 PRO B N 1
ATOM 10152 C CA . PRO B 1 548 ? 26.5 -9.062 -16.703 1 69.19 548 PRO B CA 1
ATOM 10153 C C . PRO B 1 548 ? 27.734 -8.57 -15.969 1 69.19 548 PRO B C 1
ATOM 10155 O O . PRO B 1 548 ? 27.625 -7.906 -14.938 1 69.19 548 PRO B O 1
ATOM 10158 N N . SER B 1 549 ? 28.906 -8.898 -16.484 1 73 549 SER B N 1
ATOM 10159 C CA . SER B 1 549 ? 30.141 -8.461 -15.844 1 73 549 SER B CA 1
ATOM 10160 C C . SER B 1 549 ? 30.266 -6.945 -15.844 1 73 549 SER B C 1
ATOM 10162 O O . SER B 1 549 ? 30.797 -6.355 -14.906 1 73 549 SER B O 1
ATOM 10164 N N . LYS B 1 550 ? 29.703 -6.375 -16.781 1 78.44 550 LYS B N 1
ATOM 10165 C CA . LYS B 1 550 ? 29.75 -4.918 -16.891 1 78.44 550 LYS B CA 1
ATOM 10166 C C . LYS B 1 550 ? 28.797 -4.27 -15.883 1 78.44 550 LYS B C 1
ATOM 10168 O O . LYS B 1 550 ? 29.062 -3.168 -15.391 1 78.44 550 LYS B O 1
ATOM 10173 N N . LEU B 1 551 ? 27.797 -4.973 -15.578 1 77.94 551 LEU B N 1
ATOM 10174 C CA . LEU B 1 551 ? 26.859 -4.453 -14.594 1 77.94 551 LEU B CA 1
ATOM 10175 C C . LEU B 1 551 ? 27.469 -4.473 -13.195 1 77.94 551 LEU B C 1
ATOM 10177 O O . LEU B 1 551 ? 27.281 -3.529 -12.422 1 77.94 551 LEU B O 1
ATOM 10181 N N . ASN B 1 552 ? 28.156 -5.512 -12.914 1 79.38 552 ASN B N 1
ATOM 10182 C CA . ASN B 1 552 ? 28.828 -5.594 -11.625 1 79.38 552 ASN B CA 1
ATOM 10183 C C . ASN B 1 552 ? 29.922 -4.527 -11.5 1 79.38 552 ASN B C 1
ATOM 10185 O O . ASN B 1 552 ? 30.062 -3.91 -10.445 1 79.38 552 ASN B O 1
ATOM 10189 N N . ALA B 1 553 ? 30.625 -4.359 -12.562 1 84.75 553 ALA B N 1
ATOM 10190 C CA . ALA B 1 553 ? 31.672 -3.344 -12.562 1 84.75 553 ALA B CA 1
ATOM 10191 C C . ALA B 1 553 ? 31.078 -1.944 -12.414 1 84.75 553 ALA B C 1
ATOM 10193 O O . ALA B 1 553 ? 31.656 -1.092 -11.734 1 84.75 553 ALA B O 1
ATOM 10194 N N . TYR B 1 554 ? 30 -1.733 -13.031 1 88.81 554 TYR B N 1
ATOM 10195 C CA . TYR B 1 554 ? 29.312 -0.45 -12.914 1 88.81 554 TYR B CA 1
ATOM 10196 C C . TYR B 1 554 ? 29 -0.134 -11.453 1 88.81 554 TYR B C 1
ATOM 10198 O O . TYR B 1 554 ? 29.266 0.974 -10.984 1 88.81 554 TYR B O 1
ATOM 10206 N N . PHE B 1 555 ? 28.547 -1.105 -10.781 1 88.81 555 PHE B N 1
ATOM 10207 C CA . PHE B 1 555 ? 28.125 -0.88 -9.398 1 88.81 555 PHE B CA 1
ATOM 10208 C C . PHE B 1 555 ? 29.328 -0.823 -8.461 1 88.81 555 PHE B C 1
ATOM 10210 O O . PHE B 1 555 ? 29.438 0.084 -7.637 1 88.81 555 PHE B O 1
ATOM 10217 N N . GLU B 1 556 ? 30.281 -1.678 -8.617 1 88.81 556 GLU B N 1
ATOM 10218 C CA . GLU B 1 556 ? 31.375 -1.862 -7.66 1 88.81 556 GLU B CA 1
ATOM 10219 C C . GLU B 1 556 ? 32.5 -0.861 -7.902 1 88.81 556 GLU B C 1
ATOM 10221 O O . GLU B 1 556 ? 33.156 -0.432 -6.957 1 88.81 556 GLU B O 1
ATOM 10226 N N . GLU B 1 557 ? 32.625 -0.442 -9.125 1 91.25 557 GLU B N 1
ATOM 10227 C CA . GLU B 1 557 ? 33.812 0.382 -9.43 1 91.25 557 GLU B CA 1
ATOM 10228 C C . GLU B 1 557 ? 33.406 1.839 -9.656 1 91.25 557 GLU B C 1
ATOM 10230 O O . GLU B 1 557 ? 34.25 2.732 -9.602 1 91.25 557 GLU B O 1
ATOM 10235 N N . TYR B 1 558 ? 32.188 2.029 -9.867 1 93.19 558 TYR B N 1
ATOM 10236 C CA . TYR B 1 558 ? 31.766 3.375 -10.227 1 93.19 558 TYR B CA 1
ATOM 10237 C C . TYR B 1 558 ? 30.672 3.867 -9.289 1 93.19 558 TYR B C 1
ATOM 10239 O O . TYR B 1 558 ? 30.875 4.832 -8.547 1 93.19 558 TYR B O 1
ATOM 10247 N N . TYR B 1 559 ? 29.609 3.168 -9.156 1 93.19 559 TYR B N 1
ATOM 10248 C CA . TYR B 1 559 ? 28.391 3.682 -8.555 1 93.19 559 TYR B CA 1
ATOM 10249 C C . TYR B 1 559 ? 28.562 3.898 -7.055 1 93.19 559 TYR B C 1
ATOM 10251 O O . TYR B 1 559 ? 28.078 4.887 -6.504 1 93.19 559 TYR B O 1
ATOM 10259 N N . ILE B 1 560 ? 29.266 3.043 -6.344 1 95 560 ILE B N 1
ATOM 10260 C CA . ILE B 1 560 ? 29.266 3.127 -4.891 1 95 560 ILE B CA 1
ATOM 10261 C C . ILE B 1 560 ? 30.594 3.73 -4.406 1 95 560 ILE B C 1
ATOM 10263 O O . ILE B 1 560 ? 30.781 3.949 -3.209 1 95 560 ILE B O 1
ATOM 10267 N N . LYS B 1 561 ? 31.484 4.094 -5.281 1 96.44 561 LYS B N 1
ATOM 10268 C CA . LYS B 1 561 ? 32.812 4.578 -4.883 1 96.44 561 LYS B CA 1
ATOM 10269 C C . LYS B 1 561 ? 32.781 6.082 -4.629 1 96.44 561 LYS B C 1
ATOM 10271 O O . LYS B 1 561 ? 32.219 6.844 -5.426 1 96.44 561 LYS B O 1
ATOM 10276 N N . PRO B 1 562 ? 33.375 6.531 -3.535 1 96.94 562 PRO B N 1
ATOM 10277 C CA . PRO B 1 562 ? 33.312 7.941 -3.148 1 96.94 562 PRO B CA 1
ATOM 10278 C C . PRO B 1 562 ? 33.969 8.867 -4.172 1 96.94 562 PRO B C 1
ATOM 10280 O O . PRO B 1 562 ? 33.5 9.992 -4.375 1 96.94 562 PRO B O 1
ATOM 10283 N N . TYR B 1 563 ? 35.062 8.406 -4.871 1 96.75 563 TYR B N 1
ATOM 10284 C CA . TYR B 1 563 ? 35.781 9.273 -5.789 1 96.75 563 TYR B CA 1
ATOM 10285 C C . TYR B 1 563 ? 35.031 9.469 -7.086 1 96.75 563 TYR B C 1
ATOM 10287 O O . TYR B 1 563 ? 35.406 10.297 -7.922 1 96.75 563 TYR B O 1
ATOM 10295 N N . CYS B 1 564 ? 33.875 8.805 -7.203 1 96.62 564 CYS B N 1
ATOM 10296 C CA . CYS B 1 564 ? 33.031 8.984 -8.383 1 96.62 564 CYS B CA 1
ATOM 10297 C C . CYS B 1 564 ? 31.703 9.633 -8.016 1 96.62 564 CYS B C 1
ATOM 10299 O O . CYS B 1 564 ? 30.891 9.922 -8.898 1 96.62 564 CYS B O 1
ATOM 10301 N N . ARG B 1 565 ? 31.438 9.891 -6.723 1 96.94 565 ARG B N 1
ATOM 10302 C CA . ARG B 1 565 ? 30.094 10.281 -6.309 1 96.94 565 ARG B CA 1
ATOM 10303 C C . ARG B 1 565 ? 30.094 11.656 -5.641 1 96.94 565 ARG B C 1
ATOM 10305 O O . ARG B 1 565 ? 29.047 12.18 -5.277 1 96.94 565 ARG B O 1
ATOM 10312 N N . MET B 1 566 ? 31.219 12.312 -5.508 1 98.06 566 MET B N 1
ATOM 10313 C CA . MET B 1 566 ? 31.359 13.5 -4.672 1 98.06 566 MET B CA 1
ATOM 10314 C C . MET B 1 566 ? 30.828 14.734 -5.391 1 98.06 566 MET B C 1
ATOM 10316 O O . MET B 1 566 ? 30.594 15.773 -4.77 1 98.06 566 MET B O 1
ATOM 10320 N N . GLY B 1 567 ? 30.578 14.695 -6.676 1 98.12 567 GLY B N 1
ATOM 10321 C CA . GLY B 1 567 ? 30.203 15.828 -7.5 1 98.12 567 GLY B CA 1
ATOM 10322 C C . GLY B 1 567 ? 29.031 16.625 -6.926 1 98.12 567 GLY B C 1
ATOM 10323 O O . GLY B 1 567 ? 29.172 17.812 -6.625 1 98.12 567 GLY B O 1
ATOM 10324 N N . PRO B 1 568 ? 27.906 16 -6.738 1 98.62 568 PRO B N 1
ATOM 10325 C CA . PRO B 1 568 ? 26.75 16.703 -6.184 1 98.62 568 PRO B CA 1
ATOM 10326 C C . PRO B 1 568 ? 27.031 17.328 -4.816 1 98.62 568 PRO B C 1
ATOM 10328 O O . PRO B 1 568 ? 26.531 18.406 -4.508 1 98.62 568 PRO B O 1
ATOM 10331 N N . TYR B 1 569 ? 27.797 16.688 -3.994 1 98.75 569 TYR B N 1
ATOM 10332 C CA . TYR B 1 569 ? 28.156 17.188 -2.674 1 98.75 569 TYR B CA 1
ATOM 10333 C C . TYR B 1 569 ? 28.938 18.5 -2.783 1 98.75 569 TYR B C 1
ATOM 10335 O O . TYR B 1 569 ? 28.672 19.453 -2.041 1 98.75 569 TYR B O 1
ATOM 10343 N N . ILE B 1 570 ? 29.891 18.578 -3.73 1 98.75 570 ILE B N 1
ATOM 10344 C CA . ILE B 1 570 ? 30.719 19.766 -3.928 1 98.75 570 ILE B CA 1
ATOM 10345 C C . ILE B 1 570 ? 29.859 20.906 -4.457 1 98.75 570 ILE B C 1
ATOM 10347 O O . ILE B 1 570 ? 29.984 22.047 -4.004 1 98.75 570 ILE B O 1
ATOM 10351 N N . VAL B 1 571 ? 29 20.594 -5.387 1 98.56 571 VAL B N 1
ATOM 10352 C CA . VAL B 1 571 ? 28.078 21.594 -5.891 1 98.56 571 VAL B CA 1
ATOM 10353 C C . VAL B 1 571 ? 27.219 22.125 -4.746 1 98.56 571 VAL B C 1
ATOM 10355 O O . VAL B 1 571 ? 26.938 23.328 -4.68 1 98.56 571 VAL B O 1
ATOM 10358 N N . GLY B 1 572 ? 26.812 21.266 -3.85 1 98.75 572 GLY B N 1
ATOM 10359 C CA . GLY B 1 572 ? 26.078 21.656 -2.656 1 98.75 572 GLY B CA 1
ATOM 10360 C C . GLY B 1 572 ? 26.859 22.609 -1.766 1 98.75 572 GLY B C 1
ATOM 10361 O O . GLY B 1 572 ? 26.344 23.641 -1.333 1 98.75 572 GLY B O 1
ATOM 10362 N N . ILE B 1 573 ? 28.109 22.297 -1.555 1 98.69 573 ILE B N 1
ATOM 10363 C CA . ILE B 1 573 ? 28.969 23.141 -0.73 1 98.69 573 ILE B CA 1
ATOM 10364 C C . ILE B 1 573 ? 29.078 24.547 -1.346 1 98.69 573 ILE B C 1
ATOM 10366 O O . ILE B 1 573 ? 28.938 25.547 -0.645 1 98.69 573 ILE B O 1
ATOM 10370 N N . MET B 1 574 ? 29.266 24.562 -2.615 1 98.38 574 MET B N 1
ATOM 10371 C CA . MET B 1 574 ? 29.391 25.844 -3.309 1 98.38 574 MET B CA 1
ATOM 10372 C C . MET B 1 574 ? 28.109 26.641 -3.211 1 98.38 574 MET B C 1
ATOM 10374 O O . MET B 1 574 ? 28.141 27.859 -2.988 1 98.38 574 MET B O 1
ATOM 10378 N N . THR B 1 575 ? 27.031 26.016 -3.361 1 97.56 575 THR B N 1
ATOM 10379 C CA . THR B 1 575 ? 25.75 26.703 -3.271 1 97.56 575 THR B CA 1
ATOM 10380 C C . THR B 1 575 ? 25.484 27.188 -1.85 1 97.56 575 THR B C 1
ATOM 10382 O O . THR B 1 575 ? 24.969 28.297 -1.651 1 97.56 575 THR B O 1
ATOM 10385 N N . GLY B 1 576 ? 25.812 26.344 -0.872 1 97.31 576 GLY B N 1
ATOM 10386 C CA . GLY B 1 576 ? 25.703 26.781 0.512 1 97.31 576 GLY B CA 1
ATOM 10387 C C . GLY B 1 576 ? 26.547 28.016 0.814 1 97.31 576 GLY B C 1
ATOM 10388 O O . GLY B 1 576 ? 26.109 28.891 1.569 1 97.31 576 GLY B O 1
ATOM 10389 N N . TYR B 1 577 ? 27.641 28.094 0.191 1 97.5 577 TYR B N 1
ATOM 10390 C CA . TYR B 1 577 ? 28.516 29.25 0.343 1 97.5 577 TYR B CA 1
ATOM 10391 C C . TYR B 1 577 ? 27.875 30.5 -0.236 1 97.5 577 TYR B C 1
ATOM 10393 O O . TYR B 1 577 ? 27.906 31.562 0.383 1 97.5 577 TYR B O 1
ATOM 10401 N N . VAL B 1 578 ? 27.312 30.359 -1.398 1 95.75 578 VAL B N 1
ATOM 10402 C CA . VAL B 1 578 ? 26.672 31.5 -2.045 1 95.75 578 VAL B CA 1
ATOM 10403 C C . VAL B 1 578 ? 25.5 31.984 -1.198 1 95.75 578 VAL B C 1
ATOM 10405 O O . VAL B 1 578 ? 25.281 33.188 -1.057 1 95.75 578 VAL B O 1
ATOM 10408 N N . LEU B 1 579 ? 24.766 31.094 -0.638 1 94.75 579 LEU B N 1
ATOM 10409 C CA . LEU B 1 579 ? 23.641 31.453 0.223 1 94.75 579 LEU B CA 1
ATOM 10410 C C . LEU B 1 579 ? 24.125 32.156 1.483 1 94.75 579 LEU B C 1
ATOM 10412 O O . LEU B 1 579 ? 23.5 33.125 1.943 1 94.75 579 LEU B O 1
ATOM 10416 N N . TYR B 1 580 ? 25.188 31.641 1.971 1 93.62 580 TYR B N 1
ATOM 10417 C CA . TYR B 1 580 ? 25.812 32.25 3.137 1 93.62 580 TYR B CA 1
ATOM 10418 C C . TYR B 1 580 ? 26.266 33.688 2.82 1 93.62 580 TYR B C 1
ATOM 10420 O O . TYR B 1 580 ? 26 34.625 3.58 1 93.62 580 TYR B O 1
ATOM 10428 N N . LYS B 1 581 ? 26.859 33.875 1.736 1 92.75 581 LYS B N 1
ATOM 10429 C CA . LYS B 1 581 ? 27.438 35.188 1.356 1 92.75 581 LYS B CA 1
ATOM 10430 C C . LYS B 1 581 ? 26.344 36.188 1.021 1 92.75 581 LYS B C 1
ATOM 10432 O O . LYS B 1 581 ? 26.453 37.375 1.336 1 92.75 581 LYS B O 1
ATOM 10437 N N . THR B 1 582 ? 25.312 35.688 0.412 1 89.88 582 THR B N 1
ATOM 10438 C CA . THR B 1 582 ? 24.266 36.594 -0.044 1 89.88 582 THR B CA 1
ATOM 10439 C C . THR B 1 582 ? 23.203 36.781 1.039 1 89.88 582 THR B C 1
ATOM 10441 O O . THR B 1 582 ? 22.375 37.688 0.952 1 89.88 582 THR B O 1
ATOM 10444 N N . GLU B 1 583 ? 23.141 36.031 2.074 1 83.62 583 GLU B N 1
ATOM 10445 C CA . GLU B 1 583 ? 22.188 36.062 3.186 1 83.62 583 GLU B CA 1
ATOM 10446 C C . GLU B 1 583 ? 20.75 36.031 2.686 1 83.62 583 GLU B C 1
ATOM 10448 O O . GLU B 1 583 ? 19.891 36.75 3.195 1 83.62 583 GLU B O 1
ATOM 10453 N N . GLY B 1 584 ? 20.562 35.344 1.585 1 77.31 584 GLY B N 1
ATOM 10454 C CA . GLY B 1 584 ? 19.234 35.156 1.043 1 77.31 584 GLY B CA 1
ATOM 10455 C C . GLY B 1 584 ? 18.688 36.406 0.357 1 77.31 584 GLY B C 1
ATOM 10456 O O . GLY B 1 584 ? 17.469 36.562 0.239 1 77.31 584 GLY B O 1
ATOM 10457 N N . LYS B 1 585 ? 19.5 37.375 0.002 1 84.38 585 LYS B N 1
ATOM 10458 C CA . LYS B 1 585 ? 19.047 38.625 -0.59 1 84.38 585 LYS B CA 1
ATOM 10459 C C . LYS B 1 585 ? 19.609 38.812 -1.995 1 84.38 585 LYS B C 1
ATOM 10461 O O . LYS B 1 585 ? 19.828 39.938 -2.439 1 84.38 585 LYS B O 1
ATOM 10466 N N . PHE B 1 586 ? 19.75 37.75 -2.621 1 89.12 586 PHE B N 1
ATOM 10467 C CA . PHE B 1 586 ? 20.219 37.844 -3.994 1 89.12 586 PHE B CA 1
ATOM 10468 C C . PHE B 1 586 ? 19.125 38.344 -4.918 1 89.12 586 PHE B C 1
ATOM 10470 O O . PHE B 1 586 ? 18.016 37.812 -4.914 1 89.12 586 PHE B O 1
ATOM 10477 N N . ARG B 1 587 ? 19.312 39.469 -5.664 1 90.38 587 ARG B N 1
ATOM 10478 C CA . ARG B 1 587 ? 18.312 40.062 -6.559 1 90.38 587 ARG B CA 1
ATOM 10479 C C . ARG B 1 587 ? 18.578 39.656 -8.008 1 90.38 587 ARG B C 1
ATOM 10481 O O . ARG B 1 587 ? 19.719 39.75 -8.484 1 90.38 587 ARG B O 1
ATOM 10488 N N . MET B 1 588 ? 17.594 39.094 -8.516 1 91 588 MET B N 1
ATOM 10489 C CA . MET B 1 588 ? 17.672 38.656 -9.906 1 91 588 MET B CA 1
ATOM 10490 C C . MET B 1 588 ? 16.484 39.188 -10.703 1 91 588 MET B C 1
ATOM 10492 O O . MET B 1 588 ? 15.375 39.281 -10.172 1 91 588 MET B O 1
ATOM 10496 N N . ASN B 1 589 ? 16.719 39.625 -11.992 1 92.31 589 ASN B N 1
ATOM 10497 C CA . ASN B 1 589 ? 15.617 40.062 -12.852 1 92.31 589 ASN B CA 1
ATOM 10498 C C . ASN B 1 589 ? 14.727 38.875 -13.242 1 92.31 589 ASN B C 1
ATOM 10500 O O . ASN B 1 589 ? 15.156 37.719 -13.203 1 92.31 589 ASN B O 1
ATOM 10504 N N . ARG B 1 590 ? 13.547 39.156 -13.602 1 89.31 590 ARG B N 1
ATOM 10505 C CA . ARG B 1 590 ? 12.539 38.156 -13.891 1 89.31 590 ARG B CA 1
ATOM 10506 C C . ARG B 1 590 ? 12.938 37.312 -15.094 1 89.31 590 ARG B C 1
ATOM 10508 O O . ARG B 1 590 ? 12.703 36.094 -15.117 1 89.31 590 ARG B O 1
ATOM 10515 N N . ALA B 1 591 ? 13.5 37.875 -16.078 1 93.88 591 ALA B N 1
ATOM 10516 C CA . ALA B 1 591 ? 13.891 37.188 -17.297 1 93.88 591 ALA B CA 1
ATOM 10517 C C . ALA B 1 591 ? 15.023 36.188 -17.016 1 93.88 591 ALA B C 1
ATOM 10519 O O . ALA B 1 591 ? 15.023 35.062 -17.531 1 93.88 591 ALA B O 1
ATOM 10520 N N . LEU B 1 592 ? 15.961 36.656 -16.266 1 94.06 592 LEU B N 1
ATOM 10521 C CA . LEU B 1 592 ? 17.078 35.781 -15.898 1 94.06 592 LEU B CA 1
ATOM 10522 C C . LEU B 1 592 ? 16.594 34.625 -15.039 1 94.06 592 LEU B C 1
ATOM 10524 O O . LEU B 1 592 ? 17.062 33.469 -15.203 1 94.06 592 LEU B O 1
ATOM 10528 N N . ASN B 1 593 ? 15.75 34.969 -14.102 1 94.44 593 ASN B N 1
ATOM 10529 C CA . ASN B 1 593 ? 15.172 33.906 -13.273 1 94.44 593 ASN B CA 1
ATOM 10530 C C . ASN B 1 593 ? 14.477 32.844 -14.125 1 94.44 593 ASN B C 1
ATOM 10532 O O . ASN B 1 593 ? 14.68 31.641 -13.906 1 94.44 593 ASN B O 1
ATOM 10536 N N . LEU B 1 594 ? 13.672 33.25 -15.047 1 94.31 594 LEU B N 1
ATOM 10537 C CA . LEU B 1 594 ? 12.961 32.344 -15.93 1 94.31 594 LEU B CA 1
ATOM 10538 C C . LEU B 1 594 ? 13.945 31.516 -16.766 1 94.31 594 LEU B C 1
ATOM 10540 O O . LEU B 1 594 ? 13.742 30.312 -16.953 1 94.31 594 LEU B O 1
ATOM 10544 N N . LEU B 1 595 ? 14.914 32.188 -17.312 1 96.06 595 LEU B N 1
ATOM 10545 C CA . LEU B 1 595 ? 15.922 31.5 -18.094 1 96.06 595 LEU B CA 1
ATOM 10546 C C . LEU B 1 595 ? 16.609 30.406 -17.266 1 96.06 595 LEU B C 1
ATOM 10548 O O . LEU B 1 595 ? 16.828 29.297 -17.75 1 96.06 595 LEU B O 1
ATOM 10552 N N . CYS B 1 596 ? 16.984 30.75 -16.047 1 96.56 596 CYS B N 1
ATOM 10553 C CA . CYS B 1 596 ? 17.656 29.781 -15.18 1 96.56 596 CYS B CA 1
ATOM 10554 C C . CYS B 1 596 ? 16.734 28.594 -14.891 1 96.56 596 CYS B C 1
ATOM 10556 O O . CYS B 1 596 ? 17.188 27.453 -14.844 1 96.56 596 CYS B O 1
ATOM 10558 N N . TRP B 1 597 ? 15.477 28.859 -14.672 1 97 597 TRP B N 1
ATOM 10559 C CA . TRP B 1 597 ? 14.516 27.781 -14.445 1 97 597 TRP B CA 1
ATOM 10560 C C . TRP B 1 597 ? 14.398 26.891 -15.672 1 97 597 TRP B C 1
ATOM 10562 O O . TRP B 1 597 ? 14.344 25.656 -15.547 1 97 597 TRP B O 1
ATOM 10572 N N . ILE B 1 598 ? 14.328 27.453 -16.859 1 97.5 598 ILE B N 1
ATOM 10573 C CA . ILE B 1 598 ? 14.211 26.688 -18.109 1 97.5 598 ILE B CA 1
ATOM 10574 C C . ILE B 1 598 ? 15.461 25.844 -18.297 1 97.5 598 ILE B C 1
ATOM 10576 O O . ILE B 1 598 ? 15.367 24.656 -18.625 1 97.5 598 ILE B O 1
ATOM 10580 N N . ILE B 1 599 ? 16.625 26.422 -18.094 1 97.56 599 ILE B N 1
ATOM 10581 C CA . ILE B 1 599 ? 17.891 25.703 -18.25 1 97.56 599 ILE B CA 1
ATOM 10582 C C . ILE B 1 599 ? 17.938 24.531 -17.25 1 97.56 599 ILE B C 1
ATOM 10584 O O . ILE B 1 599 ? 18.281 23.422 -17.625 1 97.56 599 ILE B O 1
ATOM 10588 N N . ALA B 1 600 ? 17.594 24.797 -16.016 1 97.75 600 ALA B N 1
ATOM 10589 C CA . ALA B 1 600 ? 17.578 23.75 -15 1 97.75 600 ALA B CA 1
ATOM 10590 C C . ALA B 1 600 ? 16.625 22.625 -15.383 1 97.75 600 ALA B C 1
ATOM 10592 O O . ALA B 1 600 ? 16.953 21.438 -15.242 1 97.75 600 ALA B O 1
ATOM 10593 N N . ALA B 1 601 ? 15.438 22.984 -15.852 1 97.38 601 ALA B N 1
ATOM 10594 C CA . ALA B 1 601 ? 14.43 22 -16.234 1 97.38 601 ALA B CA 1
ATOM 10595 C C . ALA B 1 601 ? 14.93 21.141 -17.406 1 97.38 601 ALA B C 1
ATOM 10597 O O . ALA B 1 601 ? 14.75 19.922 -17.406 1 97.38 601 ALA B O 1
ATOM 10598 N N . VAL B 1 602 ? 15.484 21.797 -18.375 1 97.69 602 VAL B N 1
ATOM 10599 C CA . VAL B 1 602 ? 15.977 21.094 -19.562 1 97.69 602 VAL B CA 1
ATOM 10600 C C . VAL B 1 602 ? 17.109 20.141 -19.172 1 97.69 602 VAL B C 1
ATOM 10602 O O . VAL B 1 602 ? 17.141 18.984 -19.594 1 97.69 602 VAL B O 1
ATOM 10605 N N . LEU B 1 603 ? 18.047 20.609 -18.391 1 97.75 603 LEU B N 1
ATOM 10606 C CA . LEU B 1 603 ? 19.172 19.781 -17.953 1 97.75 603 LEU B CA 1
ATOM 10607 C C . LEU B 1 603 ? 18.703 18.609 -17.109 1 97.75 603 LEU B C 1
ATOM 10609 O O . LEU B 1 603 ? 19.203 17.5 -17.266 1 97.75 603 LEU B O 1
ATOM 10613 N N . ALA B 1 604 ? 17.766 18.859 -16.219 1 97.5 604 ALA B N 1
ATOM 10614 C CA . ALA B 1 604 ? 17.219 17.781 -15.398 1 97.5 604 ALA B CA 1
ATOM 10615 C C . ALA B 1 604 ? 16.531 16.734 -16.281 1 97.5 604 ALA B C 1
ATOM 10617 O O . ALA B 1 604 ? 16.688 15.531 -16.062 1 97.5 604 ALA B O 1
ATOM 10618 N N . CYS B 1 605 ? 15.758 17.188 -17.25 1 96.81 605 CYS B N 1
ATOM 10619 C CA . CYS B 1 605 ? 15.07 16.266 -18.156 1 96.81 605 CYS B CA 1
ATOM 10620 C C . CYS B 1 605 ? 16.062 15.484 -19 1 96.81 605 CYS B C 1
ATOM 10622 O O . CYS B 1 605 ? 15.844 14.312 -19.297 1 96.81 605 CYS B O 1
ATOM 10624 N N . LEU B 1 606 ? 17.141 16.125 -19.359 1 95.38 606 LEU B N 1
ATOM 10625 C CA . LEU B 1 606 ? 18.156 15.43 -20.125 1 95.38 606 LEU B CA 1
ATOM 10626 C C . LEU B 1 606 ? 18.812 14.336 -19.281 1 95.38 606 LEU B C 1
ATOM 10628 O O . LEU B 1 606 ? 19.156 13.273 -19.797 1 95.38 606 LEU B O 1
ATOM 10632 N N . CYS B 1 607 ? 19.047 14.602 -18.016 1 94.94 607 CYS B N 1
ATOM 10633 C CA . CYS B 1 607 ? 19.609 13.594 -17.125 1 94.94 607 CYS B CA 1
ATOM 10634 C C . CYS B 1 607 ? 18.672 12.398 -17 1 94.94 607 CYS B C 1
ATOM 10636 O O . CYS B 1 607 ? 19.125 11.25 -16.969 1 94.94 607 CYS B O 1
ATOM 10638 N N . LEU B 1 608 ? 17.359 12.586 -17.016 1 94.5 608 LEU B N 1
ATOM 10639 C CA . LEU B 1 608 ? 16.391 11.531 -16.734 1 94.5 608 LEU B CA 1
ATOM 10640 C C . LEU B 1 608 ? 15.953 10.828 -18.016 1 94.5 608 LEU B C 1
ATOM 10642 O O . LEU B 1 608 ? 15.805 9.609 -18.047 1 94.5 608 LEU B O 1
ATOM 10646 N N . TYR B 1 609 ? 15.734 11.617 -19.125 1 93.56 609 TYR B N 1
ATOM 10647 C CA . TYR B 1 609 ? 15.086 11.078 -20.312 1 93.56 609 TYR B CA 1
ATOM 10648 C C . TYR B 1 609 ? 16.062 11 -21.469 1 93.56 609 TYR B C 1
ATOM 10650 O O . TYR B 1 609 ? 15.742 10.438 -22.531 1 93.56 609 TYR B O 1
ATOM 10658 N N . GLY B 1 610 ? 17.219 11.539 -21.328 1 89.75 610 GLY B N 1
ATOM 10659 C CA . GLY B 1 610 ? 18.203 11.562 -22.391 1 89.75 610 GLY B CA 1
ATOM 10660 C C . GLY B 1 610 ? 18.688 10.18 -22.781 1 89.75 610 GLY B C 1
ATOM 10661 O O . GLY B 1 610 ? 19.188 9.977 -23.906 1 89.75 610 GLY B O 1
ATOM 10662 N N . LEU B 1 611 ? 18.484 9.219 -21.938 1 87.75 611 LEU B N 1
ATOM 10663 C CA . LEU B 1 611 ? 19 7.871 -22.172 1 87.75 611 LEU B CA 1
ATOM 10664 C C . LEU B 1 611 ? 17.906 6.984 -22.781 1 87.75 611 LEU B C 1
ATOM 10666 O O . LEU B 1 611 ? 18.078 5.766 -22.875 1 87.75 611 LEU B O 1
ATOM 10670 N N . TYR B 1 612 ? 16.797 7.527 -23.188 1 88.69 612 TYR B N 1
ATOM 10671 C CA . TYR B 1 612 ? 15.641 6.754 -23.641 1 88.69 612 TYR B CA 1
ATOM 10672 C C . TYR B 1 612 ? 16.016 5.812 -24.781 1 88.69 612 TYR B C 1
ATOM 10674 O O . TYR B 1 612 ? 15.695 4.625 -24.734 1 88.69 612 TYR B O 1
ATOM 10682 N N . GLU B 1 613 ? 16.812 6.293 -25.734 1 86.06 613 GLU B N 1
ATOM 10683 C CA . GLU B 1 613 ? 17.141 5.484 -26.906 1 86.06 613 GLU B CA 1
ATOM 10684 C C . GLU B 1 613 ? 18.094 4.348 -26.531 1 86.06 613 GLU B C 1
ATOM 10686 O O . GLU B 1 613 ? 18.016 3.262 -27.109 1 86.06 613 GLU B O 1
ATOM 10691 N N . GLU B 1 614 ? 18.938 4.562 -25.641 1 83.75 614 GLU B N 1
ATOM 10692 C CA . GLU B 1 614 ? 19.844 3.51 -25.188 1 83.75 614 GLU B CA 1
ATOM 10693 C C . GLU B 1 614 ? 19.109 2.469 -24.359 1 83.75 614 GLU B C 1
ATOM 10695 O O . GLU B 1 614 ? 19.359 1.27 -24.484 1 83.75 614 GLU B O 1
ATOM 10700 N N . ASN B 1 615 ? 18.266 2.936 -23.516 1 83.12 615 ASN B N 1
ATOM 10701 C CA . ASN B 1 615 ? 17.516 2.031 -22.641 1 83.12 615 ASN B CA 1
ATOM 10702 C C . ASN B 1 615 ? 16.516 1.191 -23.406 1 83.12 615 ASN B C 1
ATOM 10704 O O . ASN B 1 615 ? 16.219 0.056 -23.031 1 83.12 615 ASN B O 1
ATOM 10708 N N . LYS B 1 616 ? 16 1.804 -24.5 1 81.56 616 LYS B N 1
ATOM 10709 C CA . LYS B 1 616 ? 15.07 1.094 -25.375 1 81.56 616 LYS B CA 1
ATOM 10710 C C . LYS B 1 616 ? 15.797 0.05 -26.219 1 81.56 616 LYS B C 1
ATOM 10712 O O . LYS B 1 616 ? 15.172 -0.877 -26.734 1 81.56 616 LYS B O 1
ATOM 10717 N N . GLY B 1 617 ? 17.109 0.146 -26.328 1 76.56 617 GLY B N 1
ATOM 10718 C CA . GLY B 1 617 ? 17.906 -0.803 -27.094 1 76.56 617 GLY B CA 1
ATOM 10719 C C . GLY B 1 617 ? 18.094 -0.396 -28.531 1 76.56 617 GLY B C 1
ATOM 10720 O O . GLY B 1 617 ? 18.641 -1.159 -29.328 1 76.56 617 GLY B O 1
ATOM 10721 N N . THR B 1 618 ? 17.609 0.748 -28.906 1 77.75 618 THR B N 1
ATOM 10722 C CA . THR B 1 618 ? 17.656 1.16 -30.312 1 77.75 618 THR B CA 1
ATOM 10723 C C . THR B 1 618 ? 18.938 1.915 -30.609 1 77.75 618 THR B C 1
ATOM 10725 O O . THR B 1 618 ? 19.328 2.049 -31.766 1 77.75 618 THR B O 1
ATOM 10728 N N . ALA B 1 619 ? 19.594 2.426 -29.531 1 74.62 619 ALA B N 1
ATOM 10729 C CA . ALA B 1 619 ? 20.844 3.152 -29.734 1 74.62 619 ALA B CA 1
ATOM 10730 C C . ALA B 1 619 ? 21.953 2.561 -28.891 1 74.62 619 ALA B C 1
ATOM 10732 O O . ALA B 1 619 ? 21.719 2.078 -27.781 1 74.62 619 ALA B O 1
ATOM 10733 N N . ASP B 1 620 ? 23.062 2.35 -29.516 1 77.75 620 ASP B N 1
ATOM 10734 C CA . ASP B 1 620 ? 24.281 1.979 -28.797 1 77.75 620 ASP B CA 1
ATOM 10735 C C . ASP B 1 620 ? 25.266 3.143 -28.75 1 77.75 620 ASP B C 1
ATOM 10737 O O . ASP B 1 620 ? 26.016 3.359 -29.703 1 77.75 620 ASP B O 1
ATOM 10741 N N . PHE B 1 621 ? 25.203 3.773 -27.594 1 83.25 621 PHE B N 1
ATOM 10742 C CA . PHE B 1 621 ? 26.078 4.918 -27.453 1 83.25 621 PHE B CA 1
ATOM 10743 C C . PHE B 1 621 ? 27.547 4.477 -27.453 1 83.25 621 PHE B C 1
ATOM 10745 O O . PHE B 1 621 ? 27.875 3.406 -26.922 1 83.25 621 PHE B O 1
ATOM 10752 N N . ASN B 1 622 ? 28.344 5.258 -28.078 1 87.75 622 ASN B N 1
ATOM 10753 C CA . ASN B 1 622 ? 29.781 4.973 -28.031 1 87.75 622 ASN B CA 1
ATOM 10754 C C . ASN B 1 622 ? 30.359 5.242 -26.641 1 87.75 622 ASN B C 1
ATOM 10756 O O . ASN B 1 622 ? 29.719 5.906 -25.812 1 87.75 622 ASN B O 1
ATOM 10760 N N . THR B 1 623 ? 31.469 4.703 -26.391 1 89.88 623 THR B N 1
ATOM 10761 C CA . THR B 1 623 ? 32.125 4.777 -25.094 1 89.88 623 THR B CA 1
ATOM 10762 C C . THR B 1 623 ? 32.375 6.23 -24.688 1 89.88 623 THR B C 1
ATOM 10764 O O . THR B 1 623 ? 32.25 6.578 -23.5 1 89.88 623 THR B O 1
ATOM 10767 N N . GLU B 1 624 ? 32.656 7.129 -25.594 1 92.31 624 GLU B N 1
ATOM 10768 C CA . GLU B 1 624 ? 32.906 8.531 -25.297 1 92.31 624 GLU B CA 1
ATOM 10769 C C . GLU B 1 624 ? 31.672 9.234 -24.766 1 92.31 624 GLU B C 1
ATOM 10771 O O . GLU B 1 624 ? 31.75 10.016 -23.812 1 92.31 624 GLU B O 1
ATOM 10776 N N . VAL B 1 625 ? 30.625 8.906 -25.391 1 91.62 625 VAL B N 1
ATOM 10777 C CA . VAL B 1 625 ? 29.359 9.523 -24.969 1 91.62 625 VAL B CA 1
ATOM 10778 C C . VAL B 1 625 ? 28.953 8.984 -23.609 1 91.62 625 VAL B C 1
ATOM 10780 O O . VAL B 1 625 ? 28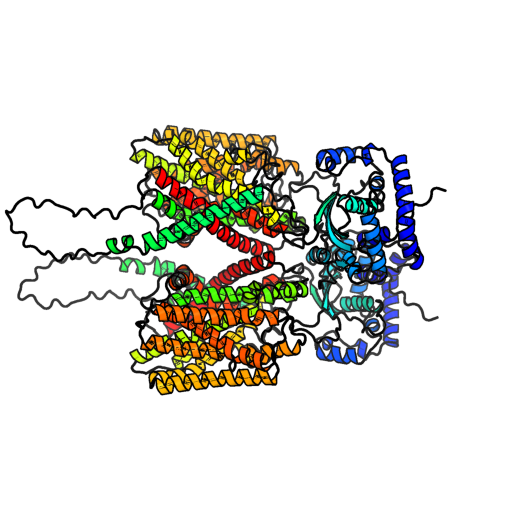.484 9.734 -22.75 1 91.62 625 VAL B O 1
ATOM 10783 N N . ARG B 1 626 ? 29.109 7.73 -23.422 1 91.31 626 ARG B N 1
ATOM 10784 C CA . ARG B 1 626 ? 28.812 7.121 -22.141 1 91.31 626 ARG B CA 1
ATOM 10785 C C . ARG B 1 626 ? 29.688 7.707 -21.031 1 91.31 626 ARG B C 1
ATOM 10787 O O . ARG B 1 626 ? 29.203 7.992 -19.938 1 91.31 626 ARG B O 1
ATOM 10794 N N . SER B 1 627 ? 30.922 7.832 -21.406 1 94.12 627 SER B N 1
ATOM 10795 C CA . SER B 1 627 ? 31.859 8.406 -20.453 1 94.12 627 SER B CA 1
ATOM 10796 C C . SER B 1 627 ? 31.5 9.844 -20.109 1 94.12 627 SER B C 1
ATOM 10798 O O . SER B 1 627 ? 31.578 10.258 -18.953 1 94.12 627 SER B O 1
ATOM 10800 N N . LEU B 1 628 ? 31.109 10.602 -21.062 1 94.56 628 LEU B N 1
ATOM 10801 C CA . LEU B 1 628 ? 30.703 11.977 -20.844 1 94.56 628 LEU B CA 1
ATOM 10802 C C . LEU B 1 628 ? 29.469 12.047 -19.953 1 94.56 628 LEU B C 1
ATOM 10804 O O . LEU B 1 628 ? 29.406 12.852 -19.016 1 94.56 628 LEU B O 1
ATOM 10808 N N . TYR B 1 629 ? 28.531 11.219 -20.281 1 93.88 629 TYR B N 1
ATOM 10809 C CA . TYR B 1 629 ? 27.312 11.195 -19.484 1 93.88 629 TYR B CA 1
ATOM 10810 C C . TYR B 1 629 ? 27.625 10.812 -18.031 1 93.88 629 TYR B C 1
ATOM 10812 O O . TYR B 1 629 ? 27.188 11.5 -17.109 1 93.88 629 TYR B O 1
ATOM 10820 N N . ASN B 1 630 ? 28.328 9.719 -17.797 1 94.44 630 ASN B N 1
ATOM 10821 C CA . ASN B 1 630 ? 28.641 9.242 -16.453 1 94.44 630 ASN B CA 1
ATOM 10822 C C . ASN B 1 630 ? 29.422 10.281 -15.664 1 94.44 630 ASN B C 1
ATOM 10824 O O . ASN B 1 630 ? 29.281 10.375 -14.445 1 94.44 630 ASN B O 1
ATOM 10828 N N . THR B 1 631 ? 30.203 11.047 -16.359 1 96.38 631 THR B N 1
ATOM 10829 C CA . THR B 1 631 ? 31.078 12.031 -15.734 1 96.38 631 THR B CA 1
ATOM 10830 C C . THR B 1 631 ? 30.281 13.258 -15.289 1 96.38 631 THR B C 1
ATOM 10832 O O . THR B 1 631 ? 30.562 13.836 -14.234 1 96.38 631 THR B O 1
ATOM 10835 N N . LEU B 1 632 ? 29.219 13.586 -16.016 1 96.25 632 LEU B N 1
ATOM 10836 C CA . LEU B 1 632 ? 28.656 14.922 -15.844 1 96.25 632 LEU B CA 1
ATOM 10837 C C . LEU B 1 632 ? 27.266 14.836 -15.203 1 96.25 632 LEU B C 1
ATOM 10839 O O . LEU B 1 632 ? 26.844 15.75 -14.5 1 96.25 632 LEU B O 1
ATOM 10843 N N . HIS B 1 633 ? 26.516 13.836 -15.453 1 95.81 633 HIS B N 1
ATOM 10844 C CA . HIS B 1 633 ? 25.078 13.867 -15.219 1 95.81 633 HIS B CA 1
ATOM 10845 C C . HIS B 1 633 ? 24.766 14.031 -13.734 1 95.81 633 HIS B C 1
ATOM 10847 O O . HIS B 1 633 ? 23.828 14.742 -13.367 1 95.81 633 HIS B O 1
ATOM 10853 N N . ARG B 1 634 ? 25.531 13.445 -12.844 1 97 634 ARG B N 1
ATOM 10854 C CA . ARG B 1 634 ? 25.234 13.516 -11.422 1 97 634 ARG B CA 1
ATOM 10855 C C . ARG B 1 634 ? 25.5 14.922 -10.875 1 97 634 ARG B C 1
ATOM 10857 O O . ARG B 1 634 ? 24.734 15.422 -10.055 1 97 634 ARG B O 1
ATOM 10864 N N . SER B 1 635 ? 26.609 15.508 -11.289 1 98 635 SER B N 1
ATOM 10865 C CA . SER B 1 635 ? 26.938 16.875 -10.883 1 98 635 SER B CA 1
ATOM 10866 C C . SER B 1 635 ? 25.922 17.875 -11.445 1 98 635 SER B C 1
ATOM 10868 O O . SER B 1 635 ? 25.531 18.812 -10.766 1 98 635 SER B O 1
ATOM 10870 N N . VAL B 1 636 ? 25.562 17.609 -12.664 1 98.06 636 VAL B N 1
ATOM 10871 C CA . VAL B 1 636 ? 24.562 18.469 -13.305 1 98.06 636 VAL B CA 1
ATOM 10872 C C . VAL B 1 636 ? 23.234 18.344 -12.57 1 98.06 636 VAL B C 1
ATOM 10874 O O . VAL B 1 636 ? 22.578 19.359 -12.32 1 98.06 636 VAL B O 1
ATOM 10877 N N . TRP B 1 637 ? 22.828 17.156 -12.242 1 98.25 637 TRP B N 1
ATOM 10878 C CA . TRP B 1 637 ? 21.609 16.969 -11.453 1 98.25 637 TRP B CA 1
ATOM 10879 C C . TRP B 1 637 ? 21.703 17.719 -10.125 1 98.25 637 TRP B C 1
ATOM 10881 O O . TRP B 1 637 ? 20.766 18.406 -9.727 1 98.25 637 TRP B O 1
ATOM 10891 N N . GLY B 1 638 ? 22.859 17.516 -9.43 1 98.38 638 GLY B N 1
ATOM 10892 C CA . GLY B 1 638 ? 23.062 18.25 -8.195 1 98.38 638 GLY B CA 1
ATOM 10893 C C . GLY B 1 638 ? 22.906 19.75 -8.359 1 98.38 638 GLY B C 1
ATOM 10894 O O . GLY B 1 638 ? 22.312 20.406 -7.496 1 98.38 638 GLY B O 1
ATOM 10895 N N . ALA B 1 639 ? 23.375 20.281 -9.461 1 98.38 639 ALA B N 1
ATOM 10896 C CA . ALA B 1 639 ? 23.281 21.703 -9.742 1 98.38 639 ALA B CA 1
ATOM 10897 C C . ALA B 1 639 ? 21.812 22.125 -9.945 1 98.38 639 ALA B C 1
ATOM 10899 O O . ALA B 1 639 ? 21.406 23.219 -9.539 1 98.38 639 ALA B O 1
ATOM 10900 N N . CYS B 1 640 ? 21.094 21.281 -10.594 1 98.38 640 CYS B N 1
ATOM 10901 C CA . CYS B 1 640 ? 19.672 21.562 -10.805 1 98.38 640 CYS B CA 1
ATOM 10902 C C . CYS B 1 640 ? 18.938 21.625 -9.477 1 98.38 640 CYS B C 1
ATOM 10904 O O . CYS B 1 640 ? 18.125 22.516 -9.258 1 98.38 640 CYS B O 1
ATOM 10906 N N . VAL B 1 641 ? 19.188 20.688 -8.609 1 98.19 641 VAL B N 1
ATOM 10907 C CA . VAL B 1 641 ? 18.547 20.656 -7.297 1 98.19 641 VAL B CA 1
ATOM 10908 C C . VAL B 1 641 ? 18.953 21.891 -6.496 1 98.19 641 VAL B C 1
ATOM 10910 O O . VAL B 1 641 ? 18.109 22.531 -5.855 1 98.19 641 VAL B O 1
ATOM 10913 N N . CYS B 1 642 ? 20.234 22.234 -6.562 1 98.06 642 CYS B N 1
ATOM 10914 C CA . CYS B 1 642 ? 20.75 23.391 -5.84 1 98.06 642 CYS B CA 1
ATOM 10915 C C . CYS B 1 642 ? 20.109 24.672 -6.352 1 98.06 642 CYS B C 1
ATOM 10917 O O . CYS B 1 642 ? 19.875 25.609 -5.582 1 98.06 642 CYS B O 1
ATOM 10919 N N . TRP B 1 643 ? 19.828 24.719 -7.625 1 97.56 643 TRP B N 1
ATOM 10920 C CA . TRP B 1 643 ? 19.156 25.875 -8.18 1 97.56 643 TRP B CA 1
ATOM 10921 C C . TRP B 1 643 ? 17.75 26.031 -7.574 1 97.56 643 TRP B C 1
ATOM 10923 O O . TRP B 1 643 ? 17.344 27.125 -7.215 1 97.56 643 TRP B O 1
ATOM 10933 N N . VAL B 1 644 ? 17.047 24.922 -7.457 1 97.44 644 VAL B N 1
ATOM 10934 C CA . VAL B 1 644 ? 15.711 24.953 -6.875 1 97.44 644 VAL B CA 1
ATOM 10935 C C . VAL B 1 644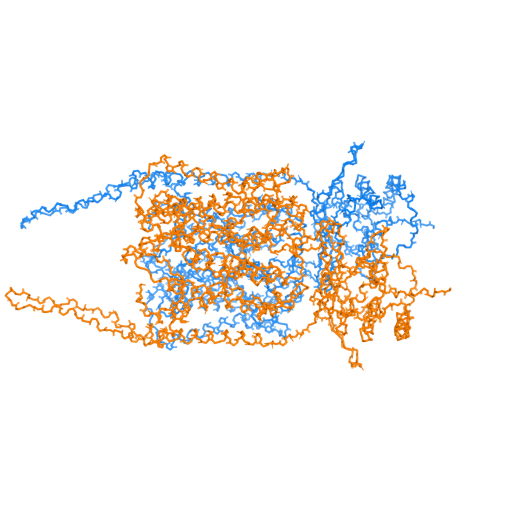 ? 15.773 25.5 -5.453 1 97.44 644 VAL B C 1
ATOM 10937 O O . VAL B 1 644 ? 14.977 26.359 -5.074 1 97.44 644 VAL B O 1
ATOM 10940 N N . ILE B 1 645 ? 16.719 25.094 -4.719 1 96.81 645 ILE B N 1
ATOM 10941 C CA . ILE B 1 645 ? 16.859 25.531 -3.332 1 96.81 645 ILE B CA 1
ATOM 10942 C C . ILE B 1 645 ? 17.234 27 -3.287 1 96.81 645 ILE B C 1
ATOM 10944 O O . ILE B 1 645 ? 16.625 27.781 -2.533 1 96.81 645 ILE B O 1
ATOM 10948 N N . PHE B 1 646 ? 18.188 27.375 -4.133 1 96.06 646 PHE B N 1
ATOM 10949 C CA . PHE B 1 646 ? 18.656 28.75 -4.191 1 96.06 646 PHE B CA 1
ATOM 10950 C C . PHE B 1 646 ? 17.516 29.688 -4.574 1 96.06 646 PHE B C 1
ATOM 10952 O O . PHE B 1 646 ? 17.328 30.734 -3.947 1 96.06 646 PHE B O 1
ATOM 10959 N N . SER B 1 647 ? 16.812 29.266 -5.59 1 95.25 647 SER B N 1
ATOM 10960 C CA . SER B 1 647 ? 15.703 30.078 -6.062 1 95.25 647 SER B CA 1
ATOM 10961 C C . SER B 1 647 ? 14.617 30.203 -4.996 1 95.25 647 SER B C 1
ATOM 10963 O O . SER B 1 647 ? 14.086 31.297 -4.766 1 95.25 647 SER B O 1
ATOM 10965 N N . CYS B 1 648 ? 14.312 29.188 -4.297 1 93.69 648 CYS B N 1
ATOM 10966 C CA . CYS B 1 648 ? 13.297 29.203 -3.248 1 93.69 648 CYS B CA 1
ATOM 10967 C C . CYS B 1 648 ? 13.758 30.031 -2.055 1 93.69 648 CYS B C 1
ATOM 10969 O O . CYS B 1 648 ? 12.961 30.781 -1.472 1 93.69 648 CYS B O 1
ATOM 10971 N N . ALA B 1 649 ? 14.984 29.953 -1.723 1 92.62 649 ALA B N 1
ATOM 10972 C CA . ALA B 1 649 ? 15.531 30.672 -0.578 1 92.62 649 ALA B CA 1
ATOM 10973 C C . ALA B 1 649 ? 15.516 32.188 -0.821 1 92.62 649 ALA B C 1
ATOM 10975 O O . ALA B 1 649 ? 15.375 32.969 0.119 1 92.62 649 ALA B O 1
ATOM 10976 N N . ASN B 1 650 ? 15.609 32.531 -2.107 1 92.38 650 ASN B N 1
ATOM 10977 C CA . ASN B 1 650 ? 15.688 33.969 -2.443 1 92.38 650 ASN B CA 1
ATOM 10978 C C . ASN B 1 650 ? 14.336 34.5 -2.908 1 92.38 650 ASN B C 1
ATOM 10980 O O . ASN B 1 650 ? 14.25 35.625 -3.438 1 92.38 650 ASN B O 1
ATOM 10984 N N . GLY B 1 651 ? 13.25 33.719 -2.783 1 89.12 651 GLY B N 1
ATOM 10985 C CA . GLY B 1 651 ? 11.898 34.188 -3.08 1 89.12 651 GLY B CA 1
ATOM 10986 C C . GLY B 1 651 ? 11.539 34.062 -4.547 1 89.12 651 GLY B C 1
ATOM 10987 O O . GLY B 1 651 ? 10.523 34.594 -4.988 1 89.12 651 GLY B O 1
ATOM 10988 N N . TYR B 1 652 ? 12.305 33.375 -5.332 1 92.06 652 TYR B N 1
ATOM 10989 C CA . TYR B 1 652 ? 12.078 33.25 -6.766 1 92.06 652 TYR B CA 1
ATOM 10990 C C . TYR B 1 652 ? 11.469 31.906 -7.102 1 92.06 652 TYR B C 1
ATOM 10992 O O . TYR B 1 652 ? 11.336 31.547 -8.273 1 92.06 652 TYR B O 1
ATOM 11000 N N . GLY B 1 653 ? 11.078 31.156 -6.152 1 91.44 653 GLY B N 1
ATOM 11001 C CA . GLY B 1 653 ? 10.602 29.797 -6.371 1 91.44 653 GLY B CA 1
ATOM 11002 C C . GLY B 1 653 ? 9.117 29.734 -6.68 1 91.44 653 GLY B C 1
ATOM 11003 O O . GLY B 1 653 ? 8.633 28.719 -7.207 1 91.44 653 GLY B O 1
ATOM 11004 N N . GLY B 1 654 ? 8.32 30.75 -6.383 1 86.5 654 GLY B N 1
ATOM 11005 C CA . GLY B 1 654 ? 6.895 30.797 -6.68 1 86.5 654 GLY B CA 1
ATOM 11006 C C . GLY B 1 654 ? 6.133 29.609 -6.129 1 86.5 654 GLY B C 1
ATOM 11007 O O . GLY B 1 654 ? 6.223 29.297 -4.938 1 86.5 654 GLY B O 1
ATOM 11008 N N . PHE B 1 655 ? 5.438 28.875 -7.051 1 85.5 655 PHE B N 1
ATOM 11009 C CA . PHE B 1 655 ? 4.59 27.75 -6.676 1 85.5 655 PHE B CA 1
ATOM 11010 C C . PHE B 1 655 ? 5.43 26.562 -6.234 1 85.5 655 PHE B C 1
ATOM 11012 O O . PHE B 1 655 ? 5.004 25.766 -5.387 1 85.5 655 PHE B O 1
ATOM 11019 N N . VAL B 1 656 ? 6.582 26.469 -6.758 1 92.25 656 VAL B N 1
ATOM 11020 C CA . VAL B 1 656 ? 7.469 25.375 -6.387 1 92.25 656 VAL B CA 1
ATOM 11021 C C . VAL B 1 656 ? 7.84 25.484 -4.914 1 92.25 656 VAL B C 1
ATOM 11023 O O . VAL B 1 656 ? 7.848 24.484 -4.188 1 92.25 656 VAL B O 1
ATOM 11026 N N . ASN B 1 657 ? 8.133 26.672 -4.492 1 93.25 657 ASN B N 1
ATOM 11027 C CA . ASN B 1 657 ? 8.461 26.891 -3.086 1 93.25 657 ASN B CA 1
ATOM 11028 C C . ASN B 1 657 ? 7.266 26.594 -2.182 1 93.25 657 ASN B C 1
ATOM 11030 O O . ASN B 1 657 ? 7.43 26.031 -1.098 1 93.25 657 ASN B O 1
ATOM 11034 N N . GLN B 1 658 ? 6.117 27.062 -2.693 1 87.5 658 GLN B N 1
ATOM 11035 C CA . GLN B 1 658 ? 4.91 26.812 -1.913 1 87.5 658 GLN B CA 1
ATOM 11036 C C . GLN B 1 658 ? 4.672 25.312 -1.722 1 87.5 658 GLN B C 1
ATOM 11038 O O . GLN B 1 658 ? 4.32 24.875 -0.625 1 87.5 658 GLN B O 1
ATOM 11043 N N . LEU B 1 659 ? 4.879 24.562 -2.664 1 90.5 659 LEU B N 1
ATOM 11044 C CA . LEU B 1 659 ? 4.672 23.125 -2.605 1 90.5 659 LEU B CA 1
ATOM 11045 C C . LEU B 1 659 ? 5.73 22.453 -1.733 1 90.5 659 LEU B C 1
ATOM 11047 O O . LEU B 1 659 ? 5.402 21.641 -0.862 1 90.5 659 LEU B O 1
ATOM 11051 N N . LEU B 1 660 ? 6.938 22.797 -1.943 1 95.31 660 LEU B N 1
ATOM 11052 C CA . LEU B 1 660 ? 8.047 22.141 -1.266 1 95.31 660 LEU B CA 1
ATOM 11053 C C . LEU B 1 660 ? 8.109 22.547 0.201 1 95.31 660 LEU B C 1
ATOM 11055 O O . LEU B 1 660 ? 8.711 21.844 1.022 1 95.31 660 LEU B O 1
ATOM 11059 N N . SER B 1 661 ? 7.527 23.688 0.542 1 93.19 661 SER B N 1
ATOM 11060 C CA . SER B 1 661 ? 7.574 24.203 1.909 1 93.19 661 SER B CA 1
ATOM 11061 C C . SER B 1 661 ? 6.312 23.828 2.68 1 93.19 661 SER B C 1
ATOM 11063 O O . SER B 1 661 ? 6.043 24.391 3.744 1 93.19 661 SER B O 1
ATOM 11065 N N . TRP B 1 662 ? 5.59 22.891 2.113 1 89.94 662 TRP B N 1
ATOM 11066 C CA . TRP B 1 662 ? 4.375 22.438 2.785 1 89.94 662 TRP B CA 1
ATOM 11067 C C . TRP B 1 662 ? 4.691 21.891 4.172 1 89.94 662 TRP B C 1
ATOM 11069 O O . TRP B 1 662 ? 5.625 21.094 4.332 1 89.94 662 TRP B O 1
ATOM 11079 N N . LYS B 1 663 ? 3.924 22.266 5.152 1 89.31 663 LYS B N 1
ATOM 11080 C CA . LYS B 1 663 ? 4.195 21.938 6.547 1 89.31 663 LYS B CA 1
ATOM 11081 C C . LYS B 1 663 ? 4.113 20.422 6.789 1 89.31 663 LYS B C 1
ATOM 11083 O O . LYS B 1 663 ? 4.738 19.906 7.715 1 89.31 663 LYS B O 1
ATOM 11088 N N . ALA B 1 664 ? 3.367 19.766 6 1 88.38 664 ALA B N 1
ATOM 11089 C CA . ALA B 1 664 ? 3.217 18.328 6.164 1 88.38 664 ALA B CA 1
ATOM 11090 C C . ALA B 1 664 ? 4.535 17.609 5.914 1 88.38 664 ALA B C 1
ATOM 11092 O O . ALA B 1 664 ? 4.746 16.5 6.406 1 88.38 664 ALA B O 1
ATOM 11093 N N . PHE B 1 665 ? 5.441 18.219 5.246 1 94.69 665 PHE B N 1
ATOM 11094 C CA . PHE B 1 665 ? 6.707 17.594 4.895 1 94.69 665 PHE B CA 1
ATOM 11095 C C . PHE B 1 665 ? 7.688 17.656 6.062 1 94.69 665 PHE B C 1
ATOM 11097 O O . PHE B 1 665 ? 8.711 16.969 6.059 1 94.69 665 PHE B O 1
ATOM 11104 N N . LEU B 1 666 ? 7.414 18.438 7.082 1 94.25 666 LEU B N 1
ATOM 11105 C CA . LEU B 1 666 ? 8.359 18.625 8.18 1 94.25 666 LEU B CA 1
ATOM 11106 C C . LEU B 1 666 ? 8.516 17.328 8.977 1 94.25 666 LEU B C 1
ATOM 11108 O O . LEU B 1 666 ? 9.625 16.797 9.086 1 94.25 666 LEU B O 1
ATOM 11112 N N . PRO B 1 667 ? 7.375 16.766 9.453 1 94.06 667 PRO B N 1
ATOM 11113 C CA . PRO B 1 667 ? 7.551 15.5 10.172 1 94.06 667 PRO B CA 1
ATOM 11114 C C . PRO B 1 667 ? 8.078 14.383 9.273 1 94.06 667 PRO B C 1
ATOM 11116 O O . PRO B 1 667 ? 8.906 13.578 9.711 1 94.06 667 PRO B O 1
ATOM 11119 N N . LEU B 1 668 ? 7.645 14.305 8.086 1 96.38 668 LEU B N 1
ATOM 11120 C CA . LEU B 1 668 ? 8.102 13.281 7.156 1 96.38 668 LEU B CA 1
ATOM 11121 C C . LEU B 1 668 ? 9.586 13.453 6.844 1 96.38 668 LEU B C 1
ATOM 11123 O O . LEU B 1 668 ? 10.305 12.469 6.656 1 96.38 668 LEU B O 1
ATOM 11127 N N . GLY B 1 669 ? 9.961 14.719 6.754 1 96.62 669 GLY B N 1
ATOM 11128 C CA . GLY B 1 669 ? 11.367 15.008 6.512 1 96.62 669 GLY B CA 1
ATOM 11129 C C . GLY B 1 669 ? 12.273 14.539 7.637 1 96.62 669 GLY B C 1
ATOM 11130 O O . GLY B 1 669 ? 13.375 14.031 7.387 1 96.62 669 GLY B O 1
ATOM 11131 N N . ARG B 1 670 ? 11.789 14.609 8.852 1 96.06 670 ARG B N 1
ATOM 11132 C CA . ARG B 1 670 ? 12.57 14.188 10.016 1 96.06 670 ARG B CA 1
ATOM 11133 C C . ARG B 1 670 ? 12.695 12.672 10.062 1 96.06 670 ARG B C 1
ATOM 11135 O O . ARG B 1 670 ? 13.617 12.141 10.688 1 96.06 670 ARG B O 1
ATOM 11142 N N . LEU B 1 671 ? 11.812 12.016 9.352 1 97.69 671 LEU B N 1
ATOM 11143 C CA . LEU B 1 671 ? 11.789 10.562 9.391 1 97.69 671 LEU B CA 1
ATOM 11144 C C . LEU B 1 671 ? 12.547 9.977 8.203 1 97.69 671 LEU B C 1
ATOM 11146 O O . LEU B 1 671 ? 12.711 8.758 8.109 1 97.69 671 LEU B O 1
ATOM 11150 N N . THR B 1 672 ? 13.055 10.82 7.332 1 97.69 672 THR B N 1
ATOM 11151 C CA . THR B 1 672 ? 13.664 10.375 6.086 1 97.69 672 THR B CA 1
ATOM 11152 C C . THR B 1 672 ? 14.867 9.477 6.363 1 97.69 672 THR B C 1
ATOM 11154 O O . THR B 1 672 ? 15.055 8.461 5.688 1 97.69 672 THR B O 1
ATOM 11157 N N . TYR B 1 673 ? 15.711 9.797 7.375 1 97.56 673 TYR B N 1
ATOM 11158 C CA . TYR B 1 673 ? 16.906 9.016 7.68 1 97.56 673 TYR B CA 1
ATOM 11159 C C . TYR B 1 673 ? 16.531 7.609 8.141 1 97.56 673 TYR B C 1
ATOM 11161 O O . TYR B 1 673 ? 17.062 6.621 7.625 1 97.56 673 TYR B O 1
ATOM 11169 N N . CYS B 1 674 ? 15.602 7.512 9.047 1 98.5 674 CYS B N 1
ATOM 11170 C CA . CYS B 1 674 ? 15.18 6.203 9.539 1 98.5 674 CYS B CA 1
ATOM 11171 C C . CYS B 1 674 ? 14.438 5.426 8.461 1 98.5 674 CYS B C 1
ATOM 11173 O O . CYS B 1 674 ? 14.539 4.199 8.391 1 98.5 674 CYS B O 1
ATOM 11175 N N . ALA B 1 675 ? 13.641 6.125 7.641 1 98.62 675 ALA B N 1
ATOM 11176 C CA . ALA B 1 675 ? 12.977 5.465 6.52 1 98.62 675 ALA B CA 1
ATOM 11177 C C . ALA B 1 675 ? 14 4.867 5.555 1 98.62 675 ALA B C 1
ATOM 11179 O O . ALA B 1 675 ? 13.805 3.771 5.027 1 98.62 675 ALA B O 1
ATOM 11180 N N . TYR B 1 676 ? 15.062 5.617 5.312 1 98.19 676 TYR B N 1
ATOM 11181 C CA . TYR B 1 676 ? 16.156 5.133 4.477 1 98.19 676 TYR B CA 1
ATOM 11182 C C . TYR B 1 676 ? 16.766 3.857 5.055 1 98.19 676 TYR B C 1
ATOM 11184 O O . TYR B 1 676 ? 17.016 2.896 4.324 1 98.19 676 TYR B O 1
ATOM 11192 N N . LEU B 1 677 ? 16.906 3.795 6.34 1 98.5 677 LEU B N 1
ATOM 11193 C CA . LEU B 1 677 ? 17.562 2.662 6.988 1 98.5 677 LEU B CA 1
ATOM 11194 C C . LEU B 1 677 ? 16.688 1.416 6.914 1 98.5 677 LEU B C 1
ATOM 11196 O O . LEU B 1 677 ? 17.188 0.311 6.691 1 98.5 677 LEU B O 1
ATOM 11200 N N . VAL B 1 678 ? 15.391 1.568 6.973 1 98.5 678 VAL B N 1
ATOM 11201 C CA . VAL B 1 678 ? 14.586 0.39 7.262 1 98.5 678 VAL B CA 1
ATOM 11202 C C . VAL B 1 678 ? 13.844 -0.054 6.004 1 98.5 678 VAL B C 1
ATOM 11204 O O . VAL B 1 678 ? 13.352 -1.182 5.93 1 98.5 678 VAL B O 1
ATOM 11207 N N . HIS B 1 679 ? 13.641 0.763 4.969 1 98.56 679 HIS B N 1
ATOM 11208 C CA . HIS B 1 679 ? 12.719 0.462 3.881 1 98.56 679 HIS B CA 1
ATOM 11209 C C . HIS B 1 679 ? 13.148 -0.795 3.131 1 98.56 679 HIS B C 1
ATOM 11211 O O . HIS B 1 679 ? 12.305 -1.601 2.73 1 98.56 679 HIS B O 1
ATOM 11217 N N . PRO B 1 680 ? 14.445 -1.088 2.939 1 98.06 680 PRO B N 1
ATOM 11218 C CA . PRO B 1 680 ? 14.789 -2.346 2.273 1 98.06 680 PRO B CA 1
ATOM 11219 C C . PRO B 1 680 ? 14.422 -3.572 3.105 1 98.06 680 PRO B C 1
ATOM 11221 O O . PRO B 1 680 ? 14.016 -4.602 2.555 1 98.06 680 PRO B O 1
ATOM 11224 N N . ILE B 1 681 ? 14.594 -3.455 4.398 1 98.06 681 ILE B N 1
ATOM 11225 C CA . ILE B 1 681 ? 14.25 -4.555 5.289 1 98.06 681 ILE B CA 1
ATOM 11226 C C . ILE B 1 681 ? 12.758 -4.848 5.195 1 98.06 681 ILE B C 1
ATOM 11228 O O . ILE B 1 681 ? 12.344 -6.008 5.125 1 98.06 681 ILE B O 1
ATOM 11232 N N . VAL B 1 682 ? 11.961 -3.766 5.148 1 98.12 682 VAL B N 1
ATOM 11233 C CA . VAL B 1 682 ? 10.516 -3.902 5.012 1 98.12 682 VAL B CA 1
ATOM 11234 C C . VAL B 1 682 ? 10.18 -4.582 3.684 1 98.12 682 VAL B C 1
ATOM 11236 O O . VAL B 1 682 ? 9.352 -5.492 3.633 1 98.12 682 VAL B O 1
ATOM 11239 N N . LEU B 1 683 ? 10.828 -4.203 2.66 1 97.94 683 LEU B N 1
ATOM 11240 C CA . LEU B 1 683 ? 10.609 -4.773 1.336 1 97.94 683 LEU B CA 1
ATOM 11241 C C . LEU B 1 683 ? 11.023 -6.242 1.299 1 97.94 683 LEU B C 1
ATOM 11243 O O . LEU B 1 683 ? 10.312 -7.074 0.726 1 97.94 683 LEU B O 1
ATOM 11247 N N . TYR B 1 684 ? 12.148 -6.559 1.952 1 96.94 684 TYR B N 1
ATOM 11248 C CA . TYR B 1 684 ? 12.609 -7.941 1.999 1 96.94 684 TYR B CA 1
ATOM 11249 C C . TYR B 1 684 ? 11.602 -8.828 2.725 1 96.94 684 TYR B C 1
ATOM 11251 O O . TYR B 1 684 ? 11.336 -9.953 2.293 1 96.94 684 TYR B O 1
ATOM 11259 N N . CYS B 1 685 ? 11.055 -8.336 3.758 1 96.62 685 CYS B N 1
ATOM 11260 C CA . CYS B 1 685 ? 10.047 -9.086 4.496 1 96.62 685 CYS B CA 1
ATOM 11261 C C . CYS B 1 685 ? 8.836 -9.383 3.623 1 96.62 685 CYS B C 1
ATOM 11263 O O . CYS B 1 685 ? 8.297 -10.484 3.656 1 96.62 685 CYS B O 1
ATOM 11265 N N . PHE B 1 686 ? 8.445 -8.43 2.812 1 96.62 686 PHE B N 1
ATOM 11266 C CA . PHE B 1 686 ? 7.305 -8.617 1.929 1 96.62 686 PHE B CA 1
ATOM 11267 C C . PHE B 1 686 ? 7.645 -9.594 0.809 1 96.62 686 PHE B C 1
ATOM 11269 O O . PHE B 1 686 ? 6.871 -10.508 0.518 1 96.62 686 PHE B O 1
ATOM 11276 N N . ILE B 1 687 ? 8.766 -9.469 0.243 1 95.88 687 ILE B N 1
ATOM 11277 C CA . ILE B 1 687 ? 9.148 -10.203 -0.96 1 95.88 687 ILE B CA 1
ATOM 11278 C C . ILE B 1 687 ? 9.406 -11.664 -0.613 1 95.88 687 ILE B C 1
ATOM 11280 O O . ILE B 1 687 ? 8.984 -12.57 -1.34 1 95.88 687 ILE B O 1
ATOM 11284 N N . TYR B 1 688 ? 10.055 -11.922 0.479 1 94.69 688 TYR B N 1
ATOM 11285 C CA . TYR B 1 688 ? 10.523 -13.281 0.744 1 94.69 688 TYR B CA 1
ATOM 11286 C C . TYR B 1 688 ? 9.5 -14.055 1.569 1 94.69 688 TYR B C 1
ATOM 11288 O O . TYR B 1 688 ? 9.586 -15.281 1.688 1 94.69 688 TYR B O 1
ATOM 11296 N N . ASN B 1 689 ? 8.508 -13.383 2.08 1 94.56 689 ASN B N 1
ATOM 11297 C CA . ASN B 1 689 ? 7.445 -14.062 2.809 1 94.56 689 ASN B CA 1
ATOM 11298 C C . ASN B 1 689 ? 6.363 -14.578 1.865 1 94.56 689 ASN B C 1
ATOM 11300 O O . ASN B 1 689 ? 5.438 -15.266 2.295 1 94.56 689 ASN B O 1
ATOM 11304 N N . ARG B 1 690 ? 6.492 -14.375 0.635 1 93.88 690 ARG B N 1
ATOM 11305 C CA . ARG B 1 690 ? 5.465 -14.742 -0.331 1 93.88 690 ARG B CA 1
ATOM 11306 C C . ARG B 1 690 ? 5.41 -16.25 -0.519 1 93.88 690 ARG B C 1
ATOM 11308 O O . ARG B 1 690 ? 6.434 -16.938 -0.413 1 93.88 690 ARG B O 1
ATOM 11315 N N . ARG B 1 691 ? 4.184 -16.734 -0.804 1 94.94 691 ARG B N 1
ATOM 11316 C CA . ARG B 1 691 ? 3.959 -18.156 -1.062 1 94.94 691 ARG B CA 1
ATOM 11317 C C . ARG B 1 691 ? 3.967 -18.453 -2.559 1 94.94 691 ARG B C 1
ATOM 11319 O O . ARG B 1 691 ? 4.145 -19.594 -2.971 1 94.94 691 ARG B O 1
ATOM 11326 N N . VAL B 1 692 ? 3.734 -17.422 -3.311 1 93.69 692 VAL B N 1
ATOM 11327 C CA . VAL B 1 692 ? 3.701 -17.531 -4.766 1 93.69 692 VAL B CA 1
ATOM 11328 C C . VAL B 1 692 ? 4.621 -16.469 -5.383 1 93.69 692 VAL B C 1
ATOM 11330 O O . VAL B 1 692 ? 4.938 -15.469 -4.75 1 93.69 692 VAL B O 1
ATOM 11333 N N . SER B 1 693 ? 5.078 -16.781 -6.578 1 94.31 693 SER B N 1
ATOM 11334 C CA . SER B 1 693 ? 5.938 -15.812 -7.262 1 94.31 693 SER B CA 1
ATOM 11335 C C . SER B 1 693 ? 5.18 -14.531 -7.586 1 94.31 693 SER B C 1
ATOM 11337 O O . SER B 1 693 ? 3.947 -14.531 -7.629 1 94.31 693 SER B O 1
ATOM 11339 N N . LEU B 1 694 ? 5.914 -13.531 -7.758 1 95.5 694 LEU B N 1
ATOM 11340 C CA . LEU B 1 694 ? 5.332 -12.227 -8.047 1 95.5 694 LEU B CA 1
ATOM 11341 C C . LEU B 1 694 ? 5.164 -12.023 -9.547 1 95.5 694 LEU B C 1
ATOM 11343 O O . LEU B 1 694 ? 6.035 -12.406 -10.336 1 95.5 694 LEU B O 1
ATOM 11347 N N . TYR B 1 695 ? 4.031 -11.508 -9.984 1 95.88 695 TYR B N 1
ATOM 11348 C CA . TYR B 1 695 ? 3.842 -11.039 -11.352 1 95.88 695 TYR B CA 1
ATOM 11349 C C . TYR B 1 695 ? 3.891 -9.516 -11.422 1 95.88 695 TYR B C 1
ATOM 11351 O O . TYR B 1 695 ? 3.062 -8.836 -10.812 1 95.88 695 TYR B O 1
ATOM 11359 N N . MET B 1 696 ? 4.789 -8.977 -12.148 1 95.62 696 MET B N 1
ATOM 11360 C CA . MET B 1 696 ? 4.992 -7.531 -12.203 1 95.62 696 MET B CA 1
ATOM 11361 C C . MET B 1 696 ? 4.125 -6.898 -13.289 1 95.62 696 MET B C 1
ATOM 11363 O O . MET B 1 696 ? 4.242 -7.246 -14.461 1 95.62 696 MET B O 1
ATOM 11367 N N . ASP B 1 697 ? 3.221 -6.133 -12.953 1 94.62 697 ASP B N 1
ATOM 11368 C CA . ASP B 1 697 ? 2.41 -5.285 -13.828 1 94.62 697 ASP B CA 1
ATOM 11369 C C . ASP B 1 697 ? 2.24 -3.889 -13.234 1 94.62 697 ASP B C 1
ATOM 11371 O O . ASP B 1 697 ? 2.689 -3.625 -12.117 1 94.62 697 ASP B O 1
ATOM 11375 N N . ASP B 1 698 ? 1.684 -2.969 -13.891 1 93.94 698 ASP B N 1
ATOM 11376 C CA . ASP B 1 698 ? 1.637 -1.567 -13.492 1 93.94 698 ASP B CA 1
ATOM 11377 C C . ASP B 1 698 ? 0.893 -1.4 -12.164 1 93.94 698 ASP B C 1
ATOM 11379 O O . ASP B 1 698 ? 1.396 -0.757 -11.242 1 93.94 698 ASP B O 1
ATOM 11383 N N . ILE B 1 699 ? -0.264 -1.951 -12.016 1 95.62 699 ILE B N 1
ATOM 11384 C CA . ILE B 1 699 ? -1.102 -1.745 -10.836 1 95.62 699 ILE B CA 1
ATOM 11385 C C . ILE B 1 699 ? -0.459 -2.412 -9.625 1 95.62 699 ILE B C 1
ATOM 11387 O O . ILE B 1 699 ? -0.388 -1.816 -8.547 1 95.62 699 ILE B O 1
ATOM 11391 N N . THR B 1 700 ? 0.033 -3.658 -9.797 1 96.06 700 THR B N 1
ATOM 11392 C CA . THR B 1 700 ? 0.675 -4.379 -8.703 1 96.06 700 THR B CA 1
ATOM 11393 C C . THR B 1 700 ? 1.886 -3.605 -8.18 1 96.06 700 THR B C 1
ATOM 11395 O O . THR B 1 700 ? 2.08 -3.484 -6.973 1 96.06 700 THR B O 1
ATOM 11398 N N . MET B 1 701 ? 2.674 -3.057 -9.109 1 96.81 701 MET B N 1
ATOM 11399 C CA . MET B 1 701 ? 3.883 -2.344 -8.711 1 96.81 701 MET B CA 1
ATOM 11400 C C . MET B 1 701 ? 3.537 -1.054 -7.973 1 96.81 701 MET B C 1
ATOM 11402 O O . MET B 1 701 ? 4.207 -0.685 -7.008 1 96.81 701 MET B O 1
ATOM 11406 N N . VAL B 1 702 ? 2.523 -0.367 -8.414 1 97.25 702 VAL B N 1
ATOM 11407 C CA . VAL B 1 702 ? 2.078 0.839 -7.723 1 97.25 702 VAL B CA 1
ATOM 11408 C C . VAL B 1 702 ? 1.609 0.484 -6.312 1 97.25 702 VAL B C 1
ATOM 11410 O O . VAL B 1 702 ? 1.91 1.198 -5.355 1 97.25 702 VAL B O 1
ATOM 11413 N N . TYR B 1 703 ? 0.886 -0.585 -6.188 1 97.94 703 TYR B N 1
ATOM 11414 C CA . TYR B 1 703 ? 0.403 -1.025 -4.883 1 97.94 703 TYR B CA 1
ATOM 11415 C C . TYR B 1 703 ? 1.565 -1.354 -3.955 1 97.94 703 TYR B C 1
ATOM 11417 O O . TYR B 1 703 ? 1.55 -0.986 -2.777 1 97.94 703 TYR B O 1
ATOM 11425 N N . ILE B 1 704 ? 2.594 -2.09 -4.461 1 98.31 704 ILE B N 1
ATOM 11426 C CA . ILE B 1 704 ? 3.758 -2.439 -3.654 1 98.31 704 ILE B CA 1
ATOM 11427 C C . ILE B 1 704 ? 4.469 -1.169 -3.195 1 98.31 704 ILE B C 1
ATOM 11429 O O . ILE B 1 704 ? 4.852 -1.052 -2.029 1 98.31 704 ILE B O 1
ATOM 11433 N N . PHE B 1 705 ? 4.598 -0.208 -4.086 1 98.19 705 PHE B N 1
ATOM 11434 C CA . PHE B 1 705 ? 5.234 1.062 -3.762 1 98.19 705 PHE B CA 1
ATOM 11435 C C . PHE B 1 705 ? 4.484 1.776 -2.646 1 98.19 705 PHE B C 1
ATOM 11437 O O . PHE B 1 705 ? 5.078 2.164 -1.637 1 98.19 705 PHE B O 1
ATOM 11444 N N . LEU B 1 706 ? 3.164 1.943 -2.805 1 98.62 706 LEU B N 1
ATOM 11445 C CA . LEU B 1 706 ? 2.359 2.686 -1.84 1 98.62 706 LEU B CA 1
ATOM 11446 C C . LEU B 1 706 ? 2.367 1.996 -0.479 1 98.62 706 LEU B C 1
ATOM 11448 O O . LEU B 1 706 ? 2.492 2.654 0.555 1 98.62 706 LEU B O 1
ATOM 11452 N N . ALA B 1 707 ? 2.225 0.727 -0.479 1 98.62 707 ALA B N 1
ATOM 11453 C CA . ALA B 1 707 ? 2.24 -0.019 0.777 1 98.62 707 ALA B CA 1
ATOM 11454 C C . ALA B 1 707 ? 3.596 0.104 1.47 1 98.62 707 ALA B C 1
ATOM 11456 O O . ALA B 1 707 ? 3.662 0.282 2.688 1 98.62 707 ALA B O 1
ATOM 11457 N N . THR B 1 708 ? 4.695 -0.033 0.653 1 98.69 708 THR B N 1
ATOM 11458 C CA . THR B 1 708 ? 6.039 0.067 1.218 1 98.69 708 THR B CA 1
ATOM 11459 C C . THR B 1 708 ? 6.273 1.454 1.811 1 98.69 708 THR B C 1
ATOM 11461 O O . THR B 1 708 ? 6.906 1.587 2.859 1 98.69 708 THR B O 1
ATOM 11464 N N . LEU B 1 709 ? 5.777 2.42 1.092 1 98.38 709 LEU B N 1
ATOM 11465 C CA . LEU B 1 709 ? 5.922 3.799 1.551 1 98.38 709 LEU B CA 1
ATOM 11466 C C . LEU B 1 709 ? 5.324 3.973 2.941 1 98.38 709 LEU B C 1
ATOM 11468 O O . LEU B 1 709 ? 5.992 4.461 3.854 1 98.38 709 LEU B O 1
ATOM 11472 N N . VAL B 1 710 ? 4.121 3.52 3.18 1 98 710 VAL B N 1
ATOM 11473 C CA . VAL B 1 710 ? 3.43 3.689 4.453 1 98 710 VAL B CA 1
ATOM 11474 C C . VAL B 1 710 ? 4.062 2.789 5.508 1 98 710 VAL B C 1
ATOM 11476 O O . VAL B 1 710 ? 4.293 3.219 6.641 1 98 710 VAL B O 1
ATOM 11479 N N . ALA B 1 711 ? 4.371 1.59 5.133 1 98.44 711 ALA B N 1
ATOM 11480 C CA . ALA B 1 711 ? 4.961 0.646 6.078 1 98.44 711 ALA B CA 1
ATOM 11481 C C . ALA B 1 711 ? 6.336 1.118 6.539 1 98.44 711 ALA B C 1
ATOM 11483 O O . ALA B 1 711 ? 6.645 1.089 7.734 1 98.44 711 ALA B O 1
ATOM 11484 N N . ALA B 1 712 ? 7.133 1.558 5.598 1 98.62 712 ALA B N 1
ATOM 11485 C CA . ALA B 1 712 ? 8.492 1.991 5.914 1 98.62 712 ALA B CA 1
ATOM 11486 C C . ALA B 1 712 ? 8.477 3.215 6.824 1 98.62 712 ALA B C 1
ATOM 11488 O O . ALA B 1 712 ? 9.227 3.277 7.805 1 98.62 712 ALA B O 1
ATOM 11489 N N . TYR B 1 713 ? 7.648 4.168 6.531 1 98.38 713 TYR B N 1
ATOM 11490 C CA . TYR B 1 713 ? 7.59 5.371 7.355 1 98.38 713 TYR B CA 1
ATOM 11491 C C . TYR B 1 713 ? 6.992 5.07 8.727 1 98.38 713 TYR B C 1
ATOM 11493 O O . TYR B 1 713 ? 7.348 5.707 9.719 1 98.38 713 TYR B O 1
ATOM 11501 N N . SER B 1 714 ? 6.09 4.117 8.812 1 97.69 714 SER B N 1
ATOM 11502 C CA . SER B 1 714 ? 5.562 3.707 10.109 1 97.69 714 SER B CA 1
ATOM 11503 C C . SER B 1 714 ? 6.645 3.062 10.969 1 97.69 714 SER B C 1
ATOM 11505 O O . SER B 1 714 ? 6.773 3.377 12.156 1 97.69 714 SER B O 1
ATOM 11507 N N . VAL B 1 715 ? 7.395 2.18 10.367 1 98 715 VAL B N 1
ATOM 11508 C CA . VAL B 1 715 ? 8.492 1.548 11.086 1 98 715 VAL B CA 1
ATOM 11509 C C . VAL B 1 715 ? 9.547 2.594 11.445 1 98 715 VAL B C 1
ATOM 11511 O O . VAL B 1 715 ? 10.117 2.562 12.539 1 98 715 VAL B O 1
ATOM 11514 N N . ALA B 1 716 ? 9.789 3.498 10.531 1 98.62 716 ALA B N 1
ATOM 11515 C CA . ALA B 1 716 ? 10.75 4.574 10.766 1 98.62 716 ALA B CA 1
ATOM 11516 C C . ALA B 1 716 ? 10.344 5.418 11.969 1 98.62 716 ALA B C 1
ATOM 11518 O O . ALA B 1 716 ? 11.203 5.875 12.734 1 98.62 716 ALA B O 1
ATOM 11519 N N . PHE B 1 717 ? 9.07 5.676 12.164 1 97.44 717 PHE B N 1
ATOM 11520 C CA . PHE B 1 717 ? 8.562 6.434 13.305 1 97.44 717 PHE B CA 1
ATOM 11521 C C . PHE B 1 717 ? 8.93 5.762 14.617 1 97.44 717 PHE B C 1
ATOM 11523 O O . PHE B 1 717 ? 9.414 6.418 15.547 1 97.44 717 PHE B O 1
ATOM 11530 N N . VAL B 1 718 ? 8.828 4.48 14.656 1 96.88 718 VAL B N 1
ATOM 11531 C CA . VAL B 1 718 ? 9.141 3.713 15.859 1 96.88 718 VAL B CA 1
ATOM 11532 C C . VAL B 1 718 ? 10.656 3.703 16.078 1 96.88 718 VAL B C 1
ATOM 11534 O O . VAL B 1 718 ? 11.125 3.904 17.203 1 96.88 718 VAL B O 1
ATOM 11537 N N . VAL B 1 719 ? 11.391 3.496 15.055 1 97.69 719 VAL B N 1
ATOM 11538 C CA . VAL B 1 719 ? 12.852 3.438 15.125 1 97.69 719 VAL B CA 1
ATOM 11539 C C . VAL B 1 719 ? 13.398 4.801 15.547 1 97.69 719 VAL B C 1
ATOM 11541 O O . VAL B 1 719 ? 14.344 4.879 16.328 1 97.69 719 VAL B O 1
ATOM 11544 N N . SER B 1 720 ? 12.828 5.852 15.016 1 97.88 720 SER B N 1
ATOM 11545 C CA . SER B 1 720 ? 13.273 7.195 15.367 1 97.88 720 SER B CA 1
ATOM 11546 C C . SER B 1 720 ? 13.062 7.48 16.844 1 97.88 720 SER B C 1
ATOM 11548 O O . SER B 1 720 ? 13.938 8.039 17.516 1 97.88 720 SER B O 1
ATOM 11550 N N . LEU B 1 721 ? 11.961 7.055 17.406 1 97.06 721 LEU B N 1
ATOM 11551 C CA . LEU B 1 721 ? 11.641 7.293 18.812 1 97.06 721 LEU B CA 1
ATOM 11552 C C . LEU B 1 721 ? 12.5 6.422 19.719 1 97.06 721 LEU B C 1
ATOM 11554 O O . LEU B 1 721 ? 12.852 6.828 20.828 1 97.06 721 LEU B O 1
ATOM 11558 N N . ALA B 1 722 ? 12.82 5.262 19.234 1 96.5 722 ALA B N 1
ATOM 11559 C CA . ALA B 1 722 ? 13.508 4.289 20.078 1 96.5 722 ALA B CA 1
ATOM 11560 C C . ALA B 1 722 ? 15.023 4.449 19.984 1 96.5 722 ALA B C 1
ATOM 11562 O O . ALA B 1 722 ? 15.727 4.309 20.984 1 96.5 722 ALA B O 1
ATOM 11563 N N . PHE B 1 723 ? 15.539 4.719 18.766 1 94.81 723 PHE B N 1
ATOM 11564 C CA . PHE B 1 723 ? 16.984 4.602 18.547 1 94.81 723 PHE B CA 1
ATOM 11565 C C . PHE B 1 723 ? 17.594 5.965 18.25 1 94.81 723 PHE B C 1
ATOM 11567 O O . PHE B 1 723 ? 18.766 6.203 18.578 1 94.81 723 PHE B O 1
ATOM 11574 N N . GLU B 1 724 ? 16.891 6.824 17.656 1 95.69 724 GLU B N 1
ATOM 11575 C CA . GLU B 1 724 ? 17.484 8.07 17.156 1 95.69 724 GLU B CA 1
ATOM 11576 C C . GLU B 1 724 ? 17.281 9.203 18.156 1 95.69 724 GLU B C 1
ATOM 11578 O O . GLU B 1 724 ? 18.234 9.812 18.625 1 95.69 724 GLU B O 1
ATOM 11583 N N . SER B 1 725 ? 16.062 9.445 18.578 1 95.75 725 SER B N 1
ATOM 11584 C CA . SER B 1 725 ? 15.703 10.594 19.391 1 95.75 725 SER B CA 1
ATOM 11585 C C . SER B 1 725 ? 16.375 10.523 20.766 1 95.75 725 SER B C 1
ATOM 11587 O O . SER B 1 725 ? 16.891 11.531 21.266 1 95.75 725 SER B O 1
ATOM 11589 N N . PRO B 1 726 ? 16.391 9.383 21.422 1 95.31 726 PRO B N 1
ATOM 11590 C CA . PRO B 1 726 ? 17.031 9.336 22.734 1 95.31 726 PRO B CA 1
ATOM 11591 C C . PRO B 1 726 ? 18.531 9.664 22.672 1 95.31 726 PRO B C 1
ATOM 11593 O O . PRO B 1 726 ? 19.062 10.32 23.562 1 95.31 726 PRO B O 1
ATOM 11596 N N . MET B 1 727 ? 19.188 9.203 21.656 1 94.12 727 MET B N 1
ATOM 11597 C CA . MET B 1 727 ? 20.609 9.453 21.516 1 94.12 727 MET B CA 1
ATOM 11598 C C . MET B 1 727 ? 20.891 10.938 21.266 1 94.12 727 MET B C 1
ATOM 11600 O O . MET B 1 727 ? 21.906 11.469 21.734 1 94.12 727 MET B O 1
ATOM 11604 N N . MET B 1 728 ? 20.047 11.555 20.547 1 92.5 728 MET B N 1
ATOM 11605 C CA . MET B 1 728 ? 20.156 13 20.359 1 92.5 728 MET B CA 1
ATOM 11606 C C . MET B 1 728 ? 19.969 13.742 21.688 1 92.5 728 MET B C 1
ATOM 11608 O O . MET B 1 728 ? 20.672 14.711 21.953 1 92.5 728 MET B O 1
ATOM 11612 N N . GLY B 1 729 ? 19 13.242 22.453 1 91.38 729 GLY B N 1
ATOM 11613 C CA . GLY B 1 729 ? 18.781 13.828 23.766 1 91.38 729 GLY B CA 1
ATOM 11614 C C . GLY B 1 729 ? 19.938 13.617 24.734 1 91.38 729 GLY B C 1
ATOM 11615 O O . GLY B 1 729 ? 20.281 14.516 25.5 1 91.38 729 GLY B O 1
ATOM 11616 N N . LEU B 1 730 ? 20.531 12.5 24.703 1 92.44 730 LEU B N 1
ATOM 11617 C CA . LEU B 1 730 ? 21.641 12.164 25.578 1 92.44 730 LEU B CA 1
ATOM 11618 C C . LEU B 1 730 ? 22.859 13.047 25.281 1 92.44 730 LEU B C 1
ATOM 11620 O O . LEU B 1 730 ? 23.609 13.406 26.188 1 92.44 730 LEU B O 1
ATOM 11624 N N . GLU B 1 731 ? 23.047 13.297 24.016 1 90.62 731 GLU B N 1
ATOM 11625 C CA . GLU B 1 731 ? 24.141 14.188 23.656 1 90.62 731 GLU B CA 1
ATOM 11626 C C . GLU B 1 731 ? 24 15.555 24.312 1 90.62 731 GLU B C 1
ATOM 11628 O O . GLU B 1 731 ? 24.969 16.125 24.797 1 90.62 731 GLU B O 1
ATOM 11633 N N . LYS B 1 732 ? 22.766 16.031 24.344 1 87.75 732 LYS B N 1
ATOM 11634 C CA . LYS B 1 732 ? 22.5 17.328 24.938 1 87.75 732 LYS B CA 1
ATOM 11635 C C . LYS B 1 732 ? 22.75 17.312 26.453 1 87.75 732 LYS B C 1
ATOM 11637 O O . LYS B 1 732 ? 23.219 18.297 27.016 1 87.75 732 LYS B O 1
ATOM 11642 N N . VAL B 1 733 ? 22.484 16.266 27.031 1 87.25 733 VAL B N 1
ATOM 11643 C CA . VAL B 1 733 ? 22.656 16.125 28.469 1 87.25 733 VAL B CA 1
ATOM 11644 C C . VAL B 1 733 ? 24.141 16.047 28.797 1 87.25 733 VAL B C 1
ATOM 11646 O O . VAL B 1 733 ? 24.609 16.656 29.766 1 87.25 733 VAL B O 1
ATOM 11649 N N . ILE B 1 734 ? 24.844 15.281 28.016 1 85.62 734 ILE B N 1
ATOM 11650 C CA . ILE B 1 734 ? 26.25 15.023 28.297 1 85.62 734 ILE B CA 1
ATOM 11651 C C . ILE B 1 734 ? 27.078 16.266 28.016 1 85.62 734 ILE B C 1
ATOM 11653 O O . ILE B 1 734 ? 27.969 16.625 28.797 1 85.62 734 ILE B O 1
ATOM 11657 N N . PHE B 1 735 ? 26.812 17.016 26.953 1 81.12 735 PHE B N 1
ATOM 11658 C CA . PHE B 1 735 ? 27.656 18.125 26.562 1 81.12 735 PHE B CA 1
ATOM 11659 C C . PHE B 1 735 ? 27 19.453 26.938 1 81.12 735 PHE B C 1
ATOM 11661 O O . PHE B 1 735 ? 27.516 20.516 26.594 1 81.12 735 PHE B O 1
ATOM 11668 N N . LYS B 1 736 ? 26.125 19.484 28.047 1 64.56 736 LYS B N 1
ATOM 11669 C CA . LYS B 1 736 ? 25.484 20.641 28.656 1 64.56 736 LYS B CA 1
ATOM 11670 C C . LYS B 1 736 ? 25.125 21.688 27.609 1 64.56 736 LYS B C 1
ATOM 11672 O O . LYS B 1 736 ? 25.469 22.859 27.75 1 64.56 736 LYS B O 1
ATOM 11677 N N . ARG B 1 737 ? 24.875 21.266 26.484 1 56.34 737 ARG B N 1
ATOM 11678 C CA . ARG B 1 737 ? 24.516 22.219 25.438 1 56.34 737 ARG B CA 1
ATOM 11679 C C . ARG B 1 737 ? 23.172 22.875 25.734 1 56.34 737 ARG B C 1
ATOM 11681 O O . ARG B 1 737 ? 22.25 22.219 26.203 1 56.34 737 ARG B O 1
ATOM 11688 N N . LYS B 1 738 ? 23.109 24.172 25.953 1 47.16 738 LYS B N 1
ATOM 11689 C CA . LYS B 1 738 ? 21.922 24.984 26.234 1 47.16 738 LYS B CA 1
ATOM 11690 C C . LYS B 1 738 ? 20.812 24.688 25.25 1 47.16 738 LYS B C 1
ATOM 11692 O O . LYS B 1 738 ? 21.062 24.547 24.047 1 47.16 738 LYS B O 1
ATOM 11697 N N . GLN B 1 739 ? 19.672 24.125 25.703 1 43.53 739 GLN B N 1
ATOM 11698 C CA . GLN B 1 739 ? 18.469 23.906 24.906 1 43.53 739 GLN B CA 1
ATOM 11699 C C . GLN B 1 739 ? 18.172 25.094 24.016 1 43.53 739 GLN B C 1
ATOM 11701 O O . GLN B 1 739 ? 18.062 26.234 24.484 1 43.53 739 GLN B O 1
ATOM 11706 N N . ARG B 1 740 ? 18.594 25.094 22.75 1 38.69 740 ARG B N 1
ATOM 11707 C CA . ARG B 1 740 ? 18.109 26.156 21.891 1 38.69 740 ARG B CA 1
ATOM 11708 C C . ARG B 1 740 ? 16.656 25.922 21.453 1 38.69 740 ARG B C 1
ATOM 11710 O O . ARG B 1 740 ? 16.281 24.781 21.141 1 38.69 740 ARG B O 1
#

InterPro domains:
  IPR002656 Acyltransferase 3 domain [PF01757] (336-720)
  IPR006621 Nose resistant-to-fluoxetine protein, N-terminal [PF20146] (98-201)
  IPR006621 Nose resistant-to-fluoxetine protein, N-terminal [SM00703] (95-225)
  IPR052728 Oxygen and lipid transport regulator [PTHR11161] (90-739)

Nearest PDB structures (foldseek):
  8jhr-assembly1_A  TM=1.815E-01  e=2.294E-01  Homo sapiens
  5k3h-assembly1_A  TM=1.738E-01  e=9.461E+00  Caenorhabditis elegans
  8jhr-assembly1_A  TM=1.760E-01  e=3.417E-01  Homo sapiens
  5y50-assembly1_A  TM=1.554E-01  e=3.344E+00  Arabidopsis thaliana
  8sql-assembly1_A  TM=1.366E-01  e=6.452E+00  Saccharomyces cerevisiae

Foldseek 3Di:
DPDPPPPPVVLVVLLCQQVVPPPSPDPPDLPCLVVCLVVVLPVVLVVVLVVLVVPPDPVLVPPPLVVVVPVVVCVVVLVPPFACSLQSLALNPWDSLQSNLQSVLSNCVVVVPPLSVLQSQQWFHDDPCVVLQQQERAGFQVSQQPRWDDPPVDPSNTWGKKKWKKWKFQPDPFAAFVLGGSTRITIHIGTPVTDQSNVQNSVSNSQSPDDDPDPGTGIHMHIDDMDHPPPDPDQDPLLVVLVVVLVVLVVLQVQLQCCCVVPPVVHPLNVVVPPPPPPPPPDDQDDVRPPPPCCPPPPPPSDDPPLVNLLSPLLYCVVLVCVLQDLDDDPLDLLLLLLLLLVLLLLVLLLCLLVVLLSQASNNPVVLLVLLLDLVCLCNQLSLLSLLLVLLQLLQVCLQVVLVVCVVVVNDDPVVVVLVVVLLQFQFLQLSLLSCQLRCQLVLFDASQRDNNGDAPPSLPPNSVCLSVLNLLVDDQNHRRLSLCLSVSLSSVCSVCSCVLNSCCSVDVVRSVVSLVVLLVQLLVQLLVLCLVLVAALGLSAPLDSHSVNSSCCVNVASSDNSNSNLLSSLSSVLSSVCNVCVLADDDDPVVLVVLLVVLVVLLCCLRRVCSCRSSNNDDDDSNVSSVSSSPNSNSNSNSSSSCSSCLSNPNNPVSVVSSSDSSSSSVSSLSSLLSSCLVSVSSSVSSNDHHGDHDDDVVSVVSSVVSSVVSSVVSSVSCSSGNSSSVSSVCSVVVPPDD/DPDPPPPPLVLVVLLCQQVVPPPSPDPPDLPCLLVCLVVVLVVVLVVLVVVLVVPPPPVLVPCPLVVVVPVVVCVVVLVVPFDCSLQSLALNPWDPLQSVLQSVLSSCVVVVPPLSVLQSQQWFHDDPCVVLQQQERAGFQVSQQPRWDDPPVDPSRTWGKKKWKKWKFQPDPFAAFVLGGSTRITIHIGTPPTDQSNVQNSVSNSQSPDDDPDPGTGIHMHIDDMDHPPPDPDQDPLLVVLVVVLVVLVVLQVQLQCCCVVPPVVHPLNVVVPPPDPPPPPDDPDPPDDDPPPCPPPPPPSDDPPLVNLLSPLLYCVVLVCVLQDLDDDPLDLLLLLLLLLVLLLLVLLLCLLVVLLSQASNNPVVLLVLLLDLVCLCNQLSLLSLLLVLLQLLQVCLQVVLVVCVVVVNDDPVVVVLVVVLLQFQFLLLSLLSCQLRCQLVLFDASQRDNNGDAPPSLPPNSVCLSVLNLLVDDQNHRRLSLCLSVSLSSVLSVCCCVLNSLCSVDVVRSVVSLVVLLVQLLVQLLVLCLVLVAALGLSAPLDSHSVSSSCCVNVASSDNSNSNLLSSLSSVLSSVCNVCVLADDDDPVVLVVLLVVLVVLLCCLRRVCSCRSSVNDDDDSNVSSVSSSPNSNSNSNSSSSCSSCLSNPNNPVSVVSSSDSSSSSSSSLSSLLSSCLVSVSSSVSSNDHHGDHDDDVVSVVSSVVSSVVSSVVSSVSCSSGNSSSVSSVCSVVVPPDD

Secondary structure (DSSP, 8-state):
--------HHHHHHHHHHSS-----S---HHHHHHHHHHHHHHHHHHHHHHHHHHS-HHHHS--TTGGGSHHHHHHHHHHS-SSHHHHTSGGG--HHHHHHHHHHHHHHHHT-HHHHHHHHHS--PPS-TTTT--EE---HHHHHH-EEE-TT-GGGEEEEEEEEEEEE---SSPPBTTBS-EEEEEEEEETT--HHHHHHHHHHHHHTS---TTPPPP--EEEEEEETT--PPP-HHHHHHHHHHHHHHHHHHHHHHHIIIIIISSHHHHGGG------------SS------------------HHHHHHHHT-HHHHHHHHH-----TT--THHHHHHHHHHHHHHHHHHHHGGGGGBSSHHHHHHHHHT-GGGHHHHTTTHHHHHHHHHHHHHHHHHHHHHHHHTTT---HHHHHHHHHHHHHHHHHHHHHHHHHHGGGS--STT--TT-SSGGGGTTTHHHHHTT-GGGS-GGG-SSGGGHHHHHHHHHHHHTHHHHHHHHH-HHHHHHHHHHHHHHHHHHHHHHHHHHT--S-TT-TT---HHHHHHIIIIIIT-GGGT-HHHHHHHHHHHHHHHHTT-----HHHHHHHHHHHHHHHHHHHHTTHHHHHTS----HHHHHHHHHHHHHHHHHHHHHHHHHHHTT--HHHHHHHT-TTHHHHHHTHHHHHHHHHHHHHHHHHT-SSPBP--HHHHHHHHHHHHHHHHHHHHHHIIIIIHHHHHHHHHHTT----/--------HHHHHHHHHHHS-----S---HHHHHHHHHHHHHHHHHHHHHHHHHHS-HHHHS--TTGGGSHHHHHHHHHHS-SSHHHHTSGGG--HHHHHHHHHHHHHHHHT-HHHHHHHHHS--PPS-TTTT--EE---HHHHHH-EEE-TT-GGGEEEEEEEEEEEE---SSPPBTTBS-EEEEEEEEETT--HHHHHHHHHHHHHTS---TTPPPP--EEEEEEETT--PPP-HHHHHHHHHHHHHHHHHHHHHHHIIIIIISSHHHHGGG------------SSS-----------------HHHHHHHHT-HHHHHHHHH-----TT--THHHHHHHHHHHHHHHHHHHHGGGGGBSSHHHHHHHHHT-GGGHHHHTTTHHHHHHHHHHHHHHHHHHHHHHHHTTT---HHHHHHHHHHHHHHHHHHHHHHHHHHGGGS--STT--TT-SSGGGGTTTHHHHHTT-GGGS-GGG-SSGGGHHHHHHHHHHHHTHHHHHHHHH-HHHHHHHHHHHHHHHHHHHHHHHHHHT--S-TT-TT---HHHHHHIIIIIIT-GGGT-HHHHHHHHHHHHHHHHTT-----HHHHHHHHHHHHHHHHHHHHTTHHHHHTS----HHHHHHHHHHHHHHHHHHHHHHHHHHHTT--HHHHHHHT-TTHHHHHHTHHHHHHHHHHHHHHHHHT-SSPBP--HHHHHHHHHHHHHHHHHHHHHHIIIIIHHHHHHHHHHTT----